Protein AF-A0A7R9IWQ5-F1 (afdb_monomer_lite)

Organism: Timema californicum (NCBI:txid61474)

Sequence (1156 aa):
MHPPAIGVTLNNYETGQSTADRLHMAAASSSLQGQAPVCPGQICLGSVMAIPGRGTSEPRPLEQVLGQARKLLEQYYATLKQGSDSFDDRFKQVELEVSTTGTYILTKSELLFGAKQAWRNSARCIGRIQWNKLHLFDCRHVTTSQEMFDALCTHIQFSTNNGNIRSAITVFPPRTSSHSDFRVWNPQLLSYAGYKNADGSIIGDPINVEITEVCTKLGWQGEGTQWDILPLILSSATEGPKYYELPTELVLQVHLTHPSYDWFEKLGIRWYGLPAVSGMLFDCGGVEFPAAPFNGWYMSTEIGCRDLCDPQRYNMLETVAVGMGMDTSTSVNLWKDKALVEVNIAVIHSFQKQGVTVVDHHTASSNFMKHMENEQRLRGGCPADWVWIVPPMSGSITPVFHQEMAMYHLKPSFDYQESAWKTHPWKEHVQSGKVSVKCKKFHFKQIARAVCLTTRFYRAALLRRIKATVLYATETGKSETYAKRLTEIFNHSFNATVYCMDEFDIEQLPHESLLLIVASTSGNGDAPENGEKFSHSLEAMKSNQVVIEASEDKLEEKTRWLISDMEEAVNYRNKAKNEQLNDELVNEETATDDNVSMDKVSNKIHDNESNEVAITDSEVQNSVSGEEASCGADYAGLCSGEDKDSPVPREHDVTTPTDEVSPQKHGNNELKEVVKNSQAAKKNIFSNLPSYIVDSLTDVQEEGETEENKLNGRLFEMGTNEATLLDETMNTTNRISESEDHMVSSILSIISEVKDAGSVKRQMKHINAIKSCIMENVAQMTGKPLQHIRYSVFALGSSVYPNFCAFGHYMDHLLARLGGKRLLKVAEGDEMKGQRRAFRKWVADVFPAACEAFNVEDDSQFIKETFSSKLSMDTVRFVKAKQHQLDHALSKYHHKKVSICQLLRKTNLHSSDTSRSTLLLELDAGQEIQYQPGDHVGVFPCNRKEIVDGVLSRLTIRVDLDVPVQVQVLKANNTSNGVVKTWEPHDTVPSCSLRTLLTWFLDVTTPLAPIQLENLASVATDPEEQRRLLQLATSFPSVRPTASLLVTHLNPLQPRFYSISSSPEVHPGQIHLTVAVVNYKTQGGKGPTHYGVCSNFLQDFPPGQNIHLFVRSAHNFSLPLSRTLPVIMVGPGTGIAPFRGFWQHKMAHAQASGGT

Structure (mmCIF, N/CA/C/O backbone):
data_AF-A0A7R9IWQ5-F1
#
_entry.id   AF-A0A7R9IWQ5-F1
#
loop_
_atom_site.group_PDB
_atom_site.id
_atom_site.type_symbol
_atom_site.label_atom_id
_atom_site.label_alt_id
_atom_site.label_comp_id
_atom_site.label_asym_id
_atom_site.label_entity_id
_atom_site.label_seq_id
_atom_site.pdbx_PDB_ins_code
_atom_site.Cartn_x
_atom_site.Cartn_y
_atom_site.Cartn_z
_atom_site.occupancy
_atom_site.B_iso_or_equiv
_atom_site.auth_seq_id
_atom_site.auth_comp_id
_atom_site.auth_asym_id
_atom_site.auth_atom_id
_atom_site.pdbx_PDB_model_num
ATOM 1 N N . MET A 1 1 ? 45.996 13.639 -14.096 1.00 33.06 1 MET A N 1
ATOM 2 C CA . MET A 1 1 ? 45.260 12.634 -13.296 1.00 33.06 1 MET A CA 1
ATOM 3 C C . MET A 1 1 ? 43.843 13.149 -13.116 1.00 33.06 1 MET A C 1
ATOM 5 O O . MET A 1 1 ? 43.709 14.298 -12.716 1.00 33.06 1 MET A O 1
ATOM 9 N N . HIS A 1 2 ? 42.813 12.362 -13.429 1.00 28.66 2 HIS A N 1
ATOM 10 C CA . HIS A 1 2 ? 41.451 12.691 -12.987 1.00 28.66 2 HIS A CA 1
ATOM 11 C C . HIS A 1 2 ? 41.312 12.359 -11.490 1.00 28.66 2 HIS A C 1
ATOM 13 O O . HIS A 1 2 ? 41.989 11.433 -11.031 1.00 28.66 2 HIS A O 1
ATOM 19 N N . PRO A 1 3 ? 40.473 13.078 -10.722 1.00 34.69 3 PRO A N 1
ATOM 20 C CA . PRO A 1 3 ? 40.158 12.677 -9.355 1.00 34.69 3 PRO A CA 1
ATOM 21 C C . PRO A 1 3 ? 39.480 11.293 -9.359 1.00 34.69 3 PRO A C 1
ATOM 23 O O . PRO A 1 3 ? 38.738 10.985 -10.298 1.00 34.69 3 PRO A O 1
ATOM 26 N N . PRO A 1 4 ? 39.717 10.441 -8.345 1.00 40.00 4 PRO A N 1
ATOM 27 C CA . PRO A 1 4 ? 39.069 9.138 -8.267 1.00 40.00 4 PRO A CA 1
ATOM 28 C C . PRO A 1 4 ? 37.556 9.322 -8.104 1.00 40.00 4 PRO A C 1
ATOM 30 O O . PRO A 1 4 ? 37.101 9.933 -7.139 1.00 40.00 4 PRO A O 1
ATOM 33 N N . ALA A 1 5 ? 36.778 8.796 -9.053 1.00 48.50 5 ALA A N 1
ATOM 34 C CA . ALA A 1 5 ? 35.322 8.883 -9.012 1.00 48.50 5 ALA A CA 1
ATOM 35 C C . ALA A 1 5 ? 34.776 8.182 -7.756 1.00 48.50 5 ALA A C 1
ATOM 37 O O . ALA A 1 5 ? 35.029 6.992 -7.532 1.00 48.50 5 ALA A O 1
ATOM 38 N N . ILE A 1 6 ? 34.043 8.939 -6.940 1.00 65.06 6 ILE A N 1
ATOM 39 C CA . ILE A 1 6 ? 33.472 8.475 -5.675 1.00 65.06 6 ILE A CA 1
ATOM 40 C C . ILE A 1 6 ? 32.297 7.548 -6.003 1.00 65.06 6 ILE A C 1
ATOM 42 O O . ILE A 1 6 ? 31.275 7.994 -6.515 1.00 65.06 6 ILE A O 1
ATOM 46 N N . GLY A 1 7 ? 32.468 6.252 -5.743 1.00 80.00 7 GLY A N 1
ATOM 47 C CA . GLY A 1 7 ? 31.374 5.283 -5.813 1.00 80.00 7 GLY A CA 1
ATOM 48 C C . GLY A 1 7 ? 30.487 5.357 -4.570 1.00 80.00 7 GLY A C 1
ATOM 49 O O . GLY A 1 7 ? 30.948 5.769 -3.505 1.00 80.00 7 GLY A O 1
ATOM 50 N N . VAL A 1 8 ? 29.235 4.922 -4.692 1.00 90.38 8 VAL A N 1
ATOM 51 C CA . VAL A 1 8 ? 28.323 4.777 -3.551 1.00 90.38 8 VAL A CA 1
ATOM 52 C C . VAL A 1 8 ? 28.701 3.507 -2.797 1.00 90.38 8 VAL A C 1
ATOM 54 O O . VAL A 1 8 ? 28.601 2.410 -3.347 1.00 90.38 8 VAL A O 1
ATOM 57 N N . THR A 1 9 ? 29.152 3.641 -1.551 1.00 94.56 9 THR A N 1
ATOM 58 C CA . THR A 1 9 ? 29.416 2.484 -0.686 1.00 94.56 9 THR A CA 1
ATOM 59 C C . THR A 1 9 ? 28.103 1.782 -0.340 1.00 94.56 9 THR A C 1
ATOM 61 O O . THR A 1 9 ? 27.166 2.436 0.107 1.00 94.56 9 THR A O 1
ATOM 64 N N . LEU A 1 10 ? 28.057 0.464 -0.534 1.00 95.69 10 LEU A N 1
ATOM 65 C CA . LEU A 1 10 ? 26.946 -0.418 -0.176 1.00 95.69 10 LEU A CA 1
ATOM 66 C C . LEU A 1 10 ? 27.474 -1.536 0.723 1.00 95.69 10 LEU A C 1
ATOM 68 O O . LEU A 1 10 ? 28.383 -2.277 0.331 1.00 95.69 10 LEU A O 1
ATOM 72 N N . ASN A 1 11 ? 26.909 -1.653 1.917 1.00 96.94 11 ASN A N 1
ATOM 73 C CA . ASN A 1 11 ? 27.328 -2.587 2.951 1.00 96.94 11 ASN A CA 1
ATOM 74 C C . ASN A 1 11 ? 26.441 -3.836 2.988 1.00 96.94 11 ASN A C 1
ATOM 76 O O . ASN A 1 11 ? 25.276 -3.823 2.590 1.00 96.94 11 ASN A O 1
ATOM 80 N N . ASN A 1 12 ? 27.003 -4.922 3.503 1.00 97.31 12 ASN A N 1
ATOM 81 C CA . ASN A 1 12 ? 26.285 -6.125 3.877 1.00 97.31 12 ASN A CA 1
ATOM 82 C C . ASN A 1 12 ? 26.385 -6.303 5.398 1.00 97.31 12 ASN A C 1
ATOM 84 O O . ASN A 1 12 ? 27.470 -6.543 5.926 1.00 97.31 12 ASN A O 1
ATOM 88 N N . TYR A 1 13 ? 25.264 -6.175 6.103 1.00 96.06 13 TYR A N 1
ATOM 89 C CA . TYR A 1 13 ? 25.225 -6.170 7.569 1.00 96.06 13 TYR A CA 1
ATOM 90 C C . TYR A 1 13 ? 25.379 -7.559 8.209 1.00 96.06 13 TYR A C 1
ATOM 92 O O . TYR A 1 13 ? 25.697 -7.643 9.392 1.00 96.06 13 TYR A O 1
ATOM 100 N N . GLU A 1 14 ? 25.209 -8.638 7.440 1.00 93.62 14 GLU A N 1
ATOM 101 C CA . GLU A 1 14 ? 25.418 -10.021 7.894 1.00 93.62 14 GLU A CA 1
ATOM 102 C C . GLU A 1 14 ? 26.902 -10.422 7.829 1.00 93.62 14 GLU A C 1
ATOM 104 O O . GLU A 1 14 ? 27.432 -11.038 8.751 1.00 93.62 14 GLU A O 1
ATOM 109 N N . THR A 1 15 ? 27.596 -10.041 6.752 1.00 93.94 15 THR A N 1
ATOM 110 C CA . THR A 1 15 ? 28.998 -10.427 6.496 1.00 93.94 15 THR A CA 1
ATOM 111 C C . THR A 1 15 ? 30.025 -9.340 6.826 1.00 93.94 15 THR A C 1
ATOM 113 O O . THR A 1 15 ? 31.226 -9.609 6.796 1.00 93.94 15 THR A O 1
ATOM 116 N N . GLY A 1 16 ? 29.583 -8.107 7.092 1.00 92.19 16 GLY A N 1
ATOM 117 C CA . GLY A 1 16 ? 30.450 -6.943 7.307 1.00 92.19 16 GLY A CA 1
ATOM 118 C C . GLY A 1 16 ? 31.187 -6.454 6.051 1.00 92.19 16 GLY A C 1
ATOM 119 O O . GLY A 1 16 ? 32.106 -5.645 6.163 1.00 92.19 16 GLY A O 1
ATOM 120 N N . GLN A 1 17 ? 30.832 -6.947 4.859 1.00 91.56 17 GLN A N 1
ATOM 121 C CA . GLN A 1 17 ? 31.493 -6.565 3.609 1.00 91.56 17 GLN A CA 1
ATOM 122 C C . GLN A 1 17 ? 30.953 -5.237 3.067 1.00 91.56 17 GLN A C 1
ATOM 124 O O . GLN A 1 17 ? 29.744 -5.055 2.944 1.00 91.56 17 GLN A O 1
ATOM 129 N N . SER A 1 18 ? 31.851 -4.340 2.657 1.00 92.31 18 SER A N 1
ATOM 130 C CA . SER A 1 18 ? 31.511 -3.114 1.926 1.00 92.31 18 SER A CA 1
ATOM 131 C C . SER A 1 18 ? 31.945 -3.227 0.466 1.00 92.31 18 SER A C 1
ATOM 133 O O . SER A 1 18 ? 33.087 -3.573 0.161 1.00 92.31 18 SER A O 1
ATOM 135 N N . THR A 1 19 ? 31.047 -2.875 -0.447 1.00 91.88 19 THR A N 1
ATOM 136 C CA . THR A 1 19 ? 31.308 -2.732 -1.887 1.00 91.88 19 THR A CA 1
ATOM 137 C C . THR A 1 19 ? 31.065 -1.283 -2.316 1.00 91.88 19 THR A C 1
ATOM 139 O O . THR A 1 19 ? 30.542 -0.496 -1.534 1.00 91.88 19 THR A O 1
ATOM 142 N N . ALA A 1 20 ? 31.469 -0.892 -3.527 1.00 92.81 20 ALA A N 1
ATOM 143 C CA . ALA A 1 20 ? 31.312 0.484 -4.006 1.00 92.81 20 ALA A CA 1
ATOM 144 C C . ALA A 1 20 ? 30.728 0.504 -5.423 1.00 92.81 20 ALA A C 1
ATOM 146 O O . ALA A 1 20 ? 31.437 0.213 -6.392 1.00 92.81 20 ALA A O 1
ATOM 147 N N . ASP A 1 21 ? 29.447 0.847 -5.547 1.00 93.62 21 ASP A N 1
ATOM 148 C CA . ASP A 1 21 ? 28.777 0.969 -6.839 1.00 93.62 21 ASP A CA 1
ATOM 149 C C . ASP A 1 21 ? 29.294 2.208 -7.585 1.00 93.62 21 ASP A C 1
ATOM 151 O O . ASP A 1 21 ? 29.296 3.330 -7.075 1.00 93.62 21 ASP A O 1
ATOM 155 N N . ARG A 1 22 ? 29.735 1.996 -8.822 1.00 92.31 22 ARG A N 1
ATOM 156 C CA . ARG A 1 22 ? 30.151 3.016 -9.794 1.00 92.31 22 ARG A CA 1
ATOM 157 C C . ARG A 1 22 ? 29.279 3.002 -11.052 1.00 92.31 22 ARG A C 1
ATOM 159 O O . ARG A 1 22 ? 29.366 3.923 -11.861 1.00 92.31 22 ARG A O 1
ATOM 166 N N . LEU A 1 23 ? 28.450 1.975 -11.230 1.00 91.56 23 LEU A N 1
ATOM 167 C CA . LEU A 1 23 ? 27.604 1.785 -12.407 1.00 91.56 23 LEU A CA 1
ATOM 168 C C . LEU A 1 23 ? 26.405 2.748 -12.426 1.00 91.56 23 LEU A C 1
ATOM 170 O O . LEU A 1 23 ? 25.963 3.131 -13.508 1.00 91.56 23 LEU A O 1
ATOM 174 N N . HIS A 1 24 ? 25.937 3.227 -11.268 1.00 87.94 24 HIS A N 1
ATOM 175 C CA . HIS A 1 24 ? 24.911 4.275 -11.180 1.00 87.94 24 HIS A CA 1
ATOM 176 C C . HIS A 1 24 ? 25.276 5.554 -11.967 1.00 87.94 24 HIS A C 1
ATOM 178 O O . HIS A 1 24 ? 24.391 6.245 -12.471 1.00 87.94 24 HIS A O 1
ATOM 184 N N . MET A 1 25 ? 26.568 5.858 -12.161 1.00 84.81 25 MET A N 1
ATOM 185 C CA . MET A 1 25 ? 27.007 6.988 -12.995 1.00 84.81 25 MET A CA 1
ATOM 186 C C . MET A 1 25 ? 26.608 6.824 -14.474 1.00 84.81 25 MET A C 1
ATOM 188 O O . MET A 1 25 ? 26.363 7.818 -15.158 1.00 84.81 25 MET A O 1
ATOM 192 N N . ALA A 1 26 ? 26.476 5.587 -14.966 1.00 78.69 26 ALA A N 1
ATOM 193 C CA . ALA A 1 26 ? 25.963 5.308 -16.309 1.00 78.69 26 ALA A CA 1
ATOM 194 C C . ALA A 1 26 ? 24.449 5.567 -16.428 1.00 78.69 26 ALA A C 1
ATOM 196 O O . ALA A 1 26 ? 23.967 5.874 -17.516 1.00 78.69 26 ALA A O 1
ATOM 197 N N . ALA A 1 27 ? 23.699 5.512 -15.318 1.00 72.44 27 ALA A N 1
ATOM 198 C CA . ALA A 1 27 ? 22.310 5.967 -15.290 1.00 72.44 27 ALA A CA 1
ATOM 199 C C . ALA A 1 27 ? 22.243 7.499 -15.427 1.00 72.44 27 ALA A C 1
ATOM 201 O O . ALA A 1 27 ? 21.514 8.006 -16.280 1.00 72.44 27 ALA A O 1
ATOM 202 N N . ALA A 1 28 ? 23.071 8.232 -14.673 1.00 56.28 28 ALA A N 1
ATOM 203 C CA . ALA A 1 28 ? 23.128 9.699 -14.701 1.00 56.28 28 ALA A CA 1
ATOM 204 C C . ALA A 1 28 ? 23.586 10.289 -16.054 1.00 56.28 28 ALA A C 1
ATOM 206 O O . ALA A 1 28 ? 23.192 11.397 -16.409 1.00 56.28 28 ALA A O 1
ATOM 207 N N . SER A 1 29 ? 24.372 9.550 -16.847 1.00 48.91 29 SER A N 1
ATOM 208 C CA . SER A 1 29 ? 24.706 9.921 -18.235 1.00 48.91 29 SER A CA 1
ATOM 209 C C . SER A 1 29 ? 23.717 9.377 -19.281 1.00 48.91 29 SER A C 1
ATOM 211 O O . SER A 1 29 ? 23.850 9.664 -20.475 1.00 48.91 29 SER A O 1
ATOM 213 N N . SER A 1 30 ? 22.713 8.593 -18.866 1.00 48.00 30 SER A N 1
ATOM 214 C CA . SER A 1 30 ? 21.616 8.119 -19.725 1.00 48.00 30 SER A CA 1
ATOM 215 C C . SER A 1 30 ? 20.377 9.018 -19.684 1.00 48.00 30 SER A C 1
ATOM 217 O O . SER A 1 30 ? 19.625 9.034 -20.656 1.00 48.00 30 SER A O 1
ATOM 219 N N . SER A 1 31 ? 20.204 9.823 -18.627 1.00 46.31 31 SER A N 1
ATOM 220 C CA . SER A 1 31 ? 19.137 10.824 -18.482 1.00 46.31 31 SER A CA 1
ATOM 221 C C . SER A 1 31 ? 19.357 12.059 -19.371 1.00 46.31 31 SER A C 1
ATOM 223 O O . SER A 1 31 ? 19.523 13.182 -18.893 1.00 46.31 31 SER A O 1
ATOM 225 N N . LEU A 1 32 ? 19.346 11.848 -20.689 1.00 37.28 32 LEU A N 1
ATOM 226 C CA . LEU A 1 32 ? 19.194 12.907 -21.685 1.00 37.28 32 LEU A CA 1
ATOM 227 C C . LEU A 1 32 ? 17.775 13.485 -21.586 1.00 37.28 32 LEU A C 1
ATOM 229 O O . LEU A 1 32 ? 16.822 12.845 -22.017 1.00 37.28 32 LEU A O 1
ATOM 233 N N . GLN A 1 33 ? 17.684 14.687 -21.008 1.00 35.22 33 GLN A N 1
ATOM 234 C CA . GLN A 1 33 ? 16.538 15.608 -21.010 1.00 35.22 33 GLN A CA 1
ATOM 235 C C . GLN A 1 33 ? 15.155 14.998 -20.675 1.00 35.22 33 GLN A C 1
ATOM 237 O O . GLN A 1 33 ? 14.448 14.487 -21.537 1.00 35.22 33 GLN A O 1
ATOM 242 N N . GLY A 1 34 ? 14.708 15.170 -19.424 1.00 36.75 34 GLY A N 1
ATOM 243 C CA . GLY A 1 34 ? 13.272 15.185 -19.085 1.00 36.75 34 GLY A CA 1
ATOM 244 C C . GLY A 1 34 ? 12.828 14.258 -17.952 1.00 36.75 34 GLY A C 1
ATOM 245 O O . GLY A 1 34 ? 11.971 14.648 -17.164 1.00 36.75 34 GLY A O 1
ATOM 246 N N . GLN A 1 35 ? 13.416 13.067 -17.809 1.00 43.22 35 GLN A N 1
ATOM 247 C CA . GLN A 1 35 ? 13.058 12.157 -16.710 1.00 43.22 35 GLN A CA 1
ATOM 248 C C . GLN A 1 35 ? 13.877 12.462 -15.449 1.00 43.22 35 GLN A C 1
ATOM 250 O O . GLN A 1 35 ? 15.075 12.189 -15.384 1.00 43.22 35 GLN A O 1
ATOM 255 N N . ALA A 1 36 ? 13.209 13.031 -14.443 1.00 42.91 36 ALA A N 1
ATOM 256 C CA . ALA A 1 36 ? 13.758 13.223 -13.104 1.00 42.91 36 ALA A CA 1
ATOM 257 C C . ALA A 1 36 ? 14.048 11.871 -12.410 1.00 42.91 36 ALA A C 1
ATOM 259 O O . ALA A 1 36 ? 13.402 10.867 -12.729 1.00 42.91 36 ALA A O 1
ATOM 260 N N . PRO A 1 37 ? 14.981 11.817 -11.437 1.00 55.44 37 PRO A N 1
ATOM 261 C CA . PRO A 1 37 ? 15.120 10.648 -10.573 1.00 55.44 37 PRO A CA 1
ATOM 262 C C . PRO A 1 37 ? 13.804 10.368 -9.835 1.00 55.44 37 PRO A C 1
ATOM 264 O O . PRO A 1 37 ? 13.115 11.292 -9.408 1.00 55.44 37 PRO A O 1
ATOM 267 N N . VAL A 1 38 ? 13.481 9.081 -9.662 1.00 62.00 38 VAL A N 1
ATOM 268 C CA . VAL A 1 38 ? 12.219 8.607 -9.052 1.00 62.00 38 VAL A CA 1
ATOM 269 C C . VAL A 1 38 ? 11.997 9.211 -7.660 1.00 62.00 38 VAL A C 1
ATOM 271 O O . VAL A 1 38 ? 10.870 9.517 -7.285 1.00 62.00 38 VAL A O 1
ATOM 274 N N . CYS A 1 39 ? 13.080 9.431 -6.917 1.00 73.38 39 CYS A N 1
ATOM 275 C CA . CYS A 1 39 ? 13.086 10.127 -5.638 1.00 73.38 39 CYS A CA 1
ATOM 276 C C . CYS A 1 39 ? 13.585 11.572 -5.843 1.00 73.38 39 CYS A C 1
ATOM 278 O O . CYS A 1 39 ? 14.769 11.746 -6.156 1.00 73.38 39 CYS A O 1
ATOM 280 N N . PRO A 1 40 ? 12.759 12.620 -5.657 1.00 74.06 40 PRO A N 1
ATOM 281 C CA . PRO A 1 40 ? 13.274 13.982 -5.534 1.00 74.06 40 PRO A CA 1
ATOM 282 C C . PRO A 1 40 ? 14.104 14.107 -4.245 1.00 74.06 40 PRO A C 1
ATOM 284 O O . PRO A 1 40 ? 13.860 13.394 -3.275 1.00 74.06 40 PRO A O 1
ATOM 287 N N . GLY A 1 41 ? 15.049 15.052 -4.185 1.00 73.19 41 GLY A N 1
ATOM 288 C CA . GLY A 1 41 ? 16.053 15.167 -3.105 1.00 73.19 41 GLY A CA 1
ATOM 289 C C . GLY A 1 41 ? 15.550 15.446 -1.673 1.00 73.19 41 GLY A C 1
ATOM 290 O O . GLY A 1 41 ? 16.351 15.798 -0.813 1.00 73.19 41 GLY A O 1
ATOM 291 N N . GLN A 1 42 ? 14.246 15.325 -1.413 1.00 84.31 42 GLN A N 1
ATOM 292 C CA . GLN A 1 42 ? 13.609 15.428 -0.094 1.00 84.31 42 GLN A CA 1
ATOM 293 C C . GLN A 1 42 ? 12.642 14.264 0.216 1.00 84.31 42 GLN A C 1
ATOM 295 O O . GLN A 1 42 ? 12.121 14.210 1.328 1.00 84.31 42 GLN A O 1
ATOM 300 N N . ILE A 1 43 ? 12.355 13.361 -0.736 1.00 84.50 43 ILE A N 1
ATOM 301 C CA . ILE A 1 43 ? 11.341 12.299 -0.592 1.00 84.50 43 ILE A CA 1
ATOM 302 C C . ILE A 1 43 ? 11.822 11.021 -1.290 1.00 84.50 43 ILE A C 1
ATOM 304 O O . ILE A 1 43 ? 12.127 11.039 -2.481 1.00 84.50 43 ILE A O 1
ATOM 308 N N . CYS A 1 44 ? 11.829 9.892 -0.579 1.00 86.12 44 CYS A N 1
ATOM 309 C CA . CYS A 1 44 ? 12.018 8.582 -1.200 1.00 86.12 44 CYS A CA 1
ATOM 310 C C . CYS A 1 44 ? 10.672 8.034 -1.697 1.00 86.12 44 CYS A C 1
ATOM 312 O O . CYS A 1 44 ? 9.748 7.877 -0.904 1.00 86.12 44 CYS A O 1
ATOM 314 N N . LEU A 1 45 ? 10.573 7.713 -2.991 1.00 85.94 45 LEU A N 1
ATOM 315 C CA . LEU A 1 45 ? 9.405 7.063 -3.607 1.00 85.94 45 LEU A CA 1
ATOM 316 C C . LEU A 1 45 ? 9.670 5.587 -3.973 1.00 85.94 45 LEU A C 1
ATOM 318 O O . LEU A 1 45 ? 8.930 5.001 -4.758 1.00 85.94 45 LEU A O 1
ATOM 322 N N . GLY A 1 46 ? 10.711 4.964 -3.406 1.00 84.88 46 GLY A N 1
ATOM 323 C CA . GLY A 1 46 ? 11.111 3.584 -3.728 1.00 84.88 46 GLY A CA 1
ATOM 324 C C . GLY A 1 46 ? 10.052 2.512 -3.426 1.00 84.88 46 GLY A C 1
ATOM 325 O O . GLY A 1 46 ? 10.031 1.474 -4.075 1.00 84.88 46 GLY A O 1
ATOM 326 N N . SER A 1 47 ? 9.124 2.773 -2.501 1.00 88.25 47 SER A N 1
ATOM 327 C CA . SER A 1 47 ? 7.997 1.881 -2.186 1.00 88.25 47 SER A CA 1
ATOM 328 C C . SER A 1 47 ? 6.829 1.956 -3.184 1.00 88.25 47 SER A C 1
ATOM 330 O O . SER A 1 47 ? 5.865 1.201 -3.058 1.00 88.25 47 SER A O 1
ATOM 332 N N . VAL A 1 48 ? 6.875 2.849 -4.180 1.00 86.38 48 VAL A N 1
ATOM 333 C CA . VAL A 1 48 ? 5.790 3.013 -5.158 1.00 86.38 48 VAL A CA 1
ATOM 334 C C . VAL A 1 48 ? 5.846 1.897 -6.212 1.00 86.38 48 VAL A C 1
ATOM 336 O O . VAL A 1 48 ? 6.816 1.755 -6.963 1.00 86.38 48 VAL A O 1
ATOM 339 N N . MET A 1 49 ? 4.776 1.097 -6.300 1.00 79.25 49 MET A N 1
ATOM 340 C CA . MET A 1 49 ? 4.722 -0.041 -7.229 1.00 79.25 49 MET A CA 1
ATOM 341 C C . MET A 1 49 ? 4.750 0.387 -8.702 1.00 79.25 49 MET A C 1
ATOM 343 O O . MET A 1 49 ? 5.529 -0.171 -9.470 1.00 79.25 49 MET A O 1
ATOM 347 N N . ALA A 1 50 ? 3.955 1.383 -9.099 1.00 63.47 50 ALA A N 1
ATOM 348 C CA . ALA A 1 50 ? 3.910 1.892 -10.470 1.00 63.47 50 ALA A CA 1
ATOM 349 C C . ALA A 1 50 ? 4.388 3.349 -10.513 1.00 63.47 50 ALA A C 1
ATOM 351 O O . ALA A 1 50 ? 3.756 4.225 -9.928 1.00 63.47 50 ALA A O 1
ATOM 352 N N . ILE A 1 51 ? 5.501 3.606 -11.205 1.00 52.38 51 ILE A N 1
ATOM 353 C CA . ILE A 1 51 ? 6.037 4.958 -11.417 1.00 52.38 51 ILE A CA 1
ATOM 354 C C . ILE A 1 51 ? 5.271 5.583 -12.598 1.00 52.38 51 ILE A C 1
ATOM 356 O O . ILE A 1 51 ? 5.397 5.066 -13.712 1.00 52.38 51 ILE A O 1
ATOM 360 N N . PRO A 1 52 ? 4.484 6.661 -12.408 1.00 43.53 52 PRO A N 1
ATOM 361 C CA . PRO A 1 52 ? 3.725 7.268 -13.500 1.00 43.53 52 PRO A CA 1
ATOM 362 C C . PRO A 1 52 ? 4.637 7.895 -14.565 1.00 43.53 52 PRO A C 1
ATOM 364 O O . PRO A 1 52 ? 5.725 8.379 -14.255 1.00 43.53 52 PRO A O 1
ATOM 367 N N . GLY A 1 53 ? 4.169 7.952 -15.816 1.00 47.31 53 GLY A N 1
ATOM 368 C CA . GLY A 1 53 ? 4.818 8.739 -16.874 1.00 47.31 53 GLY A CA 1
ATOM 369 C C . GLY A 1 53 ? 5.953 8.053 -17.647 1.00 47.31 53 GLY A C 1
ATOM 370 O O . GLY A 1 53 ? 6.747 8.747 -18.282 1.00 47.31 53 GLY A O 1
ATOM 371 N N . ARG A 1 54 ? 6.041 6.715 -17.644 1.00 51.47 54 ARG A N 1
ATOM 372 C CA . ARG A 1 54 ? 6.811 5.969 -18.660 1.00 51.47 54 ARG A CA 1
ATOM 373 C C . ARG A 1 54 ? 5.875 5.374 -19.709 1.00 51.47 54 ARG A C 1
ATOM 375 O O . ARG A 1 54 ? 4.827 4.844 -19.360 1.00 51.47 54 ARG A O 1
ATOM 382 N N . GLY A 1 55 ? 6.276 5.474 -20.977 1.00 50.22 55 GLY A N 1
ATOM 383 C CA . GLY A 1 55 ? 5.468 5.063 -22.125 1.00 50.22 55 GLY A CA 1
ATOM 384 C C . GLY A 1 55 ? 4.526 6.162 -22.622 1.00 50.22 55 GLY A C 1
ATOM 385 O O . GLY A 1 55 ? 3.315 6.060 -22.465 1.00 50.22 55 GLY A O 1
ATOM 386 N N . THR A 1 56 ? 5.072 7.194 -23.272 1.00 53.06 56 THR A N 1
ATOM 387 C CA . THR A 1 56 ? 4.286 8.006 -24.216 1.00 53.06 56 THR A CA 1
ATOM 388 C C . THR A 1 56 ? 3.843 7.136 -25.397 1.00 53.06 56 THR A C 1
ATOM 390 O O . THR A 1 56 ? 4.493 6.142 -25.721 1.00 53.06 56 THR A O 1
ATOM 393 N N . SER A 1 57 ? 2.745 7.499 -26.061 1.00 59.28 57 SER A N 1
ATOM 394 C CA . SER A 1 57 ? 2.304 6.890 -27.330 1.00 59.28 57 SER A CA 1
ATOM 395 C C . SER A 1 57 ? 2.889 7.585 -28.572 1.00 59.28 57 SER A C 1
ATOM 397 O O . SER A 1 57 ? 2.612 7.180 -29.701 1.00 59.28 57 SER A O 1
ATOM 399 N N . GLU A 1 58 ? 3.692 8.630 -28.363 1.00 67.12 58 GLU A N 1
ATOM 400 C CA . GLU A 1 58 ? 4.360 9.421 -29.399 1.00 67.12 58 GLU A CA 1
ATOM 401 C C . GLU A 1 58 ? 5.764 8.863 -29.717 1.00 67.12 58 GLU A C 1
ATOM 403 O O . GLU A 1 58 ? 6.474 8.462 -28.787 1.00 67.12 58 GLU A O 1
ATOM 408 N N . PRO A 1 59 ? 6.196 8.850 -30.996 1.00 68.56 59 PRO A N 1
ATOM 409 C CA . PRO A 1 59 ? 7.554 8.463 -31.384 1.00 68.56 59 PRO A CA 1
ATOM 410 C C . PRO A 1 59 ? 8.643 9.357 -30.775 1.00 68.56 59 PRO A C 1
ATOM 412 O O . PRO A 1 59 ? 8.454 10.556 -30.568 1.00 68.56 59 PRO A O 1
ATOM 415 N N . ARG A 1 60 ? 9.823 8.777 -30.529 1.00 83.19 60 ARG A N 1
ATOM 416 C CA . ARG A 1 60 ? 10.966 9.482 -29.928 1.00 83.19 60 ARG A CA 1
ATOM 417 C C . ARG A 1 60 ? 11.640 10.449 -30.917 1.00 83.19 60 ARG A C 1
ATOM 419 O O . ARG A 1 60 ? 11.751 10.119 -32.097 1.00 83.19 60 ARG A O 1
ATOM 426 N N . PRO A 1 61 ? 12.179 11.597 -30.458 1.00 86.06 61 PRO A N 1
ATOM 427 C CA . PRO A 1 61 ? 13.000 12.474 -31.295 1.00 86.06 61 PRO A CA 1
ATOM 428 C C . PRO A 1 61 ? 14.245 11.761 -31.842 1.00 86.06 61 PRO A C 1
ATOM 430 O O . PRO A 1 61 ? 14.910 11.024 -31.110 1.00 86.06 61 PRO A O 1
ATOM 433 N N . LEU A 1 62 ? 14.613 12.035 -33.100 1.00 86.69 62 LEU A N 1
ATOM 434 C CA . LEU A 1 62 ? 15.716 11.358 -33.804 1.00 86.69 62 LEU A CA 1
ATOM 435 C C . LEU A 1 62 ? 17.055 11.436 -33.045 1.00 86.69 62 LEU A C 1
ATOM 437 O O . LEU A 1 62 ? 17.784 10.449 -32.985 1.00 86.69 62 LEU A O 1
ATOM 441 N N . GLU A 1 63 ? 17.360 12.572 -32.410 1.00 86.75 63 GLU A N 1
ATOM 442 C CA . GLU A 1 63 ? 18.561 12.745 -31.574 1.00 86.75 63 GLU A CA 1
ATOM 443 C C . GLU A 1 63 ? 18.591 11.756 -30.393 1.00 86.75 63 GLU A C 1
ATOM 445 O O . GLU A 1 63 ? 19.632 11.174 -30.083 1.00 86.75 63 GLU A O 1
ATOM 450 N N . GLN A 1 64 ? 17.438 11.504 -29.765 1.00 86.25 64 GLN A N 1
ATOM 451 C CA . GLN A 1 64 ? 17.318 10.555 -28.660 1.00 86.25 64 GLN A CA 1
ATOM 452 C C . GLN A 1 64 ? 17.448 9.104 -29.150 1.00 86.25 64 GLN A C 1
ATOM 454 O O . GLN A 1 64 ? 18.060 8.287 -28.457 1.00 86.25 64 GLN A O 1
ATOM 459 N N . VAL A 1 65 ? 16.926 8.789 -30.342 1.00 89.62 65 VAL A N 1
ATOM 460 C CA . VAL A 1 65 ? 17.108 7.477 -30.988 1.00 89.62 65 VAL A CA 1
ATOM 461 C C . VAL A 1 65 ? 18.592 7.243 -31.284 1.00 89.62 65 VAL A C 1
ATOM 463 O O . VAL A 1 65 ? 19.157 6.273 -30.788 1.00 89.62 65 VAL A O 1
ATOM 466 N N . LEU A 1 66 ? 19.263 8.167 -31.983 1.00 91.56 66 LEU A N 1
ATOM 467 C CA . LEU A 1 66 ? 20.697 8.076 -32.299 1.00 91.56 66 LEU A CA 1
ATOM 468 C C . LEU A 1 66 ? 21.574 7.984 -31.041 1.00 91.56 66 LEU A C 1
ATOM 470 O O . LEU A 1 66 ? 22.474 7.144 -30.967 1.00 91.56 66 LEU A O 1
ATOM 474 N N . GLY A 1 67 ? 21.293 8.806 -30.027 1.00 90.69 67 GLY A N 1
ATOM 475 C CA . GLY A 1 67 ? 22.034 8.824 -28.766 1.00 90.69 67 GLY A CA 1
ATOM 476 C C . GLY A 1 67 ? 21.903 7.535 -27.944 1.00 90.69 67 GLY A C 1
ATOM 477 O O . GLY A 1 67 ? 22.830 7.185 -27.208 1.00 90.69 67 GLY A O 1
ATOM 478 N N . GLN A 1 68 ? 20.790 6.804 -28.071 1.00 91.00 68 GLN A N 1
ATOM 479 C CA . GLN A 1 68 ? 20.630 5.478 -27.467 1.00 91.00 68 GLN A CA 1
ATOM 480 C C . GLN A 1 68 ? 21.193 4.356 -28.350 1.00 91.00 68 GLN A C 1
ATOM 482 O O . GLN A 1 68 ? 21.828 3.440 -27.821 1.00 91.00 68 GLN A O 1
ATOM 487 N N . ALA A 1 69 ? 21.023 4.441 -29.672 1.00 93.94 69 ALA A N 1
ATOM 488 C CA . ALA A 1 69 ? 21.541 3.471 -30.632 1.00 93.94 69 ALA A CA 1
ATOM 489 C C . ALA A 1 69 ? 23.068 3.377 -30.550 1.00 93.94 69 ALA A C 1
ATOM 491 O O . ALA A 1 69 ? 23.621 2.283 -30.430 1.00 93.94 69 ALA A O 1
ATOM 492 N N . ARG A 1 70 ? 23.741 4.537 -30.492 1.00 93.44 70 ARG A N 1
ATOM 493 C CA . ARG A 1 70 ? 25.187 4.658 -30.265 1.00 93.44 70 ARG A CA 1
ATOM 494 C C . ARG A 1 70 ? 25.619 3.880 -29.022 1.00 93.44 70 ARG A C 1
ATOM 496 O O . ARG A 1 70 ? 26.431 2.967 -29.127 1.00 93.44 70 ARG A O 1
ATOM 503 N N . LYS A 1 71 ? 25.005 4.166 -27.868 1.00 91.75 71 LYS A N 1
ATOM 504 C CA . LYS A 1 71 ? 25.333 3.529 -26.578 1.00 91.75 71 LYS A CA 1
ATOM 505 C C . LYS A 1 71 ? 25.073 2.018 -26.562 1.00 91.75 71 LYS A C 1
ATOM 507 O O . LYS A 1 71 ? 25.782 1.294 -25.864 1.00 91.75 71 LYS A O 1
ATOM 512 N N . LEU A 1 72 ? 24.070 1.530 -27.298 1.00 94.12 72 LEU A N 1
ATOM 513 C CA . LEU A 1 72 ? 23.820 0.093 -27.447 1.00 94.12 72 LEU A CA 1
ATOM 514 C C . LEU A 1 72 ? 24.900 -0.577 -28.306 1.00 94.12 72 LEU A C 1
ATOM 516 O O . LEU A 1 72 ? 25.412 -1.629 -27.926 1.00 94.12 72 LEU A O 1
ATOM 520 N N . LEU A 1 73 ? 25.253 0.027 -29.442 1.00 93.75 73 LEU A N 1
ATOM 521 C CA . LEU A 1 73 ? 26.247 -0.516 -30.367 1.00 93.75 73 LEU A CA 1
ATOM 522 C C . LEU A 1 73 ? 27.662 -0.468 -29.767 1.00 93.75 73 LEU A C 1
ATOM 524 O O . LEU A 1 73 ? 28.381 -1.460 -29.857 1.00 93.75 73 LEU A O 1
ATOM 528 N N . GLU A 1 74 ? 28.022 0.605 -29.057 1.00 91.94 74 GLU A N 1
ATOM 529 C CA . GLU A 1 74 ? 29.264 0.704 -28.273 1.00 91.94 74 GLU A CA 1
ATOM 530 C C . GLU A 1 74 ? 29.365 -0.441 -27.245 1.00 91.94 74 GLU A C 1
ATOM 532 O O . GLU A 1 74 ? 30.383 -1.132 -27.181 1.00 91.94 74 GLU A O 1
ATOM 537 N N . GLN A 1 75 ? 28.289 -0.718 -26.492 1.00 90.44 75 GLN A N 1
ATOM 538 C CA . GLN A 1 75 ? 28.235 -1.865 -25.574 1.00 90.44 75 GLN A CA 1
ATOM 539 C C . GLN A 1 75 ? 28.335 -3.216 -26.299 1.00 90.44 75 GLN A C 1
ATOM 541 O O . GLN A 1 75 ? 29.001 -4.124 -25.803 1.00 90.44 75 GLN A O 1
ATOM 546 N N . TYR A 1 76 ? 27.669 -3.368 -27.445 1.00 93.69 76 TYR A N 1
ATOM 547 C CA . TYR A 1 76 ? 27.624 -4.620 -28.199 1.00 93.69 76 TYR A CA 1
ATOM 548 C C . TYR A 1 76 ? 28.995 -4.979 -28.787 1.00 93.69 76 TYR A C 1
ATOM 550 O O . TYR A 1 76 ? 29.544 -6.035 -28.457 1.00 93.69 76 TYR A O 1
ATOM 558 N N . TYR A 1 77 ? 29.600 -4.086 -29.577 1.00 91.69 77 TYR A N 1
ATOM 559 C CA . TYR A 1 77 ? 30.897 -4.332 -30.215 1.00 91.69 77 TYR A CA 1
ATOM 560 C C . TYR A 1 77 ? 32.037 -4.491 -29.197 1.00 91.69 77 TYR A C 1
ATOM 562 O O . TYR A 1 77 ? 32.918 -5.332 -29.400 1.00 91.69 77 TYR A O 1
ATOM 570 N N . ALA A 1 78 ? 31.968 -3.814 -28.042 1.00 88.38 78 ALA A N 1
ATOM 571 C CA . ALA A 1 78 ? 32.899 -4.038 -26.934 1.00 88.38 78 ALA A CA 1
ATOM 572 C C . ALA A 1 78 ? 32.895 -5.493 -26.413 1.00 88.38 78 ALA A C 1
ATOM 574 O O . ALA A 1 78 ? 33.930 -5.979 -25.954 1.00 88.38 78 ALA A O 1
ATOM 575 N N . THR A 1 79 ? 31.777 -6.229 -26.518 1.00 86.69 79 THR A N 1
ATOM 576 C CA . THR A 1 79 ? 31.746 -7.664 -26.163 1.00 86.69 79 THR A CA 1
ATOM 577 C C . THR A 1 79 ? 32.329 -8.580 -27.239 1.00 86.69 79 THR A C 1
ATOM 579 O O . THR A 1 79 ? 32.844 -9.648 -26.905 1.00 86.69 79 THR A O 1
ATOM 582 N N . LEU A 1 80 ? 32.303 -8.164 -28.511 1.00 84.56 80 LEU A N 1
ATOM 583 C CA . LEU A 1 80 ? 32.811 -8.949 -29.642 1.00 84.56 80 LEU A CA 1
ATOM 584 C C . LEU A 1 80 ? 34.343 -8.919 -29.772 1.00 84.56 80 LEU A C 1
ATOM 586 O O . LEU A 1 80 ? 34.903 -9.762 -30.470 1.00 84.56 80 LEU A O 1
ATOM 590 N N . LYS A 1 81 ? 35.021 -7.963 -29.117 1.00 71.44 81 LYS A N 1
ATOM 591 C CA . LYS A 1 81 ? 36.472 -7.699 -29.251 1.00 71.44 81 LYS A CA 1
ATOM 592 C C . LYS A 1 81 ? 36.922 -7.411 -30.696 1.00 71.44 81 LYS A C 1
ATOM 594 O O . LYS A 1 81 ? 38.069 -7.674 -31.052 1.00 71.44 81 LYS A O 1
ATOM 599 N N . GLN A 1 82 ? 36.018 -6.888 -31.522 1.00 64.19 82 GLN A N 1
ATOM 600 C CA . GLN A 1 82 ? 36.319 -6.416 -32.875 1.00 64.19 82 GLN A CA 1
ATOM 601 C C . GLN A 1 82 ? 36.876 -4.980 -32.837 1.00 64.19 82 GLN A C 1
ATOM 603 O O . GLN A 1 82 ? 36.801 -4.307 -31.809 1.00 64.19 82 GLN A O 1
ATOM 608 N N . GLY A 1 83 ? 37.477 -4.533 -33.943 1.00 61.31 83 GLY A N 1
ATOM 609 C CA . GLY A 1 83 ? 38.034 -3.182 -34.066 1.00 61.31 83 GLY A CA 1
ATOM 610 C C . GLY A 1 83 ? 36.965 -2.085 -34.156 1.00 61.31 83 GLY A C 1
ATOM 611 O O . GLY A 1 83 ? 35.797 -2.368 -34.426 1.00 61.31 83 GLY A O 1
ATOM 612 N N . SER A 1 84 ? 37.397 -0.833 -33.973 1.00 68.75 84 SER A N 1
ATOM 613 C CA . SER A 1 84 ? 36.592 0.394 -34.128 1.00 68.75 84 SER A CA 1
ATOM 614 C C . SER A 1 84 ? 35.769 0.408 -35.412 1.00 68.75 84 SER A C 1
ATOM 616 O O . SER A 1 84 ? 34.578 0.702 -35.402 1.00 68.75 84 SER A O 1
ATOM 618 N N . ASP A 1 85 ? 36.404 0.011 -36.505 1.00 72.38 85 ASP A N 1
ATOM 619 C CA . ASP A 1 85 ? 35.947 0.254 -37.867 1.00 72.38 85 ASP A CA 1
ATOM 620 C C . ASP A 1 85 ? 34.609 -0.462 -38.144 1.00 72.38 85 ASP A C 1
ATOM 622 O O . ASP A 1 85 ? 33.722 0.075 -38.804 1.00 72.38 85 ASP A O 1
ATOM 626 N N . SER A 1 86 ? 34.414 -1.645 -37.542 1.00 83.44 86 SER A N 1
ATOM 627 C CA . SER A 1 86 ? 33.163 -2.417 -37.624 1.00 83.44 86 SER A CA 1
ATOM 628 C C . SER A 1 86 ? 32.005 -1.799 -36.832 1.00 83.44 86 SER A C 1
ATOM 630 O O . SER A 1 86 ? 30.848 -2.007 -37.194 1.00 83.44 86 SER A O 1
ATOM 632 N N . PHE A 1 87 ? 32.300 -1.044 -35.769 1.00 90.19 87 PHE A N 1
ATOM 633 C CA . PHE A 1 87 ? 31.308 -0.225 -35.073 1.00 90.19 87 PHE A CA 1
ATOM 634 C C . PHE A 1 87 ? 30.994 1.035 -35.888 1.00 90.19 87 PHE A C 1
ATOM 636 O O . PHE A 1 87 ? 29.820 1.326 -36.104 1.00 90.19 87 PHE A O 1
ATOM 643 N N . ASP A 1 88 ? 32.013 1.747 -36.379 1.00 90.06 88 ASP A N 1
ATOM 644 C CA . ASP A 1 88 ? 31.827 3.011 -37.098 1.00 90.06 88 ASP A CA 1
ATOM 645 C C . ASP A 1 88 ? 31.020 2.823 -38.392 1.00 90.06 88 ASP A C 1
ATOM 647 O O . ASP A 1 88 ? 30.145 3.633 -38.689 1.00 90.06 88 ASP A O 1
ATOM 651 N N . ASP A 1 89 ? 31.249 1.747 -39.149 1.00 91.50 89 ASP A N 1
ATOM 652 C CA . ASP A 1 89 ? 30.475 1.461 -40.365 1.00 91.50 89 ASP A CA 1
ATOM 653 C C . ASP A 1 89 ? 29.021 1.058 -40.066 1.00 91.50 89 ASP A C 1
ATOM 655 O O . ASP A 1 89 ? 28.099 1.542 -40.732 1.00 91.50 89 ASP A O 1
ATOM 659 N N . ARG A 1 90 ? 28.776 0.256 -39.017 1.00 94.06 90 ARG A N 1
ATOM 660 C CA . ARG A 1 90 ? 27.406 -0.051 -38.563 1.00 94.06 90 ARG A CA 1
ATOM 661 C C . ARG A 1 90 ? 26.707 1.194 -38.011 1.00 94.06 90 ARG A C 1
ATOM 663 O O . ARG A 1 90 ? 25.503 1.342 -38.210 1.00 94.06 90 ARG A O 1
ATOM 670 N N . PHE A 1 91 ? 27.432 2.103 -37.359 1.00 94.44 91 PHE A N 1
ATOM 671 C CA . PHE A 1 91 ? 26.852 3.340 -36.843 1.00 94.44 91 PHE A CA 1
ATOM 672 C C . PHE A 1 91 ? 26.475 4.315 -37.966 1.00 94.44 91 PHE A C 1
ATOM 674 O O . PHE A 1 91 ? 25.351 4.805 -37.959 1.00 94.44 91 PHE A O 1
ATOM 681 N N . LYS A 1 92 ? 27.324 4.496 -38.991 1.00 94.38 92 LYS A N 1
ATOM 682 C CA . LYS A 1 92 ? 26.987 5.280 -40.202 1.00 94.38 92 LYS A CA 1
ATOM 683 C C . LYS A 1 92 ? 25.728 4.754 -40.901 1.00 94.38 92 LYS A C 1
ATOM 685 O O . LYS A 1 92 ? 24.904 5.540 -41.363 1.00 94.38 92 LYS A O 1
ATOM 690 N N . GLN A 1 93 ? 25.555 3.428 -40.966 1.00 94.94 93 GLN A N 1
ATOM 691 C CA . GLN A 1 93 ? 24.327 2.820 -41.492 1.00 94.94 93 GLN A CA 1
ATOM 692 C C . GLN A 1 93 ? 23.102 3.227 -40.656 1.00 94.94 93 GLN A C 1
ATOM 694 O O . GLN A 1 93 ? 22.082 3.614 -41.218 1.00 94.94 93 GLN A O 1
ATOM 699 N N . VAL A 1 94 ? 23.203 3.182 -39.325 1.00 95.25 94 VAL A N 1
ATOM 700 C CA . VAL A 1 94 ? 22.113 3.585 -38.422 1.00 95.25 94 VAL A CA 1
ATOM 701 C C . VAL A 1 94 ? 21.831 5.091 -38.491 1.00 95.25 94 VAL A C 1
ATOM 703 O O . VAL A 1 94 ? 20.668 5.483 -38.480 1.00 95.25 94 VAL A O 1
ATOM 706 N N . GLU A 1 95 ? 22.847 5.943 -38.649 1.00 95.19 95 GLU A N 1
ATOM 707 C CA . GLU A 1 95 ? 22.659 7.378 -38.913 1.00 95.19 95 GLU A CA 1
ATOM 708 C C . GLU A 1 95 ? 21.871 7.620 -40.211 1.00 95.19 95 GLU A C 1
ATOM 710 O O . GLU A 1 95 ? 20.976 8.470 -40.241 1.00 95.19 95 GLU A O 1
ATOM 715 N N . LEU A 1 96 ? 22.131 6.834 -41.262 1.00 94.62 96 LEU A N 1
ATOM 716 C CA . LEU A 1 96 ? 21.382 6.892 -42.519 1.00 94.62 96 LEU A CA 1
ATOM 717 C C . LEU A 1 96 ? 19.948 6.342 -42.384 1.00 94.62 96 LEU A C 1
ATOM 719 O O . LEU A 1 96 ? 19.015 6.955 -42.901 1.00 94.62 96 LEU A O 1
ATOM 723 N N . GLU A 1 97 ? 19.739 5.233 -41.669 1.00 93.88 97 GLU A N 1
ATOM 724 C CA . GLU A 1 97 ? 18.399 4.672 -41.415 1.00 93.88 97 GLU A CA 1
ATOM 725 C C . GLU A 1 97 ? 17.521 5.641 -40.600 1.00 93.88 97 GLU A C 1
ATOM 727 O O . GLU A 1 97 ? 16.396 5.942 -41.012 1.00 93.88 97 GLU A O 1
ATOM 732 N N . VAL A 1 98 ? 18.039 6.212 -39.503 1.00 92.19 98 VAL A N 1
ATOM 733 C CA . VAL A 1 98 ? 17.268 7.138 -38.649 1.00 92.19 98 VAL A CA 1
ATOM 734 C C . VAL A 1 98 ? 17.004 8.467 -39.354 1.00 92.19 98 VAL A C 1
ATOM 736 O O . VAL A 1 98 ? 15.900 8.997 -39.245 1.00 92.19 98 VAL A O 1
ATOM 739 N N . SER A 1 99 ? 17.963 9.005 -40.114 1.00 90.38 99 SER A N 1
ATOM 740 C CA . SER A 1 99 ? 17.751 10.260 -40.856 1.00 90.38 99 SER A CA 1
ATOM 741 C C . SER A 1 99 ? 16.788 10.127 -42.044 1.00 90.38 99 SER A C 1
ATOM 743 O O . SER A 1 99 ? 16.196 11.128 -42.445 1.00 90.38 99 SER A O 1
ATOM 745 N N . THR A 1 100 ? 16.585 8.918 -42.584 1.00 89.50 100 THR A N 1
ATOM 746 C CA . THR A 1 100 ? 15.649 8.668 -43.699 1.00 89.50 100 THR A CA 1
ATOM 747 C C . THR A 1 100 ? 14.281 8.136 -43.266 1.00 89.50 100 THR A C 1
ATOM 749 O O . THR A 1 100 ? 13.295 8.412 -43.946 1.00 89.50 100 THR A O 1
ATOM 752 N N . THR A 1 101 ? 14.190 7.404 -42.148 1.00 85.75 101 THR A N 1
ATOM 753 C CA . THR A 1 101 ? 12.943 6.741 -41.703 1.00 85.75 101 THR A CA 1
ATOM 754 C C . THR A 1 101 ? 12.454 7.156 -40.311 1.00 85.75 101 THR A C 1
ATOM 756 O O . THR A 1 101 ? 11.352 6.785 -39.915 1.00 85.75 101 THR A O 1
ATOM 759 N N . GLY A 1 102 ? 13.258 7.903 -39.548 1.00 86.00 102 GLY A N 1
ATOM 760 C CA . GLY A 1 102 ? 12.999 8.242 -38.144 1.00 86.00 102 GLY A CA 1
ATOM 761 C C . GLY A 1 102 ? 13.372 7.144 -37.136 1.00 86.00 102 GLY A C 1
ATOM 762 O O . GLY A 1 102 ? 13.351 7.396 -35.934 1.00 86.00 102 GLY A O 1
ATOM 763 N N . THR A 1 103 ? 13.739 5.942 -37.593 1.00 90.25 103 THR A N 1
ATOM 764 C CA . THR A 1 103 ? 14.109 4.789 -36.751 1.00 90.25 103 THR A CA 1
ATOM 765 C C . THR A 1 103 ? 15.169 3.918 -37.446 1.00 90.25 103 THR A C 1
ATOM 767 O O . THR A 1 103 ? 15.703 4.307 -38.479 1.00 90.25 103 THR A O 1
ATOM 770 N N . TYR A 1 104 ? 15.532 2.763 -36.887 1.00 94.25 104 TYR A N 1
ATOM 771 C CA . TYR A 1 104 ? 16.479 1.828 -37.510 1.00 94.25 104 TYR A CA 1
ATOM 772 C C . TYR A 1 104 ? 16.164 0.372 -37.157 1.00 94.25 104 TYR A C 1
ATOM 774 O O . TYR A 1 104 ? 15.446 0.086 -36.194 1.00 94.25 104 TYR A O 1
ATOM 782 N N . ILE A 1 105 ? 16.717 -0.569 -37.925 1.00 94.12 105 ILE A N 1
ATOM 783 C CA . ILE A 1 105 ? 16.480 -2.001 -37.725 1.00 94.12 105 ILE A CA 1
ATOM 784 C C . ILE A 1 105 ? 17.674 -2.643 -37.010 1.00 94.12 105 ILE A C 1
ATOM 786 O O . ILE A 1 105 ? 18.767 -2.789 -37.561 1.00 94.12 105 ILE A O 1
ATOM 790 N N . LEU A 1 106 ? 17.442 -3.096 -35.773 1.00 96.19 106 LEU A N 1
ATOM 791 C CA . LEU A 1 106 ? 18.379 -3.931 -35.012 1.00 96.19 106 LEU A CA 1
ATOM 792 C C . LEU A 1 106 ? 18.651 -5.262 -35.735 1.00 96.19 106 LEU A C 1
ATOM 794 O O . LEU A 1 106 ? 17.715 -5.946 -36.167 1.00 96.19 106 LEU A O 1
ATOM 798 N N . THR A 1 107 ? 19.909 -5.697 -35.801 1.00 96.19 107 THR A N 1
ATOM 799 C CA . THR A 1 107 ? 20.228 -7.070 -36.235 1.00 96.19 107 THR A CA 1
ATOM 800 C C . THR A 1 107 ? 19.737 -8.090 -35.199 1.00 96.19 107 THR A C 1
ATOM 802 O O . THR A 1 107 ? 19.553 -7.770 -34.025 1.00 96.19 107 THR A O 1
ATOM 805 N N . LYS A 1 108 ? 19.530 -9.355 -35.596 1.00 96.25 108 LYS A N 1
ATOM 806 C CA . LYS A 1 108 ? 19.063 -10.407 -34.665 1.00 96.25 108 LYS A CA 1
ATOM 807 C C . LYS A 1 108 ? 20.022 -10.623 -33.480 1.00 96.25 108 LYS A C 1
ATOM 809 O O . LYS A 1 108 ? 19.583 -10.962 -32.382 1.00 96.25 108 LYS A O 1
ATOM 814 N N . SER A 1 109 ? 21.321 -10.399 -33.680 1.00 95.69 109 SER A N 1
ATOM 815 C CA . SER A 1 109 ? 22.341 -10.467 -32.629 1.00 95.69 109 SER A CA 1
ATOM 816 C C . SER A 1 109 ? 22.352 -9.234 -31.719 1.00 95.69 109 SER A C 1
ATOM 818 O O . SER A 1 109 ? 22.443 -9.401 -30.504 1.00 95.69 109 SER A O 1
ATOM 820 N N . GLU A 1 110 ? 22.175 -8.024 -32.267 1.00 96.56 110 GLU A N 1
ATOM 821 C CA . GLU A 1 110 ? 21.954 -6.802 -31.472 1.00 96.56 110 GLU A CA 1
ATOM 822 C C . GLU A 1 110 ? 20.691 -6.931 -30.602 1.00 96.56 110 GLU A C 1
ATOM 824 O O . GLU A 1 110 ? 20.721 -6.603 -29.417 1.00 96.56 110 GLU A O 1
ATOM 829 N N . LEU A 1 111 ? 19.602 -7.479 -31.155 1.00 97.75 111 LEU A N 1
ATOM 830 C CA . LEU A 1 111 ? 18.336 -7.679 -30.446 1.00 97.75 111 LEU A CA 1
ATOM 831 C C . LEU A 1 111 ? 18.457 -8.706 -29.307 1.00 97.75 111 LEU A C 1
ATOM 833 O O . LEU A 1 111 ? 17.998 -8.447 -28.194 1.00 97.75 111 LEU A O 1
ATOM 837 N N . LEU A 1 112 ? 19.119 -9.845 -29.548 1.00 97.69 112 LEU A N 1
ATOM 838 C CA . LEU A 1 112 ? 19.382 -10.857 -28.515 1.00 97.69 112 LEU A CA 1
ATOM 839 C C . LEU A 1 112 ? 20.283 -10.313 -27.398 1.00 97.69 112 LEU A C 1
ATOM 841 O O . LEU A 1 112 ? 20.033 -10.575 -26.220 1.00 97.69 112 LEU A O 1
ATOM 845 N N . PHE A 1 113 ? 21.321 -9.551 -27.753 1.00 97.19 113 PHE A N 1
ATOM 846 C CA . PHE A 1 113 ? 22.165 -8.856 -26.783 1.00 97.19 113 PHE A CA 1
ATOM 847 C C . PHE A 1 113 ? 21.342 -7.859 -25.957 1.00 97.19 113 PHE A C 1
ATOM 849 O O . PHE A 1 113 ? 21.412 -7.865 -24.727 1.00 97.19 113 PHE A O 1
ATOM 856 N N . GLY A 1 114 ? 20.504 -7.066 -26.624 1.00 97.31 114 GLY A N 1
ATOM 857 C CA . GLY A 1 114 ? 19.630 -6.084 -26.002 1.00 97.31 114 GLY A CA 1
ATOM 858 C C . GLY A 1 114 ? 18.639 -6.683 -25.005 1.00 97.31 114 GLY A C 1
ATOM 859 O O . GLY A 1 114 ? 18.543 -6.192 -23.883 1.00 97.31 114 GLY A O 1
ATOM 860 N N . ALA A 1 115 ? 17.959 -7.774 -25.367 1.00 97.94 115 ALA A N 1
ATOM 861 C CA . ALA A 1 115 ? 17.003 -8.455 -24.491 1.00 97.94 115 ALA A CA 1
ATOM 862 C C . ALA A 1 115 ? 17.682 -9.064 -23.250 1.00 97.94 115 ALA A C 1
ATOM 864 O O . ALA A 1 115 ? 17.210 -8.894 -22.123 1.00 97.94 115 ALA A O 1
ATOM 865 N N . LYS A 1 116 ? 18.851 -9.698 -23.430 1.00 97.94 116 LYS A N 1
ATOM 866 C CA . LYS A 1 116 ? 19.679 -10.195 -22.317 1.00 97.94 116 LYS A CA 1
ATOM 867 C C . LYS A 1 116 ? 20.122 -9.068 -21.382 1.00 97.94 116 LYS A C 1
ATOM 869 O O . LYS A 1 116 ? 20.052 -9.219 -20.163 1.00 97.94 116 LYS A O 1
ATOM 874 N N . GLN A 1 117 ? 20.551 -7.932 -21.933 1.00 96.69 117 GLN A N 1
ATOM 875 C CA . GLN A 1 117 ? 20.960 -6.766 -21.147 1.00 96.69 117 GLN A CA 1
ATOM 876 C C . GLN A 1 117 ? 19.764 -6.101 -20.440 1.00 96.69 117 GLN A C 1
ATOM 878 O O . GLN A 1 117 ? 19.912 -5.703 -19.288 1.00 96.69 117 GLN A O 1
ATOM 883 N N . ALA A 1 118 ? 18.571 -6.058 -21.045 1.00 96.94 118 ALA A N 1
ATOM 884 C CA . ALA A 1 118 ? 17.347 -5.586 -20.387 1.00 96.94 118 ALA A CA 1
ATOM 885 C C . ALA A 1 118 ? 16.982 -6.437 -19.159 1.00 96.94 118 ALA A C 1
ATOM 887 O O . ALA A 1 118 ? 16.743 -5.888 -18.080 1.00 96.94 118 ALA A O 1
ATOM 888 N N . TRP A 1 119 ? 17.041 -7.770 -19.269 1.00 98.12 119 TRP A N 1
ATOM 889 C CA . TRP A 1 119 ? 16.850 -8.664 -18.120 1.00 98.12 119 TRP A CA 1
ATOM 890 C C . TRP A 1 119 ? 17.928 -8.433 -17.047 1.00 98.12 119 TRP A C 1
ATOM 892 O O . TRP A 1 119 ? 17.613 -8.219 -15.877 1.00 98.12 119 TRP A O 1
ATOM 902 N N . ARG A 1 120 ? 19.203 -8.351 -17.446 1.00 97.56 120 ARG A N 1
ATOM 903 C CA . ARG A 1 120 ? 20.340 -8.038 -16.559 1.00 97.56 120 ARG A CA 1
ATOM 904 C C . ARG A 1 120 ? 20.218 -6.669 -15.858 1.00 97.56 120 ARG A C 1
ATOM 906 O O . ARG A 1 120 ? 20.738 -6.481 -14.758 1.00 97.56 120 ARG A O 1
ATOM 913 N N . ASN A 1 121 ? 19.513 -5.715 -16.463 1.00 95.88 121 ASN A N 1
ATOM 914 C CA . ASN A 1 121 ? 19.242 -4.379 -15.920 1.00 95.88 121 ASN A CA 1
ATOM 915 C C . ASN A 1 121 ? 17.945 -4.294 -15.091 1.00 95.88 121 ASN A C 1
ATOM 917 O O . ASN A 1 121 ? 17.696 -3.266 -14.462 1.00 95.88 121 ASN A O 1
ATOM 921 N N . SER A 1 122 ? 17.119 -5.345 -15.065 1.00 95.31 122 SER A N 1
ATOM 922 C CA . SER A 1 122 ? 15.794 -5.328 -14.432 1.00 95.31 122 SER A CA 1
ATOM 923 C C . SER A 1 122 ? 15.888 -5.367 -12.903 1.00 95.31 122 SER A C 1
ATOM 925 O O . SER A 1 122 ? 15.926 -6.438 -12.300 1.00 95.31 122 SER A O 1
ATOM 927 N N . ALA A 1 123 ? 15.913 -4.189 -12.270 1.00 94.31 123 ALA A N 1
ATOM 928 C CA . ALA A 1 123 ? 16.194 -4.004 -10.840 1.00 94.31 123 ALA A CA 1
ATOM 929 C C . ALA A 1 123 ? 15.313 -4.826 -9.873 1.00 94.31 123 ALA A C 1
ATOM 931 O O . ALA A 1 123 ? 15.764 -5.147 -8.776 1.00 94.31 123 ALA A O 1
ATOM 932 N N . ARG A 1 124 ? 14.092 -5.190 -10.288 1.00 95.75 124 ARG A N 1
ATOM 933 C CA . ARG A 1 124 ? 13.102 -5.953 -9.504 1.00 95.75 124 ARG A CA 1
ATOM 934 C C . ARG A 1 124 ? 13.178 -7.476 -9.682 1.00 95.75 124 ARG A C 1
ATOM 936 O O . ARG A 1 124 ? 12.384 -8.195 -9.094 1.00 95.75 124 ARG A O 1
ATOM 943 N N . CYS A 1 125 ? 14.093 -7.988 -10.509 1.00 97.69 125 CYS A N 1
ATOM 944 C CA . CYS A 1 125 ? 14.181 -9.419 -10.803 1.00 97.69 125 CYS A CA 1
ATOM 945 C C . CYS A 1 125 ? 15.249 -10.119 -9.941 1.00 97.69 125 CYS A C 1
ATOM 947 O O . CYS A 1 125 ? 16.447 -9.837 -10.065 1.00 97.69 125 CYS A O 1
ATOM 949 N N . ILE A 1 126 ? 14.818 -11.078 -9.114 1.00 98.25 126 ILE A N 1
ATOM 950 C CA . ILE A 1 126 ? 15.701 -11.926 -8.294 1.00 98.25 126 ILE A CA 1
ATOM 951 C C . ILE A 1 126 ? 16.399 -13.029 -9.121 1.00 98.25 126 ILE A C 1
ATOM 953 O O . ILE A 1 126 ? 17.560 -13.356 -8.890 1.00 98.25 126 ILE A O 1
ATOM 957 N N . GLY A 1 127 ? 15.754 -13.540 -10.178 1.00 96.75 127 GLY A N 1
ATOM 958 C CA . GLY A 1 127 ? 16.273 -14.626 -11.030 1.00 96.75 127 GLY A CA 1
ATOM 959 C C . GLY A 1 127 ? 17.456 -14.269 -11.949 1.00 96.75 127 GLY A C 1
ATOM 960 O O . GLY A 1 127 ? 17.883 -15.098 -12.757 1.00 96.75 127 GLY A O 1
ATOM 961 N N . ARG A 1 128 ? 18.010 -13.050 -11.858 1.00 97.69 128 ARG A N 1
ATOM 962 C CA . ARG A 1 128 ? 18.978 -12.497 -12.827 1.00 97.69 128 ARG A CA 1
ATOM 963 C C . ARG A 1 128 ? 20.302 -13.250 -12.960 1.00 97.69 128 ARG A C 1
ATOM 965 O O . ARG A 1 128 ? 21.006 -13.012 -13.936 1.00 97.69 128 ARG A O 1
ATOM 972 N N . ILE A 1 129 ? 20.642 -14.208 -12.091 1.00 97.06 129 ILE A N 1
ATOM 973 C CA . ILE A 1 129 ? 21.820 -15.072 -12.312 1.00 97.06 129 ILE A CA 1
ATOM 974 C C . ILE A 1 129 ? 21.767 -15.807 -13.669 1.00 97.06 129 ILE A C 1
ATOM 976 O O . ILE A 1 129 ? 22.809 -16.083 -14.262 1.00 97.06 129 ILE A O 1
ATOM 980 N N . GLN A 1 130 ? 20.566 -16.061 -14.203 1.00 95.25 130 GLN A N 1
ATOM 981 C CA . GLN A 1 130 ? 20.364 -16.736 -15.487 1.00 95.25 130 GLN A CA 1
ATOM 982 C C . GLN A 1 130 ? 20.364 -15.791 -16.706 1.00 95.25 130 GLN A C 1
ATOM 984 O O . GLN A 1 130 ? 20.147 -16.275 -17.812 1.00 95.25 130 GLN A O 1
ATOM 989 N N . TRP A 1 131 ? 20.643 -14.483 -16.559 1.00 96.56 131 TRP A N 1
ATOM 990 C CA . TRP A 1 131 ? 20.413 -13.451 -17.597 1.00 96.56 131 TRP A CA 1
ATOM 991 C C . TRP A 1 131 ? 20.971 -13.759 -19.003 1.00 96.56 131 TRP A C 1
ATOM 993 O O . TRP A 1 131 ? 20.433 -13.301 -20.009 1.00 96.56 131 TRP A O 1
ATOM 1003 N N . ASN A 1 132 ? 22.053 -14.539 -19.095 1.00 94.56 132 ASN A N 1
ATOM 1004 C CA . ASN A 1 132 ? 22.680 -14.917 -20.365 1.00 94.56 132 ASN A CA 1
ATOM 1005 C C . ASN A 1 132 ? 22.040 -16.164 -21.030 1.00 94.56 132 ASN A C 1
ATOM 1007 O O . ASN A 1 132 ? 22.344 -16.472 -22.183 1.00 94.56 132 ASN A O 1
ATOM 1011 N N . LYS A 1 133 ? 21.140 -16.883 -20.349 1.00 95.50 133 LYS A N 1
ATOM 1012 C CA . LYS A 1 133 ? 20.408 -18.060 -20.854 1.00 95.50 133 LYS A CA 1
ATOM 1013 C C . LYS A 1 133 ? 18.978 -17.693 -21.275 1.00 95.50 133 LYS A C 1
ATOM 1015 O O . LYS A 1 133 ? 18.009 -18.231 -20.754 1.00 95.50 133 LYS A O 1
ATOM 1020 N N . LEU A 1 134 ? 18.863 -16.765 -22.221 1.00 97.75 134 LEU A N 1
ATOM 1021 C CA . LEU A 1 134 ? 17.590 -16.331 -22.800 1.00 97.75 134 LEU A CA 1
ATOM 1022 C C . LEU A 1 134 ? 17.503 -16.775 -24.267 1.00 97.75 134 LEU A C 1
ATOM 1024 O O . LEU A 1 134 ? 18.421 -16.489 -25.042 1.00 97.75 134 LEU A O 1
ATOM 1028 N N . HIS A 1 135 ? 16.421 -17.462 -24.641 1.00 98.19 135 HIS A N 1
ATOM 1029 C CA . HIS A 1 135 ? 16.075 -17.744 -26.040 1.00 98.19 135 HIS A CA 1
ATOM 1030 C C . HIS A 1 135 ? 15.301 -16.566 -26.657 1.00 98.19 135 HIS A C 1
ATOM 1032 O O . HIS A 1 135 ? 14.534 -15.917 -25.954 1.00 98.19 135 HIS A O 1
ATOM 1038 N N . LEU A 1 136 ? 15.476 -16.292 -27.956 1.00 98.25 136 LEU A N 1
ATOM 1039 C CA . LEU A 1 136 ? 14.789 -15.203 -28.667 1.00 98.25 136 LEU A CA 1
ATOM 1040 C C . LEU A 1 136 ? 14.018 -15.734 -29.879 1.00 98.25 136 LEU A C 1
ATOM 1042 O O . LEU A 1 136 ? 14.626 -16.153 -30.870 1.00 98.25 136 LEU A O 1
ATOM 1046 N N . PHE A 1 137 ? 12.696 -15.593 -29.831 1.00 98.44 137 PHE A N 1
ATOM 1047 C CA . PHE A 1 137 ? 11.832 -15.640 -31.005 1.00 98.44 137 PHE A CA 1
ATOM 1048 C C . PHE A 1 137 ? 11.763 -14.236 -31.625 1.00 98.44 137 PHE A C 1
ATOM 1050 O O . PHE A 1 137 ? 11.243 -13.292 -31.028 1.00 98.44 137 PHE A O 1
ATOM 1057 N N . ASP A 1 138 ? 12.352 -14.088 -32.814 1.00 97.94 138 ASP A N 1
ATOM 1058 C CA . ASP A 1 138 ? 12.390 -12.826 -33.562 1.00 97.94 138 ASP A CA 1
ATOM 1059 C C . ASP A 1 138 ? 11.168 -12.743 -34.490 1.00 97.94 138 ASP A C 1
ATOM 1061 O O . ASP A 1 138 ? 11.208 -13.178 -35.643 1.00 97.94 138 ASP A O 1
ATOM 1065 N N . CYS A 1 139 ? 10.068 -12.221 -33.950 1.00 97.44 139 CYS A N 1
ATOM 1066 C CA . CYS A 1 139 ? 8.754 -12.134 -34.587 1.00 97.44 139 CYS A CA 1
ATOM 1067 C C . CYS A 1 139 ? 8.455 -10.724 -35.126 1.00 97.44 139 CYS A C 1
ATOM 1069 O O . CYS A 1 139 ? 7.304 -10.375 -35.362 1.00 97.44 139 CYS A O 1
ATOM 1071 N N . ARG A 1 140 ? 9.485 -9.908 -35.391 1.00 95.81 140 ARG A N 1
ATOM 1072 C CA . ARG A 1 140 ? 9.345 -8.548 -35.958 1.00 95.81 140 ARG A CA 1
ATOM 1073 C C . ARG A 1 140 ? 8.831 -8.503 -37.405 1.00 95.81 140 ARG A C 1
ATOM 1075 O O . ARG A 1 140 ? 8.656 -7.420 -37.951 1.00 95.81 140 ARG A O 1
ATOM 1082 N N . HIS A 1 141 ? 8.623 -9.665 -38.017 1.00 94.31 141 HIS A N 1
ATOM 1083 C CA . HIS A 1 141 ? 8.037 -9.851 -39.345 1.00 94.31 141 HIS A CA 1
ATOM 1084 C C . HIS A 1 141 ? 6.528 -10.165 -39.303 1.00 94.31 141 HIS A C 1
ATOM 1086 O O . HIS A 1 141 ? 5.900 -10.220 -40.354 1.00 94.31 141 HIS A O 1
ATOM 1092 N N . VAL A 1 142 ? 5.960 -10.397 -38.113 1.00 94.12 142 VAL A N 1
ATOM 1093 C CA . VAL A 1 142 ? 4.532 -10.686 -37.899 1.00 94.12 142 VAL A CA 1
ATOM 1094 C C . VAL A 1 142 ? 3.677 -9.469 -38.253 1.00 94.12 142 VAL A C 1
ATOM 1096 O O . VAL A 1 142 ? 4.045 -8.341 -37.931 1.00 94.12 142 VAL A O 1
ATOM 1099 N N . THR A 1 143 ? 2.524 -9.688 -38.888 1.00 91.31 143 THR A N 1
ATOM 1100 C CA . THR A 1 143 ? 1.636 -8.615 -39.373 1.00 91.31 143 THR A CA 1
ATOM 1101 C C . THR A 1 143 ? 0.229 -8.668 -38.772 1.00 91.31 143 THR A C 1
ATOM 1103 O O . THR A 1 143 ? -0.403 -7.627 -38.576 1.00 91.31 143 THR A O 1
ATOM 1106 N N . THR A 1 144 ? -0.250 -9.863 -38.427 1.00 93.12 144 THR A N 1
ATOM 1107 C CA . THR A 1 144 ? -1.608 -10.129 -37.934 1.00 93.12 144 THR A CA 1
ATOM 1108 C C . THR A 1 144 ? -1.627 -10.588 -36.477 1.00 93.12 144 THR A C 1
ATOM 1110 O O . THR A 1 144 ? -0.648 -11.101 -35.936 1.00 93.12 144 THR A O 1
ATOM 1113 N N . SER A 1 145 ? -2.788 -10.445 -35.844 1.00 94.44 145 SER A N 1
ATOM 1114 C CA . SER A 1 145 ? -3.067 -10.966 -34.499 1.00 94.44 145 SER A CA 1
ATOM 1115 C C . SER A 1 145 ? -3.087 -12.505 -34.429 1.00 94.44 145 SER A C 1
ATOM 1117 O O . SER A 1 145 ? -2.761 -13.060 -33.382 1.00 94.44 145 SER A O 1
ATOM 1119 N N . GLN A 1 146 ? -3.358 -13.202 -35.543 1.00 95.44 146 GLN A N 1
ATOM 1120 C CA . GLN A 1 146 ? -3.239 -14.666 -35.636 1.00 95.44 146 GLN A CA 1
ATOM 1121 C C . GLN A 1 146 ? -1.772 -15.110 -35.591 1.00 95.44 146 GLN A C 1
ATOM 1123 O O . GLN A 1 146 ? -1.399 -15.929 -34.762 1.00 95.44 146 GLN A O 1
ATOM 1128 N N . GLU A 1 147 ? -0.914 -14.508 -36.418 1.00 96.25 147 GLU A N 1
ATOM 1129 C CA . GLU A 1 147 ? 0.527 -14.792 -36.416 1.00 96.25 147 GLU A CA 1
ATOM 1130 C C . GLU A 1 147 ? 1.176 -14.476 -35.050 1.00 96.25 147 GLU A C 1
ATOM 1132 O O . GLU A 1 147 ? 2.129 -15.144 -34.643 1.00 96.25 147 GLU A O 1
ATOM 1137 N N . MET A 1 148 ? 0.648 -13.491 -34.304 1.00 97.50 148 MET A N 1
ATOM 1138 C CA . MET A 1 148 ? 1.028 -13.279 -32.901 1.00 97.50 148 MET A CA 1
ATOM 1139 C C . MET A 1 148 ? 0.644 -14.471 -32.019 1.00 97.50 148 MET A C 1
ATOM 1141 O O . MET A 1 148 ? 1.471 -14.930 -31.234 1.00 97.50 148 MET A O 1
ATOM 1145 N N . PHE A 1 149 ? -0.588 -14.970 -32.130 1.00 98.19 149 PHE A N 1
ATOM 1146 C CA . PHE A 1 149 ? -1.071 -16.108 -31.350 1.00 98.19 149 PHE A CA 1
ATOM 1147 C C . PHE A 1 149 ? -0.263 -17.384 -31.624 1.00 98.19 149 PHE A C 1
ATOM 1149 O O . PHE A 1 149 ? 0.180 -18.040 -30.681 1.00 98.19 149 PHE A O 1
ATOM 1156 N N . ASP A 1 150 ? 0.016 -17.689 -32.891 1.00 97.62 150 ASP A N 1
ATOM 1157 C CA . ASP A 1 150 ? 0.781 -18.875 -33.299 1.00 97.62 150 ASP A CA 1
ATOM 1158 C C . ASP A 1 150 ? 2.224 -18.825 -32.747 1.00 97.62 150 ASP A C 1
ATOM 1160 O O . ASP A 1 150 ? 2.764 -19.814 -32.229 1.00 97.62 150 ASP A O 1
ATOM 1164 N N . ALA A 1 151 ? 2.841 -17.636 -32.767 1.00 98.19 151 ALA A N 1
ATOM 1165 C CA . ALA A 1 151 ? 4.147 -17.384 -32.160 1.00 98.19 151 ALA A CA 1
ATOM 1166 C C . ALA A 1 151 ? 4.132 -17.487 -30.620 1.00 98.19 151 ALA A C 1
ATOM 1168 O O . ALA A 1 151 ? 5.139 -17.877 -30.021 1.00 98.19 151 ALA A O 1
ATOM 1169 N N . LEU A 1 152 ? 3.010 -17.173 -29.965 1.00 98.50 152 LEU A N 1
ATOM 1170 C CA . LEU A 1 152 ? 2.847 -17.307 -28.512 1.00 98.50 152 LEU A CA 1
ATOM 1171 C C . LEU A 1 152 ? 2.555 -18.745 -28.084 1.00 98.50 152 LEU A C 1
ATOM 1173 O O . LEU A 1 152 ? 3.119 -19.192 -27.090 1.00 98.50 152 LEU A O 1
ATOM 1177 N N . CYS A 1 153 ? 1.796 -19.508 -28.869 1.00 98.25 153 CYS A N 1
ATOM 1178 C CA . CYS A 1 153 ? 1.669 -20.954 -28.687 1.00 98.25 153 CYS A CA 1
ATOM 1179 C C . CYS A 1 153 ? 3.040 -21.639 -28.804 1.00 98.25 153 CYS A C 1
ATOM 1181 O O . CYS A 1 153 ? 3.416 -22.434 -27.943 1.00 98.25 153 CYS A O 1
ATOM 1183 N N . THR A 1 154 ? 3.839 -21.247 -29.804 1.00 98.12 154 THR A N 1
ATOM 1184 C CA . THR A 1 154 ? 5.228 -21.713 -29.975 1.00 98.12 154 THR A CA 1
ATOM 1185 C C . THR A 1 154 ? 6.113 -21.339 -28.776 1.00 98.12 154 THR A C 1
ATOM 1187 O O . THR A 1 154 ? 6.883 -22.173 -28.295 1.00 98.12 154 THR A O 1
ATOM 1190 N N . HIS A 1 155 ? 5.983 -20.114 -28.249 1.00 98.56 155 HIS A N 1
ATOM 1191 C CA . HIS A 1 155 ? 6.683 -19.679 -27.035 1.00 98.56 155 HIS A CA 1
ATOM 1192 C C . HIS A 1 155 ? 6.290 -20.535 -25.826 1.00 98.56 155 HIS A C 1
ATOM 1194 O O . HIS A 1 155 ? 7.170 -21.064 -25.155 1.00 98.56 155 HIS A O 1
ATOM 1200 N N . ILE A 1 156 ? 4.992 -20.703 -25.553 1.00 98.38 156 ILE A N 1
ATOM 1201 C CA . ILE A 1 156 ? 4.497 -21.476 -24.405 1.00 98.38 156 ILE A CA 1
ATOM 1202 C C . ILE A 1 156 ? 4.964 -22.933 -24.513 1.00 98.38 156 ILE A C 1
ATOM 1204 O O . ILE A 1 156 ? 5.532 -23.455 -23.558 1.00 98.38 156 ILE A O 1
ATOM 1208 N N . GLN A 1 157 ? 4.839 -23.570 -25.681 1.00 98.19 157 GLN A N 1
ATOM 1209 C CA . GLN A 1 157 ? 5.318 -24.938 -25.897 1.00 98.19 157 GLN A CA 1
ATOM 1210 C C . GLN A 1 157 ? 6.834 -25.064 -25.651 1.00 98.19 157 GLN A C 1
ATOM 1212 O O . GLN A 1 157 ? 7.289 -25.973 -24.948 1.00 98.19 157 GLN A O 1
ATOM 1217 N N . PHE A 1 158 ? 7.630 -24.133 -26.190 1.00 98.44 158 PHE A N 1
ATOM 1218 C CA . PHE A 1 158 ? 9.076 -24.118 -25.980 1.00 98.44 158 PHE A CA 1
ATOM 1219 C C . PHE A 1 158 ? 9.445 -23.881 -24.514 1.00 98.44 158 PHE A C 1
ATOM 1221 O O . PHE A 1 158 ? 10.344 -24.550 -24.005 1.00 98.44 158 PHE A O 1
ATOM 1228 N N . SER A 1 159 ? 8.797 -22.939 -23.841 1.00 98.31 159 SER A N 1
ATOM 1229 C CA . SER A 1 159 ? 9.169 -22.538 -22.488 1.00 98.31 159 SER A CA 1
ATOM 1230 C C . SER A 1 159 ? 8.663 -23.513 -21.428 1.00 98.31 159 SER A C 1
ATOM 1232 O O . SER A 1 159 ? 9.390 -23.765 -20.473 1.00 98.31 159 SER A O 1
ATOM 1234 N N . THR A 1 160 ? 7.493 -24.131 -21.623 1.00 97.81 160 THR A N 1
ATOM 1235 C CA . THR A 1 160 ? 6.931 -25.162 -20.733 1.00 97.81 160 THR A CA 1
ATOM 1236 C C . THR A 1 160 ? 7.755 -26.451 -20.745 1.00 97.81 160 THR A C 1
ATOM 1238 O O . THR A 1 160 ? 8.031 -26.992 -19.677 1.00 97.81 160 THR A O 1
ATOM 1241 N N . ASN A 1 161 ? 8.177 -26.945 -21.921 1.00 97.31 161 ASN A N 1
ATOM 1242 C CA . ASN A 1 161 ? 9.170 -28.029 -22.063 1.00 97.31 161 ASN A CA 1
ATOM 1243 C C . ASN A 1 161 ? 8.956 -29.234 -21.109 1.00 97.31 161 ASN A C 1
ATOM 1245 O O . ASN A 1 161 ? 9.889 -29.694 -20.446 1.00 97.31 161 ASN A O 1
ATOM 1249 N N . ASN A 1 162 ? 7.710 -29.707 -20.998 1.00 93.75 162 ASN A N 1
ATOM 1250 C CA . ASN A 1 162 ? 7.279 -30.797 -20.110 1.00 93.75 162 ASN A CA 1
ATOM 1251 C C . ASN A 1 162 ? 7.693 -30.617 -18.627 1.00 93.75 162 ASN A C 1
ATOM 1253 O O . ASN A 1 162 ? 8.045 -31.585 -17.961 1.00 93.75 162 ASN A O 1
ATOM 1257 N N . GLY A 1 163 ? 7.685 -29.378 -18.120 1.00 94.00 163 GLY A N 1
ATOM 1258 C CA . GLY A 1 163 ? 8.019 -29.023 -16.733 1.00 94.00 163 GLY A CA 1
ATOM 1259 C C . GLY A 1 163 ? 9.459 -28.539 -16.523 1.00 94.00 163 GLY A C 1
ATOM 1260 O O . GLY A 1 163 ? 9.739 -27.829 -15.554 1.00 94.00 163 GLY A O 1
ATOM 1261 N N . ASN A 1 164 ? 10.375 -28.829 -17.449 1.00 97.12 164 ASN A N 1
ATOM 1262 C CA . ASN A 1 164 ? 11.765 -28.364 -17.407 1.00 97.12 164 ASN A CA 1
ATOM 1263 C C . ASN A 1 164 ? 11.873 -26.947 -18.007 1.00 97.12 164 ASN A C 1
ATOM 1265 O O . ASN A 1 164 ? 12.328 -26.777 -19.142 1.00 97.12 164 ASN A O 1
ATOM 1269 N N . ILE A 1 165 ? 11.370 -25.952 -17.268 1.00 98.06 165 ILE A N 1
ATOM 1270 C CA . ILE A 1 165 ? 11.046 -24.611 -17.772 1.00 98.06 165 ILE A CA 1
ATOM 1271 C C . ILE A 1 165 ? 12.274 -23.896 -18.360 1.00 98.06 165 ILE A C 1
ATOM 1273 O O . ILE A 1 165 ? 13.326 -23.785 -17.727 1.00 98.06 165 ILE A O 1
ATOM 1277 N N . ARG A 1 166 ? 12.128 -23.351 -19.573 1.00 97.94 166 ARG A N 1
ATOM 1278 C CA . ARG A 1 166 ? 13.179 -22.617 -20.302 1.00 97.94 166 ARG A CA 1
ATOM 1279 C C . ARG A 1 166 ? 12.821 -21.140 -20.427 1.00 97.94 166 ARG A C 1
ATOM 1281 O O . ARG A 1 166 ? 11.711 -20.829 -20.832 1.00 97.94 166 ARG A O 1
ATOM 1288 N N . SER A 1 167 ? 13.759 -20.233 -20.148 1.00 98.31 167 SER A N 1
ATOM 1289 C CA . SER A 1 167 ? 13.559 -18.789 -20.352 1.00 98.31 167 SER A CA 1
ATOM 1290 C C . SER A 1 167 ? 13.643 -18.389 -21.826 1.00 98.31 167 SER A C 1
ATOM 1292 O O . SER A 1 167 ? 14.687 -18.548 -22.471 1.00 98.31 167 SER A O 1
ATOM 1294 N N . ALA A 1 168 ? 12.569 -17.796 -22.339 1.00 98.62 168 ALA A N 1
ATOM 1295 C CA . ALA A 1 168 ? 12.482 -17.215 -23.670 1.00 98.62 168 ALA A CA 1
ATOM 1296 C C . ALA A 1 168 ? 11.900 -15.793 -23.641 1.00 98.62 168 ALA A C 1
ATOM 1298 O O . ALA A 1 168 ? 11.303 -15.355 -22.658 1.00 98.62 168 ALA A O 1
ATOM 1299 N N . ILE A 1 169 ? 12.070 -15.083 -24.755 1.00 98.62 169 ILE A N 1
ATOM 1300 C CA . ILE A 1 169 ? 11.360 -13.854 -25.108 1.00 98.62 169 ILE A CA 1
ATOM 1301 C C . ILE A 1 169 ? 10.886 -13.951 -26.562 1.00 98.62 169 ILE A C 1
ATOM 1303 O O . ILE A 1 169 ? 11.631 -14.412 -27.430 1.00 98.62 169 ILE A O 1
ATOM 1307 N N . THR A 1 170 ? 9.665 -13.497 -26.833 1.00 98.75 170 THR A N 1
ATOM 1308 C CA . THR A 1 170 ? 9.164 -13.254 -28.192 1.00 98.75 170 THR A CA 1
ATOM 1309 C C . THR A 1 170 ? 9.083 -11.755 -28.417 1.00 98.75 170 THR A C 1
ATOM 1311 O O . THR A 1 170 ? 8.446 -11.062 -27.633 1.00 98.75 170 THR A O 1
ATOM 1314 N N . VAL A 1 171 ? 9.725 -11.243 -29.468 1.00 98.44 171 VAL A N 1
ATOM 1315 C CA . VAL A 1 171 ? 9.716 -9.809 -29.801 1.00 98.44 171 VAL A CA 1
ATOM 1316 C C . VAL A 1 171 ? 8.938 -9.590 -31.095 1.00 98.44 171 VAL A C 1
ATOM 1318 O O . VAL A 1 171 ? 9.363 -10.048 -32.156 1.00 98.44 171 VAL A O 1
ATOM 1321 N N . PHE A 1 172 ? 7.804 -8.898 -30.997 1.00 97.31 172 PHE A N 1
ATOM 1322 C CA . PHE A 1 172 ? 6.951 -8.499 -32.125 1.00 97.31 172 PHE A CA 1
ATOM 1323 C C . PHE A 1 172 ? 7.448 -7.191 -32.777 1.00 97.31 172 PHE A C 1
ATOM 1325 O O . PHE A 1 172 ? 8.480 -6.669 -32.345 1.00 97.31 172 PHE A O 1
ATOM 1332 N N . PRO A 1 173 ? 6.809 -6.662 -33.843 1.00 94.88 173 PRO A N 1
ATOM 1333 C CA . PRO A 1 173 ? 7.277 -5.443 -34.500 1.00 94.88 173 PRO A CA 1
ATOM 1334 C C . PRO A 1 173 ? 7.411 -4.241 -33.545 1.00 94.88 173 PRO A C 1
ATOM 1336 O O . PRO A 1 173 ? 6.648 -4.123 -32.581 1.00 94.88 173 PRO A O 1
ATOM 1339 N N . PRO A 1 174 ? 8.377 -3.338 -33.799 1.00 92.12 174 PRO A N 1
ATOM 1340 C CA . PRO A 1 174 ? 8.544 -2.129 -33.006 1.00 92.12 174 PRO A CA 1
ATOM 1341 C C . PRO A 1 174 ? 7.412 -1.124 -33.252 1.00 92.12 174 PRO A C 1
ATOM 1343 O O . PRO A 1 174 ? 6.742 -1.145 -34.286 1.00 92.12 174 PRO A O 1
ATOM 1346 N N . ARG A 1 175 ? 7.258 -0.182 -32.320 1.00 87.38 175 ARG A N 1
ATOM 1347 C CA . ARG A 1 175 ? 6.422 1.009 -32.500 1.00 87.38 175 ARG A CA 1
ATOM 1348 C C . ARG A 1 175 ? 6.951 1.864 -33.656 1.00 87.38 175 ARG A C 1
ATOM 1350 O O . ARG A 1 175 ? 8.156 2.075 -33.779 1.00 87.38 175 ARG A O 1
ATOM 1357 N N . THR A 1 176 ? 6.037 2.393 -34.469 1.00 78.06 176 THR A N 1
ATOM 1358 C CA . THR A 1 176 ? 6.351 3.251 -35.626 1.00 78.06 176 THR A CA 1
ATOM 1359 C C . THR A 1 176 ? 5.695 4.627 -35.510 1.00 78.06 176 THR A C 1
ATOM 1361 O O . THR A 1 176 ? 6.386 5.638 -35.434 1.00 78.06 176 THR A O 1
ATOM 1364 N N . SER A 1 177 ? 4.363 4.675 -35.447 1.00 66.88 177 SER A N 1
ATOM 1365 C CA . SER A 1 177 ? 3.572 5.901 -35.296 1.00 66.88 177 SER A CA 1
ATOM 1366 C C . SER A 1 177 ? 2.306 5.644 -34.473 1.00 66.88 177 SER A C 1
ATOM 1368 O O . SER A 1 177 ? 1.872 4.499 -34.313 1.00 66.88 177 SER A O 1
ATOM 1370 N N . SER A 1 178 ? 1.742 6.707 -33.896 1.00 59.31 178 SER A N 1
ATOM 1371 C CA . SER A 1 178 ? 0.635 6.612 -32.943 1.00 59.31 178 SER A CA 1
ATOM 1372 C C . SER A 1 178 ? -0.595 5.897 -33.524 1.00 59.31 178 SER A C 1
ATOM 1374 O O . SER A 1 178 ? -0.882 5.963 -34.717 1.00 59.31 178 SER A O 1
ATOM 1376 N N . HIS A 1 179 ? -1.340 5.223 -32.640 1.00 56.84 179 HIS A N 1
ATOM 1377 C CA . HIS A 1 179 ? -2.547 4.426 -32.926 1.00 56.84 179 HIS A CA 1
ATOM 1378 C C . HIS A 1 179 ? -2.344 3.039 -33.577 1.00 56.84 179 HIS A C 1
ATOM 1380 O O . HIS A 1 179 ? -3.343 2.403 -33.903 1.00 56.84 179 HIS A O 1
ATOM 1386 N N . SER A 1 180 ? -1.108 2.533 -33.716 1.00 67.00 180 SER A N 1
ATOM 1387 C CA . SER A 1 180 ? -0.825 1.248 -34.397 1.00 67.00 180 SER A CA 1
ATOM 1388 C C . SER A 1 180 ? 0.179 0.317 -33.673 1.00 67.00 180 SER A C 1
ATOM 1390 O O . SER A 1 180 ? 0.990 -0.361 -34.301 1.00 67.00 180 SER A O 1
ATOM 1392 N N . ASP A 1 181 ? 0.130 0.254 -32.337 1.00 87.25 181 ASP A N 1
ATOM 1393 C CA . ASP A 1 181 ? 0.979 -0.659 -31.549 1.00 87.25 181 ASP A CA 1
ATOM 1394 C C . ASP A 1 181 ? 0.533 -2.132 -31.652 1.00 87.25 181 ASP A C 1
ATOM 1396 O O . ASP A 1 181 ? -0.626 -2.462 -31.393 1.00 87.25 181 ASP A O 1
ATOM 1400 N N . PHE A 1 182 ? 1.490 -3.043 -31.861 1.00 92.19 182 PHE A N 1
ATOM 1401 C CA . PHE A 1 182 ? 1.315 -4.459 -31.519 1.00 92.19 182 PHE A CA 1
ATOM 1402 C C . PHE A 1 182 ? 1.262 -4.609 -29.992 1.00 92.19 182 PHE A C 1
ATOM 1404 O O . PHE A 1 182 ? 2.192 -4.190 -29.301 1.00 92.19 182 PHE A O 1
ATOM 1411 N N . ARG A 1 183 ? 0.194 -5.205 -29.448 1.00 92.88 183 ARG A N 1
ATOM 1412 C CA . ARG A 1 183 ? -0.004 -5.385 -27.996 1.00 92.88 183 ARG A CA 1
ATOM 1413 C C . ARG A 1 183 ? -0.539 -6.780 -27.679 1.00 92.88 183 ARG A C 1
ATOM 1415 O O . ARG A 1 183 ? -1.550 -7.201 -28.237 1.00 92.88 183 ARG A O 1
ATOM 1422 N N . VAL A 1 184 ? 0.084 -7.440 -26.703 1.00 96.25 184 VAL A N 1
ATOM 1423 C CA . VAL A 1 184 ? -0.609 -8.426 -25.860 1.00 96.25 184 VAL A CA 1
ATOM 1424 C C . VAL A 1 184 ? -1.283 -7.630 -24.747 1.00 96.25 184 VAL A C 1
ATOM 1426 O O . VAL A 1 184 ? -0.630 -6.806 -24.106 1.00 96.25 184 VAL A O 1
ATOM 1429 N N . TRP A 1 185 ? -2.588 -7.803 -24.554 1.00 95.50 185 TRP A N 1
ATOM 1430 C CA . TRP A 1 185 ? -3.329 -7.036 -23.548 1.00 95.50 185 TRP A CA 1
ATOM 1431 C C . TRP A 1 185 ? -3.198 -7.677 -22.162 1.00 95.50 185 TRP A C 1
ATOM 1433 O O . TRP A 1 185 ? -3.109 -6.962 -21.165 1.00 95.50 185 TRP A O 1
ATOM 1443 N N . ASN A 1 186 ? -3.138 -9.009 -22.098 1.00 96.38 186 ASN A N 1
ATOM 1444 C CA . ASN A 1 186 ? -2.975 -9.768 -20.862 1.00 96.38 186 ASN A CA 1
ATOM 1445 C C . ASN A 1 186 ? -1.681 -9.358 -20.122 1.00 96.38 186 ASN A C 1
ATOM 1447 O O . ASN A 1 186 ? -0.627 -9.249 -20.762 1.00 96.38 186 ASN A O 1
ATOM 1451 N N . PRO A 1 187 ? -1.703 -9.175 -18.785 1.00 93.88 187 PRO A N 1
ATOM 1452 C CA . PRO A 1 187 ? -0.490 -8.913 -18.002 1.00 93.88 187 PRO A CA 1
ATOM 1453 C C . PRO A 1 187 ? 0.526 -10.063 -18.061 1.00 93.88 187 PRO A C 1
ATOM 1455 O O . PRO A 1 187 ? 1.735 -9.816 -18.094 1.00 93.88 187 PRO A O 1
ATOM 1458 N N . GLN A 1 188 ? 0.024 -11.300 -18.116 1.00 96.75 188 GLN A N 1
ATOM 1459 C CA . GLN A 1 188 ? 0.770 -12.547 -18.290 1.00 96.75 188 GLN A CA 1
ATOM 1460 C C . GLN A 1 188 ? 0.130 -13.392 -19.406 1.00 96.75 188 GLN A C 1
ATOM 1462 O O . GLN A 1 188 ? -1.071 -13.268 -19.643 1.00 96.75 188 GLN A O 1
ATOM 1467 N N . LEU A 1 189 ? 0.893 -14.275 -20.063 1.00 97.75 189 LEU A N 1
ATOM 1468 C CA . LEU A 1 189 ? 0.349 -15.172 -21.098 1.00 97.75 189 LEU A CA 1
ATOM 1469 C C . LEU A 1 189 ? -0.582 -16.250 -20.528 1.00 97.75 189 LEU A C 1
ATOM 1471 O O . LEU A 1 189 ? -1.477 -16.709 -21.227 1.00 97.75 189 LEU A O 1
ATOM 1475 N N . LEU A 1 190 ? -0.366 -16.649 -19.273 1.00 97.62 190 LEU A N 1
ATOM 1476 C CA . LEU A 1 190 ? -1.234 -17.549 -18.519 1.00 97.62 190 LEU A CA 1
ATOM 1477 C C . LEU A 1 190 ? -1.751 -16.794 -17.294 1.00 97.62 190 LEU A C 1
ATOM 1479 O O . LEU A 1 190 ? -0.990 -16.105 -16.617 1.00 97.62 190 LEU A O 1
ATOM 1483 N N . SER A 1 191 ? -3.052 -16.873 -17.036 1.00 96.94 191 SER A N 1
ATOM 1484 C CA . SER A 1 191 ? -3.729 -16.282 -15.876 1.00 96.94 191 SER A CA 1
ATOM 1485 C C . SER A 1 191 ? -5.123 -16.885 -15.755 1.00 96.94 191 SER A C 1
ATOM 1487 O O . SER A 1 191 ? -5.742 -17.195 -16.774 1.00 96.94 191 SER A O 1
ATOM 1489 N N . TYR A 1 192 ? -5.622 -17.026 -14.528 1.00 98.31 192 TYR A N 1
ATOM 1490 C CA . TYR A 1 192 ? -6.993 -17.474 -14.292 1.00 98.31 192 TYR A CA 1
ATOM 1491 C C . TYR A 1 192 ? -7.988 -16.311 -14.359 1.00 98.31 192 TYR A C 1
ATOM 1493 O O . TYR A 1 192 ? -7.658 -15.181 -13.992 1.00 98.31 192 TYR A O 1
ATOM 1501 N N . ALA A 1 193 ? -9.200 -16.590 -14.832 1.00 98.00 193 ALA A N 1
ATOM 1502 C CA . ALA A 1 193 ? -10.302 -15.638 -14.881 1.00 98.00 193 ALA A CA 1
ATOM 1503 C C . ALA A 1 193 ? -10.795 -15.254 -13.476 1.00 98.00 193 ALA A C 1
ATOM 1505 O O . ALA A 1 193 ? -10.576 -15.980 -12.508 1.00 98.00 193 ALA A O 1
ATOM 1506 N N . GLY A 1 194 ? -11.475 -14.112 -13.377 1.00 97.81 194 GLY A N 1
ATOM 1507 C CA . GLY A 1 194 ? -12.140 -13.638 -12.165 1.00 97.81 194 GLY A CA 1
ATOM 1508 C C . GLY A 1 194 ? -13.567 -13.205 -12.479 1.00 97.81 194 GLY A C 1
ATOM 1509 O O . GLY A 1 194 ? -13.777 -12.205 -13.165 1.00 97.81 194 GLY A O 1
ATOM 1510 N N . TYR A 1 195 ? -14.553 -13.938 -11.973 1.00 96.88 195 TYR A N 1
ATOM 1511 C CA . TYR A 1 195 ? -15.973 -13.684 -12.204 1.00 96.88 195 TYR A CA 1
ATOM 1512 C C . TYR A 1 195 ? -16.599 -13.045 -10.971 1.00 96.88 195 TYR A C 1
ATOM 1514 O O . TYR A 1 195 ? -16.542 -13.617 -9.885 1.00 96.88 195 TYR A O 1
ATOM 1522 N N . LYS A 1 196 ? -17.216 -11.871 -11.130 1.00 94.75 196 LYS A N 1
ATOM 1523 C CA . LYS A 1 196 ? -17.947 -11.202 -10.050 1.00 94.75 196 LYS A CA 1
ATOM 1524 C C . LYS A 1 196 ? -19.432 -11.563 -10.104 1.00 94.75 196 LYS A C 1
ATOM 1526 O O . LYS A 1 196 ? -20.104 -11.278 -11.093 1.00 94.75 196 LYS A O 1
ATOM 1531 N N . ASN A 1 197 ? -19.934 -12.139 -9.020 1.00 91.31 197 ASN A N 1
ATOM 1532 C CA . ASN A 1 197 ? -21.327 -12.538 -8.860 1.00 91.31 197 ASN A CA 1
ATOM 1533 C C . ASN A 1 197 ? -22.229 -11.355 -8.463 1.00 91.31 197 ASN A C 1
ATOM 1535 O O . ASN A 1 197 ? -21.768 -10.294 -8.033 1.00 91.31 197 ASN A O 1
ATOM 1539 N N . ALA A 1 198 ? -23.546 -11.550 -8.591 1.00 88.62 198 ALA A N 1
ATOM 1540 C CA . ALA A 1 198 ? -24.556 -10.533 -8.282 1.00 88.62 198 ALA A CA 1
ATOM 1541 C C . ALA A 1 198 ? -24.663 -10.191 -6.781 1.00 88.62 198 ALA A C 1
ATOM 1543 O O . ALA A 1 198 ? -25.080 -9.088 -6.441 1.00 88.62 198 ALA A O 1
ATOM 1544 N N . ASP A 1 199 ? -24.252 -11.108 -5.902 1.00 89.25 199 ASP A N 1
ATOM 1545 C CA . ASP A 1 199 ? -24.130 -10.918 -4.447 1.00 89.25 199 ASP A CA 1
ATOM 1546 C C . ASP A 1 199 ? -22.827 -10.196 -4.036 1.00 89.25 199 ASP A C 1
ATOM 1548 O O . ASP A 1 199 ? -22.605 -9.920 -2.861 1.00 89.25 199 ASP A O 1
ATOM 1552 N N . GLY A 1 200 ? -21.953 -9.880 -4.999 1.00 88.62 200 GLY A N 1
ATOM 1553 C CA . GLY A 1 200 ? -20.651 -9.261 -4.763 1.00 88.62 200 GLY A CA 1
ATOM 1554 C C . GLY A 1 200 ? -19.506 -10.243 -4.491 1.00 88.62 200 GLY A C 1
ATOM 1555 O O . GLY A 1 200 ? -18.358 -9.796 -4.465 1.00 88.62 200 GLY A O 1
ATOM 1556 N N . SER A 1 201 ? -19.778 -11.546 -4.355 1.00 91.69 201 SER A N 1
ATOM 1557 C CA . SER A 1 201 ? -18.741 -12.581 -4.259 1.00 91.69 201 SER A CA 1
ATOM 1558 C C . SER A 1 201 ? -17.956 -12.723 -5.573 1.00 91.69 201 SER A C 1
ATOM 1560 O O . SER A 1 201 ? -18.375 -12.237 -6.629 1.00 91.69 201 SER A O 1
ATOM 1562 N N . ILE A 1 202 ? -16.781 -13.357 -5.514 1.00 95.88 202 ILE A N 1
ATOM 1563 C CA . ILE A 1 202 ? -15.903 -13.555 -6.675 1.00 95.88 202 ILE A CA 1
ATOM 1564 C C . ILE A 1 202 ? -15.503 -15.030 -6.776 1.00 95.88 202 ILE A C 1
ATOM 1566 O O . ILE A 1 202 ? -15.122 -15.643 -5.781 1.00 95.88 202 ILE A O 1
ATOM 1570 N N . ILE A 1 203 ? -15.570 -15.580 -7.989 1.00 96.00 203 ILE A N 1
ATOM 1571 C CA . ILE A 1 203 ? -15.078 -16.916 -8.343 1.00 96.00 203 ILE A CA 1
ATOM 1572 C C . ILE A 1 203 ? -13.824 -16.757 -9.210 1.00 96.00 203 ILE A C 1
ATOM 1574 O O . ILE A 1 203 ? -13.808 -15.942 -10.131 1.00 96.00 203 ILE A O 1
ATOM 1578 N N . GLY A 1 204 ? -12.783 -17.543 -8.934 1.00 96.81 204 GLY A N 1
ATOM 1579 C CA . GLY A 1 204 ? -11.493 -17.432 -9.622 1.00 96.81 204 GLY A CA 1
ATOM 1580 C C . GLY A 1 204 ? -10.591 -16.383 -8.980 1.00 96.81 204 GLY A C 1
ATOM 1581 O O . GLY A 1 204 ? -10.578 -16.262 -7.758 1.00 96.81 204 GLY A O 1
ATOM 1582 N N . ASP A 1 205 ? -9.827 -15.649 -9.788 1.00 97.62 205 ASP A N 1
ATOM 1583 C CA . ASP A 1 205 ? -8.809 -14.702 -9.327 1.00 97.62 205 ASP A CA 1
ATOM 1584 C C . ASP A 1 205 ? -9.325 -13.243 -9.316 1.00 97.62 205 ASP A C 1
ATOM 1586 O O . ASP A 1 205 ? -9.482 -12.637 -10.385 1.00 97.62 205 ASP A O 1
ATOM 1590 N N . PRO A 1 206 ? -9.542 -12.618 -8.137 1.00 97.31 206 PRO A N 1
ATOM 1591 C CA . PRO A 1 206 ? -10.059 -11.252 -8.039 1.00 97.31 206 PRO A CA 1
ATOM 1592 C C . PRO A 1 206 ? -9.231 -10.178 -8.752 1.00 97.31 206 PRO A C 1
ATOM 1594 O O . PRO A 1 206 ? -9.796 -9.160 -9.155 1.00 97.31 206 PRO A O 1
ATOM 1597 N N . ILE A 1 207 ? -7.920 -10.375 -8.960 1.00 95.69 207 ILE A N 1
ATOM 1598 C CA . ILE A 1 207 ? -7.095 -9.375 -9.664 1.00 95.69 207 ILE A CA 1
ATOM 1599 C C . ILE A 1 207 ? -7.441 -9.279 -11.156 1.00 95.69 207 ILE A C 1
ATOM 1601 O O . ILE A 1 207 ? -7.211 -8.245 -11.783 1.00 95.69 207 ILE A O 1
ATOM 1605 N N . ASN A 1 208 ? -8.022 -10.341 -11.721 1.00 97.06 208 ASN A N 1
ATOM 1606 C CA . ASN A 1 208 ? -8.281 -10.467 -13.150 1.00 97.06 208 ASN A CA 1
ATOM 1607 C C . ASN A 1 208 ? -9.727 -10.133 -13.546 1.00 97.06 208 ASN A C 1
ATOM 1609 O O . ASN A 1 208 ? -10.057 -10.236 -14.727 1.00 97.06 208 ASN A O 1
ATOM 1613 N N . VAL A 1 209 ? -10.582 -9.677 -12.622 1.00 96.44 209 VAL A N 1
ATOM 1614 C CA . VAL A 1 209 ? -11.978 -9.300 -12.929 1.00 96.44 209 VAL A CA 1
ATOM 1615 C C . VAL A 1 209 ? -12.049 -8.245 -14.043 1.00 96.44 209 VAL A C 1
ATOM 1617 O O . VAL A 1 209 ? -12.810 -8.413 -14.993 1.00 96.44 209 VAL A O 1
ATOM 1620 N N . GLU A 1 210 ? -11.194 -7.211 -14.004 1.00 94.88 210 GLU A N 1
ATOM 1621 C CA . GLU A 1 210 ? -11.195 -6.141 -15.019 1.00 94.88 210 GLU A CA 1
ATOM 1622 C C . GLU A 1 210 ? -10.926 -6.679 -16.439 1.00 94.88 210 GLU A C 1
ATOM 1624 O O . GLU A 1 210 ? -11.607 -6.286 -17.385 1.00 94.88 210 GLU A O 1
ATOM 1629 N N . ILE A 1 211 ? -9.970 -7.603 -16.605 1.00 95.38 211 ILE A N 1
ATOM 1630 C CA . ILE A 1 211 ? -9.663 -8.199 -17.916 1.00 95.38 211 ILE A CA 1
ATOM 1631 C C . ILE A 1 211 ? -10.644 -9.317 -18.297 1.00 95.38 211 ILE A C 1
ATOM 1633 O O . ILE A 1 211 ? -10.945 -9.477 -19.479 1.00 95.38 211 ILE A O 1
ATOM 1637 N N . THR A 1 212 ? -11.206 -10.034 -17.322 1.00 96.88 212 THR A N 1
ATOM 1638 C CA . THR A 1 212 ? -12.253 -11.044 -17.551 1.00 96.88 212 THR A CA 1
ATOM 1639 C C . THR A 1 212 ? -13.491 -10.383 -18.154 1.00 96.88 212 THR A C 1
ATOM 1641 O O . THR A 1 212 ? -13.975 -10.829 -19.191 1.00 96.88 212 THR A O 1
ATOM 1644 N N . GLU A 1 213 ? -13.919 -9.234 -17.616 1.00 94.00 213 GLU A N 1
ATOM 1645 C CA . GLU A 1 213 ? -14.974 -8.418 -18.226 1.00 94.00 213 GLU A CA 1
ATOM 1646 C C . GLU A 1 213 ? -14.652 -7.991 -19.669 1.00 94.00 213 GLU A C 1
ATOM 1648 O O . GLU A 1 213 ? -15.560 -7.918 -20.497 1.00 94.00 213 GLU A O 1
ATOM 1653 N N . VAL A 1 214 ? -13.390 -7.678 -19.992 1.00 94.06 214 VAL A N 1
ATOM 1654 C CA . VAL A 1 214 ? -12.985 -7.329 -21.368 1.00 94.06 214 VAL A CA 1
ATOM 1655 C C . VAL A 1 214 ? -13.061 -8.552 -22.285 1.00 94.06 214 VAL A C 1
ATOM 1657 O O . VAL A 1 214 ? -13.562 -8.420 -23.398 1.00 94.06 214 VAL A O 1
ATOM 1660 N N . CYS A 1 215 ? -12.661 -9.741 -21.821 1.00 95.56 215 CYS A N 1
ATOM 1661 C CA . CYS A 1 215 ? -12.851 -10.994 -22.563 1.00 95.56 215 CYS A CA 1
ATOM 1662 C C . CYS A 1 215 ? -14.342 -11.220 -22.868 1.00 95.56 215 CYS A C 1
ATOM 1664 O O . CYS A 1 215 ? -14.710 -11.417 -24.026 1.00 95.56 215 CYS A O 1
ATOM 1666 N N . THR A 1 216 ? -15.213 -11.085 -21.862 1.00 93.50 216 THR A N 1
ATOM 1667 C CA . THR A 1 216 ? -16.669 -11.231 -22.026 1.00 93.50 216 THR A CA 1
ATOM 1668 C C . THR A 1 216 ? -17.262 -10.197 -22.986 1.00 93.50 216 THR A C 1
ATOM 1670 O O . THR A 1 216 ? -18.088 -10.538 -23.830 1.00 93.50 216 THR A O 1
ATOM 1673 N N . LYS A 1 217 ? -16.803 -8.938 -22.937 1.00 92.31 217 LYS A N 1
ATOM 1674 C CA . LYS A 1 217 ? -17.221 -7.872 -23.871 1.00 92.31 217 LYS A CA 1
ATOM 1675 C C . LYS A 1 217 ? -16.730 -8.099 -25.309 1.00 92.31 217 LYS A C 1
ATOM 1677 O O . LYS A 1 217 ? -17.350 -7.585 -26.236 1.00 92.31 217 LYS A O 1
ATOM 1682 N N . LEU A 1 218 ? -15.660 -8.874 -25.504 1.00 92.81 218 LEU A N 1
ATOM 1683 C CA . LEU A 1 218 ? -15.181 -9.328 -26.818 1.00 92.81 218 LEU A CA 1
ATOM 1684 C C . LEU A 1 218 ? -15.880 -10.612 -27.313 1.00 92.81 218 LEU A C 1
ATOM 1686 O O . LEU A 1 218 ? -15.619 -11.034 -28.437 1.00 92.81 218 LEU A O 1
ATOM 1690 N N . GLY A 1 219 ? -16.777 -11.207 -26.518 1.00 94.44 219 GLY A N 1
ATOM 1691 C CA . GLY A 1 219 ? -17.575 -12.380 -26.889 1.00 94.44 219 GLY A CA 1
ATOM 1692 C C . GLY A 1 219 ? -17.079 -13.722 -26.342 1.00 94.44 219 GLY A C 1
ATOM 1693 O O . GLY A 1 219 ? -17.710 -14.737 -26.621 1.00 94.44 219 GLY A O 1
ATOM 1694 N N . TRP A 1 220 ? -16.004 -13.745 -25.548 1.00 96.75 220 TRP A N 1
ATOM 1695 C CA . TRP A 1 220 ? -15.565 -14.960 -24.857 1.00 96.75 220 TRP A CA 1
ATOM 1696 C C . TRP A 1 220 ? -16.518 -15.332 -23.712 1.00 96.75 220 TRP A C 1
ATOM 1698 O O . TRP A 1 220 ? -17.003 -14.459 -22.988 1.00 96.75 220 TRP A O 1
ATOM 1708 N N . GLN A 1 221 ? -16.745 -16.628 -23.506 1.00 92.75 221 GLN A N 1
ATOM 1709 C CA . GLN A 1 221 ? -17.484 -17.159 -22.362 1.00 92.75 221 GLN A CA 1
ATOM 1710 C C . GLN A 1 221 ? -16.680 -18.314 -21.764 1.00 92.75 221 GLN A C 1
ATOM 1712 O O . GLN A 1 221 ? -16.439 -19.307 -22.441 1.00 92.75 221 GLN A O 1
ATOM 1717 N N . GLY A 1 222 ? -16.238 -18.157 -20.516 1.00 91.12 222 GLY A N 1
ATOM 1718 C CA . GLY A 1 222 ? -15.628 -19.238 -19.746 1.00 91.12 222 GLY A CA 1
ATOM 1719 C C . GLY A 1 222 ? -16.666 -20.037 -18.955 1.00 91.12 222 GLY A C 1
ATOM 1720 O O . GLY A 1 222 ? -17.803 -19.600 -18.779 1.00 91.12 222 GLY A O 1
ATOM 1721 N N . GLU A 1 223 ? -16.246 -21.197 -18.453 1.00 93.06 223 GLU A N 1
ATOM 1722 C CA . GLU A 1 223 ? -17.086 -22.173 -17.739 1.00 93.06 223 GLU A CA 1
ATOM 1723 C C . GLU A 1 223 ? -17.598 -21.678 -16.368 1.00 93.06 223 GLU A C 1
ATOM 1725 O O . GLU A 1 223 ? -18.511 -22.266 -15.789 1.00 93.06 223 GLU A O 1
ATOM 1730 N N . GLY A 1 224 ? -17.017 -20.604 -15.825 1.00 93.50 224 GLY A N 1
ATOM 1731 C CA . GLY A 1 224 ? -17.378 -20.030 -14.529 1.00 93.50 224 GLY A CA 1
ATOM 1732 C C . GLY A 1 224 ? -16.678 -20.691 -13.337 1.00 93.50 224 GLY A C 1
ATOM 1733 O O . GLY A 1 224 ? -17.179 -20.598 -12.217 1.00 93.50 224 GLY A O 1
ATOM 1734 N N . THR A 1 225 ? -15.546 -21.380 -13.540 1.00 95.00 225 THR A N 1
ATOM 1735 C CA . THR A 1 225 ? -14.833 -22.092 -12.461 1.00 95.00 225 THR A CA 1
ATOM 1736 C C . THR A 1 225 ? -13.707 -21.265 -11.833 1.00 95.00 225 THR A C 1
ATOM 1738 O O . THR A 1 225 ? -13.258 -20.255 -12.371 1.00 95.00 225 THR A O 1
ATOM 1741 N N . GLN A 1 226 ? -13.190 -21.722 -10.686 1.00 94.88 226 GLN A N 1
ATOM 1742 C CA . GLN A 1 226 ? -12.060 -21.086 -9.989 1.00 94.88 226 GLN A CA 1
ATOM 1743 C C . GLN A 1 226 ? -10.733 -21.072 -10.777 1.00 94.88 226 GLN A C 1
ATOM 1745 O O . GLN A 1 226 ? -9.784 -20.407 -10.355 1.00 94.88 226 GLN A O 1
ATOM 1750 N N . TRP A 1 227 ? -10.640 -21.828 -11.874 1.00 95.94 227 TRP A N 1
ATOM 1751 C CA . TRP A 1 227 ? -9.380 -22.139 -12.556 1.00 95.94 227 TRP A CA 1
ATOM 1752 C C . TRP A 1 227 ? -9.493 -22.051 -14.087 1.00 95.94 227 TRP A C 1
ATOM 1754 O O . TRP A 1 227 ? -8.749 -22.723 -14.804 1.00 95.94 227 TRP A O 1
ATOM 1764 N N . ASP A 1 228 ? -10.438 -21.262 -14.597 1.00 96.56 228 ASP A N 1
ATOM 1765 C CA . ASP A 1 228 ? -10.594 -21.049 -16.038 1.00 96.56 228 ASP A CA 1
ATOM 1766 C C . ASP A 1 228 ? -9.424 -20.218 -16.567 1.00 96.56 228 ASP A C 1
ATOM 1768 O O . ASP A 1 228 ? -9.135 -19.144 -16.041 1.00 96.56 228 ASP A O 1
ATOM 1772 N N . ILE A 1 229 ? -8.744 -20.697 -17.605 1.00 97.06 229 ILE A N 1
ATOM 1773 C CA . ILE A 1 229 ? -7.623 -19.980 -18.223 1.00 97.06 229 ILE A CA 1
ATOM 1774 C C . ILE A 1 229 ? -8.171 -18.883 -19.137 1.00 97.06 229 ILE A C 1
ATOM 1776 O O . ILE A 1 229 ? -8.979 -19.154 -20.024 1.00 97.06 229 ILE A O 1
ATOM 1780 N N . LEU A 1 230 ? -7.709 -17.647 -18.940 1.00 97.50 230 LEU A N 1
ATOM 1781 C CA . LEU A 1 230 ? -8.088 -16.523 -19.794 1.00 97.50 230 LEU A CA 1
ATOM 1782 C C . LEU A 1 230 ? -7.538 -16.686 -21.222 1.00 97.50 230 LEU A C 1
ATOM 1784 O O . LEU A 1 230 ? -6.378 -17.077 -21.388 1.00 97.50 230 LEU A O 1
ATOM 1788 N N . PRO A 1 231 ? -8.311 -16.312 -22.258 1.00 97.75 231 PRO A N 1
ATOM 1789 C CA . PRO A 1 231 ? -7.811 -16.249 -23.623 1.00 97.75 231 PRO A CA 1
ATOM 1790 C C . PRO A 1 231 ? -6.789 -15.113 -23.773 1.00 97.75 231 PRO A C 1
ATOM 1792 O O . PRO A 1 231 ? -6.823 -14.106 -23.060 1.00 97.75 231 PRO A O 1
ATOM 1795 N N . LEU A 1 232 ? -5.896 -15.236 -24.753 1.00 97.88 232 LEU A N 1
ATOM 1796 C CA . LEU A 1 232 ? -4.989 -14.160 -25.140 1.00 97.88 232 LEU A CA 1
ATOM 1797 C C . LEU A 1 232 ? -5.753 -13.100 -25.939 1.00 97.88 232 LEU A C 1
ATOM 1799 O O . LEU A 1 232 ? -6.194 -13.365 -27.055 1.00 97.88 232 LEU A O 1
ATOM 1803 N N . ILE A 1 233 ? -5.874 -11.886 -25.401 1.00 97.25 233 ILE A N 1
ATOM 1804 C CA . ILE A 1 233 ? -6.348 -10.724 -26.155 1.00 97.25 233 ILE A CA 1
ATOM 1805 C C . ILE A 1 233 ? -5.148 -10.072 -26.852 1.00 97.25 233 ILE A C 1
ATOM 1807 O O . ILE A 1 233 ? -4.217 -9.578 -26.205 1.00 97.25 233 ILE A O 1
ATOM 1811 N N . LEU A 1 234 ? -5.187 -10.060 -28.184 1.00 96.12 234 LEU A N 1
ATOM 1812 C CA . LEU A 1 234 ? -4.113 -9.592 -29.059 1.00 96.12 234 LEU A CA 1
ATOM 1813 C C . LEU A 1 234 ? -4.636 -8.513 -30.015 1.00 96.12 234 LEU A C 1
ATOM 1815 O O . LEU A 1 234 ? -5.734 -8.637 -30.558 1.00 96.12 234 LEU A O 1
ATOM 1819 N N . SER A 1 235 ? -3.836 -7.473 -30.259 1.00 92.50 235 SER A N 1
ATOM 1820 C CA . SER A 1 235 ? -4.087 -6.468 -31.302 1.00 92.50 235 SER A CA 1
ATOM 1821 C C . SER A 1 235 ? -2.809 -6.169 -32.086 1.00 92.50 235 SER A C 1
ATOM 1823 O O . SER A 1 235 ? -1.734 -6.057 -31.489 1.00 92.50 235 SER A O 1
ATOM 1825 N N . SER A 1 236 ? -2.928 -6.009 -33.405 1.00 88.69 236 SER A N 1
ATOM 1826 C CA . SER A 1 236 ? -1.818 -5.641 -34.296 1.00 88.69 236 SER A CA 1
ATOM 1827 C C . SER A 1 236 ? -1.877 -4.156 -34.677 1.00 88.69 236 SER A C 1
ATOM 1829 O O . SER A 1 236 ? -2.783 -3.430 -34.272 1.00 88.69 236 SER A O 1
ATOM 1831 N N . ALA A 1 237 ? -0.942 -3.703 -35.516 1.00 76.75 237 ALA A N 1
ATOM 1832 C CA . ALA A 1 237 ? -0.971 -2.357 -36.093 1.00 76.75 237 ALA A CA 1
ATOM 1833 C C . ALA A 1 237 ? -2.235 -2.041 -36.924 1.00 76.75 237 ALA A C 1
ATOM 1835 O O . ALA A 1 237 ? -2.582 -0.872 -37.092 1.00 76.75 237 ALA A O 1
ATOM 1836 N N . THR A 1 238 ? -2.910 -3.059 -37.467 1.00 76.44 238 THR A N 1
ATOM 1837 C CA . THR A 1 238 ? -4.063 -2.915 -38.377 1.00 76.44 238 THR A CA 1
ATOM 1838 C C . THR A 1 238 ? -5.360 -3.494 -37.810 1.00 76.44 238 THR A C 1
ATOM 1840 O O . THR A 1 238 ? -6.451 -3.077 -38.210 1.00 76.44 238 THR A O 1
ATOM 1843 N N . GLU A 1 239 ? -5.263 -4.430 -36.866 1.00 84.50 239 GLU A N 1
ATOM 1844 C CA . GLU A 1 239 ? -6.391 -5.162 -36.297 1.00 84.50 239 GLU A CA 1
ATOM 1845 C C . GLU A 1 239 ? -6.696 -4.707 -34.865 1.00 84.50 239 GLU A C 1
ATOM 1847 O O . GLU A 1 239 ? -5.802 -4.579 -34.029 1.00 84.50 239 GLU A O 1
ATOM 1852 N N . GLY A 1 240 ? -7.984 -4.500 -34.568 1.00 85.62 240 GLY A N 1
ATOM 1853 C CA . GLY A 1 240 ? -8.446 -4.287 -33.194 1.00 85.62 240 GLY A CA 1
ATOM 1854 C C . GLY A 1 240 ? -8.257 -5.534 -32.315 1.00 85.62 240 GLY A C 1
ATOM 1855 O O . GLY A 1 240 ? -7.876 -6.587 -32.830 1.00 85.62 240 GLY A O 1
ATOM 1856 N N . PRO A 1 241 ? -8.534 -5.436 -31.002 1.00 92.50 241 PRO A N 1
ATOM 1857 C CA . PRO A 1 241 ? -8.445 -6.573 -30.094 1.00 92.50 241 PRO A CA 1
ATOM 1858 C C . PRO A 1 241 ? -9.307 -7.745 -30.569 1.00 92.50 241 PRO A C 1
ATOM 1860 O O . PRO A 1 241 ? -10.505 -7.592 -30.812 1.00 92.50 241 PRO A O 1
ATOM 1863 N N . LYS A 1 242 ? -8.695 -8.924 -30.633 1.00 94.56 242 LYS A N 1
ATOM 1864 C CA . LYS A 1 242 ? -9.373 -10.220 -30.734 1.00 94.56 242 LYS A CA 1
ATOM 1865 C C . LYS A 1 242 ? -8.915 -11.094 -29.577 1.00 94.56 242 LYS A C 1
ATOM 1867 O O . LYS A 1 242 ? -7.760 -10.987 -29.164 1.00 94.56 242 LYS A O 1
ATOM 1872 N N . TYR A 1 243 ? -9.797 -11.950 -29.074 1.00 96.12 243 TYR A N 1
ATOM 1873 C CA . TYR A 1 243 ? -9.419 -12.988 -28.121 1.00 96.12 243 TYR A CA 1
ATOM 1874 C C . TYR A 1 243 ? -9.059 -14.283 -28.861 1.00 96.12 243 TYR A C 1
ATOM 1876 O O . TYR A 1 243 ? -9.610 -14.571 -29.924 1.00 96.12 243 TYR A O 1
ATOM 1884 N N . TYR A 1 244 ? -8.140 -15.050 -28.283 1.00 97.12 244 TYR A N 1
ATOM 1885 C CA . TYR A 1 244 ? -7.698 -16.347 -28.777 1.00 97.12 244 TYR A CA 1
ATOM 1886 C C . TYR A 1 244 ? -7.575 -17.327 -27.610 1.00 97.12 244 TYR A C 1
ATOM 1888 O O . TYR A 1 244 ? -6.818 -17.088 -26.667 1.00 97.12 244 TYR A O 1
ATOM 1896 N N . GLU A 1 245 ? -8.326 -18.422 -27.652 1.00 95.56 245 GLU A N 1
ATOM 1897 C CA . GLU A 1 245 ? -8.292 -19.458 -26.615 1.00 95.56 245 GLU A CA 1
ATOM 1898 C C . GLU A 1 245 ? -7.029 -20.313 -26.744 1.00 95.56 245 GLU A C 1
ATOM 1900 O O . GLU A 1 245 ? -6.664 -20.742 -27.837 1.00 95.56 245 GLU A O 1
ATOM 1905 N N . LEU A 1 246 ? -6.342 -20.549 -25.625 1.00 94.94 246 LEU A N 1
ATOM 1906 C CA . LEU A 1 246 ? -5.117 -21.346 -25.606 1.00 94.94 246 LEU A CA 1
ATOM 1907 C C . LEU A 1 246 ? -5.439 -22.850 -25.678 1.00 94.94 246 LEU A C 1
ATOM 1909 O O . LEU A 1 246 ? -6.258 -23.316 -24.883 1.00 94.94 246 LEU A O 1
ATOM 1913 N N . PRO A 1 247 ? -4.765 -23.632 -26.548 1.00 95.00 247 PRO A N 1
ATOM 1914 C CA . PRO A 1 247 ? -4.912 -25.084 -26.572 1.00 95.00 247 PRO A CA 1
ATOM 1915 C C . PRO A 1 247 ? -4.534 -25.681 -25.212 1.00 95.00 247 PRO A C 1
ATOM 1917 O O . PRO A 1 247 ? -3.477 -25.363 -24.652 1.00 95.00 247 PRO A O 1
ATOM 1920 N N . THR A 1 248 ? -5.408 -26.522 -24.660 1.00 91.50 248 THR A N 1
ATOM 1921 C CA . THR A 1 248 ? -5.303 -27.007 -23.273 1.00 91.50 248 THR A CA 1
ATOM 1922 C C . THR A 1 248 ? -4.022 -27.807 -23.031 1.00 91.50 248 THR A C 1
ATOM 1924 O O . THR A 1 248 ? -3.435 -27.727 -21.955 1.00 91.50 248 THR A O 1
ATOM 1927 N N . GLU A 1 249 ? -3.523 -28.492 -24.059 1.00 93.38 249 GLU A N 1
ATOM 1928 C CA . GLU A 1 249 ? -2.275 -29.252 -24.072 1.00 93.38 249 GLU A CA 1
ATOM 1929 C C . GLU A 1 249 ? -1.004 -28.394 -23.926 1.00 93.38 249 GLU A C 1
ATOM 1931 O O . GLU A 1 249 ? 0.056 -28.923 -23.587 1.00 93.38 249 GLU A O 1
ATOM 1936 N N . LEU A 1 250 ? -1.086 -27.076 -24.150 1.00 94.38 250 LEU A N 1
ATOM 1937 C CA . LEU A 1 250 ? 0.022 -26.144 -23.908 1.00 94.38 250 LEU A CA 1
ATOM 1938 C C . LEU A 1 250 ? 0.047 -25.621 -22.464 1.00 94.38 250 LEU A C 1
ATOM 1940 O O . LEU A 1 250 ? 1.087 -25.143 -21.997 1.00 94.38 250 LEU A O 1
ATOM 1944 N N . VAL A 1 251 ? -1.075 -25.717 -21.742 1.00 96.00 251 VAL A N 1
ATOM 1945 C CA . VAL A 1 251 ? -1.244 -25.147 -20.401 1.00 96.00 251 VAL A CA 1
ATOM 1946 C C . VAL A 1 251 ? -0.968 -26.197 -19.325 1.00 96.00 251 VAL A C 1
ATOM 1948 O O . VAL A 1 251 ? -1.872 -26.769 -18.717 1.00 96.00 251 VAL A O 1
ATOM 1951 N N . LEU A 1 252 ? 0.317 -26.428 -19.054 1.00 97.31 252 LEU A N 1
ATOM 1952 C CA . LEU A 1 252 ? 0.758 -27.274 -17.945 1.00 97.31 252 LEU A CA 1
ATOM 1953 C C . LEU A 1 252 ? 0.281 -26.701 -16.599 1.00 97.31 252 LEU A C 1
ATOM 1955 O O . LEU A 1 252 ? 0.730 -25.629 -16.190 1.00 97.31 252 LEU A O 1
ATOM 1959 N N . GLN A 1 253 ? -0.588 -27.434 -15.901 1.00 96.75 253 GLN A N 1
ATOM 1960 C CA . GLN A 1 253 ? -1.081 -27.102 -14.561 1.00 96.75 253 GLN A CA 1
ATOM 1961 C C . GLN A 1 253 ? -0.561 -28.101 -13.522 1.00 96.75 253 GLN A C 1
ATOM 1963 O O . GLN A 1 253 ? -0.626 -29.314 -13.716 1.00 96.75 253 GLN A O 1
ATOM 1968 N N . VAL A 1 254 ? -0.074 -27.572 -12.404 1.00 98.06 254 VAL A N 1
ATOM 1969 C CA . VAL A 1 254 ? 0.409 -28.309 -11.237 1.00 98.06 254 VAL A CA 1
ATOM 1970 C C . VAL A 1 254 ? -0.710 -28.374 -10.209 1.00 98.06 254 VAL A C 1
ATOM 1972 O O . VAL A 1 254 ? -1.121 -27.342 -9.678 1.00 98.06 254 VAL A O 1
ATOM 1975 N N . HIS A 1 255 ? -1.194 -29.576 -9.906 1.00 98.00 255 HIS A N 1
ATOM 1976 C CA . HIS A 1 255 ? -2.179 -29.783 -8.841 1.00 98.00 255 HIS A CA 1
ATOM 1977 C C . HIS A 1 255 ? -1.455 -29.808 -7.490 1.00 98.00 255 HIS A C 1
ATOM 1979 O O . HIS A 1 255 ? -0.416 -30.466 -7.365 1.00 98.00 255 HIS A O 1
ATOM 1985 N N . LEU A 1 256 ? -1.949 -29.062 -6.497 1.00 98.31 256 LEU A N 1
ATOM 1986 C CA . LEU A 1 256 ? -1.251 -28.887 -5.226 1.00 98.31 256 LEU A CA 1
ATOM 1987 C C . LEU A 1 256 ? -1.662 -29.937 -4.185 1.00 98.31 256 LEU A C 1
ATOM 1989 O O . LEU A 1 256 ? -2.833 -30.137 -3.881 1.00 98.31 256 LEU A O 1
ATOM 1993 N N . THR A 1 257 ? -0.652 -30.577 -3.602 1.00 98.31 257 THR A N 1
ATOM 1994 C CA . THR A 1 257 ? -0.744 -31.614 -2.569 1.00 98.31 257 THR A CA 1
ATOM 1995 C C . THR A 1 257 ? 0.297 -31.321 -1.487 1.00 98.31 257 THR A C 1
ATOM 1997 O O . THR A 1 257 ? 1.411 -30.895 -1.800 1.00 98.31 257 THR A O 1
ATOM 2000 N N . HIS A 1 258 ? -0.023 -31.544 -0.213 1.00 98.56 258 HIS A N 1
ATOM 2001 C CA . HIS A 1 258 ? 0.918 -31.316 0.889 1.00 98.56 258 HIS A CA 1
ATOM 2002 C C . HIS A 1 258 ? 1.587 -32.637 1.312 1.00 98.56 258 HIS A C 1
ATOM 2004 O O . HIS A 1 258 ? 0.882 -33.641 1.388 1.00 98.56 258 HIS A O 1
ATOM 2010 N N . PRO A 1 259 ? 2.900 -32.683 1.621 1.00 97.75 259 PRO A N 1
ATOM 2011 C CA . PRO A 1 259 ? 3.574 -33.928 2.009 1.00 97.75 259 PRO A CA 1
ATOM 2012 C C . PRO A 1 259 ? 3.113 -34.492 3.365 1.00 97.75 259 PRO A C 1
ATOM 2014 O O . PRO A 1 259 ? 3.354 -35.665 3.637 1.00 97.75 259 PRO A O 1
ATOM 2017 N N . SER A 1 260 ? 2.459 -33.674 4.200 1.00 97.44 260 SER A N 1
ATOM 2018 C CA . SER A 1 260 ? 2.022 -34.044 5.560 1.00 97.44 260 SER A CA 1
ATOM 2019 C C . SER A 1 260 ? 0.509 -33.926 5.795 1.00 97.44 260 SER A C 1
ATOM 2021 O O . SER A 1 260 ? 0.050 -34.228 6.893 1.00 97.44 260 SER A O 1
ATOM 2023 N N . TYR A 1 261 ? -0.265 -33.428 4.819 1.00 97.19 261 TYR A N 1
ATOM 2024 C CA . TYR A 1 261 ? -1.689 -33.100 4.994 1.00 97.19 261 TYR A CA 1
ATOM 2025 C C . TYR A 1 261 ? -2.538 -33.559 3.796 1.00 97.19 261 TYR A C 1
ATOM 2027 O O . TYR A 1 261 ? -2.793 -32.792 2.868 1.00 97.19 261 TYR A O 1
ATOM 2035 N N . ASP A 1 262 ? -3.046 -34.791 3.855 1.00 96.00 262 ASP A N 1
ATOM 2036 C CA . ASP A 1 262 ? -3.882 -35.414 2.810 1.00 96.00 262 ASP A CA 1
ATOM 2037 C C . ASP A 1 262 ? -5.175 -34.633 2.496 1.00 96.00 262 ASP A C 1
ATOM 2039 O O . ASP A 1 262 ? -5.777 -34.784 1.432 1.00 96.00 262 ASP A O 1
ATOM 2043 N N . TRP A 1 263 ? -5.644 -33.791 3.423 1.00 97.19 263 TRP A N 1
ATOM 2044 C CA . TRP A 1 263 ? -6.802 -32.924 3.194 1.00 97.19 263 TRP A CA 1
ATOM 2045 C C . TRP A 1 263 ? -6.500 -31.755 2.247 1.00 97.19 263 TRP A C 1
ATOM 2047 O O . TRP A 1 263 ? -7.434 -31.222 1.656 1.00 97.19 263 TRP A O 1
ATOM 2057 N N . PHE A 1 264 ? -5.231 -31.377 2.054 1.00 97.75 264 PHE A N 1
ATOM 2058 C CA . PHE A 1 264 ? -4.853 -30.243 1.205 1.00 97.75 264 PHE A CA 1
ATOM 2059 C C . PHE A 1 264 ? -5.191 -30.498 -0.272 1.00 97.75 264 PHE A C 1
ATOM 2061 O O . PHE A 1 264 ? -5.681 -29.609 -0.959 1.00 97.75 264 PHE A O 1
ATOM 2068 N N . GLU A 1 265 ? -5.019 -31.738 -0.744 1.00 96.38 265 GLU A N 1
ATOM 2069 C CA . GLU A 1 265 ? -5.396 -32.158 -2.104 1.00 96.38 265 GLU A CA 1
ATOM 2070 C C . GLU A 1 265 ? -6.911 -32.015 -2.353 1.00 96.38 265 GLU A C 1
ATOM 2072 O O . GLU A 1 265 ? -7.343 -31.682 -3.457 1.00 96.38 265 GLU A O 1
ATOM 2077 N N . LYS A 1 266 ? -7.730 -32.152 -1.300 1.00 96.31 266 LYS A N 1
ATOM 2078 C CA . LYS A 1 266 ? -9.195 -31.994 -1.363 1.00 96.31 266 LYS A CA 1
ATOM 2079 C C . LYS A 1 266 ? -9.644 -30.540 -1.545 1.00 96.31 266 LYS A C 1
ATOM 2081 O O . LYS A 1 266 ? -10.814 -30.320 -1.840 1.00 96.31 266 LYS A O 1
ATOM 2086 N N . LEU A 1 267 ? -8.742 -29.564 -1.403 1.00 95.81 267 LEU A N 1
ATOM 2087 C CA . LEU A 1 267 ? -9.013 -28.165 -1.751 1.00 95.81 267 LEU A CA 1
ATOM 2088 C C . LEU A 1 267 ? -9.018 -27.926 -3.273 1.00 95.81 267 LEU A C 1
ATOM 2090 O O . LEU A 1 267 ? -9.421 -26.853 -3.709 1.00 95.81 267 LEU A O 1
ATOM 2094 N N . GLY A 1 268 ? -8.553 -28.885 -4.087 1.00 96.44 268 GLY A N 1
ATOM 2095 C CA . GLY A 1 268 ? -8.587 -28.790 -5.553 1.00 96.44 268 GLY A CA 1
ATOM 2096 C C . GLY A 1 268 ? -7.710 -27.683 -6.153 1.00 96.44 268 GLY A C 1
ATOM 2097 O O . GLY A 1 268 ? -7.903 -27.313 -7.311 1.00 96.44 268 GLY A O 1
ATOM 2098 N N . ILE A 1 269 ? -6.762 -27.139 -5.379 1.00 97.62 269 ILE A N 1
ATOM 2099 C CA . ILE A 1 269 ? -5.907 -26.021 -5.795 1.00 97.62 269 ILE A CA 1
ATOM 2100 C C . ILE A 1 269 ? -4.978 -26.468 -6.927 1.00 97.62 269 ILE A C 1
ATOM 2102 O O . ILE A 1 269 ? -4.296 -27.489 -6.817 1.00 97.62 269 ILE A O 1
ATOM 2106 N N . ARG A 1 270 ? -4.898 -25.673 -7.996 1.00 96.25 270 ARG A N 1
ATOM 2107 C CA . ARG A 1 270 ? -3.999 -25.921 -9.130 1.00 96.25 270 ARG A CA 1
ATOM 2108 C C . ARG A 1 270 ? -3.417 -24.626 -9.679 1.00 96.25 270 ARG A C 1
ATOM 2110 O O . ARG A 1 270 ? -4.122 -23.628 -9.785 1.00 96.25 270 ARG A O 1
ATOM 2117 N N . TRP A 1 271 ? -2.142 -24.628 -10.059 1.00 98.31 271 TRP A N 1
ATOM 2118 C CA . TRP A 1 271 ? -1.471 -23.443 -10.606 1.00 98.31 271 TRP A CA 1
ATOM 2119 C C . TRP A 1 271 ? -0.742 -23.741 -11.915 1.00 98.31 271 TRP A C 1
ATOM 2121 O O . TRP A 1 271 ? -0.187 -24.825 -12.081 1.00 98.31 271 TRP A O 1
ATOM 2131 N N . TYR A 1 272 ? -0.726 -22.797 -12.854 1.00 97.62 272 TYR A N 1
ATOM 2132 C CA . TYR A 1 272 ? -0.018 -22.969 -14.124 1.00 97.62 272 TYR A CA 1
ATOM 2133 C C . TYR A 1 272 ? 1.507 -22.954 -13.917 1.00 97.62 272 TYR A C 1
ATOM 2135 O O . TYR A 1 272 ? 2.036 -22.199 -13.108 1.00 97.62 272 TYR A O 1
ATOM 2143 N N . GLY A 1 273 ? 2.237 -23.807 -14.638 1.00 96.88 273 GLY A N 1
ATOM 2144 C CA . GLY A 1 273 ? 3.671 -24.030 -14.412 1.00 96.88 273 GLY A CA 1
ATOM 2145 C C . GLY A 1 273 ? 4.612 -22.963 -14.990 1.00 96.88 273 GLY A C 1
ATOM 2146 O O . GLY A 1 273 ? 5.809 -23.003 -14.711 1.00 96.88 273 GLY A O 1
ATOM 2147 N N . LEU A 1 274 ? 4.103 -22.032 -15.807 1.00 98.00 274 LEU A N 1
ATOM 2148 C CA . LEU A 1 274 ? 4.904 -21.100 -16.608 1.00 98.00 274 LEU A CA 1
ATOM 2149 C C . LEU A 1 274 ? 4.569 -19.621 -16.297 1.00 98.00 274 LEU A C 1
ATOM 2151 O O . LEU A 1 274 ? 3.565 -19.117 -16.804 1.00 98.00 274 LEU A O 1
ATOM 2155 N N . PRO A 1 275 ? 5.421 -18.890 -15.551 1.00 97.88 275 PRO A N 1
ATOM 2156 C CA . PRO A 1 275 ? 5.284 -17.448 -15.365 1.00 97.88 275 PRO A CA 1
ATOM 2157 C C . PRO A 1 275 ? 5.861 -16.701 -16.574 1.00 97.88 275 PRO A C 1
ATOM 2159 O O . PRO A 1 275 ? 7.080 -16.540 -16.713 1.00 97.88 275 PRO A O 1
ATOM 2162 N N . ALA A 1 276 ? 4.976 -16.248 -17.461 1.00 97.56 276 ALA A N 1
ATOM 2163 C CA . ALA A 1 276 ? 5.319 -15.505 -18.671 1.00 97.56 276 ALA A CA 1
ATOM 2164 C C . ALA A 1 276 ? 4.672 -14.113 -18.651 1.00 97.56 276 ALA A C 1
ATOM 2166 O O . ALA A 1 276 ? 3.468 -13.983 -18.855 1.00 97.56 276 ALA A O 1
ATOM 2167 N N . VAL A 1 277 ? 5.472 -13.072 -18.414 1.00 97.56 277 VAL A N 1
ATOM 2168 C CA . VAL A 1 277 ? 5.034 -11.669 -18.376 1.00 97.56 277 VAL A CA 1
ATOM 2169 C C . VAL A 1 277 ? 4.864 -11.150 -19.801 1.00 97.56 277 VAL A C 1
ATOM 2171 O O . VAL A 1 277 ? 5.772 -11.267 -20.621 1.00 97.56 277 VAL A O 1
ATOM 2174 N N . SER A 1 278 ? 3.719 -10.531 -20.089 1.00 96.88 278 SER A N 1
ATOM 2175 C CA . SER A 1 278 ? 3.370 -10.024 -21.424 1.00 96.88 278 SER A CA 1
ATOM 2176 C C . SER A 1 278 ? 2.966 -8.553 -21.469 1.00 96.88 278 SER A C 1
ATOM 2178 O O . SER A 1 278 ? 3.043 -7.940 -22.531 1.00 96.88 278 SER A O 1
ATOM 2180 N N . GLY A 1 279 ? 2.607 -7.953 -20.331 1.00 90.94 279 GLY A N 1
ATOM 2181 C CA . GLY A 1 279 ? 2.154 -6.560 -20.270 1.00 90.94 279 GLY A CA 1
ATOM 2182 C C . GLY A 1 279 ? 3.242 -5.482 -20.416 1.00 90.94 279 GLY A C 1
ATOM 2183 O O . GLY A 1 279 ? 2.899 -4.303 -20.459 1.00 90.94 279 GLY A O 1
ATOM 2184 N N . MET A 1 280 ? 4.535 -5.827 -20.479 1.00 92.81 280 MET A N 1
ATOM 2185 C CA . MET A 1 280 ? 5.648 -4.857 -20.441 1.00 92.81 280 MET A CA 1
ATOM 2186 C C . MET A 1 280 ? 6.135 -4.386 -21.822 1.00 92.81 280 MET A C 1
ATOM 2188 O O . MET A 1 280 ? 6.081 -5.118 -22.807 1.00 92.81 280 MET A O 1
ATOM 2192 N N . LEU A 1 281 ? 6.668 -3.162 -21.854 1.00 92.50 281 LEU A N 1
ATOM 2193 C CA . LEU A 1 281 ? 7.373 -2.552 -22.982 1.00 92.50 281 LEU A CA 1
ATOM 2194 C C . LEU A 1 281 ? 8.857 -2.949 -22.938 1.00 92.50 281 LEU A C 1
ATOM 2196 O O . LEU A 1 281 ? 9.500 -2.788 -21.901 1.00 92.50 281 LEU A O 1
ATOM 2200 N N . PHE A 1 282 ? 9.429 -3.405 -24.053 1.00 95.75 282 PHE A N 1
ATOM 2201 C CA . PHE A 1 282 ? 10.879 -3.605 -24.191 1.00 95.75 282 PHE A CA 1
ATOM 2202 C C . PHE A 1 282 ? 11.508 -2.422 -24.938 1.00 95.75 282 PHE A C 1
ATOM 2204 O O . PHE A 1 282 ? 11.080 -2.071 -26.035 1.00 95.75 282 PHE A O 1
ATOM 2211 N N . ASP A 1 283 ? 12.521 -1.798 -24.336 1.00 92.88 283 ASP A N 1
ATOM 2212 C CA . ASP A 1 283 ? 13.232 -0.635 -24.875 1.00 92.88 283 ASP A CA 1
ATOM 2213 C C . ASP A 1 283 ? 14.692 -0.995 -25.158 1.00 92.88 283 ASP A C 1
ATOM 2215 O O . ASP A 1 283 ? 15.451 -1.346 -24.245 1.00 92.88 283 ASP A O 1
ATOM 2219 N N . CYS A 1 284 ? 15.085 -0.913 -26.429 1.00 94.81 284 CYS A N 1
ATOM 2220 C CA . CYS A 1 284 ? 16.383 -1.354 -26.913 1.00 94.81 284 CYS A CA 1
ATOM 2221 C C . CYS A 1 284 ? 17.004 -0.331 -27.873 1.00 94.81 284 CYS A C 1
ATOM 2223 O O . CYS A 1 284 ? 16.600 -0.216 -29.028 1.00 94.81 284 CYS A O 1
ATOM 2225 N N . GLY A 1 285 ? 18.018 0.405 -27.404 1.00 91.44 285 GLY A N 1
ATOM 2226 C CA . GLY A 1 285 ? 18.820 1.289 -28.260 1.00 91.44 285 GLY A CA 1
ATOM 2227 C C . GLY A 1 285 ? 18.039 2.445 -28.887 1.00 91.44 285 GLY A C 1
ATOM 2228 O O . GLY A 1 285 ? 18.414 2.922 -29.947 1.00 91.44 285 GLY A O 1
ATOM 2229 N N . GLY A 1 286 ? 16.953 2.896 -28.256 1.00 88.75 286 GLY A N 1
ATOM 2230 C CA . GLY A 1 286 ? 16.065 3.911 -28.822 1.00 88.75 286 GLY A CA 1
ATOM 2231 C C . GLY A 1 286 ? 14.817 3.334 -29.491 1.00 88.75 286 GLY A C 1
ATOM 2232 O O . GLY A 1 286 ? 13.851 4.075 -29.644 1.00 88.75 286 GLY A O 1
ATOM 2233 N N . VAL A 1 287 ? 14.797 2.037 -29.818 1.00 92.31 287 VAL A N 1
ATOM 2234 C CA . VAL A 1 287 ? 13.649 1.345 -30.425 1.00 92.31 287 VAL A CA 1
ATOM 2235 C C . VAL A 1 287 ? 12.739 0.755 -29.342 1.00 92.31 287 VAL A C 1
ATOM 2237 O O . VAL A 1 287 ? 13.203 0.081 -28.420 1.00 92.31 287 VAL A O 1
ATOM 2240 N N . GLU A 1 288 ? 11.434 0.995 -29.469 1.00 91.50 288 GLU A N 1
ATOM 2241 C CA . GLU A 1 288 ? 10.393 0.534 -28.544 1.00 91.50 288 GLU A CA 1
ATOM 2242 C C . GLU A 1 288 ? 9.621 -0.665 -29.111 1.00 91.50 288 GLU A C 1
ATOM 2244 O O . GLU A 1 288 ? 9.164 -0.626 -30.252 1.00 91.50 288 GLU A O 1
ATOM 2249 N N . PHE A 1 289 ? 9.421 -1.705 -28.298 1.00 94.06 289 PHE A N 1
ATOM 2250 C CA . PHE A 1 289 ? 8.695 -2.933 -28.638 1.00 94.06 289 PHE A CA 1
ATOM 2251 C C . PHE A 1 289 ? 7.526 -3.150 -27.648 1.00 94.06 289 PHE A C 1
ATOM 2253 O O . PHE A 1 289 ? 7.738 -3.729 -26.577 1.00 94.06 289 PHE A O 1
ATOM 2260 N N . PRO A 1 290 ? 6.299 -2.670 -27.954 1.00 92.69 290 PRO A N 1
ATOM 2261 C CA . PRO A 1 290 ? 5.157 -2.681 -27.020 1.00 92.69 290 PRO A CA 1
ATOM 2262 C C . PRO A 1 290 ? 4.541 -4.063 -26.741 1.00 92.69 290 PRO A C 1
ATOM 2264 O O . PRO A 1 290 ? 3.758 -4.210 -25.800 1.00 92.69 290 PRO A O 1
ATOM 2267 N N . ALA A 1 291 ? 4.914 -5.078 -27.525 1.00 95.75 291 ALA A N 1
ATOM 2268 C CA . ALA A 1 291 ? 4.658 -6.487 -27.250 1.00 95.75 291 ALA A CA 1
ATOM 2269 C C . ALA A 1 291 ? 5.982 -7.265 -27.307 1.00 95.75 291 ALA A C 1
ATOM 2271 O O . ALA A 1 291 ? 6.499 -7.574 -28.383 1.00 95.75 291 ALA A O 1
ATOM 2272 N N . ALA A 1 292 ? 6.530 -7.581 -26.134 1.00 97.50 292 ALA A N 1
ATOM 2273 C CA . ALA A 1 292 ? 7.769 -8.344 -26.002 1.00 97.50 292 ALA A CA 1
ATOM 2274 C C . ALA A 1 292 ? 7.703 -9.400 -24.872 1.00 97.50 292 ALA A C 1
ATOM 2276 O O . ALA A 1 292 ? 8.520 -9.348 -23.951 1.00 97.50 292 ALA A O 1
ATOM 2277 N N . PRO A 1 293 ? 6.710 -10.315 -24.874 1.00 98.19 293 PRO A N 1
ATOM 2278 C CA . PRO A 1 293 ? 6.487 -11.252 -23.774 1.00 98.19 293 PRO A CA 1
ATOM 2279 C C . PRO A 1 293 ? 7.673 -12.184 -23.506 1.00 98.19 293 PRO A C 1
ATOM 2281 O O . PRO A 1 293 ? 8.258 -12.751 -24.433 1.00 98.19 293 PRO A O 1
ATOM 2284 N N . PHE A 1 294 ? 7.996 -12.367 -22.226 1.00 98.38 294 PHE A N 1
ATOM 2285 C CA . PHE A 1 294 ? 9.134 -13.153 -21.745 1.00 98.38 294 PHE A CA 1
ATOM 2286 C C . PHE A 1 294 ? 8.782 -13.986 -20.511 1.00 98.38 294 PHE A C 1
ATOM 2288 O O . PHE A 1 294 ? 7.911 -13.610 -19.728 1.00 98.38 294 PHE A O 1
ATOM 2295 N N . ASN A 1 295 ? 9.494 -15.094 -20.295 1.00 98.62 295 ASN A N 1
ATOM 2296 C CA . ASN A 1 295 ? 9.242 -15.986 -19.163 1.00 98.62 295 ASN A CA 1
ATOM 2297 C C . ASN A 1 295 ? 10.488 -16.312 -18.324 1.00 98.62 295 ASN A C 1
ATOM 2299 O O . ASN A 1 295 ? 11.621 -16.397 -18.810 1.00 98.62 295 ASN A O 1
ATOM 2303 N N . GLY A 1 296 ? 10.230 -16.575 -17.045 1.00 96.50 296 GLY A N 1
ATOM 2304 C CA . GLY A 1 296 ? 11.148 -17.253 -16.135 1.00 96.50 296 GLY A CA 1
ATOM 2305 C C . GLY A 1 296 ? 10.615 -18.634 -15.759 1.00 96.50 296 GLY A C 1
ATOM 2306 O O . GLY A 1 296 ? 9.857 -19.248 -16.510 1.00 96.50 296 GLY A O 1
ATOM 2307 N N . TRP A 1 297 ? 10.981 -19.075 -14.561 1.00 97.62 297 TRP A N 1
ATOM 2308 C CA . TRP A 1 297 ? 10.282 -20.094 -13.779 1.00 97.62 297 TRP A CA 1
ATOM 2309 C C . TRP A 1 297 ? 9.962 -19.506 -12.402 1.00 97.62 297 TRP A C 1
ATOM 2311 O O . TRP A 1 297 ? 10.588 -18.523 -11.999 1.00 97.62 297 TRP A O 1
ATOM 2321 N N . TYR A 1 298 ? 9.006 -20.097 -11.689 1.00 98.44 298 TYR A N 1
ATOM 2322 C CA . TYR A 1 298 ? 8.500 -19.536 -10.437 1.00 98.44 298 TYR A CA 1
ATOM 2323 C C . TYR A 1 298 ? 9.512 -19.607 -9.287 1.00 98.44 298 TYR A C 1
ATOM 2325 O O . TYR A 1 298 ? 10.183 -20.625 -9.086 1.00 98.44 298 TYR A O 1
ATOM 2333 N N . MET A 1 299 ? 9.544 -18.552 -8.474 1.00 98.31 299 MET A N 1
ATOM 2334 C CA . MET A 1 299 ? 9.902 -18.633 -7.063 1.00 98.31 299 MET A CA 1
ATOM 2335 C C . MET A 1 299 ? 8.653 -19.029 -6.260 1.00 98.31 299 MET A C 1
ATOM 2337 O O . MET A 1 299 ? 7.578 -18.468 -6.464 1.00 98.31 299 MET A O 1
ATOM 2341 N N . SER A 1 300 ? 8.771 -19.981 -5.331 1.00 97.56 300 SER A N 1
ATOM 2342 C CA . SER A 1 300 ? 7.615 -20.586 -4.641 1.00 97.56 300 SER A CA 1
ATOM 2343 C C . SER A 1 300 ? 6.688 -19.581 -3.955 1.00 97.56 300 SER A C 1
ATOM 2345 O O . SER A 1 300 ? 5.480 -19.795 -3.913 1.00 97.56 300 SER A O 1
ATOM 2347 N N . THR A 1 301 ? 7.247 -18.482 -3.446 1.00 98.38 301 THR A N 1
ATOM 2348 C CA . THR A 1 301 ? 6.536 -17.438 -2.698 1.00 98.38 301 THR A CA 1
ATOM 2349 C C . THR A 1 301 ? 5.703 -16.507 -3.574 1.00 98.38 301 THR A C 1
ATOM 2351 O O . THR A 1 301 ? 4.835 -15.816 -3.045 1.00 98.38 301 THR A O 1
ATOM 2354 N N . GLU A 1 302 ? 5.896 -16.508 -4.896 1.00 98.50 302 GLU A N 1
ATOM 2355 C CA . GLU A 1 302 ? 4.961 -15.866 -5.828 1.00 98.50 302 GLU A CA 1
ATOM 2356 C C . GLU A 1 302 ? 3.597 -16.560 -5.710 1.00 98.50 302 GLU A C 1
ATOM 2358 O O . GLU A 1 302 ? 2.630 -15.944 -5.269 1.00 98.50 302 GLU A O 1
ATOM 2363 N N . ILE A 1 303 ? 3.563 -17.880 -5.919 1.00 98.56 303 ILE A N 1
ATOM 2364 C CA . ILE A 1 303 ? 2.339 -18.678 -5.791 1.00 98.56 303 ILE A CA 1
ATOM 2365 C C . ILE A 1 303 ? 1.889 -18.748 -4.325 1.00 98.56 303 ILE A C 1
ATOM 2367 O O . ILE A 1 303 ? 0.768 -18.381 -3.979 1.00 98.56 303 ILE A O 1
ATOM 2371 N N . GLY A 1 304 ? 2.777 -19.211 -3.443 1.00 97.75 304 GLY A N 1
ATOM 2372 C CA . GLY A 1 304 ? 2.436 -19.573 -2.071 1.00 97.75 304 GLY A CA 1
ATOM 2373 C C . GLY A 1 304 ? 2.070 -18.385 -1.185 1.00 97.75 304 GLY A C 1
ATOM 2374 O O . GLY A 1 304 ? 1.162 -18.502 -0.365 1.00 97.75 304 GLY A O 1
ATOM 2375 N N . CYS A 1 305 ? 2.725 -17.231 -1.359 1.00 98.00 305 CYS A N 1
ATOM 2376 C CA . CYS A 1 305 ? 2.391 -16.025 -0.599 1.00 98.00 305 CYS A CA 1
ATOM 2377 C C . CYS A 1 305 ? 1.453 -15.090 -1.361 1.00 98.00 305 CYS A C 1
ATOM 2379 O O . CYS A 1 305 ? 0.518 -14.579 -0.755 1.00 98.00 305 CYS A O 1
ATOM 2381 N N . ARG A 1 306 ? 1.700 -14.823 -2.651 1.00 97.81 306 ARG A N 1
ATOM 2382 C CA . ARG A 1 306 ? 1.016 -13.728 -3.361 1.00 97.81 306 ARG A CA 1
ATOM 2383 C C . ARG A 1 306 ? -0.208 -14.182 -4.138 1.00 97.81 306 ARG A C 1
ATOM 2385 O O . ARG A 1 306 ? -1.208 -13.481 -4.108 1.00 97.81 306 ARG A O 1
ATOM 2392 N N . ASP A 1 307 ? -0.164 -15.320 -4.821 1.00 97.94 307 ASP A N 1
ATOM 2393 C CA . ASP A 1 307 ? -1.331 -15.818 -5.557 1.00 97.94 307 ASP A CA 1
ATOM 2394 C C . ASP A 1 307 ? -2.360 -16.461 -4.617 1.00 97.94 307 ASP A C 1
ATOM 2396 O O . ASP A 1 307 ? -3.547 -16.140 -4.679 1.00 97.94 307 ASP A O 1
ATOM 2400 N N . LEU A 1 308 ? -1.907 -17.312 -3.692 1.00 98.25 308 LEU A N 1
ATOM 2401 C CA . LEU A 1 308 ? -2.794 -18.054 -2.795 1.00 98.25 308 LEU A CA 1
ATOM 2402 C C . LEU A 1 308 ? -3.169 -17.305 -1.509 1.00 98.25 308 LEU A C 1
ATOM 2404 O O . LEU A 1 308 ? -4.271 -17.518 -1.012 1.00 98.25 308 LEU A O 1
ATOM 2408 N N . CYS A 1 309 ? -2.295 -16.453 -0.957 1.00 98.12 309 CYS A N 1
ATOM 2409 C CA . CYS A 1 309 ? -2.453 -15.929 0.411 1.00 98.12 309 CYS A CA 1
ATOM 2410 C C . CYS A 1 309 ? -2.675 -14.407 0.538 1.00 98.12 309 CYS A C 1
ATOM 2412 O O . CYS A 1 309 ? -3.006 -13.953 1.635 1.00 98.12 309 CYS A O 1
ATOM 2414 N N . ASP A 1 310 ? -2.555 -13.616 -0.534 1.00 97.62 310 ASP A N 1
ATOM 2415 C CA . ASP A 1 310 ? -2.964 -12.204 -0.508 1.00 97.62 310 ASP A CA 1
ATOM 2416 C C . ASP A 1 310 ? -4.504 -12.095 -0.356 1.00 97.62 310 ASP A C 1
ATOM 2418 O O . ASP A 1 310 ? -5.233 -12.789 -1.075 1.00 97.62 310 ASP A O 1
ATOM 2422 N N . PRO A 1 311 ? -5.036 -11.195 0.500 1.00 95.56 311 PRO A N 1
ATOM 2423 C CA . PRO A 1 311 ? -6.483 -11.039 0.689 1.00 95.56 311 PRO A CA 1
ATOM 2424 C C . PRO A 1 311 ? -7.254 -10.600 -0.561 1.00 95.56 311 PRO A C 1
ATOM 2426 O O . PRO A 1 311 ? -8.426 -10.926 -0.701 1.00 95.56 311 PRO A O 1
ATOM 2429 N N . GLN A 1 312 ? -6.605 -9.876 -1.478 1.00 94.50 312 GLN A N 1
ATOM 2430 C CA . GLN A 1 312 ? -7.170 -9.459 -2.768 1.00 94.50 312 GLN A CA 1
ATOM 2431 C C . GLN A 1 312 ? -6.895 -10.461 -3.910 1.00 94.50 312 GLN A C 1
ATOM 2433 O O . GLN A 1 312 ? -6.924 -10.090 -5.083 1.00 94.50 312 GLN A O 1
ATOM 2438 N N . ARG A 1 313 ? -6.569 -11.711 -3.560 1.00 97.56 313 ARG A N 1
ATOM 2439 C CA . ARG A 1 313 ? -6.340 -12.859 -4.455 1.00 97.56 313 ARG A CA 1
ATOM 2440 C C . ARG A 1 313 ? -7.164 -14.049 -3.936 1.00 97.56 313 ARG A C 1
ATOM 2442 O O . ARG A 1 313 ? -8.291 -13.837 -3.504 1.00 97.56 313 ARG A O 1
ATOM 2449 N N . TYR A 1 314 ? -6.642 -15.278 -3.940 1.00 97.25 314 TYR A N 1
ATOM 2450 C CA . TYR A 1 314 ? -7.399 -16.454 -3.478 1.00 97.25 314 TYR A CA 1
ATOM 2451 C C . TYR A 1 314 ? -7.585 -16.536 -1.941 1.00 97.25 314 TYR A C 1
ATOM 2453 O O . TYR A 1 314 ? -8.391 -17.339 -1.481 1.00 97.25 314 TYR A O 1
ATOM 2461 N N . ASN A 1 315 ? -6.890 -15.709 -1.140 1.00 97.44 315 ASN A N 1
ATOM 2462 C CA . ASN A 1 315 ? -7.103 -15.529 0.312 1.00 97.44 315 ASN A CA 1
ATOM 2463 C C . ASN A 1 315 ? -7.157 -16.831 1.166 1.00 97.44 315 ASN A C 1
ATOM 2465 O O . ASN A 1 315 ? -7.873 -16.923 2.163 1.00 97.44 315 ASN A O 1
ATOM 2469 N N . MET A 1 316 ? -6.376 -17.854 0.811 1.00 96.81 316 MET A N 1
ATOM 2470 C CA . MET A 1 316 ? -6.491 -19.218 1.357 1.00 96.81 316 MET A CA 1
ATOM 2471 C C . MET A 1 316 ? -5.961 -19.412 2.791 1.00 96.81 316 MET A C 1
ATOM 2473 O O . MET A 1 316 ? -6.075 -20.515 3.330 1.00 96.81 316 MET A O 1
ATOM 2477 N N . LEU A 1 317 ? -5.389 -18.382 3.431 1.00 96.94 317 LEU A N 1
ATOM 2478 C CA . LEU A 1 317 ? -4.745 -18.503 4.752 1.00 96.94 317 LEU A CA 1
ATOM 2479 C C . LEU A 1 317 ? -5.675 -19.065 5.832 1.00 96.94 317 LEU A C 1
ATOM 2481 O O . LEU A 1 317 ? -5.256 -19.916 6.612 1.00 96.94 317 LEU A O 1
ATOM 2485 N N . GLU A 1 318 ? -6.918 -18.584 5.897 1.00 97.19 318 GLU A N 1
ATOM 2486 C CA . GLU A 1 318 ? -7.891 -19.023 6.907 1.00 97.19 318 GLU A CA 1
ATOM 2487 C C . GLU A 1 318 ? -8.352 -20.460 6.640 1.00 97.19 318 GLU A C 1
ATOM 2489 O O . GLU A 1 318 ? -8.299 -21.296 7.539 1.00 97.19 318 GLU A O 1
ATOM 2494 N N . THR A 1 319 ? -8.673 -20.787 5.385 1.00 97.38 319 THR A N 1
ATOM 2495 C CA . THR A 1 319 ? -9.028 -22.145 4.941 1.00 97.38 319 THR A CA 1
ATOM 2496 C C . THR A 1 319 ? -7.954 -23.172 5.314 1.00 97.38 319 THR A C 1
ATOM 2498 O O . THR A 1 319 ? -8.268 -24.251 5.819 1.00 97.38 319 THR A O 1
ATOM 2501 N N . VAL A 1 320 ? -6.677 -22.835 5.109 1.00 97.75 320 VAL A N 1
ATOM 2502 C CA . VAL A 1 320 ? -5.545 -23.710 5.450 1.00 97.75 320 VAL A CA 1
ATOM 2503 C C . VAL A 1 320 ? -5.344 -23.798 6.964 1.00 97.75 320 VAL A C 1
ATOM 2505 O O . VAL A 1 320 ? -5.164 -24.898 7.478 1.00 97.75 320 VAL A O 1
ATOM 2508 N N . ALA A 1 321 ? -5.433 -22.686 7.700 1.00 97.44 321 ALA A N 1
ATOM 2509 C CA . ALA A 1 321 ? -5.308 -22.693 9.159 1.00 97.44 321 ALA A CA 1
ATOM 2510 C C . ALA A 1 321 ? -6.411 -23.521 9.845 1.00 97.44 321 ALA A C 1
ATOM 2512 O O . ALA A 1 321 ? -6.121 -24.290 10.763 1.00 97.44 321 ALA A O 1
ATOM 2513 N N . VAL A 1 322 ? -7.653 -23.437 9.358 1.00 97.19 322 VAL A N 1
ATOM 2514 C CA . VAL A 1 322 ? -8.772 -24.276 9.819 1.00 97.19 322 VAL A CA 1
ATOM 2515 C C . VAL A 1 322 ? -8.528 -25.750 9.477 1.00 97.19 322 VAL A C 1
ATOM 2517 O O . VAL A 1 322 ? -8.718 -26.607 10.337 1.00 97.19 322 VAL A O 1
ATOM 2520 N N . GLY A 1 323 ? -8.020 -26.063 8.277 1.00 96.19 323 GLY A N 1
ATOM 2521 C CA . GLY A 1 323 ? -7.607 -27.427 7.909 1.00 96.19 323 GLY A CA 1
ATOM 2522 C C . GLY A 1 323 ? -6.480 -27.993 8.788 1.00 96.19 323 GLY A C 1
ATOM 2523 O O . GLY A 1 323 ? -6.463 -29.185 9.093 1.00 96.19 323 GLY A O 1
ATOM 2524 N N . MET A 1 324 ? -5.577 -27.133 9.271 1.00 97.12 324 MET A N 1
ATOM 2525 C CA . MET A 1 324 ? -4.540 -27.466 10.258 1.00 97.12 324 MET A CA 1
ATOM 2526 C C . MET A 1 324 ? -5.069 -27.583 11.703 1.00 97.12 324 MET A C 1
ATOM 2528 O O . MET A 1 324 ? -4.291 -27.890 12.606 1.00 97.12 324 MET A O 1
ATOM 2532 N N . GLY A 1 325 ? -6.359 -27.328 11.952 1.00 95.88 325 GLY A N 1
ATOM 2533 C CA . GLY A 1 325 ? -6.954 -27.343 13.292 1.00 95.88 325 GLY A CA 1
ATOM 2534 C C . GLY A 1 325 ? -6.534 -26.164 14.178 1.00 95.88 325 GLY A C 1
ATOM 2535 O O . GLY A 1 325 ? -6.501 -26.298 15.402 1.00 95.88 325 GLY A O 1
ATOM 2536 N N . MET A 1 326 ? -6.169 -25.024 13.585 1.00 95.50 326 MET A N 1
ATOM 2537 C CA . MET A 1 326 ? -5.760 -23.826 14.320 1.00 95.50 326 MET A CA 1
ATOM 2538 C C . MET A 1 326 ? -6.940 -22.914 14.676 1.00 95.50 326 MET A C 1
ATOM 2540 O O . MET A 1 326 ? -7.851 -22.703 13.883 1.00 95.50 326 MET A O 1
ATOM 2544 N N . ASP A 1 327 ? -6.865 -22.297 15.855 1.00 92.69 327 ASP A N 1
ATOM 2545 C CA . ASP A 1 327 ? -7.743 -21.196 16.261 1.00 92.69 327 ASP A CA 1
ATOM 2546 C C . ASP A 1 327 ? -7.412 -19.924 15.459 1.00 92.69 327 ASP A C 1
ATOM 2548 O O . ASP A 1 327 ? -6.353 -19.321 15.656 1.00 92.69 327 ASP A O 1
ATOM 2552 N N . THR A 1 328 ? -8.306 -19.501 14.562 1.00 95.56 328 THR A N 1
ATOM 2553 C CA . THR A 1 328 ? -8.111 -18.286 13.754 1.00 95.56 328 THR A CA 1
ATOM 2554 C C . THR A 1 328 ? -8.555 -16.997 14.459 1.00 95.56 328 THR A C 1
ATOM 2556 O O . THR A 1 328 ? -8.214 -15.898 14.010 1.00 95.56 328 THR A O 1
ATOM 2559 N N . SER A 1 329 ? -9.236 -17.089 15.610 1.00 90.38 329 SER A N 1
ATOM 2560 C CA . SER A 1 329 ? -9.835 -15.935 16.303 1.00 90.38 329 SER A CA 1
ATOM 2561 C C . SER A 1 329 ? -8.812 -14.968 16.914 1.00 90.38 329 SER A C 1
ATOM 2563 O O . SER A 1 329 ? -9.108 -13.786 17.110 1.00 90.38 329 SER A O 1
ATOM 2565 N N . THR A 1 330 ? -7.592 -15.442 17.193 1.00 88.38 330 THR A N 1
ATOM 2566 C CA . THR A 1 330 ? -6.519 -14.665 17.825 1.00 88.38 330 THR A CA 1
ATOM 2567 C C . THR A 1 330 ? -5.234 -14.687 17.004 1.00 88.38 330 THR A C 1
ATOM 2569 O O . THR A 1 330 ? -4.716 -15.740 16.651 1.00 88.38 330 THR A O 1
ATOM 2572 N N . SER A 1 331 ? -4.648 -13.516 16.742 1.00 91.12 331 SER A N 1
ATOM 2573 C CA . SER A 1 331 ? -3.351 -13.416 16.057 1.00 91.12 331 SER A CA 1
ATOM 2574 C C . SER A 1 331 ? -2.158 -13.831 16.929 1.00 91.12 331 SER A C 1
ATOM 2576 O O . SER A 1 331 ? -1.058 -14.016 16.414 1.00 91.12 331 SER A O 1
ATOM 2578 N N . VAL A 1 332 ? -2.350 -14.002 18.243 1.00 94.56 332 VAL A N 1
ATOM 2579 C CA . VAL A 1 332 ? -1.265 -14.258 19.214 1.00 94.56 332 VAL A CA 1
ATOM 2580 C C . VAL A 1 332 ? -0.609 -15.634 19.022 1.00 94.56 332 VAL A C 1
ATOM 2582 O O . VAL A 1 332 ? 0.550 -15.820 19.384 1.00 94.56 332 VAL A O 1
ATOM 2585 N N . ASN A 1 333 ? -1.314 -16.601 18.427 1.00 92.88 333 ASN A N 1
ATOM 2586 C CA . ASN A 1 333 ? -0.811 -17.962 18.193 1.00 92.88 333 ASN A CA 1
ATOM 2587 C C . ASN A 1 333 ? -0.017 -18.132 16.871 1.00 92.88 333 ASN A C 1
ATOM 2589 O O . ASN A 1 333 ? 0.459 -19.242 16.584 1.00 92.88 333 ASN A O 1
ATOM 2593 N N . LEU A 1 334 ? 0.113 -17.045 16.093 1.00 96.19 334 LEU A N 1
ATOM 2594 C CA . LEU A 1 334 ? 0.774 -16.964 14.785 1.00 96.19 334 LEU A CA 1
ATOM 2595 C C . LEU A 1 334 ? 0.218 -17.955 13.740 1.00 96.19 334 LEU A C 1
ATOM 2597 O O . LEU A 1 334 ? 0.971 -18.584 12.995 1.00 96.19 334 LEU A O 1
ATOM 2601 N N . TRP A 1 335 ? -1.111 -18.132 13.689 1.00 97.25 335 TRP A N 1
ATOM 2602 C CA . TRP A 1 335 ? -1.755 -19.034 12.723 1.00 97.25 335 TRP A CA 1
ATOM 2603 C C . TRP A 1 335 ? -1.495 -18.654 11.264 1.00 97.25 335 TRP A C 1
ATOM 2605 O O . TRP A 1 335 ? -1.276 -19.541 10.440 1.00 97.25 335 TRP A O 1
ATOM 2615 N N . LYS A 1 336 ? -1.458 -17.352 10.944 1.00 97.81 336 LYS A N 1
ATOM 2616 C CA . LYS A 1 336 ? -1.180 -16.867 9.582 1.00 97.81 336 LYS A CA 1
ATOM 2617 C C . LYS A 1 336 ? 0.223 -17.249 9.132 1.00 97.81 336 LYS A C 1
ATOM 2619 O O . LYS A 1 336 ? 0.385 -17.771 8.037 1.00 97.81 336 LYS A O 1
ATOM 2624 N N . ASP A 1 337 ? 1.214 -17.042 9.992 1.00 98.12 337 ASP A N 1
ATOM 2625 C CA . ASP A 1 337 ? 2.618 -17.349 9.731 1.00 98.12 337 ASP A CA 1
ATOM 2626 C C . ASP A 1 337 ? 2.830 -18.850 9.483 1.00 98.12 337 ASP A C 1
ATOM 2628 O O . ASP A 1 337 ? 3.537 -19.228 8.551 1.00 98.12 337 ASP A O 1
ATOM 2632 N N . LYS A 1 338 ? 2.170 -19.713 10.271 1.00 97.56 338 LYS A N 1
ATOM 2633 C CA . LYS A 1 338 ? 2.234 -21.173 10.092 1.00 97.56 338 LYS A CA 1
ATOM 2634 C C . LYS A 1 338 ? 1.530 -21.622 8.813 1.00 97.56 338 LYS A C 1
ATOM 2636 O O . LYS A 1 338 ? 2.146 -22.312 8.010 1.00 97.56 338 LYS A O 1
ATOM 2641 N N . ALA A 1 339 ? 0.294 -21.181 8.572 1.00 98.06 339 ALA A N 1
ATOM 2642 C CA . ALA A 1 339 ? -0.431 -21.516 7.345 1.00 98.06 339 ALA A CA 1
ATOM 2643 C C . ALA A 1 339 ? 0.331 -21.064 6.083 1.00 98.06 339 ALA A C 1
ATOM 2645 O O . ALA A 1 339 ? 0.430 -21.820 5.120 1.00 98.06 339 ALA A O 1
ATOM 2646 N N . LEU A 1 340 ? 0.946 -19.876 6.108 1.00 98.25 340 LEU A N 1
ATOM 2647 C CA . LEU A 1 340 ? 1.771 -19.352 5.013 1.00 98.25 340 LEU A CA 1
ATOM 2648 C C . LEU A 1 340 ? 3.002 -20.231 4.717 1.00 98.25 340 LEU A C 1
ATOM 2650 O O . LEU A 1 340 ? 3.377 -20.391 3.552 1.00 98.25 340 LEU A O 1
ATOM 2654 N N . VAL A 1 341 ? 3.620 -20.815 5.751 1.00 98.50 341 VAL A N 1
ATOM 2655 C CA . VAL A 1 341 ? 4.723 -21.780 5.608 1.00 98.50 341 VAL A CA 1
ATOM 2656 C C . VAL A 1 341 ? 4.231 -23.076 4.963 1.00 98.50 341 VAL A C 1
ATOM 2658 O O . VAL A 1 341 ? 4.786 -23.476 3.941 1.00 98.50 341 VAL A O 1
ATOM 2661 N N . GLU A 1 342 ? 3.163 -23.691 5.477 1.00 98.31 342 GLU A N 1
ATOM 2662 C CA . GLU A 1 342 ? 2.648 -24.963 4.940 1.00 98.31 342 GLU A CA 1
ATOM 2663 C C . GLU A 1 342 ? 2.117 -24.819 3.495 1.00 98.31 342 GLU A C 1
ATOM 2665 O O . GLU A 1 342 ? 2.331 -25.703 2.666 1.00 98.31 342 GLU A O 1
ATOM 2670 N N . VAL A 1 343 ? 1.524 -23.673 3.120 1.00 98.44 343 VAL A N 1
ATOM 2671 C CA . VAL A 1 343 ? 1.167 -23.382 1.712 1.00 98.44 343 VAL A CA 1
ATOM 2672 C C . VAL A 1 343 ? 2.407 -23.337 0.813 1.00 98.44 343 VAL A C 1
ATOM 2674 O O . VAL A 1 343 ? 2.390 -23.881 -0.293 1.00 98.44 343 VAL A O 1
ATOM 2677 N N . ASN A 1 344 ? 3.509 -22.735 1.268 1.00 98.44 344 ASN A N 1
ATOM 2678 C CA . ASN A 1 344 ? 4.753 -22.715 0.493 1.00 98.44 344 ASN A CA 1
ATOM 2679 C C . ASN A 1 344 ? 5.394 -24.107 0.390 1.00 98.44 344 ASN A C 1
ATOM 2681 O O . ASN A 1 344 ? 5.903 -24.462 -0.675 1.00 98.44 344 ASN A O 1
ATOM 2685 N N . ILE A 1 345 ? 5.308 -24.923 1.446 1.00 98.62 345 ILE A N 1
ATOM 2686 C CA . ILE A 1 345 ? 5.714 -26.334 1.412 1.00 98.62 345 ILE A CA 1
ATOM 2687 C C . ILE A 1 345 ? 4.860 -27.104 0.391 1.00 98.62 345 ILE A C 1
ATOM 2689 O O . ILE A 1 345 ? 5.426 -27.828 -0.430 1.00 98.62 345 ILE A O 1
ATOM 2693 N N . ALA A 1 346 ? 3.536 -26.896 0.359 1.00 98.56 346 ALA A N 1
ATOM 2694 C CA . ALA A 1 346 ? 2.642 -27.504 -0.633 1.00 98.56 346 ALA A CA 1
ATOM 2695 C C . ALA A 1 346 ? 3.055 -27.154 -2.071 1.00 98.56 346 ALA A C 1
ATOM 2697 O O . ALA A 1 346 ? 3.161 -28.051 -2.910 1.00 98.56 346 ALA A O 1
ATOM 2698 N N . VAL A 1 347 ? 3.330 -25.875 -2.357 1.00 98.62 347 VAL A N 1
ATOM 2699 C CA . VAL A 1 347 ? 3.782 -25.411 -3.682 1.00 98.62 347 VAL A CA 1
ATOM 2700 C C . VAL A 1 347 ? 5.090 -26.096 -4.086 1.00 98.62 347 VAL A C 1
ATOM 2702 O O . VAL A 1 347 ? 5.140 -26.726 -5.144 1.00 98.62 347 VAL A O 1
ATOM 2705 N N . ILE A 1 348 ? 6.130 -26.030 -3.244 1.00 98.50 348 ILE A N 1
ATOM 2706 C CA . ILE A 1 348 ? 7.454 -26.601 -3.550 1.00 98.50 348 ILE A CA 1
ATOM 2707 C C . ILE A 1 348 ? 7.350 -28.114 -3.784 1.00 98.50 348 ILE A C 1
ATOM 2709 O O . ILE A 1 348 ? 7.802 -28.609 -4.819 1.00 98.50 348 ILE A O 1
ATOM 2713 N N . HIS A 1 349 ? 6.707 -28.835 -2.861 1.00 98.44 349 HIS A N 1
ATOM 2714 C CA . HIS A 1 349 ? 6.493 -30.279 -2.955 1.00 98.44 349 HIS A CA 1
ATOM 2715 C C . HIS A 1 349 ? 5.755 -30.665 -4.241 1.00 98.44 349 HIS A C 1
ATOM 2717 O O . HIS A 1 349 ? 6.170 -31.590 -4.935 1.00 98.44 349 HIS A O 1
ATOM 2723 N N . SER A 1 350 ? 4.685 -29.950 -4.592 1.00 98.56 350 SER A N 1
ATOM 2724 C CA . SER A 1 350 ? 3.823 -30.312 -5.723 1.00 98.56 350 SER A CA 1
ATOM 2725 C C . SER A 1 350 ? 4.497 -30.110 -7.070 1.00 98.56 350 SER A C 1
ATOM 2727 O O . SER A 1 350 ? 4.397 -30.987 -7.930 1.00 98.56 350 SER A O 1
ATOM 2729 N N . PHE A 1 351 ? 5.212 -28.994 -7.237 1.00 98.50 351 PHE A N 1
ATOM 2730 C CA . PHE A 1 351 ? 6.010 -28.725 -8.432 1.00 98.50 351 PHE A CA 1
ATOM 2731 C C . PHE A 1 351 ? 7.111 -29.783 -8.591 1.00 98.50 351 PHE A C 1
ATOM 2733 O O . PHE A 1 351 ? 7.208 -30.405 -9.647 1.00 98.50 351 PHE A O 1
ATOM 2740 N N . GLN A 1 352 ? 7.862 -30.087 -7.524 1.00 97.62 352 GLN A N 1
ATOM 2741 C CA . GLN A 1 352 ? 8.900 -31.125 -7.545 1.00 97.62 352 GLN A CA 1
ATOM 2742 C C . GLN A 1 352 ? 8.331 -32.525 -7.845 1.00 97.62 352 GLN A C 1
ATOM 2744 O O . GLN A 1 352 ? 8.858 -33.226 -8.707 1.00 97.62 352 GLN A O 1
ATOM 2749 N N . LYS A 1 353 ? 7.216 -32.908 -7.206 1.00 97.75 353 LYS A N 1
ATOM 2750 C CA . LYS A 1 353 ? 6.491 -34.181 -7.411 1.00 97.75 353 LYS A CA 1
ATOM 2751 C C . LYS A 1 353 ? 5.988 -34.360 -8.850 1.00 97.75 353 LYS A C 1
ATOM 2753 O O . LYS A 1 353 ? 5.917 -35.488 -9.327 1.00 97.75 353 LYS A O 1
ATOM 2758 N N . GLN A 1 354 ? 5.667 -33.267 -9.545 1.00 98.12 354 GLN A N 1
ATOM 2759 C CA . GLN A 1 354 ? 5.233 -33.260 -10.951 1.00 98.12 354 GLN A CA 1
ATOM 2760 C C . GLN A 1 354 ? 6.374 -32.954 -11.947 1.00 98.12 354 GLN A C 1
ATOM 2762 O O . GLN A 1 354 ? 6.120 -32.846 -13.143 1.00 98.12 354 GLN A O 1
ATOM 2767 N N . GLY A 1 355 ? 7.630 -32.840 -11.492 1.00 97.12 355 GLY A N 1
ATOM 2768 C CA . GLY A 1 355 ? 8.793 -32.583 -12.358 1.00 97.12 355 GLY A CA 1
ATOM 2769 C C . GLY A 1 355 ? 8.871 -31.158 -12.927 1.00 97.12 355 GLY A C 1
ATOM 2770 O O . GLY A 1 355 ? 9.567 -30.924 -13.914 1.00 97.12 355 GLY A O 1
ATOM 2771 N N . VAL A 1 356 ? 8.156 -30.208 -12.322 1.00 98.44 356 VAL A N 1
ATOM 2772 C CA . VAL A 1 356 ? 8.017 -28.826 -12.795 1.00 98.44 356 VAL A CA 1
ATOM 2773 C C . VAL A 1 356 ? 9.013 -27.921 -12.073 1.00 98.44 356 VAL A C 1
ATOM 2775 O O . VAL A 1 356 ? 9.197 -28.000 -10.859 1.00 98.44 356 VAL A O 1
ATOM 2778 N N . THR A 1 357 ? 9.674 -27.048 -12.828 1.00 98.06 357 THR A N 1
ATOM 2779 C CA . THR A 1 357 ? 10.765 -26.208 -12.319 1.00 98.06 357 THR A CA 1
ATOM 2780 C C . THR A 1 357 ? 10.234 -25.086 -11.427 1.00 98.06 357 THR A C 1
ATOM 2782 O O . THR A 1 357 ? 9.536 -24.188 -11.892 1.00 98.06 357 THR A O 1
ATOM 2785 N N . VAL A 1 358 ? 10.627 -25.116 -10.154 1.00 97.88 358 VAL A N 1
ATOM 2786 C CA . VAL A 1 358 ? 10.397 -24.066 -9.152 1.00 97.88 358 VAL A CA 1
ATOM 2787 C C . VAL A 1 358 ? 11.685 -23.849 -8.353 1.00 97.88 358 VAL A C 1
ATOM 2789 O O . VAL A 1 358 ? 12.507 -24.761 -8.241 1.00 97.88 358 VAL A O 1
ATOM 2792 N N . VAL A 1 359 ? 11.871 -22.660 -7.782 1.00 97.69 359 VAL A N 1
ATOM 2793 C CA . VAL A 1 359 ? 12.949 -22.370 -6.823 1.00 97.69 359 VAL A CA 1
ATOM 2794 C C . VAL A 1 359 ? 12.367 -21.842 -5.509 1.00 97.69 359 VAL A C 1
ATOM 2796 O O . VAL A 1 359 ? 11.401 -21.085 -5.519 1.00 97.69 359 VAL A O 1
ATOM 2799 N N . ASP A 1 360 ? 12.929 -22.232 -4.367 1.00 97.88 360 ASP A N 1
ATOM 2800 C CA . ASP A 1 360 ? 12.554 -21.648 -3.076 1.00 97.88 360 ASP A CA 1
ATOM 2801 C C . ASP A 1 360 ? 13.190 -20.257 -2.883 1.00 97.88 360 ASP A C 1
ATOM 2803 O O . ASP A 1 360 ? 14.169 -19.885 -3.542 1.00 97.88 360 ASP A O 1
ATOM 2807 N N . HIS A 1 361 ? 12.648 -19.469 -1.956 1.00 98.38 361 HIS A N 1
ATOM 2808 C CA . HIS A 1 361 ? 13.077 -18.087 -1.743 1.00 98.38 361 HIS A CA 1
ATOM 2809 C C . HIS A 1 361 ? 14.441 -17.932 -1.054 1.00 98.38 361 HIS A C 1
ATOM 2811 O O . HIS A 1 361 ? 15.080 -16.892 -1.238 1.00 98.38 361 HIS A O 1
ATOM 2817 N N . HIS A 1 362 ? 14.942 -18.938 -0.329 1.00 98.06 362 HIS A N 1
ATOM 2818 C CA . HIS A 1 362 ? 16.298 -18.906 0.230 1.00 98.06 362 HIS A CA 1
ATOM 2819 C C . HIS A 1 362 ? 17.331 -19.163 -0.877 1.00 98.06 362 HIS A C 1
ATOM 2821 O O . HIS A 1 362 ? 18.249 -18.363 -1.057 1.00 98.06 362 HIS A O 1
ATOM 2827 N N . THR A 1 363 ? 17.128 -20.198 -1.699 1.00 98.00 363 THR A N 1
ATOM 2828 C CA . THR A 1 363 ? 17.965 -20.501 -2.870 1.00 98.00 363 THR A CA 1
ATOM 2829 C C . THR A 1 363 ? 17.939 -19.366 -3.893 1.00 98.00 363 THR A C 1
ATOM 2831 O O . THR A 1 363 ? 18.988 -19.005 -4.434 1.00 98.00 363 THR A O 1
ATOM 2834 N N . ALA A 1 364 ? 16.779 -18.753 -4.156 1.00 98.12 364 ALA A N 1
ATOM 2835 C CA . ALA A 1 364 ? 16.680 -17.581 -5.027 1.00 98.12 364 ALA A CA 1
ATOM 2836 C C . ALA A 1 364 ? 17.505 -16.398 -4.485 1.00 98.12 364 ALA A C 1
ATOM 2838 O O . ALA A 1 364 ? 18.303 -15.816 -5.223 1.00 98.12 364 ALA A O 1
ATOM 2839 N N . SER A 1 365 ? 17.396 -16.107 -3.184 1.00 98.19 365 SER A N 1
ATOM 2840 C CA . SER A 1 365 ? 18.162 -15.050 -2.509 1.00 98.19 365 SER A CA 1
ATOM 2841 C C . SER A 1 365 ? 19.674 -15.300 -2.541 1.00 98.19 365 SER A C 1
ATOM 2843 O O . SER A 1 365 ? 20.442 -14.410 -2.904 1.00 98.19 365 SER A O 1
ATOM 2845 N N . SER A 1 366 ? 20.129 -16.518 -2.233 1.00 97.62 366 SER A N 1
ATOM 2846 C CA . SER A 1 366 ? 21.552 -16.885 -2.289 1.00 97.62 366 SER A CA 1
ATOM 2847 C C . SER A 1 366 ? 22.122 -16.787 -3.710 1.00 97.62 366 SER A C 1
ATOM 2849 O O . SER A 1 366 ? 23.231 -16.283 -3.908 1.00 97.62 366 SER A O 1
ATOM 2851 N N . ASN A 1 367 ? 21.351 -17.200 -4.722 1.00 97.88 367 ASN A N 1
ATOM 2852 C CA . ASN A 1 367 ? 21.720 -17.027 -6.128 1.00 97.88 367 ASN A CA 1
ATOM 2853 C C . ASN A 1 367 ? 21.768 -15.547 -6.542 1.00 97.88 367 ASN A C 1
ATOM 2855 O O . ASN A 1 367 ? 22.663 -15.153 -7.293 1.00 97.88 367 ASN A O 1
ATOM 2859 N N . PHE A 1 368 ? 20.853 -14.711 -6.041 1.00 98.50 368 PHE A N 1
ATOM 2860 C CA . PHE A 1 368 ? 20.878 -13.271 -6.292 1.00 98.50 368 PHE A CA 1
ATOM 2861 C C . PHE A 1 368 ? 22.121 -12.606 -5.702 1.00 98.50 368 PHE A C 1
ATOM 2863 O O . PHE A 1 368 ? 22.792 -11.850 -6.403 1.00 98.50 368 PHE A O 1
ATOM 2870 N N . MET A 1 369 ? 22.490 -12.936 -4.461 1.00 98.12 369 MET A N 1
ATOM 2871 C CA . MET A 1 369 ? 23.730 -12.446 -3.851 1.00 98.12 369 MET A CA 1
ATOM 2872 C C . MET A 1 369 ? 24.947 -12.810 -4.708 1.00 98.12 369 MET A C 1
ATOM 2874 O O . MET A 1 369 ? 25.770 -11.947 -5.021 1.00 98.12 369 MET A O 1
ATOM 2878 N N . LYS A 1 370 ? 25.013 -14.054 -5.208 1.00 97.44 370 LYS A N 1
ATOM 2879 C CA . LYS A 1 370 ? 26.116 -14.469 -6.085 1.00 97.44 370 LYS A CA 1
ATOM 2880 C C . LYS A 1 370 ? 26.085 -13.813 -7.464 1.00 97.44 370 LYS A C 1
ATOM 2882 O O . LYS A 1 370 ? 27.140 -13.614 -8.066 1.00 97.44 370 LYS A O 1
ATOM 2887 N N . HIS A 1 371 ? 24.915 -13.433 -7.971 1.00 97.81 371 HIS A N 1
ATOM 2888 C CA . HIS A 1 371 ? 24.804 -12.560 -9.138 1.00 97.81 371 HIS A CA 1
ATOM 2889 C C . HIS A 1 371 ? 25.337 -11.152 -8.827 1.00 97.81 371 HIS A C 1
ATOM 2891 O O . HIS A 1 371 ? 26.177 -10.655 -9.574 1.00 97.81 371 HIS A O 1
ATOM 2897 N N . MET A 1 372 ? 24.941 -10.546 -7.705 1.00 97.06 372 MET A N 1
ATOM 2898 C CA . MET A 1 372 ? 25.343 -9.193 -7.311 1.00 97.06 372 MET A CA 1
ATOM 2899 C C . MET A 1 372 ? 26.864 -9.059 -7.125 1.00 97.06 372 MET A C 1
ATOM 2901 O O . MET A 1 372 ? 27.455 -8.133 -7.681 1.00 97.06 372 MET A O 1
ATOM 2905 N N . GLU A 1 373 ? 27.522 -10.026 -6.472 1.00 95.56 373 GLU A N 1
ATOM 2906 C CA . GLU A 1 373 ? 28.993 -10.116 -6.413 1.00 95.56 373 GLU A CA 1
ATOM 2907 C C . GLU A 1 373 ? 29.642 -10.114 -7.811 1.00 95.56 373 GLU A C 1
ATOM 2909 O O . GLU A 1 373 ? 30.635 -9.425 -8.067 1.00 95.56 373 GLU A O 1
ATOM 2914 N N . ASN A 1 374 ? 29.095 -10.914 -8.733 1.00 96.50 374 ASN A N 1
ATOM 2915 C CA . ASN A 1 374 ? 29.625 -11.041 -10.087 1.00 96.50 374 ASN A CA 1
ATOM 2916 C C . ASN A 1 374 ? 29.449 -9.746 -10.885 1.00 96.50 374 ASN A C 1
ATOM 2918 O O . ASN A 1 374 ? 30.371 -9.340 -11.584 1.00 96.50 374 ASN A O 1
ATOM 2922 N N . GLU A 1 375 ? 28.309 -9.075 -10.759 1.00 96.75 375 GLU A N 1
ATOM 2923 C CA . GLU A 1 375 ? 28.029 -7.808 -11.437 1.00 96.75 375 GLU A CA 1
ATOM 2924 C C . GLU A 1 375 ? 28.892 -6.663 -10.891 1.00 96.75 375 GLU A C 1
ATOM 2926 O O . GLU A 1 375 ? 29.487 -5.914 -11.671 1.00 96.75 375 GLU A O 1
ATOM 2931 N N . GLN A 1 376 ? 29.071 -6.604 -9.568 1.00 93.31 376 GLN A N 1
ATOM 2932 C CA . GLN A 1 376 ? 30.004 -5.692 -8.909 1.00 93.31 376 GLN A CA 1
ATOM 2933 C C . GLN A 1 376 ? 31.444 -5.895 -9.413 1.00 93.31 376 GLN A C 1
ATOM 2935 O O . GLN A 1 376 ? 32.147 -4.923 -9.684 1.00 93.31 376 GLN A O 1
ATOM 2940 N N . ARG A 1 377 ? 31.873 -7.148 -9.611 1.00 94.12 377 ARG A N 1
ATOM 2941 C CA . ARG A 1 377 ? 33.195 -7.489 -10.165 1.00 94.12 377 ARG A CA 1
ATOM 2942 C C . ARG A 1 377 ? 33.334 -7.203 -11.667 1.00 94.12 377 ARG A C 1
ATOM 2944 O O . ARG A 1 377 ? 34.412 -6.813 -12.101 1.00 94.12 377 ARG A O 1
ATOM 2951 N N . LEU A 1 378 ? 32.286 -7.432 -12.462 1.00 92.56 378 LEU A N 1
ATOM 2952 C CA . LEU A 1 378 ? 32.341 -7.373 -13.931 1.00 92.56 378 LEU A CA 1
ATOM 2953 C C . LEU A 1 378 ? 32.049 -5.984 -14.512 1.00 92.56 378 LEU A C 1
ATOM 2955 O O . LEU A 1 378 ? 32.606 -5.643 -15.552 1.00 92.56 378 LEU A O 1
ATOM 2959 N N . ARG A 1 379 ? 31.163 -5.203 -13.882 1.00 92.56 379 ARG A N 1
ATOM 2960 C CA . ARG A 1 379 ? 30.761 -3.863 -14.350 1.00 92.56 379 ARG A CA 1
ATOM 2961 C C . ARG A 1 379 ? 30.676 -2.798 -13.251 1.00 92.56 379 ARG A C 1
ATOM 2963 O O . ARG A 1 379 ? 30.209 -1.695 -13.516 1.00 92.56 379 ARG A O 1
ATOM 2970 N N . GLY A 1 380 ? 31.156 -3.094 -12.042 1.00 92.50 380 GLY A N 1
ATOM 2971 C CA . GLY A 1 380 ? 31.279 -2.106 -10.967 1.00 92.50 380 GLY A CA 1
ATOM 2972 C C . GLY A 1 380 ? 29.959 -1.693 -10.316 1.00 92.50 380 GLY A C 1
ATOM 2973 O O . GLY A 1 380 ? 29.905 -0.608 -9.747 1.00 92.50 380 GLY A O 1
ATOM 2974 N N . GLY A 1 381 ? 28.902 -2.497 -10.427 1.00 94.88 381 GLY A N 1
ATOM 2975 C CA . GLY A 1 381 ? 27.618 -2.226 -9.783 1.00 94.88 381 GLY A CA 1
ATOM 2976 C C . GLY A 1 381 ? 26.509 -3.171 -10.230 1.00 94.88 381 GLY A C 1
ATOM 2977 O O . GLY A 1 381 ? 26.673 -3.933 -11.188 1.00 94.88 381 GLY A O 1
ATOM 2978 N N . CYS A 1 382 ? 25.375 -3.118 -9.535 1.00 96.62 382 CYS A N 1
ATOM 2979 C CA . CYS A 1 382 ? 24.184 -3.902 -9.849 1.00 96.62 382 CYS A CA 1
ATOM 2980 C C . CYS A 1 382 ? 22.917 -3.119 -9.455 1.00 96.62 382 CYS A C 1
ATOM 2982 O O . CYS A 1 382 ? 22.678 -2.953 -8.257 1.00 96.62 382 CYS A O 1
ATOM 2984 N N . PRO A 1 383 ? 22.083 -2.655 -10.411 1.00 94.94 383 PRO A N 1
ATOM 2985 C CA . PRO A 1 383 ? 20.835 -1.976 -10.075 1.00 94.94 383 PRO A CA 1
ATOM 2986 C C . PRO A 1 383 ? 19.889 -2.961 -9.390 1.00 94.94 383 PRO A C 1
ATOM 2988 O O . PRO A 1 383 ? 19.594 -4.019 -9.957 1.00 94.94 383 PRO A O 1
ATOM 2991 N N . ALA A 1 384 ? 19.398 -2.636 -8.197 1.00 96.12 384 ALA A N 1
ATOM 2992 C CA . ALA A 1 384 ? 18.507 -3.510 -7.439 1.00 96.12 384 ALA A CA 1
ATOM 2993 C C . ALA A 1 384 ? 17.485 -2.714 -6.614 1.00 96.12 384 ALA A C 1
ATOM 2995 O O . ALA A 1 384 ? 17.815 -1.701 -6.002 1.00 96.12 384 ALA A O 1
ATOM 2996 N N . ASP A 1 385 ? 16.237 -3.177 -6.629 1.00 95.12 385 ASP A N 1
ATOM 2997 C CA . ASP A 1 385 ? 15.115 -2.619 -5.871 1.00 95.12 385 ASP A CA 1
ATOM 2998 C C . ASP A 1 385 ? 14.838 -3.541 -4.673 1.00 95.12 385 ASP A C 1
ATOM 3000 O O . ASP A 1 385 ? 14.188 -4.577 -4.811 1.00 95.12 385 ASP A O 1
ATOM 3004 N N . TRP A 1 386 ? 15.385 -3.192 -3.503 1.00 97.81 386 TRP A N 1
ATOM 3005 C CA . TRP A 1 386 ? 15.331 -4.016 -2.284 1.00 97.81 386 TRP A CA 1
ATOM 3006 C C . TRP A 1 386 ? 13.898 -4.425 -1.904 1.00 97.81 386 TRP A C 1
ATOM 3008 O O . TRP A 1 386 ? 13.679 -5.554 -1.474 1.00 97.81 386 TRP A O 1
ATOM 3018 N N . VAL A 1 387 ? 12.913 -3.551 -2.157 1.00 96.56 387 VAL A N 1
ATOM 3019 C CA . VAL A 1 387 ? 11.482 -3.777 -1.867 1.00 96.56 387 VAL A CA 1
ATOM 3020 C C . VAL A 1 387 ? 10.902 -4.943 -2.685 1.00 96.56 387 VAL A C 1
ATOM 3022 O O . VAL A 1 387 ? 9.917 -5.547 -2.273 1.00 96.56 387 VAL A O 1
ATOM 3025 N N . TRP A 1 388 ? 11.517 -5.274 -3.825 1.00 96.62 388 TRP A N 1
ATOM 3026 C CA . TRP A 1 388 ? 11.128 -6.385 -4.703 1.00 96.62 388 TRP A CA 1
ATOM 3027 C C . TRP A 1 388 ? 12.083 -7.583 -4.659 1.00 96.62 388 TRP A C 1
ATOM 3029 O O . TRP A 1 388 ? 11.694 -8.682 -5.047 1.00 96.62 388 TRP A O 1
ATOM 3039 N N . ILE A 1 389 ? 13.333 -7.387 -4.229 1.00 98.31 389 ILE A N 1
ATOM 3040 C CA . ILE A 1 389 ? 14.320 -8.470 -4.117 1.00 98.31 389 ILE A CA 1
ATOM 3041 C C . ILE A 1 389 ? 14.169 -9.249 -2.801 1.00 98.31 389 ILE A C 1
ATOM 3043 O O . ILE A 1 389 ? 14.436 -10.449 -2.787 1.00 98.31 389 ILE A O 1
ATOM 3047 N N . VAL A 1 390 ? 13.728 -8.613 -1.710 1.00 98.50 390 VAL A N 1
ATOM 3048 C CA . VAL A 1 390 ? 13.419 -9.322 -0.458 1.00 98.50 390 VAL A CA 1
ATOM 3049 C C . VAL A 1 390 ? 12.117 -10.128 -0.616 1.00 98.50 390 VAL A C 1
ATOM 3051 O O . VAL A 1 390 ? 11.092 -9.547 -0.977 1.00 98.50 390 VAL A O 1
ATOM 3054 N N . PRO A 1 391 ? 12.110 -11.448 -0.335 1.00 98.31 391 PRO A N 1
ATOM 3055 C CA . PRO A 1 391 ? 10.903 -12.267 -0.459 1.00 98.31 391 PRO A CA 1
ATOM 3056 C C . PRO A 1 391 ? 9.763 -11.847 0.494 1.00 98.31 391 PRO A C 1
ATOM 3058 O O . PRO A 1 391 ? 10.025 -11.367 1.599 1.00 98.31 391 PRO A O 1
ATOM 3061 N N . PRO A 1 392 ? 8.486 -12.083 0.122 1.00 97.81 392 PRO A N 1
ATOM 3062 C CA . PRO A 1 392 ? 7.313 -11.632 0.885 1.00 97.81 392 PRO A CA 1
ATOM 3063 C C . PRO A 1 392 ? 7.050 -12.419 2.183 1.00 97.81 392 PRO A C 1
ATOM 3065 O O . PRO A 1 392 ? 6.139 -12.082 2.934 1.00 97.81 392 PRO A O 1
ATOM 3068 N N . MET A 1 393 ? 7.839 -13.457 2.461 1.00 97.56 393 MET A N 1
ATOM 3069 C CA . MET A 1 393 ? 7.917 -14.141 3.753 1.00 97.56 393 MET A CA 1
ATOM 3070 C C . MET A 1 393 ? 9.388 -14.319 4.137 1.00 97.56 393 MET A C 1
ATOM 3072 O O . MET A 1 393 ? 10.265 -14.248 3.278 1.00 97.56 393 MET A O 1
ATOM 3076 N N . SER A 1 394 ? 9.667 -14.597 5.414 1.00 97.62 394 SER A N 1
ATOM 3077 C CA . SER A 1 394 ? 11.013 -14.983 5.879 1.00 97.62 394 SER A CA 1
ATOM 3078 C C . SER A 1 394 ? 12.132 -13.959 5.592 1.00 97.62 394 SER A C 1
ATOM 3080 O O . SER A 1 394 ? 13.303 -14.326 5.618 1.00 97.62 394 SER A O 1
ATOM 3082 N N . GLY A 1 395 ? 11.804 -12.685 5.339 1.00 97.75 395 GLY A N 1
ATOM 3083 C CA . GLY A 1 395 ? 12.736 -11.693 4.782 1.00 97.75 395 GLY A CA 1
ATOM 3084 C C . GLY A 1 395 ? 14.108 -11.642 5.467 1.00 97.75 395 GLY A C 1
ATOM 3085 O O . GLY A 1 395 ? 15.121 -11.894 4.821 1.00 97.75 395 GLY A O 1
ATOM 3086 N N . SER A 1 396 ? 14.159 -11.406 6.781 1.00 97.81 396 SER A N 1
ATOM 3087 C CA . SER A 1 396 ? 15.416 -11.277 7.542 1.00 97.81 396 SER A CA 1
ATOM 3088 C C . SER A 1 396 ? 16.210 -12.577 7.745 1.00 97.81 396 SER A C 1
ATOM 3090 O O . SER A 1 396 ? 17.345 -12.515 8.217 1.00 97.81 396 SER A O 1
ATOM 3092 N N . ILE A 1 397 ? 15.667 -13.736 7.354 1.00 97.25 397 ILE A N 1
ATOM 3093 C CA . ILE A 1 397 ? 16.402 -15.012 7.258 1.00 97.25 397 ILE A CA 1
ATOM 3094 C C . ILE A 1 397 ? 16.763 -15.358 5.799 1.00 97.25 397 ILE A C 1
ATOM 3096 O O . ILE A 1 397 ? 16.985 -16.519 5.445 1.00 97.25 397 ILE A O 1
ATOM 3100 N N . THR A 1 398 ? 16.847 -14.332 4.945 1.00 98.19 398 THR A N 1
ATOM 3101 C CA . THR A 1 398 ? 17.464 -14.387 3.616 1.00 98.19 398 THR A CA 1
ATOM 3102 C C . THR A 1 398 ? 18.599 -13.355 3.518 1.00 98.19 398 THR A C 1
ATOM 3104 O O . THR A 1 398 ? 18.455 -12.240 4.027 1.00 98.19 398 THR A O 1
ATOM 3107 N N . PRO A 1 399 ? 19.723 -13.667 2.845 1.00 97.69 399 PRO A N 1
ATOM 3108 C CA . PRO A 1 399 ? 20.908 -12.798 2.844 1.00 97.69 399 PRO A CA 1
ATOM 3109 C C . PRO A 1 399 ? 20.708 -11.481 2.075 1.00 97.69 399 PRO A C 1
ATOM 3111 O O . PRO A 1 399 ? 21.468 -10.530 2.250 1.00 97.69 399 PRO A O 1
ATOM 3114 N N . VAL A 1 400 ? 19.669 -11.399 1.234 1.00 98.19 400 VAL A N 1
ATOM 3115 C CA . VAL A 1 400 ? 19.314 -10.181 0.488 1.00 98.19 400 VAL A CA 1
ATOM 3116 C C . VAL A 1 400 ? 18.730 -9.084 1.378 1.00 98.19 400 VAL A C 1
ATOM 3118 O O . VAL A 1 400 ? 18.882 -7.910 1.056 1.00 98.19 400 VAL A O 1
ATOM 3121 N N . PHE A 1 401 ? 18.120 -9.430 2.516 1.00 98.56 401 PHE A N 1
ATOM 3122 C CA . PHE A 1 401 ? 17.609 -8.442 3.472 1.00 98.56 401 PHE A CA 1
ATOM 3123 C C . PHE A 1 401 ? 18.745 -7.616 4.088 1.00 98.56 401 PHE A C 1
ATOM 3125 O O . PHE A 1 401 ? 18.625 -6.401 4.222 1.00 98.56 401 PHE A O 1
ATOM 3132 N N . HIS A 1 402 ? 19.875 -8.259 4.395 1.00 98.12 402 HIS A N 1
ATOM 3133 C CA . HIS A 1 402 ? 21.041 -7.631 5.031 1.00 98.12 402 HIS A CA 1
ATOM 3134 C C . HIS A 1 402 ? 21.939 -6.855 4.056 1.00 98.12 402 HIS A C 1
ATOM 3136 O O . HIS A 1 402 ? 22.940 -6.278 4.480 1.00 98.12 402 HIS A O 1
ATOM 3142 N N . GLN A 1 403 ? 21.613 -6.846 2.761 1.00 98.25 403 GLN A N 1
ATOM 3143 C CA . GLN A 1 403 ? 22.388 -6.196 1.706 1.00 98.25 403 GLN A CA 1
ATOM 3144 C C . GLN A 1 403 ? 21.811 -4.818 1.356 1.00 98.25 403 GLN A C 1
ATOM 3146 O O . GLN A 1 403 ? 20.686 -4.720 0.873 1.00 98.25 403 GLN A O 1
ATOM 3151 N N . GLU A 1 404 ? 22.602 -3.751 1.499 1.00 98.00 404 GLU A N 1
ATOM 3152 C CA . GLU A 1 404 ? 22.249 -2.443 0.934 1.00 98.00 404 GLU A CA 1
ATOM 3153 C C . GLU A 1 404 ? 22.255 -2.500 -0.601 1.00 98.00 404 GLU A C 1
ATOM 3155 O O . GLU A 1 404 ? 23.156 -3.077 -1.217 1.00 98.00 404 GLU A O 1
ATOM 3160 N N . MET A 1 405 ? 21.257 -1.885 -1.237 1.00 96.56 405 MET A N 1
ATOM 3161 C CA . MET A 1 405 ? 21.052 -1.949 -2.686 1.00 96.56 405 MET A CA 1
ATOM 3162 C C . MET A 1 405 ? 20.832 -0.558 -3.278 1.00 96.56 405 MET A C 1
ATOM 3164 O O . MET A 1 405 ? 20.019 0.219 -2.782 1.00 96.56 405 MET A O 1
ATOM 3168 N N . ALA A 1 406 ? 21.525 -0.261 -4.377 1.00 92.44 406 ALA A N 1
ATOM 3169 C CA . ALA A 1 406 ? 21.324 0.966 -5.134 1.00 92.44 406 ALA A CA 1
ATOM 3170 C C . ALA A 1 406 ? 20.267 0.757 -6.234 1.00 92.44 406 ALA A C 1
ATOM 3172 O O . ALA A 1 406 ? 20.487 0.033 -7.209 1.00 92.44 406 ALA A O 1
ATOM 3173 N N . MET A 1 407 ? 19.125 1.434 -6.100 1.00 90.19 407 MET A N 1
ATOM 3174 C CA . MET A 1 407 ? 18.085 1.465 -7.128 1.00 90.19 407 MET A CA 1
ATOM 3175 C C . MET A 1 407 ? 18.401 2.550 -8.166 1.00 90.19 407 MET A C 1
ATOM 3177 O O . MET A 1 407 ? 18.356 3.744 -7.876 1.00 90.19 407 MET A O 1
ATOM 3181 N N . TYR A 1 408 ? 18.678 2.139 -9.400 1.00 89.31 408 TYR A N 1
ATOM 3182 C CA . TYR A 1 408 ? 18.791 3.022 -10.563 1.00 89.31 408 TYR A CA 1
ATOM 3183 C C . TYR A 1 408 ? 18.377 2.276 -11.837 1.00 89.31 408 TYR A C 1
ATOM 3185 O O . TYR A 1 408 ? 18.272 1.049 -11.851 1.00 89.31 408 TYR A O 1
ATOM 3193 N N . HIS A 1 409 ? 18.121 3.017 -12.915 1.00 87.00 409 HIS A N 1
ATOM 3194 C CA . HIS A 1 409 ? 17.696 2.454 -14.197 1.00 87.00 409 HIS A CA 1
ATOM 3195 C C . HIS A 1 409 ? 18.810 2.566 -15.238 1.00 87.00 409 HIS A C 1
ATOM 3197 O O . HIS A 1 409 ? 19.502 3.577 -15.311 1.00 87.00 409 HIS A O 1
ATOM 3203 N N . LEU A 1 410 ? 18.952 1.531 -16.060 1.00 89.94 410 LEU A N 1
ATOM 3204 C CA . LEU A 1 410 ? 19.857 1.480 -17.207 1.00 89.94 410 LEU A CA 1
ATOM 3205 C C . LEU A 1 410 ? 19.049 1.117 -18.459 1.00 89.94 410 LEU A C 1
ATOM 3207 O O . LEU A 1 410 ? 17.964 0.548 -18.341 1.00 89.94 410 LEU A O 1
ATOM 3211 N N . LYS A 1 411 ? 19.593 1.403 -19.645 1.00 89.62 411 LYS A N 1
ATOM 3212 C CA . LYS A 1 411 ? 19.066 0.937 -20.938 1.00 89.62 411 LYS A CA 1
ATOM 3213 C C . LYS A 1 411 ? 20.040 -0.074 -21.569 1.00 89.62 411 LYS A C 1
ATOM 3215 O O . LYS A 1 411 ? 21.250 0.102 -21.393 1.00 89.62 411 LYS A O 1
ATOM 3220 N N . PRO A 1 412 ? 19.579 -1.105 -22.308 1.00 94.31 412 PRO A N 1
ATOM 3221 C CA . PRO A 1 412 ? 18.185 -1.535 -22.526 1.00 94.31 412 PRO A CA 1
ATOM 3222 C C . PRO A 1 412 ? 17.422 -1.892 -21.242 1.00 94.31 412 PRO A C 1
ATOM 3224 O O . PRO A 1 412 ? 18.050 -2.169 -20.217 1.00 94.31 412 PRO A O 1
ATOM 3227 N N . SER A 1 413 ? 16.089 -1.891 -21.296 1.00 92.62 413 SER A N 1
ATOM 3228 C CA . SER A 1 413 ? 15.211 -2.185 -20.151 1.00 92.62 413 SER A CA 1
ATOM 3229 C C . SER A 1 413 ? 13.876 -2.806 -20.561 1.00 92.62 413 SER A C 1
ATOM 3231 O O . SER A 1 413 ? 13.435 -2.672 -21.702 1.00 92.62 413 SER A O 1
ATOM 3233 N N . PHE A 1 414 ? 13.214 -3.440 -19.592 1.00 92.81 414 PHE A N 1
ATOM 3234 C CA . PHE A 1 414 ? 11.765 -3.618 -19.614 1.00 92.81 414 PHE A CA 1
ATOM 3235 C C . PHE A 1 414 ? 11.137 -2.527 -18.741 1.00 92.81 414 PHE A C 1
ATOM 3237 O O . PHE A 1 414 ? 11.552 -2.334 -17.597 1.00 92.81 414 PHE A O 1
ATOM 3244 N N . ASP A 1 415 ? 10.159 -1.808 -19.280 1.00 88.50 415 ASP A N 1
ATOM 3245 C CA . ASP A 1 415 ? 9.417 -0.750 -18.596 1.00 88.50 415 ASP A CA 1
ATOM 3246 C C . ASP A 1 415 ? 7.918 -1.093 -18.556 1.00 88.50 415 ASP A C 1
ATOM 3248 O O . ASP A 1 415 ? 7.403 -1.850 -19.383 1.00 88.50 415 ASP A O 1
ATOM 3252 N N . TYR A 1 416 ? 7.201 -0.550 -17.572 1.00 86.69 416 TYR A N 1
ATOM 3253 C CA . TYR A 1 416 ? 5.742 -0.657 -17.529 1.00 86.69 416 TYR A CA 1
ATOM 3254 C C . TYR A 1 416 ? 5.102 0.264 -18.578 1.00 86.69 416 TYR A C 1
ATOM 3256 O O . TYR A 1 416 ? 5.648 1.314 -18.914 1.00 86.69 416 TYR A O 1
ATOM 3264 N N . GLN A 1 417 ? 3.926 -0.133 -19.058 1.00 85.31 417 GLN A N 1
ATOM 3265 C CA . GLN A 1 417 ? 3.077 0.619 -19.982 1.00 85.31 417 GLN A CA 1
ATOM 3266 C C . GLN A 1 417 ? 1.618 0.516 -19.516 1.00 85.31 417 GLN A C 1
ATOM 3268 O O . GLN A 1 417 ? 1.255 -0.428 -18.813 1.00 85.31 417 GLN A O 1
ATOM 3273 N N . GLU A 1 418 ? 0.777 1.477 -19.894 1.00 84.69 418 GLU A N 1
ATOM 3274 C CA . GLU A 1 418 ? -0.636 1.480 -19.504 1.00 84.69 418 GLU A CA 1
ATOM 3275 C C . GLU A 1 418 ? -1.423 0.332 -20.166 1.00 84.69 418 GLU A C 1
ATOM 3277 O O . GLU A 1 418 ? -1.149 -0.059 -21.310 1.00 84.69 418 GLU A O 1
ATOM 3282 N N . SER A 1 419 ? -2.407 -0.217 -19.440 1.00 88.00 419 SER A N 1
ATOM 3283 C CA . SER A 1 419 ? -3.292 -1.289 -19.909 1.00 88.00 419 SER A CA 1
ATOM 3284 C C . SER A 1 419 ? -3.930 -0.921 -21.249 1.00 88.00 419 SER A C 1
ATOM 3286 O O . SER A 1 419 ? -4.542 0.141 -21.384 1.00 88.00 419 SER A O 1
ATOM 3288 N N . ALA A 1 420 ? -3.815 -1.801 -22.245 1.00 87.94 420 ALA A N 1
ATOM 3289 C CA . ALA A 1 420 ? -4.212 -1.480 -23.616 1.00 87.94 420 ALA A CA 1
ATOM 3290 C C . ALA A 1 420 ? -5.693 -1.068 -23.729 1.00 87.94 420 ALA A C 1
ATOM 3292 O O . ALA A 1 420 ? -6.000 -0.084 -24.393 1.00 87.94 420 ALA A O 1
ATOM 3293 N N . TRP A 1 421 ? -6.604 -1.712 -22.992 1.00 87.62 421 TRP A N 1
ATOM 3294 C CA . TRP A 1 421 ? -8.034 -1.367 -22.994 1.00 87.62 421 TRP A CA 1
ATOM 3295 C C . TRP A 1 421 ? -8.364 0.041 -22.461 1.00 87.62 421 TRP A C 1
ATOM 3297 O O . TRP A 1 421 ? -9.430 0.561 -22.787 1.00 87.62 421 TRP A O 1
ATOM 3307 N N . LYS A 1 422 ? -7.464 0.668 -21.684 1.00 84.81 422 LYS A N 1
ATOM 3308 C CA . LYS A 1 422 ? -7.614 2.038 -21.142 1.00 84.81 422 LYS A CA 1
ATOM 3309 C C . LYS A 1 422 ? -7.194 3.116 -22.145 1.00 84.81 422 LYS A C 1
ATOM 3311 O O . LYS A 1 422 ? -7.622 4.259 -22.032 1.00 84.81 422 LYS A O 1
ATOM 3316 N N . THR A 1 423 ? -6.386 2.742 -23.139 1.00 80.12 423 THR A N 1
ATOM 3317 C CA . THR A 1 423 ? -5.809 3.642 -24.154 1.00 80.12 423 THR A CA 1
ATOM 3318 C C . THR A 1 423 ? -6.269 3.334 -25.585 1.00 80.12 423 THR A C 1
ATOM 3320 O O . THR A 1 423 ? -6.071 4.153 -26.483 1.00 80.12 423 THR A O 1
ATOM 3323 N N . HIS A 1 424 ? -6.901 2.181 -25.822 1.00 81.94 424 HIS A N 1
ATOM 3324 C CA . HIS A 1 424 ? -7.376 1.763 -27.139 1.00 81.94 424 HIS A CA 1
ATOM 3325 C C . HIS A 1 424 ? -8.609 2.572 -27.600 1.00 81.94 424 HIS A C 1
ATOM 3327 O O . HIS A 1 424 ? -9.607 2.633 -26.878 1.00 81.94 424 HIS A O 1
ATOM 3333 N N . PRO A 1 425 ? -8.600 3.152 -28.818 1.00 76.88 425 PRO A N 1
ATOM 3334 C CA . PRO A 1 425 ? -9.754 3.849 -29.376 1.00 76.88 425 PRO A CA 1
ATOM 3335 C C . PRO A 1 425 ? -10.794 2.848 -29.908 1.00 76.88 425 PRO A C 1
ATOM 3337 O O . PRO A 1 425 ? -10.782 2.471 -31.082 1.00 76.88 425 PRO A O 1
ATOM 3340 N N . TRP A 1 426 ? -11.708 2.423 -29.033 1.00 77.19 426 TRP A N 1
ATOM 3341 C CA . TRP A 1 426 ? -12.833 1.551 -29.382 1.00 77.19 426 TRP A CA 1
ATOM 3342 C C . TRP A 1 426 ? -13.676 2.141 -30.528 1.00 77.19 426 TRP A C 1
ATOM 3344 O O . TRP A 1 426 ? -14.088 3.302 -30.492 1.00 77.19 426 TRP A O 1
ATOM 3354 N N . LYS A 1 427 ? -13.937 1.333 -31.564 1.00 59.16 427 LYS A N 1
ATOM 3355 C CA . LYS A 1 427 ? -14.656 1.743 -32.784 1.00 59.16 427 LYS A CA 1
ATOM 3356 C C . LYS A 1 427 ? -16.178 1.736 -32.581 1.00 59.16 427 LYS A C 1
ATOM 3358 O O . LYS A 1 427 ? -16.874 0.891 -33.138 1.00 59.16 427 LYS A O 1
ATOM 3363 N N . GLU A 1 428 ? -16.698 2.671 -31.788 1.00 43.62 428 GLU A N 1
ATOM 3364 C CA . GLU A 1 428 ? -18.149 2.864 -31.650 1.00 43.62 428 GLU A CA 1
ATOM 3365 C C . GLU A 1 428 ? -18.815 3.355 -32.956 1.00 43.62 428 GLU A C 1
ATOM 3367 O O . GLU A 1 428 ? -18.175 3.908 -33.853 1.00 43.62 428 GLU A O 1
ATOM 3372 N N . HIS A 1 429 ? -20.127 3.119 -33.068 1.00 36.41 429 HIS A N 1
ATOM 3373 C CA . HIS A 1 429 ? -20.919 3.236 -34.298 1.00 36.41 429 HIS A CA 1
ATOM 3374 C C . HIS A 1 429 ? -20.806 4.593 -35.022 1.00 36.41 429 HIS A C 1
ATOM 3376 O O . HIS A 1 429 ? -21.429 5.586 -34.640 1.00 36.41 429 HIS A O 1
ATOM 3382 N N . VAL A 1 430 ? -20.135 4.606 -36.180 1.00 32.72 430 VAL A N 1
ATOM 3383 C CA . VAL A 1 430 ? -20.084 5.765 -37.092 1.00 32.72 430 VAL A CA 1
ATOM 3384 C C . VAL A 1 430 ? -21.375 5.866 -37.926 1.00 32.72 430 VAL A C 1
ATOM 3386 O O . VAL A 1 430 ? -21.372 5.671 -39.139 1.00 32.72 430 VAL A O 1
ATOM 3389 N N . GLN A 1 431 ? -22.503 6.177 -37.275 1.00 31.95 431 GLN A N 1
ATOM 3390 C CA . GLN A 1 431 ? -23.779 6.521 -37.931 1.00 31.95 431 GLN A CA 1
ATOM 3391 C C . GLN A 1 431 ? -24.507 7.716 -37.282 1.00 31.95 431 GLN A C 1
ATOM 3393 O O . GLN A 1 431 ? -25.693 7.668 -36.971 1.00 31.95 431 GLN A O 1
ATOM 3398 N N . SER A 1 432 ? -23.810 8.839 -37.108 1.00 28.81 432 SER A N 1
ATOM 3399 C CA . SER A 1 432 ? -24.360 10.192 -37.335 1.00 28.81 432 SER A CA 1
ATOM 3400 C C . SER A 1 432 ? -23.257 11.246 -37.181 1.00 28.81 432 SER A C 1
ATOM 3402 O O . SER A 1 432 ? -22.274 11.050 -36.471 1.00 28.81 432 SER A O 1
ATOM 3404 N N . GLY A 1 433 ? -23.358 12.347 -37.931 1.00 32.44 433 GLY A N 1
ATOM 3405 C CA . GLY A 1 433 ? -22.263 13.311 -38.062 1.00 32.44 433 GLY A CA 1
ATOM 3406 C C . GLY A 1 433 ? -22.140 14.317 -36.910 1.00 32.44 433 GLY A C 1
ATOM 3407 O O . GLY A 1 433 ? -23.137 14.730 -36.326 1.00 32.44 433 GLY A O 1
ATOM 3408 N N . LYS A 1 434 ? -20.909 14.818 -36.719 1.00 36.44 434 LYS A N 1
ATOM 3409 C CA . LYS A 1 434 ? -20.493 15.924 -35.825 1.00 36.44 434 LYS A CA 1
ATOM 3410 C C . LYS A 1 434 ? -20.462 15.620 -34.318 1.00 36.44 434 LYS A C 1
ATOM 3412 O O . LYS A 1 434 ? -21.305 16.082 -33.555 1.00 36.44 434 LYS A O 1
ATOM 3417 N N . VAL A 1 435 ? -19.338 15.059 -33.872 1.00 28.94 435 VAL A N 1
ATOM 3418 C CA . VAL A 1 435 ? -18.775 15.358 -32.545 1.00 28.94 435 VAL A CA 1
ATOM 3419 C C . VAL A 1 435 ? -17.409 16.008 -32.748 1.00 28.94 435 VAL A C 1
ATOM 3421 O O . VAL A 1 435 ? -16.497 15.378 -33.271 1.00 28.94 435 VAL A O 1
ATOM 3424 N N . SER A 1 436 ? -17.255 17.272 -32.345 1.00 26.69 436 SER A N 1
ATOM 3425 C CA . SER A 1 436 ? -15.929 17.831 -32.073 1.00 26.69 436 SER A CA 1
ATOM 3426 C C . SER A 1 436 ? -15.611 17.619 -30.597 1.00 26.69 436 SER A C 1
ATOM 3428 O O . SER A 1 436 ? -16.478 17.797 -29.736 1.00 26.69 436 SER A O 1
ATOM 3430 N N . VAL A 1 437 ? -14.376 17.222 -30.287 1.00 34.50 437 VAL A N 1
ATOM 3431 C CA . VAL A 1 437 ? -13.958 16.978 -28.902 1.00 34.50 437 VAL A CA 1
ATOM 3432 C C . VAL A 1 437 ? -13.764 18.318 -28.190 1.00 34.50 437 VAL A C 1
ATOM 3434 O O . VAL A 1 437 ? -12.675 18.883 -28.141 1.00 34.50 437 VAL A O 1
ATOM 3437 N N . LYS A 1 438 ? -14.852 18.836 -27.618 1.00 28.31 438 LYS A N 1
ATOM 3438 C CA . LYS A 1 438 ? -14.811 19.795 -26.513 1.00 28.31 438 LYS A CA 1
ATOM 3439 C C . LYS A 1 438 ? -15.272 19.082 -25.252 1.00 28.31 438 LYS A C 1
ATOM 3441 O O . LYS A 1 438 ? -16.374 18.536 -25.221 1.00 28.31 438 LYS A O 1
ATOM 3446 N N . CYS A 1 439 ? -14.446 19.124 -24.207 1.00 28.73 439 CYS A N 1
ATOM 3447 C CA . CYS A 1 439 ? -14.839 18.670 -22.877 1.00 28.73 439 CYS A CA 1
ATOM 3448 C C . CYS A 1 439 ? -16.138 19.385 -22.465 1.00 28.73 439 CYS A C 1
ATOM 3450 O O . CYS A 1 439 ? -16.207 20.620 -22.470 1.00 28.73 439 CYS A O 1
ATOM 3452 N N . LYS A 1 440 ? -17.194 18.616 -22.172 1.00 29.64 440 LYS A N 1
ATOM 3453 C CA . LYS A 1 440 ? -18.512 19.164 -21.839 1.00 29.64 440 LYS A CA 1
ATOM 3454 C C . LYS A 1 440 ? -18.461 19.798 -20.449 1.00 29.64 440 LYS A C 1
ATOM 3456 O O . LYS A 1 440 ? -18.647 19.112 -19.450 1.00 29.64 440 LYS A O 1
ATOM 3461 N N . LYS A 1 441 ? -18.282 21.123 -20.387 1.00 33.25 441 LYS A N 1
ATOM 3462 C CA . LYS A 1 441 ? -18.627 21.910 -19.193 1.00 33.25 441 LYS A CA 1
ATOM 3463 C C . LYS A 1 441 ? -20.121 21.722 -18.905 1.00 33.25 441 LYS A C 1
ATOM 3465 O O . LYS A 1 441 ? -20.964 22.317 -19.583 1.00 33.25 441 LYS A O 1
ATOM 3470 N N . PHE A 1 442 ? -20.438 20.867 -17.933 1.00 38.00 442 PHE A N 1
ATOM 3471 C CA . PHE A 1 442 ? -21.805 20.639 -17.471 1.00 38.00 442 PHE A CA 1
ATOM 3472 C C . PHE A 1 442 ? -22.447 21.971 -17.083 1.00 38.00 442 PHE A C 1
ATOM 3474 O O . PHE A 1 442 ? -21.869 22.752 -16.330 1.00 38.00 442 PHE A O 1
ATOM 3481 N N . HIS A 1 443 ? -23.640 22.250 -17.604 1.00 46.81 443 HIS A N 1
ATOM 3482 C CA . HIS A 1 443 ? -24.372 23.443 -17.186 1.00 46.81 443 HIS A CA 1
ATOM 3483 C C . HIS A 1 443 ? -24.957 23.238 -15.788 1.00 46.81 443 HIS A C 1
ATOM 3485 O O . HIS A 1 443 ? -25.457 22.157 -15.476 1.00 46.81 443 HIS A O 1
ATOM 3491 N N . PHE A 1 444 ? -24.997 24.302 -14.983 1.00 44.00 444 PHE A N 1
ATOM 3492 C CA . PHE A 1 444 ? -25.592 24.301 -13.640 1.00 44.00 444 PHE A CA 1
ATOM 3493 C C . PHE A 1 444 ? -26.988 23.651 -13.610 1.00 44.00 444 PHE A C 1
ATOM 3495 O O . PHE A 1 444 ? -27.281 22.817 -12.762 1.00 44.00 444 PHE A O 1
ATOM 3502 N N . LYS A 1 445 ? -27.821 23.923 -14.624 1.00 45.31 445 LYS A N 1
ATOM 3503 C CA . LYS A 1 445 ? -29.179 23.364 -14.781 1.00 45.31 445 LYS A CA 1
ATOM 3504 C C . LYS A 1 445 ? -29.223 21.848 -15.062 1.00 45.31 445 LYS A C 1
ATOM 3506 O O . LYS A 1 445 ? -30.271 21.230 -14.887 1.00 45.31 445 LYS A O 1
ATOM 3511 N N . GLN A 1 446 ? -28.114 21.246 -15.498 1.00 42.81 446 GLN A N 1
ATOM 3512 C CA . GLN A 1 446 ? -27.939 19.792 -15.625 1.00 42.81 446 GLN A CA 1
ATOM 3513 C C . GLN A 1 446 ? -27.413 19.188 -14.319 1.00 42.81 446 GLN A C 1
ATOM 3515 O O . GLN A 1 446 ? -27.955 18.181 -13.877 1.00 42.81 446 GLN A O 1
ATOM 3520 N N . ILE A 1 447 ? -26.439 19.838 -13.667 1.00 49.56 447 ILE A N 1
ATOM 3521 C CA . ILE A 1 447 ? -25.923 19.428 -12.349 1.00 49.56 447 ILE A CA 1
ATOM 3522 C C . ILE A 1 447 ? -27.056 19.446 -11.318 1.00 49.56 447 ILE A C 1
ATOM 3524 O O . ILE A 1 447 ? -27.325 18.428 -10.695 1.00 49.56 447 ILE A O 1
ATOM 3528 N N . ALA A 1 448 ? -27.809 20.543 -11.214 1.00 44.84 448 ALA A N 1
ATOM 3529 C CA . ALA A 1 448 ? -28.953 20.667 -10.311 1.00 44.84 448 ALA A CA 1
ATOM 3530 C C . ALA A 1 448 ? -30.055 19.627 -10.588 1.00 44.84 448 ALA A C 1
ATOM 3532 O O . ALA A 1 448 ? -30.706 19.160 -9.657 1.00 44.84 448 ALA A O 1
ATOM 3533 N N . ARG A 1 449 ? -30.251 19.212 -11.850 1.00 43.53 449 ARG A N 1
ATOM 3534 C CA . ARG A 1 449 ? -31.166 18.109 -12.194 1.00 43.53 449 ARG A CA 1
ATOM 3535 C C . ARG A 1 449 ? -30.617 16.751 -11.764 1.00 43.53 449 ARG A C 1
ATOM 3537 O O . ARG A 1 449 ? -31.378 15.971 -11.207 1.00 43.53 449 ARG A O 1
ATOM 3544 N N . ALA A 1 450 ? -29.329 16.485 -11.980 1.00 42.72 450 ALA A N 1
ATOM 3545 C CA . ALA A 1 450 ? -28.678 15.261 -11.522 1.00 42.72 450 ALA A CA 1
ATOM 3546 C C . ALA A 1 450 ? -28.696 15.161 -9.988 1.00 42.72 450 ALA A C 1
ATOM 3548 O O . ALA A 1 450 ? -29.133 14.143 -9.467 1.00 42.72 450 ALA A O 1
ATOM 3549 N N . VAL A 1 451 ? -28.337 16.237 -9.279 1.00 49.91 451 VAL A N 1
ATOM 3550 C CA . VAL A 1 451 ? -28.396 16.334 -7.812 1.00 49.91 451 VAL A CA 1
ATOM 3551 C C . VAL A 1 451 ? -29.829 16.180 -7.307 1.00 49.91 451 VAL A C 1
ATOM 3553 O O . VAL A 1 451 ? -30.071 15.368 -6.431 1.00 49.91 451 VAL A O 1
ATOM 3556 N N . CYS A 1 452 ? -30.822 16.867 -7.880 1.00 44.53 452 CYS A N 1
ATOM 3557 C CA . CYS A 1 452 ? -32.212 16.696 -7.441 1.00 44.53 452 CYS A CA 1
ATOM 3558 C C . CYS A 1 452 ? -32.732 15.263 -7.688 1.00 44.53 452 CYS A C 1
ATOM 3560 O O . CYS A 1 452 ? -33.507 14.736 -6.886 1.00 44.53 452 CYS A O 1
ATOM 3562 N N . LEU A 1 453 ? -32.271 14.597 -8.753 1.00 43.16 453 LEU A N 1
ATOM 3563 C CA . LEU A 1 453 ? -32.586 13.197 -9.033 1.00 43.16 453 LEU A CA 1
ATOM 3564 C C . LEU A 1 453 ? -31.899 12.246 -8.035 1.00 43.16 453 LEU A C 1
ATOM 3566 O O . LEU A 1 453 ? -32.572 11.391 -7.461 1.00 43.16 453 LEU A O 1
ATOM 3570 N N . THR A 1 454 ? -30.598 12.413 -7.769 1.00 41.88 454 THR A N 1
ATOM 3571 C CA . THR A 1 454 ? -29.876 11.589 -6.786 1.00 41.88 454 THR A CA 1
ATOM 3572 C C . THR A 1 454 ? -30.352 11.856 -5.366 1.00 41.88 454 THR A C 1
ATOM 3574 O O . THR A 1 454 ? -30.525 10.899 -4.629 1.00 41.88 454 THR A O 1
ATOM 3577 N N . THR A 1 455 ? -30.687 13.091 -4.982 1.00 48.19 455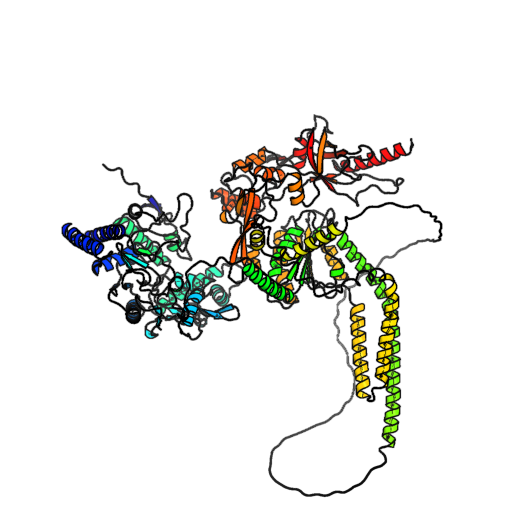 THR A N 1
ATOM 3578 C CA . THR A 1 455 ? -31.330 13.397 -3.694 1.00 48.19 455 THR A CA 1
ATOM 3579 C C . THR A 1 455 ? -32.714 12.752 -3.588 1.00 48.19 455 THR A C 1
ATOM 3581 O O . THR A 1 455 ? -33.051 12.247 -2.520 1.00 48.19 455 THR A O 1
ATOM 3584 N N . ARG A 1 456 ? -33.515 12.683 -4.667 1.00 43.53 456 ARG A N 1
ATOM 3585 C CA . ARG A 1 456 ? -34.784 11.926 -4.650 1.00 43.53 456 ARG A CA 1
ATOM 3586 C C . ARG A 1 456 ? -34.556 10.425 -4.469 1.00 43.53 456 ARG A C 1
ATOM 3588 O O . ARG A 1 456 ? -35.242 9.830 -3.644 1.00 43.53 456 ARG A O 1
ATOM 3595 N N . PHE A 1 457 ? -33.594 9.823 -5.171 1.00 46.12 457 PHE A N 1
ATOM 3596 C CA . PHE A 1 457 ? -33.266 8.402 -4.996 1.00 46.12 457 PHE A CA 1
ATOM 3597 C C . PHE A 1 457 ? -32.644 8.101 -3.625 1.00 46.12 457 PHE A C 1
ATOM 3599 O O . PHE A 1 457 ? -33.044 7.139 -2.981 1.00 46.12 457 PHE A O 1
ATOM 3606 N N . TYR A 1 458 ? -31.738 8.946 -3.134 1.00 44.66 458 TYR A N 1
ATOM 3607 C CA . TYR A 1 458 ? -31.096 8.820 -1.825 1.00 44.66 458 TYR A CA 1
ATOM 3608 C C . TYR A 1 458 ? -32.108 8.980 -0.686 1.00 44.66 458 TYR A C 1
ATOM 3610 O O . TYR A 1 458 ? -32.144 8.156 0.220 1.00 44.66 458 TYR A O 1
ATOM 3618 N N . ARG A 1 459 ? -33.022 9.958 -0.775 1.00 43.19 459 ARG A N 1
ATOM 3619 C CA . ARG A 1 459 ? -34.133 10.105 0.179 1.00 43.19 459 ARG A CA 1
ATOM 3620 C C . ARG A 1 459 ? -35.092 8.912 0.117 1.00 43.19 459 ARG A C 1
ATOM 3622 O O . ARG A 1 459 ? -35.515 8.440 1.163 1.00 43.19 459 ARG A O 1
ATOM 3629 N N . ALA A 1 460 ? -35.392 8.382 -1.071 1.00 46.44 460 ALA A N 1
ATOM 3630 C CA . ALA A 1 460 ? -36.208 7.173 -1.225 1.00 46.44 460 ALA A CA 1
ATOM 3631 C C . ALA A 1 460 ? -35.505 5.887 -0.740 1.00 46.44 460 ALA A C 1
ATOM 3633 O O . ALA A 1 460 ? -36.186 4.942 -0.354 1.00 46.44 460 ALA A O 1
ATOM 3634 N N . ALA A 1 461 ? -34.169 5.840 -0.735 1.00 49.44 461 ALA A N 1
ATOM 3635 C CA . ALA A 1 461 ? -33.391 4.744 -0.161 1.00 49.44 461 ALA A CA 1
ATOM 3636 C C . ALA A 1 461 ? -33.298 4.851 1.372 1.00 49.44 461 ALA A C 1
ATOM 3638 O O . ALA A 1 461 ? -33.555 3.870 2.065 1.00 49.44 461 ALA A O 1
ATOM 3639 N N . LEU A 1 462 ? -33.018 6.044 1.915 1.00 49.44 462 LEU A N 1
ATOM 3640 C CA . LEU A 1 462 ? -32.996 6.295 3.362 1.00 49.44 462 LEU A CA 1
ATOM 3641 C C . LEU A 1 462 ? -34.368 6.071 4.014 1.00 49.44 462 LEU A C 1
ATOM 3643 O O . LEU A 1 462 ? -34.432 5.478 5.082 1.00 49.44 462 LEU A O 1
ATOM 3647 N N . LEU A 1 463 ? -35.468 6.456 3.354 1.00 52.88 463 LEU A N 1
ATOM 3648 C CA . LEU A 1 463 ? -36.836 6.189 3.831 1.00 52.88 463 LEU A CA 1
ATOM 3649 C C . LEU A 1 463 ? -37.234 4.699 3.799 1.00 52.88 463 LEU A C 1
ATOM 3651 O O . LEU A 1 463 ? -38.312 4.354 4.271 1.00 52.88 463 LEU A O 1
ATOM 3655 N N . ARG A 1 464 ? -36.389 3.814 3.251 1.00 58.31 464 ARG A N 1
ATOM 3656 C CA . ARG A 1 464 ? -36.548 2.348 3.321 1.00 58.31 464 ARG A CA 1
ATOM 3657 C C . ARG A 1 464 ? -35.617 1.704 4.356 1.00 58.31 464 ARG A C 1
ATOM 3659 O O . ARG A 1 464 ? -35.680 0.493 4.538 1.00 58.31 464 ARG A O 1
ATOM 3666 N N . ARG A 1 465 ? -34.767 2.491 5.026 1.00 71.50 465 ARG A N 1
ATOM 3667 C CA . ARG A 1 465 ? -33.922 2.056 6.145 1.00 71.50 465 ARG A CA 1
ATOM 3668 C C . ARG A 1 465 ? -34.582 2.389 7.477 1.00 71.50 465 ARG A C 1
ATOM 3670 O O . ARG A 1 465 ? -35.314 3.367 7.603 1.00 71.50 465 ARG A O 1
ATOM 3677 N N . ILE A 1 466 ? -34.283 1.576 8.481 1.00 80.19 466 ILE A N 1
ATOM 3678 C CA . ILE A 1 466 ? -34.853 1.695 9.824 1.00 80.19 466 ILE A CA 1
ATOM 3679 C C . ILE A 1 466 ? -34.230 2.901 10.543 1.00 80.19 466 ILE A C 1
ATOM 3681 O O . ILE A 1 466 ? -33.015 3.115 10.470 1.00 80.19 466 ILE A O 1
ATOM 3685 N N . LYS A 1 467 ? -35.071 3.707 11.206 1.00 83.88 467 LYS A N 1
ATOM 3686 C CA . LYS A 1 467 ? -34.656 4.915 11.932 1.00 83.88 467 LYS A CA 1
ATOM 3687 C C . LYS A 1 467 ? -33.891 4.532 13.201 1.00 83.88 467 LYS A C 1
ATOM 3689 O O . LYS A 1 467 ? -34.345 3.675 13.963 1.00 83.88 467 LYS A O 1
ATOM 3694 N N . ALA A 1 468 ? -32.755 5.187 13.422 1.00 90.25 468 ALA A N 1
ATOM 3695 C CA . ALA A 1 468 ? -31.953 5.069 14.632 1.00 90.25 468 ALA A CA 1
ATOM 3696 C C . ALA A 1 468 ? -31.654 6.464 15.199 1.00 90.25 468 ALA A C 1
ATOM 3698 O O . ALA A 1 468 ? -31.066 7.305 14.522 1.00 90.25 468 ALA A O 1
ATOM 3699 N N . THR A 1 469 ? -32.033 6.706 16.447 1.00 93.56 469 THR A N 1
ATOM 3700 C CA . THR A 1 469 ? -31.908 8.016 17.092 1.00 93.56 469 THR A CA 1
ATOM 3701 C C . THR A 1 469 ? -30.861 7.955 18.196 1.00 93.56 469 THR A C 1
ATOM 3703 O O . THR A 1 469 ? -30.927 7.117 19.096 1.00 93.56 469 THR A O 1
ATOM 3706 N N . VAL A 1 470 ? -29.860 8.830 18.107 1.00 95.06 470 VAL A N 1
ATOM 3707 C CA . VAL A 1 470 ? -28.719 8.896 19.022 1.00 95.06 470 VAL A CA 1
ATOM 3708 C C . VAL A 1 470 ? -28.829 10.152 19.881 1.00 95.06 470 VAL A C 1
ATOM 3710 O O . VAL A 1 470 ? -28.705 11.262 19.368 1.00 95.06 470 VAL A O 1
ATOM 3713 N N . LEU A 1 471 ? -29.031 9.995 21.189 1.00 95.00 471 LEU A N 1
ATOM 3714 C CA . LEU A 1 471 ? -29.128 11.116 22.131 1.00 95.00 471 LEU A CA 1
ATOM 3715 C C . LEU A 1 471 ? -27.856 11.242 22.969 1.00 95.00 471 LEU A C 1
ATOM 3717 O O . LEU A 1 471 ? -27.299 10.235 23.418 1.00 95.00 471 LEU A O 1
ATOM 3721 N N . TYR A 1 472 ? -27.417 12.475 23.236 1.00 95.31 472 TYR A N 1
ATOM 3722 C CA . TYR A 1 472 ? -26.273 12.724 24.114 1.00 95.31 472 TYR A CA 1
ATOM 3723 C C . TYR A 1 472 ? -26.507 13.806 25.169 1.00 95.31 472 TYR A C 1
ATOM 3725 O O . TYR A 1 472 ? -27.153 14.824 24.925 1.00 95.31 472 TYR A O 1
ATOM 3733 N N . ALA A 1 473 ? -25.868 13.603 26.324 1.00 90.81 473 ALA A N 1
ATOM 3734 C CA . ALA A 1 473 ? -25.729 14.590 27.392 1.00 90.81 473 ALA A CA 1
ATOM 3735 C C . ALA A 1 473 ? -24.249 14.720 27.780 1.00 90.81 473 ALA A C 1
ATOM 3737 O O . ALA A 1 473 ? -23.563 13.711 28.000 1.00 90.81 473 ALA A O 1
ATOM 3738 N N . THR A 1 474 ? -23.720 15.947 27.816 1.00 86.00 474 THR A N 1
ATOM 3739 C CA . THR A 1 474 ? -22.302 16.211 28.074 1.00 86.00 474 THR A CA 1
ATOM 3740 C C . THR A 1 474 ? -22.012 17.622 28.584 1.00 86.00 474 THR A C 1
ATOM 3742 O O . THR A 1 474 ? -22.528 18.606 28.073 1.00 86.00 474 THR A O 1
ATOM 3745 N N . GLU A 1 475 ? -21.096 17.719 29.548 1.00 73.44 475 GLU A N 1
ATOM 3746 C CA . GLU A 1 475 ? -20.531 18.995 30.024 1.00 73.44 475 GLU A CA 1
ATOM 3747 C C . GLU A 1 475 ? -19.254 19.411 29.277 1.00 73.44 475 GLU A C 1
ATOM 3749 O O . GLU A 1 475 ? -18.839 20.565 29.328 1.00 73.44 475 GLU A O 1
ATOM 3754 N N . THR A 1 476 ? -18.577 18.450 28.638 1.00 64.69 476 THR A N 1
ATOM 3755 C CA . THR A 1 476 ? -17.181 18.585 28.167 1.00 64.69 476 THR A CA 1
ATOM 3756 C C . THR A 1 476 ? -16.987 18.158 26.708 1.00 64.69 476 THR A C 1
ATOM 3758 O O . THR A 1 476 ? -15.862 17.923 26.273 1.00 64.69 476 THR A O 1
ATOM 3761 N N . GLY A 1 477 ? -18.073 17.985 25.947 1.00 68.44 477 GLY A N 1
ATOM 3762 C CA . GLY A 1 477 ? -18.047 17.532 24.546 1.00 68.44 477 GLY A CA 1
ATOM 3763 C C . GLY A 1 477 ? -17.680 16.052 24.342 1.00 68.44 477 GLY A C 1
ATOM 3764 O O . GLY A 1 477 ? -17.767 15.539 23.225 1.00 68.44 477 GLY A O 1
ATOM 3765 N N . LYS A 1 478 ? -17.288 15.319 25.396 1.00 75.00 478 LYS A N 1
ATOM 3766 C CA . LYS A 1 478 ? -16.866 13.910 25.291 1.00 75.00 478 LYS A CA 1
ATOM 3767 C C . LYS A 1 478 ? -17.989 13.000 24.788 1.00 75.00 478 LYS A C 1
ATOM 3769 O O . LYS A 1 478 ? -17.776 12.241 23.846 1.00 75.00 478 LYS A O 1
ATOM 3774 N N . SER A 1 479 ? -19.171 13.073 25.401 1.00 82.94 479 SER A N 1
ATOM 3775 C CA . SER A 1 479 ? -20.310 12.204 25.055 1.00 82.94 479 SER A CA 1
ATOM 3776 C C . SER A 1 479 ? -20.836 12.515 23.654 1.00 82.94 479 SER A C 1
ATOM 3778 O O . SER A 1 479 ? -21.092 11.602 22.878 1.00 82.94 479 SER A O 1
ATOM 3780 N N . GLU A 1 480 ? -20.886 13.799 23.295 1.00 83.25 480 GLU A N 1
ATOM 3781 C CA . GLU A 1 480 ? -21.201 14.285 21.947 1.00 83.25 480 GLU A CA 1
ATOM 3782 C C . GLU A 1 480 ? -20.240 13.725 20.889 1.00 83.25 480 GLU A C 1
ATOM 3784 O O . GLU A 1 480 ? -20.676 13.232 19.851 1.00 83.25 480 GLU A O 1
ATOM 3789 N N . THR A 1 481 ? -18.931 13.749 21.159 1.00 74.94 481 THR A N 1
ATOM 3790 C CA . THR A 1 481 ? -17.909 13.214 20.241 1.00 74.94 481 THR A CA 1
ATOM 3791 C C . THR A 1 481 ? -18.127 11.719 19.985 1.00 74.94 481 THR A C 1
ATOM 3793 O O . THR A 1 481 ? -18.055 11.257 18.844 1.00 74.94 481 THR A O 1
ATOM 3796 N N . TYR A 1 482 ? -18.444 10.956 21.036 1.00 84.75 482 TYR A N 1
ATOM 3797 C CA . TYR A 1 482 ? -18.788 9.539 20.918 1.00 84.75 482 TYR A CA 1
ATOM 3798 C C . TYR A 1 482 ? -20.129 9.316 20.193 1.00 84.75 482 TYR A C 1
ATOM 3800 O O . TYR A 1 482 ? -20.205 8.430 19.347 1.00 84.75 482 TYR A O 1
ATOM 3808 N N . ALA A 1 483 ? -21.154 10.138 20.442 1.00 87.81 483 ALA A N 1
ATOM 3809 C CA . ALA A 1 483 ? -22.453 10.072 19.765 1.00 87.81 483 ALA A CA 1
ATOM 3810 C C . ALA A 1 483 ? -22.359 10.378 18.260 1.00 87.81 483 ALA A C 1
ATOM 3812 O O . ALA A 1 483 ? -22.917 9.647 17.440 1.00 87.81 483 ALA A O 1
ATOM 3813 N N . LYS A 1 484 ? -21.586 11.399 17.873 1.00 82.81 484 LYS A N 1
ATOM 3814 C CA . LYS A 1 484 ? -21.298 11.713 16.466 1.00 82.81 484 LYS A CA 1
ATOM 3815 C C . LYS A 1 484 ? -20.580 10.544 15.781 1.00 82.81 484 LYS A C 1
ATOM 3817 O O . LYS A 1 484 ? -21.045 10.083 14.742 1.00 82.81 484 LYS A O 1
ATOM 3822 N N . ARG A 1 485 ? -19.545 9.962 16.408 1.00 80.00 485 ARG A N 1
ATOM 3823 C CA . ARG A 1 485 ? -18.839 8.784 15.857 1.00 80.00 485 ARG A CA 1
ATOM 3824 C C . ARG A 1 485 ? -19.705 7.519 15.799 1.00 80.00 485 ARG A C 1
ATOM 3826 O O . ARG A 1 485 ? -19.539 6.716 14.886 1.00 80.00 485 ARG A O 1
ATOM 3833 N N . LEU A 1 486 ? -20.632 7.338 16.742 1.00 87.38 486 LEU A N 1
ATOM 3834 C CA . LEU A 1 486 ? -21.633 6.265 16.704 1.00 87.38 486 LEU A CA 1
ATOM 3835 C C . LEU A 1 486 ? -22.580 6.438 15.508 1.00 87.38 486 LEU A C 1
ATOM 3837 O O . LEU A 1 486 ? -22.888 5.472 14.820 1.00 87.38 486 LEU A O 1
ATOM 3841 N N . THR A 1 487 ? -22.988 7.676 15.233 1.00 85.88 487 THR A N 1
ATOM 3842 C CA . THR A 1 487 ? -23.920 8.032 14.152 1.00 85.88 487 THR A CA 1
ATOM 3843 C C . THR A 1 487 ? -23.292 7.874 12.767 1.00 85.88 487 THR A C 1
ATOM 3845 O O . THR A 1 487 ? -23.954 7.390 11.851 1.00 85.88 487 THR A O 1
ATOM 3848 N N . GLU A 1 488 ? -22.004 8.200 12.611 1.00 79.44 488 GLU A N 1
ATOM 3849 C CA . GLU A 1 488 ? -21.232 7.871 11.400 1.00 79.44 488 GLU A CA 1
ATOM 3850 C C . GLU A 1 488 ? -21.240 6.356 11.127 1.00 79.44 488 GLU A C 1
ATOM 3852 O O . GLU A 1 488 ? -21.492 5.936 10.002 1.00 79.44 488 GLU A O 1
ATOM 3857 N N . ILE A 1 489 ? -21.027 5.534 12.162 1.00 83.19 489 ILE A N 1
ATOM 3858 C CA . ILE A 1 489 ? -20.993 4.066 12.055 1.00 83.19 489 ILE A CA 1
ATOM 3859 C C . ILE A 1 489 ? -22.385 3.490 11.756 1.00 83.19 489 ILE A C 1
ATOM 3861 O O . ILE A 1 489 ? -22.534 2.676 10.848 1.00 83.19 489 ILE A O 1
ATOM 3865 N N . PHE A 1 490 ? -23.425 3.929 12.469 1.00 85.31 490 PHE A N 1
ATOM 3866 C CA . PHE A 1 490 ? -24.781 3.402 12.286 1.00 85.31 490 PHE A CA 1
ATOM 3867 C C . PHE A 1 490 ? -25.407 3.779 10.934 1.00 85.31 490 PHE A C 1
ATOM 3869 O O . PHE A 1 490 ? -26.194 2.994 10.408 1.00 85.31 490 PHE A O 1
ATOM 3876 N N . ASN A 1 491 ? -25.019 4.901 10.314 1.00 82.31 491 ASN A N 1
ATOM 3877 C CA . ASN A 1 491 ? -25.503 5.290 8.979 1.00 82.31 491 ASN A CA 1
ATOM 3878 C C . ASN A 1 491 ? -25.075 4.346 7.835 1.00 82.31 491 ASN A C 1
ATOM 3880 O O . ASN A 1 491 ? -25.607 4.453 6.727 1.00 82.31 491 ASN A O 1
ATOM 3884 N N . HIS A 1 492 ? -24.166 3.392 8.071 1.00 76.25 492 HIS A N 1
ATOM 3885 C CA . HIS A 1 492 ? -23.865 2.349 7.087 1.00 76.25 492 HIS A CA 1
ATOM 3886 C C . HIS A 1 492 ? -25.082 1.457 6.799 1.00 76.25 492 HIS A C 1
ATOM 3888 O O . HIS A 1 492 ? -25.401 1.264 5.625 1.00 76.25 492 HIS A O 1
ATOM 3894 N N . SER A 1 493 ? -25.810 1.018 7.834 1.00 77.25 493 SER A N 1
ATOM 3895 C CA . SER A 1 493 ? -26.958 0.095 7.711 1.00 77.25 493 SER A CA 1
ATOM 3896 C C . SER A 1 493 ? -28.310 0.731 8.073 1.00 77.25 493 SER A C 1
ATOM 3898 O O . SER A 1 493 ? -29.334 0.396 7.478 1.00 77.25 493 SER A O 1
ATOM 3900 N N . PHE A 1 494 ? -28.326 1.697 8.994 1.00 83.56 494 PHE A N 1
ATOM 3901 C CA . PHE A 1 494 ? -29.528 2.390 9.474 1.00 83.56 494 PHE A CA 1
ATOM 3902 C C . PHE A 1 494 ? -29.668 3.787 8.845 1.00 83.56 494 PHE A C 1
ATOM 3904 O O . PHE A 1 494 ? -28.795 4.252 8.111 1.00 83.56 494 PHE A O 1
ATOM 3911 N N . ASN A 1 495 ? -30.785 4.460 9.122 1.00 83.88 495 ASN A N 1
ATOM 3912 C CA . ASN A 1 495 ? -30.952 5.899 8.915 1.00 83.88 495 ASN A CA 1
ATOM 3913 C C . ASN A 1 495 ? -30.749 6.584 10.276 1.00 83.88 495 ASN A C 1
ATOM 3915 O O . ASN A 1 495 ? -31.679 6.613 11.086 1.00 83.88 495 ASN A O 1
ATOM 3919 N N . ALA A 1 496 ? -29.519 7.027 10.565 1.00 87.44 496 ALA A N 1
ATOM 3920 C CA . ALA A 1 496 ? -29.101 7.397 11.917 1.00 87.44 496 ALA A CA 1
ATOM 3921 C C . ALA A 1 496 ? -28.964 8.917 12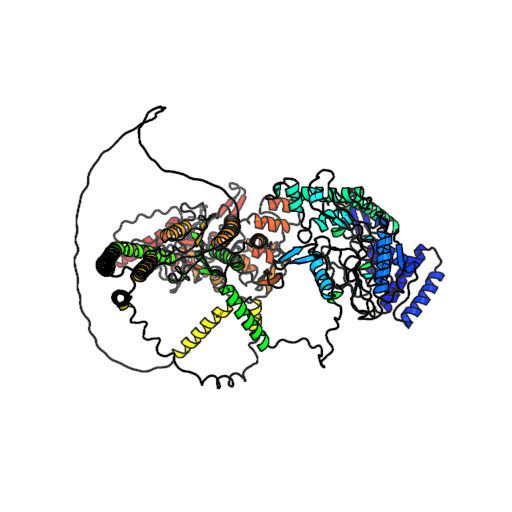.116 1.00 87.44 496 ALA A C 1
ATOM 3923 O O . ALA A 1 496 ? -28.204 9.588 11.414 1.00 87.44 496 ALA A O 1
ATOM 3924 N N . THR A 1 497 ? -29.667 9.450 13.117 1.00 89.06 497 THR A N 1
ATOM 3925 C CA . THR A 1 497 ? -29.740 10.883 13.450 1.00 89.06 497 THR A CA 1
ATOM 3926 C C . THR A 1 497 ? -29.293 11.148 14.885 1.00 89.06 497 THR A C 1
ATOM 3928 O O . THR A 1 497 ? -29.687 10.415 15.788 1.00 89.06 497 THR A O 1
ATOM 3931 N N . VAL A 1 498 ? -28.498 12.202 15.106 1.00 91.31 498 VAL A N 1
ATOM 3932 C CA . VAL A 1 498 ? -27.967 12.582 16.428 1.00 91.31 498 VAL A CA 1
ATOM 3933 C C . VAL A 1 498 ? -28.578 13.884 16.936 1.00 91.31 498 VAL A C 1
ATOM 3935 O O . VAL A 1 498 ? -28.670 14.847 16.178 1.00 91.31 498 VAL A O 1
ATOM 3938 N N . TYR A 1 499 ? -28.934 13.919 18.220 1.00 90.06 499 TYR A N 1
ATOM 3939 C CA . TYR A 1 499 ? -29.502 15.089 18.893 1.00 90.06 499 TYR A CA 1
ATOM 3940 C C . TYR A 1 499 ? -28.867 15.310 20.270 1.00 90.06 499 TYR A C 1
ATOM 3942 O O . TYR A 1 499 ? -28.560 14.362 21.002 1.00 90.06 499 TYR A O 1
ATOM 3950 N N . CYS A 1 500 ? -28.707 16.579 20.641 1.00 87.75 500 CYS A N 1
ATOM 3951 C CA . CYS A 1 500 ? -28.527 16.981 22.031 1.00 87.75 500 CYS A CA 1
ATOM 3952 C C . CYS A 1 500 ? -29.815 16.654 22.808 1.00 87.75 500 CYS A C 1
ATOM 3954 O O . CYS A 1 500 ? -30.904 16.903 22.295 1.00 87.75 500 CYS A O 1
ATOM 3956 N N . MET A 1 501 ? -29.726 16.125 24.034 1.00 89.19 501 MET A N 1
ATOM 3957 C CA . MET A 1 501 ? -30.930 15.822 24.830 1.00 89.19 501 MET A CA 1
ATOM 3958 C C . MET A 1 501 ? -31.805 17.059 25.100 1.00 89.19 501 MET A C 1
ATOM 3960 O O . MET A 1 501 ? -33.021 16.930 25.148 1.00 89.19 501 MET A O 1
ATOM 3964 N N . ASP A 1 502 ? -31.211 18.250 25.203 1.00 84.00 502 ASP A N 1
ATOM 3965 C CA . ASP A 1 502 ? -31.934 19.520 25.385 1.00 84.00 502 ASP A CA 1
ATOM 3966 C C . ASP A 1 502 ? -32.586 20.074 24.100 1.00 84.00 502 ASP A C 1
ATOM 3968 O O . ASP A 1 502 ? -33.403 20.988 24.162 1.00 84.00 502 ASP A O 1
ATOM 3972 N N . GLU A 1 503 ? -32.219 19.530 22.934 1.00 85.44 503 GLU A N 1
ATOM 3973 C CA . GLU A 1 503 ? -32.775 19.882 21.616 1.00 85.44 503 GLU A CA 1
ATOM 3974 C C . GLU A 1 503 ? -33.747 18.810 21.088 1.00 85.44 503 GLU A C 1
ATOM 3976 O O . GLU A 1 503 ? -34.346 18.991 20.026 1.00 85.44 503 GLU A O 1
ATOM 3981 N N . PHE A 1 504 ? -33.878 17.676 21.787 1.00 87.00 504 PHE A N 1
ATOM 3982 C CA . PHE A 1 504 ? -34.723 16.566 21.364 1.00 87.00 504 PHE A CA 1
ATOM 3983 C C . PHE A 1 504 ? -36.153 16.720 21.891 1.00 87.00 504 PHE A C 1
ATOM 3985 O O . PHE A 1 504 ? -36.395 16.799 23.094 1.00 87.00 504 PHE A O 1
ATOM 3992 N N . ASP A 1 505 ? -37.101 16.706 20.962 1.00 83.12 505 ASP A N 1
ATOM 3993 C CA . ASP A 1 505 ? -38.531 16.761 21.233 1.00 83.12 505 ASP A CA 1
ATOM 3994 C C . ASP A 1 505 ? -39.034 15.438 21.836 1.00 83.12 505 ASP A C 1
ATOM 3996 O O . ASP A 1 505 ? -39.054 14.393 21.180 1.00 83.12 505 ASP A O 1
ATOM 4000 N N . ILE A 1 506 ? -39.452 15.488 23.103 1.00 81.81 506 ILE A N 1
ATOM 4001 C CA . ILE A 1 506 ? -39.897 14.313 23.857 1.00 81.81 506 ILE A CA 1
ATOM 4002 C C . ILE A 1 506 ? -41.189 13.695 23.292 1.00 81.81 506 ILE A C 1
ATOM 4004 O O . ILE A 1 506 ? -41.407 12.497 23.475 1.00 81.81 506 ILE A O 1
ATOM 4008 N N . GLU A 1 507 ? -42.016 14.458 22.567 1.00 78.62 507 GLU A N 1
ATOM 4009 C CA . GLU A 1 507 ? -43.249 13.949 21.946 1.00 78.62 507 GLU A CA 1
ATOM 4010 C C . GLU A 1 507 ? -42.952 12.973 20.797 1.00 78.62 507 GLU A C 1
ATOM 4012 O O . GLU A 1 507 ? -43.759 12.095 20.501 1.00 78.62 507 GLU A O 1
ATOM 4017 N N . GLN A 1 508 ? -41.756 13.044 20.201 1.00 80.94 508 GLN A N 1
ATOM 4018 C CA . GLN A 1 508 ? -41.312 12.115 19.156 1.00 80.94 508 GLN A CA 1
ATOM 4019 C C . GLN A 1 508 ? -40.785 10.786 19.719 1.00 80.94 508 GLN A C 1
ATOM 4021 O O . GLN A 1 508 ? -40.646 9.818 18.968 1.00 80.94 508 GLN A O 1
ATOM 4026 N N . LEU A 1 509 ? -40.508 10.700 21.029 1.00 82.56 509 LEU A N 1
ATOM 4027 C CA . LEU A 1 509 ? -39.910 9.509 21.638 1.00 82.56 509 LEU A CA 1
ATOM 4028 C C . LEU A 1 509 ? -40.759 8.231 21.450 1.00 82.56 509 LEU A C 1
ATOM 4030 O O . LEU A 1 509 ? -40.175 7.224 21.048 1.00 82.56 509 LEU A O 1
ATOM 4034 N N . PRO A 1 510 ? -42.102 8.232 21.628 1.00 79.38 510 PRO A N 1
ATOM 4035 C CA . PRO A 1 510 ? -42.965 7.065 21.385 1.00 79.38 510 PRO A CA 1
ATOM 4036 C C . PRO A 1 510 ? -43.155 6.704 19.896 1.00 79.38 510 PRO A C 1
ATOM 4038 O O . PRO A 1 510 ? -44.078 5.965 19.544 1.00 79.38 510 PRO A O 1
ATOM 4041 N N . HIS A 1 511 ? -42.324 7.253 19.007 1.00 77.44 511 HIS A N 1
ATOM 4042 C CA . HIS A 1 511 ? -42.267 6.932 17.580 1.00 77.44 511 HIS A CA 1
ATOM 4043 C C . HIS A 1 511 ? -40.860 6.470 17.135 1.00 77.44 511 HIS A C 1
ATOM 4045 O O . HIS A 1 511 ? -40.625 6.247 15.945 1.00 77.44 511 HIS A O 1
ATOM 4051 N N . GLU A 1 512 ? -39.913 6.299 18.068 1.00 83.56 512 GLU A N 1
ATOM 4052 C CA . GLU A 1 512 ? -38.555 5.820 17.784 1.00 83.56 512 GLU A CA 1
ATOM 4053 C C . GLU A 1 512 ? -38.452 4.288 17.813 1.00 83.56 512 GLU A C 1
ATOM 4055 O O . GLU A 1 512 ? -38.715 3.643 18.823 1.00 83.56 512 GLU A O 1
ATOM 4060 N N . SER A 1 513 ? -37.967 3.671 16.732 1.00 84.88 513 SER A N 1
ATOM 4061 C CA . SER A 1 513 ? -37.699 2.224 16.712 1.00 84.88 513 SER A CA 1
ATOM 4062 C C . SER A 1 513 ? -36.446 1.831 17.506 1.00 84.88 513 SER A C 1
ATOM 4064 O O . SER A 1 513 ? -36.456 0.844 18.246 1.00 84.88 513 SER A O 1
ATOM 4066 N N . LEU A 1 514 ? -35.357 2.588 17.340 1.00 91.44 514 LEU A N 1
ATOM 4067 C CA . LEU A 1 514 ? -34.033 2.285 17.886 1.00 91.44 514 LEU A CA 1
ATOM 4068 C C . LEU A 1 514 ? -33.428 3.534 18.533 1.00 91.44 514 LEU A C 1
ATOM 4070 O O . LEU A 1 514 ? -33.193 4.527 17.848 1.00 91.44 514 LEU A O 1
ATOM 4074 N N . LEU A 1 515 ? -33.141 3.459 19.833 1.00 93.38 515 LEU A N 1
ATOM 4075 C CA . LEU A 1 515 ? -32.632 4.566 20.644 1.00 93.38 515 LEU A CA 1
ATOM 4076 C C . LEU A 1 515 ? -31.249 4.243 21.236 1.00 93.38 515 LEU A C 1
ATOM 4078 O O . LEU A 1 515 ? -31.076 3.261 21.955 1.00 93.38 515 LEU A O 1
ATOM 4082 N N . LEU A 1 516 ? -30.248 5.080 20.977 1.00 96.12 516 LEU A N 1
ATOM 4083 C CA . LEU A 1 516 ? -28.887 4.903 21.491 1.00 96.12 516 LEU A CA 1
ATOM 4084 C C . LEU A 1 516 ? -28.496 6.117 22.336 1.00 96.12 516 LEU A C 1
ATOM 4086 O O . LEU A 1 516 ? -28.435 7.233 21.829 1.00 96.12 516 LEU A O 1
ATOM 4090 N N . ILE A 1 517 ? -28.222 5.914 23.624 1.00 95.62 517 ILE A N 1
ATOM 4091 C CA . ILE A 1 517 ? -27.867 7.005 24.543 1.00 95.62 517 ILE A CA 1
ATOM 4092 C C . ILE A 1 517 ? -26.370 6.998 24.835 1.00 95.62 517 ILE A C 1
ATOM 4094 O O . ILE A 1 517 ? -25.803 5.971 25.205 1.00 95.62 517 ILE A O 1
ATOM 4098 N N . VAL A 1 518 ? -25.741 8.169 24.733 1.00 95.50 518 VAL A N 1
ATOM 4099 C CA . VAL A 1 518 ? -24.334 8.396 25.086 1.00 95.50 518 VAL A CA 1
ATOM 4100 C C . VAL A 1 518 ? -24.257 9.555 26.082 1.00 95.50 518 VAL A C 1
ATOM 4102 O O . VAL A 1 518 ? -24.225 10.727 25.704 1.00 95.50 518 VAL A O 1
ATOM 4105 N N . ALA A 1 519 ? -24.259 9.241 27.377 1.00 93.94 519 ALA A N 1
ATOM 4106 C CA . ALA A 1 519 ? -24.460 10.222 28.445 1.00 93.94 519 ALA A CA 1
ATOM 4107 C C . ALA A 1 519 ? -23.305 10.219 29.454 1.00 93.94 519 ALA A C 1
ATOM 4109 O O . ALA A 1 519 ? -22.890 9.161 29.927 1.00 93.94 519 ALA A O 1
ATOM 4110 N N . SER A 1 520 ? -22.793 11.399 29.816 1.00 89.69 520 SER A N 1
ATOM 4111 C CA . SER A 1 520 ? -21.833 11.544 30.920 1.00 89.69 520 SER A CA 1
ATOM 4112 C C . SER A 1 520 ? -22.522 11.867 32.236 1.00 89.69 520 SER A C 1
ATOM 4114 O O . SER A 1 520 ? -23.566 12.503 32.245 1.00 89.69 520 SER A O 1
ATOM 4116 N N . THR A 1 521 ? -21.893 11.488 33.342 1.00 86.00 521 THR A N 1
ATOM 4117 C CA . THR A 1 521 ? -22.273 11.928 34.692 1.00 86.00 521 THR A CA 1
ATOM 4118 C C . THR A 1 521 ? -21.520 13.206 35.069 1.00 86.00 521 THR A C 1
ATOM 4120 O O . THR A 1 521 ? -20.334 13.335 34.756 1.00 86.00 521 THR A O 1
ATOM 4123 N N . SER A 1 522 ? -22.199 14.129 35.745 1.00 74.62 522 SER A N 1
ATOM 4124 C CA . SER A 1 522 ? -21.654 15.386 36.269 1.00 74.62 522 SER A CA 1
ATOM 4125 C C . SER A 1 522 ? -21.396 15.305 37.775 1.00 74.62 522 SER A C 1
ATOM 4127 O O . SER A 1 522 ? -21.918 14.427 38.461 1.00 74.62 522 SER A O 1
ATOM 4129 N N . GLY A 1 523 ? -20.607 16.251 38.298 1.00 71.94 523 GLY A N 1
ATOM 4130 C CA . GLY A 1 523 ? -20.528 16.537 39.736 1.00 71.94 523 GLY A CA 1
ATOM 4131 C C . GLY A 1 523 ? -20.300 15.305 40.617 1.00 71.94 523 GLY A C 1
ATOM 4132 O O . GLY A 1 523 ? -19.264 14.647 40.525 1.00 71.94 523 GLY A O 1
ATOM 4133 N N . ASN A 1 524 ? -21.279 15.017 41.476 1.00 69.00 524 ASN A N 1
ATOM 4134 C CA . ASN A 1 524 ? -21.306 13.879 42.393 1.00 69.00 524 ASN A CA 1
ATOM 4135 C C . ASN A 1 524 ? -22.374 12.842 41.991 1.00 69.00 524 ASN A C 1
ATOM 4137 O O . ASN A 1 524 ? -22.935 12.175 42.858 1.00 69.00 524 ASN A O 1
ATOM 4141 N N . GLY A 1 525 ? -22.660 12.675 40.698 1.00 71.00 525 GLY A N 1
ATOM 4142 C CA . GLY A 1 525 ? -23.695 11.758 40.195 1.00 71.00 525 GLY A CA 1
ATOM 4143 C C . GLY A 1 525 ? -24.785 12.440 39.365 1.00 71.00 525 GLY A C 1
ATOM 4144 O O . GLY A 1 525 ? -25.639 11.757 38.805 1.00 71.00 525 GLY A O 1
ATOM 4145 N N . ASP A 1 526 ? -24.743 13.768 39.298 1.00 77.94 526 ASP A N 1
ATOM 4146 C CA . ASP A 1 526 ? -25.744 14.641 38.697 1.00 77.94 526 ASP A CA 1
ATOM 4147 C C . ASP A 1 526 ? -25.832 14.485 37.164 1.00 77.94 526 ASP A C 1
ATOM 4149 O O . ASP A 1 526 ? -24.931 13.951 36.503 1.00 77.94 526 ASP A O 1
ATOM 4153 N N . ALA A 1 527 ? -26.914 14.999 36.581 1.00 81.56 527 ALA A N 1
ATOM 4154 C CA . ALA A 1 527 ? -27.054 15.126 35.135 1.00 81.56 527 ALA A CA 1
ATOM 4155 C C . ALA A 1 527 ? -26.109 16.208 34.560 1.00 81.56 527 ALA A C 1
ATOM 4157 O O . ALA A 1 527 ? -25.673 17.120 35.267 1.00 81.56 527 ALA A O 1
ATOM 4158 N N . PRO A 1 528 ? -25.755 16.146 33.268 1.00 84.75 528 PRO A N 1
ATOM 4159 C CA . PRO A 1 528 ? -25.280 17.308 32.522 1.00 84.75 528 PRO A CA 1
ATOM 4160 C C . PRO A 1 528 ? -26.401 18.331 32.339 1.00 84.75 528 PRO A C 1
ATOM 4162 O O . PRO A 1 528 ? -27.537 17.941 32.080 1.00 84.75 528 PRO A O 1
ATOM 4165 N N . GLU A 1 529 ? -26.051 19.619 32.349 1.00 77.12 529 GLU A N 1
ATOM 4166 C CA . GLU A 1 529 ? -26.955 20.753 32.071 1.00 77.12 529 GLU A CA 1
ATOM 4167 C C . GLU A 1 529 ? -27.862 20.503 30.843 1.00 77.12 529 GLU A C 1
ATOM 4169 O O . GLU A 1 529 ? -29.067 20.735 30.883 1.00 77.12 529 GLU A O 1
ATOM 4174 N N . ASN A 1 530 ? -27.308 19.927 29.767 1.00 83.44 530 ASN A N 1
ATOM 4175 C CA . ASN A 1 530 ? -28.034 19.622 28.529 1.00 83.44 530 ASN A CA 1
ATOM 4176 C C . ASN A 1 530 ? -28.797 18.274 28.525 1.00 83.44 530 ASN A C 1
ATOM 4178 O O . ASN A 1 530 ? -29.208 17.814 27.462 1.00 83.44 530 ASN A O 1
ATOM 4182 N N . GLY A 1 531 ? -28.932 17.611 29.676 1.00 83.62 531 GLY A N 1
ATOM 4183 C CA . GLY A 1 531 ? -29.708 16.380 29.875 1.00 83.62 531 GLY A CA 1
ATOM 4184 C C . GLY A 1 531 ? -30.770 16.482 30.978 1.00 83.62 531 GLY A C 1
ATOM 4185 O O . GLY A 1 531 ? -31.640 15.614 31.058 1.00 83.62 531 GLY A O 1
ATOM 4186 N N . GLU A 1 532 ? -30.736 17.537 31.802 1.00 82.50 532 GLU A N 1
ATOM 4187 C CA . GLU A 1 532 ? -31.667 17.752 32.919 1.00 82.50 532 GLU A CA 1
ATOM 4188 C C . GLU A 1 532 ? -33.130 17.802 32.450 1.00 82.50 532 GLU A C 1
ATOM 4190 O O . GLU A 1 532 ? -33.937 16.989 32.912 1.00 82.50 532 GLU A O 1
ATOM 4195 N N . LYS A 1 533 ? -33.465 18.668 31.477 1.00 82.81 533 LYS A N 1
ATOM 4196 C CA . LYS A 1 533 ? -34.848 18.827 30.981 1.00 82.81 533 LYS A CA 1
ATOM 4197 C C . LYS A 1 533 ? -35.434 17.505 30.475 1.00 82.81 533 LYS A C 1
ATOM 4199 O O . LYS A 1 533 ? -36.480 17.078 30.954 1.00 82.81 533 LYS A O 1
ATOM 4204 N N . PHE A 1 534 ? -34.712 16.826 29.581 1.00 86.88 534 PHE A N 1
ATOM 4205 C CA . PHE A 1 534 ? -35.087 15.521 29.025 1.00 86.88 534 PHE A CA 1
ATOM 4206 C C . PHE A 1 534 ? -35.343 14.473 30.120 1.00 86.88 534 PHE A C 1
ATOM 4208 O O . PHE A 1 534 ? -36.317 13.720 30.056 1.00 86.88 534 PHE A O 1
ATOM 4215 N N . SER A 1 535 ? -34.507 14.454 31.165 1.00 84.25 535 SER A N 1
ATOM 4216 C CA . SER A 1 535 ? -34.669 13.518 32.278 1.00 84.25 535 SER A CA 1
ATOM 4217 C C . SER A 1 535 ? -35.933 13.778 33.107 1.00 84.25 535 SER A C 1
ATOM 4219 O O . SER A 1 535 ? -36.642 12.828 33.438 1.00 84.25 535 SER A O 1
ATOM 4221 N N . HIS A 1 536 ? -36.281 15.044 33.364 1.00 83.44 536 HIS A N 1
ATOM 4222 C CA . HIS A 1 536 ? -37.528 15.400 34.044 1.00 83.44 536 HIS A CA 1
ATOM 4223 C C . HIS A 1 536 ? -38.769 15.147 33.174 1.00 83.44 536 HIS A C 1
ATOM 4225 O O . HIS A 1 536 ? -39.791 14.703 33.696 1.00 83.44 536 HIS A O 1
ATOM 4231 N N . SER A 1 537 ? -38.692 15.339 31.853 1.00 82.62 537 SER A N 1
ATOM 4232 C CA . SER A 1 537 ? -39.787 14.989 30.934 1.00 82.62 537 SER A CA 1
ATOM 4233 C C . SER A 1 537 ? -40.087 13.482 30.935 1.00 82.62 537 SER A C 1
ATOM 4235 O O . SER A 1 537 ? -41.253 13.085 30.979 1.00 82.62 537 SER A O 1
ATOM 4237 N N . LEU A 1 538 ? -39.056 12.629 30.982 1.00 83.75 538 LEU A N 1
ATOM 4238 C CA . LEU A 1 538 ? -39.222 11.179 31.157 1.00 83.75 538 LEU A CA 1
ATOM 4239 C C . LEU A 1 538 ? -39.828 10.804 32.525 1.00 83.75 538 LEU A C 1
ATOM 4241 O O . LEU A 1 538 ? -40.619 9.862 32.619 1.00 83.75 538 LEU A O 1
ATOM 4245 N N . GLU A 1 539 ? -39.506 11.535 33.597 1.00 80.19 539 GLU A N 1
ATOM 4246 C CA . GLU A 1 539 ? -40.162 11.339 34.897 1.00 80.19 539 GLU A CA 1
ATOM 4247 C C . GLU A 1 539 ? -41.629 11.790 34.917 1.00 80.19 539 GLU A C 1
ATOM 4249 O O . GLU A 1 539 ? -42.452 11.164 35.594 1.00 80.19 539 GLU A O 1
ATOM 4254 N N . ALA A 1 540 ? -41.981 12.832 34.158 1.00 76.56 540 ALA A N 1
ATOM 4255 C CA . ALA A 1 540 ? -43.363 13.277 34.000 1.00 76.56 540 ALA A CA 1
ATOM 4256 C C . ALA A 1 540 ? -44.215 12.222 33.269 1.00 76.56 540 ALA A C 1
ATOM 4258 O O . ALA A 1 540 ? -45.298 11.881 33.747 1.00 76.56 540 ALA A O 1
ATOM 4259 N N . MET A 1 541 ? -43.693 11.610 32.194 1.00 73.62 541 MET A N 1
ATOM 4260 C CA . MET A 1 541 ? -44.355 10.489 31.500 1.00 73.62 541 MET A CA 1
ATOM 4261 C C . MET A 1 541 ? -44.686 9.327 32.453 1.00 73.62 541 MET A C 1
ATOM 4263 O O . MET A 1 541 ? -45.802 8.809 32.445 1.00 73.62 541 MET A O 1
ATOM 4267 N N . LYS A 1 542 ? -43.740 8.964 33.330 1.00 65.94 542 LYS A N 1
ATOM 4268 C CA . LYS A 1 542 ? -43.922 7.941 34.376 1.00 65.94 542 LYS A CA 1
ATOM 4269 C C . LYS A 1 542 ? -45.051 8.292 35.356 1.00 65.94 542 LYS A C 1
ATOM 4271 O O . LYS A 1 542 ? -45.749 7.390 35.807 1.00 65.94 542 LYS A O 1
ATOM 4276 N N . SER A 1 543 ? -45.219 9.568 35.704 1.00 55.53 543 SER A N 1
ATOM 4277 C CA . SER A 1 543 ? -46.268 10.008 36.637 1.00 55.53 543 SER A CA 1
ATOM 4278 C C . SER A 1 543 ? -47.667 9.924 36.019 1.00 55.53 543 SER A C 1
ATOM 4280 O O . SER A 1 543 ? -48.601 9.511 36.700 1.00 55.53 543 SER A O 1
ATOM 4282 N N . ASN A 1 544 ? -47.805 10.231 34.724 1.00 54.16 544 ASN A N 1
ATOM 4283 C CA . ASN A 1 544 ? -49.087 10.129 34.019 1.00 54.16 544 ASN A CA 1
ATOM 4284 C C . ASN A 1 544 ? -49.561 8.674 33.859 1.00 54.16 544 ASN A C 1
ATOM 4286 O O . ASN A 1 544 ? -50.757 8.418 33.966 1.00 54.16 544 ASN A O 1
ATOM 4290 N N . GLN A 1 545 ? -48.648 7.711 33.668 1.00 53.44 545 GLN A N 1
ATOM 4291 C CA . GLN A 1 545 ? -49.014 6.293 33.519 1.00 53.44 545 GLN A CA 1
ATOM 4292 C C . GLN A 1 545 ? -49.791 5.753 34.740 1.00 53.44 545 GLN A C 1
ATOM 4294 O O . GLN A 1 545 ? -50.795 5.067 34.576 1.00 53.44 545 GLN A O 1
ATOM 4299 N N . VAL A 1 546 ? -49.391 6.135 35.959 1.00 51.00 546 VAL A N 1
ATOM 4300 C CA . VAL A 1 546 ? -50.035 5.693 37.217 1.00 51.00 546 VAL A CA 1
ATOM 4301 C C . VAL A 1 546 ? -51.483 6.205 37.352 1.00 51.00 546 VAL A C 1
ATOM 4303 O O . VAL A 1 546 ? -52.287 5.612 38.066 1.00 51.00 546 VAL A O 1
ATOM 4306 N N . VAL A 1 547 ? -51.843 7.287 36.652 1.00 46.69 547 VAL A N 1
ATOM 4307 C CA . VAL A 1 547 ? -53.215 7.833 36.625 1.00 46.69 547 VAL A CA 1
ATOM 4308 C C . VAL A 1 547 ? -54.118 7.058 35.652 1.00 46.69 547 VAL A C 1
ATOM 4310 O O . VAL A 1 547 ? -55.328 6.972 35.864 1.00 46.69 547 VAL A O 1
ATOM 4313 N N . ILE A 1 548 ? -53.535 6.467 34.603 1.00 47.56 548 ILE A N 1
ATOM 4314 C CA . ILE A 1 548 ? -54.255 5.665 33.605 1.00 47.56 548 ILE A CA 1
ATOM 4315 C C . ILE A 1 548 ? -54.573 4.281 34.183 1.00 47.56 548 ILE A C 1
ATOM 4317 O O . ILE A 1 548 ? -55.739 3.894 34.199 1.00 47.56 548 ILE A O 1
ATOM 4321 N N . GLU A 1 549 ? -53.579 3.610 34.777 1.00 45.22 549 GLU A N 1
ATOM 4322 C CA . GLU A 1 549 ? -53.725 2.287 35.419 1.00 45.22 549 GLU A CA 1
ATOM 4323 C C . GLU A 1 549 ? -54.849 2.275 36.489 1.00 45.22 549 GLU A C 1
ATOM 4325 O O . GLU A 1 549 ? -55.566 1.291 36.643 1.00 45.22 549 GLU A O 1
ATOM 4330 N N . ALA A 1 550 ? -55.090 3.398 37.181 1.00 44.34 550 ALA A N 1
ATOM 4331 C CA . ALA A 1 550 ? -56.165 3.544 38.176 1.00 44.34 550 ALA A CA 1
ATOM 4332 C C . ALA A 1 550 ? -57.583 3.760 37.586 1.00 44.34 550 ALA A C 1
ATOM 4334 O O . ALA A 1 550 ? -58.572 3.772 38.327 1.00 44.34 550 ALA A O 1
ATOM 4335 N N . SER A 1 551 ? -57.688 3.968 36.271 1.00 43.56 551 SER A N 1
ATOM 4336 C CA . SER A 1 551 ? -58.941 4.186 35.532 1.00 43.56 551 SER A CA 1
ATOM 4337 C C . SER A 1 551 ? -59.391 2.937 34.751 1.00 43.56 551 SER A C 1
ATOM 4339 O O . SER A 1 551 ? -60.589 2.764 34.515 1.00 43.56 551 SER A O 1
ATOM 4341 N N . GLU A 1 552 ? -58.453 2.055 34.386 1.00 46.62 552 GLU A N 1
ATOM 4342 C CA . GLU A 1 552 ? -58.664 0.870 33.534 1.00 46.62 552 GLU A CA 1
ATOM 4343 C C . GLU A 1 552 ? -59.622 -0.172 34.139 1.00 46.62 552 GLU A C 1
ATOM 4345 O O . GLU A 1 552 ? -60.528 -0.632 33.438 1.00 46.62 552 GLU A O 1
ATOM 4350 N N . ASP A 1 553 ? -59.507 -0.478 35.440 1.00 47.34 553 ASP A N 1
ATOM 4351 C CA . ASP A 1 553 ? -60.343 -1.474 36.145 1.00 47.34 553 ASP A CA 1
ATOM 4352 C C . ASP A 1 553 ? -61.854 -1.273 35.899 1.00 47.34 553 ASP A C 1
ATOM 4354 O O . ASP A 1 553 ? -62.602 -2.226 35.663 1.00 47.34 553 ASP A O 1
ATOM 4358 N N . LYS A 1 554 ? -62.314 -0.014 35.896 1.00 48.00 554 LYS A N 1
ATOM 4359 C CA . LYS A 1 554 ? -63.732 0.345 35.703 1.00 48.00 554 LYS A CA 1
ATOM 4360 C C . LYS A 1 554 ? -64.200 0.225 34.253 1.00 48.00 554 LYS A C 1
ATOM 4362 O O . LYS A 1 554 ? -65.401 0.071 34.011 1.00 48.00 554 LYS A O 1
ATOM 4367 N N . LEU A 1 555 ? -63.285 0.341 33.291 1.00 45.25 555 LEU A N 1
ATOM 4368 C CA . LEU A 1 555 ? -63.597 0.245 31.867 1.00 45.25 555 LEU A CA 1
ATOM 4369 C C . LEU A 1 555 ? -63.586 -1.217 31.403 1.00 45.25 555 LEU A C 1
ATOM 4371 O O . LEU A 1 555 ? -64.487 -1.626 30.667 1.00 45.25 555 LEU A O 1
ATOM 4375 N N . GLU A 1 556 ? -62.647 -2.027 31.901 1.00 48.59 556 GLU A N 1
ATOM 4376 C CA . GLU A 1 556 ? -62.663 -3.480 31.710 1.00 48.59 556 GLU A CA 1
ATOM 4377 C C . GLU A 1 556 ? -63.942 -4.114 32.273 1.00 48.59 556 GLU A C 1
ATOM 4379 O O . GLU A 1 556 ? -64.598 -4.882 31.569 1.00 48.59 556 GLU A O 1
ATOM 4384 N N . GLU A 1 557 ? -64.340 -3.775 33.505 1.00 53.47 557 GLU A N 1
ATOM 4385 C CA . GLU A 1 557 ? -65.527 -4.356 34.147 1.00 53.47 557 GLU A CA 1
ATOM 4386 C C . GLU A 1 557 ? -66.813 -4.076 33.343 1.00 53.47 557 GLU A C 1
ATOM 4388 O O . GLU A 1 557 ? -67.553 -5.009 33.010 1.00 53.47 557 GLU A O 1
ATOM 4393 N N . LYS A 1 558 ? -67.027 -2.820 32.916 1.00 49.56 558 LYS A N 1
ATOM 4394 C CA . LYS A 1 558 ? -68.127 -2.447 32.003 1.00 49.56 558 LYS A CA 1
ATOM 4395 C C . LYS A 1 558 ? -68.078 -3.204 30.673 1.00 49.56 558 LYS A C 1
ATOM 4397 O O . LYS A 1 558 ? -69.117 -3.646 30.179 1.00 49.56 558 LYS A O 1
ATOM 4402 N N . THR A 1 559 ? -66.892 -3.344 30.082 1.00 48.44 559 THR A N 1
ATOM 4403 C CA . THR A 1 559 ? -66.726 -3.965 28.758 1.00 48.44 559 THR A CA 1
ATOM 4404 C C . THR A 1 559 ? -66.988 -5.471 28.814 1.00 48.44 559 THR A C 1
ATOM 4406 O O . THR A 1 559 ? -67.676 -6.006 27.943 1.00 48.44 559 THR A O 1
ATOM 4409 N N . ARG A 1 560 ? -66.532 -6.162 29.870 1.00 53.03 560 ARG A N 1
ATOM 4410 C CA . ARG A 1 560 ? -66.860 -7.579 30.106 1.00 53.03 560 ARG A CA 1
ATOM 4411 C C . ARG A 1 560 ? -68.367 -7.787 30.297 1.00 53.03 560 ARG A C 1
ATOM 4413 O O . ARG A 1 560 ? -68.911 -8.740 29.743 1.00 53.03 560 ARG A O 1
ATOM 4420 N N . TRP A 1 561 ? -69.042 -6.889 31.021 1.00 53.88 561 TRP A N 1
ATOM 4421 C CA . TRP A 1 561 ? -70.491 -6.964 31.248 1.00 53.88 561 TRP A CA 1
ATOM 4422 C C . TRP A 1 561 ? -71.292 -6.850 29.938 1.00 53.88 561 TRP A C 1
ATOM 4424 O O . TRP A 1 561 ? -72.113 -7.716 29.643 1.00 53.88 561 TRP A O 1
ATOM 4434 N N . LEU A 1 562 ? -70.978 -5.855 29.097 1.00 50.97 562 LEU A N 1
ATOM 4435 C CA . LEU A 1 562 ? -71.611 -5.666 27.782 1.00 50.97 562 LEU A CA 1
ATOM 4436 C C . LEU A 1 562 ? -71.408 -6.858 26.831 1.00 50.97 562 LEU A C 1
ATOM 4438 O O . LEU A 1 562 ? -72.328 -7.233 26.106 1.00 50.97 562 LEU A O 1
ATOM 4442 N N . ILE A 1 563 ? -70.223 -7.478 26.837 1.00 54.09 563 ILE A N 1
ATOM 4443 C CA . ILE A 1 563 ? -69.946 -8.667 26.014 1.00 54.09 563 ILE A CA 1
ATOM 4444 C C . ILE A 1 563 ? -70.791 -9.867 26.474 1.00 54.09 563 ILE A C 1
ATOM 4446 O O . ILE A 1 563 ? -71.317 -10.592 25.630 1.00 54.09 563 ILE A O 1
ATOM 4450 N N . SER A 1 564 ? -70.968 -10.053 27.787 1.00 56.91 564 SER A N 1
ATOM 4451 C CA . SER A 1 564 ? -71.805 -11.129 28.341 1.00 56.91 564 SER A CA 1
ATOM 4452 C C . SER A 1 564 ? -73.273 -10.995 27.917 1.00 56.91 564 SER A C 1
ATOM 4454 O O . SER A 1 564 ? -73.868 -11.964 27.446 1.00 56.91 564 SER A O 1
ATOM 4456 N N . ASP A 1 565 ? -73.835 -9.787 28.024 1.00 57.59 565 ASP A N 1
ATOM 4457 C CA . ASP A 1 565 ? -75.231 -9.481 27.672 1.00 57.59 565 ASP A CA 1
ATOM 4458 C C . ASP A 1 565 ? -75.507 -9.731 26.169 1.00 57.59 565 ASP A C 1
ATOM 4460 O O . ASP A 1 565 ? -76.529 -10.304 25.777 1.00 57.59 565 ASP A O 1
ATOM 4464 N N . MET A 1 566 ? -74.533 -9.409 25.304 1.00 55.97 566 MET A N 1
ATOM 4465 C CA . MET A 1 566 ? -74.596 -9.709 23.868 1.00 55.97 566 MET A CA 1
ATOM 4466 C C . MET A 1 566 ? -74.507 -11.212 23.547 1.00 55.97 566 MET A C 1
ATOM 4468 O O . MET A 1 566 ? -75.213 -11.684 22.651 1.00 55.97 566 MET A O 1
ATOM 4472 N N . GLU A 1 567 ? -73.658 -11.973 24.243 1.00 56.19 567 GLU A N 1
ATOM 4473 C CA . GLU A 1 567 ? -73.517 -13.423 24.032 1.00 56.19 567 GLU A CA 1
ATOM 4474 C C . GLU A 1 567 ? -74.773 -14.192 24.494 1.00 56.19 567 GLU A C 1
ATOM 4476 O O . GLU A 1 567 ? -75.230 -15.112 23.803 1.00 56.19 567 GLU A O 1
ATOM 4481 N N . GLU A 1 568 ? -75.406 -13.767 25.591 1.00 62.81 568 GLU A N 1
ATOM 4482 C CA . GLU A 1 568 ? -76.659 -14.349 26.087 1.00 62.81 568 GLU A CA 1
ATOM 4483 C C . GLU A 1 568 ? -77.846 -14.065 25.142 1.00 62.81 568 GLU A C 1
ATOM 4485 O O . GLU A 1 568 ? -78.586 -14.984 24.768 1.00 62.81 568 GLU A O 1
ATOM 4490 N N . ALA A 1 569 ? -77.967 -12.831 24.635 1.00 57.09 569 ALA A N 1
ATOM 4491 C CA . ALA A 1 569 ? -78.997 -12.451 23.663 1.00 57.09 569 ALA A CA 1
ATOM 4492 C C . ALA A 1 569 ? -78.909 -13.226 22.328 1.00 57.09 569 ALA A C 1
ATOM 4494 O O . ALA A 1 569 ? -79.935 -13.492 21.688 1.00 57.09 569 ALA A O 1
ATOM 4495 N N . VAL A 1 570 ? -77.703 -13.617 21.896 1.00 57.66 570 VAL A N 1
ATOM 4496 C CA . VAL A 1 570 ? -77.501 -14.470 20.709 1.00 57.66 570 VAL A CA 1
ATOM 4497 C C . VAL A 1 570 ? -77.918 -15.915 20.989 1.00 57.66 570 VAL A C 1
ATOM 4499 O O . VAL A 1 570 ? -78.634 -16.509 20.177 1.00 57.66 570 VAL A O 1
ATOM 4502 N N . ASN A 1 571 ? -77.553 -16.473 22.147 1.00 56.22 571 ASN A N 1
ATOM 4503 C CA . ASN A 1 571 ? -77.958 -17.829 22.531 1.00 56.22 571 ASN A CA 1
ATOM 4504 C C . ASN A 1 571 ? -79.484 -17.980 22.643 1.00 56.22 571 ASN A C 1
ATOM 4506 O O . ASN A 1 571 ? -80.030 -18.982 22.172 1.00 56.22 571 ASN A O 1
ATOM 4510 N N . TYR A 1 572 ? -80.188 -16.968 23.161 1.00 59.38 572 TYR A N 1
ATOM 4511 C CA . TYR A 1 572 ? -81.653 -16.978 23.236 1.00 59.38 572 TYR A CA 1
ATOM 4512 C C . TYR A 1 572 ? -82.314 -17.091 21.846 1.00 59.38 572 TYR A C 1
ATOM 4514 O O . TYR A 1 572 ? -83.225 -17.898 21.647 1.00 59.38 572 TYR A O 1
ATOM 4522 N N . ARG A 1 573 ? -81.814 -16.351 20.842 1.00 57.06 573 ARG A N 1
ATOM 4523 C CA . ARG A 1 573 ? -82.302 -16.448 19.449 1.00 57.06 573 ARG A CA 1
ATOM 4524 C C . ARG A 1 573 ? -81.997 -17.800 18.808 1.00 57.06 573 ARG A C 1
ATOM 4526 O O . ARG A 1 573 ? -82.825 -18.316 18.061 1.00 57.06 573 ARG A O 1
ATOM 4533 N N . ASN A 1 574 ? -80.824 -18.369 19.087 1.00 55.31 574 ASN A N 1
ATOM 4534 C CA . ASN A 1 574 ? -80.422 -19.665 18.538 1.00 55.31 574 ASN A CA 1
ATOM 4535 C C . ASN A 1 574 ? -81.336 -20.796 19.027 1.00 55.31 574 ASN A C 1
ATOM 4537 O O . ASN A 1 574 ? -81.685 -21.677 18.242 1.00 55.31 574 ASN A O 1
ATOM 4541 N N . LYS A 1 575 ? -81.778 -20.736 20.290 1.00 56.94 575 LYS A N 1
ATOM 4542 C CA . LYS A 1 575 ? -82.751 -21.683 20.842 1.00 56.94 575 LYS A CA 1
ATOM 4543 C C . LYS A 1 575 ? -84.096 -21.600 20.111 1.00 56.94 575 LYS A C 1
ATOM 4545 O O . LYS A 1 575 ? -84.517 -22.591 19.520 1.00 56.94 575 LYS A O 1
ATOM 4550 N N . ALA A 1 576 ? -84.691 -20.407 20.043 1.00 55.66 576 ALA A N 1
ATOM 4551 C CA . ALA A 1 576 ? -85.978 -20.194 19.374 1.00 55.66 576 ALA A CA 1
ATOM 4552 C C . ALA A 1 576 ? -85.967 -20.609 17.887 1.00 55.66 576 ALA A C 1
ATOM 4554 O O . ALA A 1 576 ? -86.956 -21.129 17.376 1.00 55.66 576 ALA A O 1
ATOM 4555 N N . LYS A 1 577 ? -84.840 -20.419 17.183 1.00 53.28 577 LYS A N 1
ATOM 4556 C CA . LYS A 1 577 ? -84.731 -20.769 15.758 1.00 53.28 577 LYS A CA 1
ATOM 4557 C C . LYS A 1 577 ? -84.543 -22.270 15.501 1.00 53.28 577 LYS A C 1
ATOM 4559 O O . LYS A 1 577 ? -84.985 -22.752 14.462 1.00 53.28 577 LYS A O 1
ATOM 4564 N N . ASN A 1 578 ? -83.937 -23.008 16.433 1.00 51.22 578 ASN A N 1
ATOM 4565 C CA . ASN A 1 578 ? -83.897 -24.474 16.373 1.00 51.22 578 ASN A CA 1
ATOM 4566 C C . ASN A 1 578 ? -85.249 -25.099 16.747 1.00 51.22 578 ASN A C 1
ATOM 4568 O O . ASN A 1 578 ? -85.613 -26.125 16.185 1.00 51.22 578 ASN A O 1
ATOM 4572 N N . GLU A 1 579 ? -86.005 -24.473 17.654 1.00 53.62 579 GLU A N 1
ATOM 4573 C CA . GLU A 1 579 ? -87.357 -24.920 18.010 1.00 53.62 579 GLU A CA 1
ATOM 4574 C C . GLU A 1 579 ? -88.313 -24.812 16.802 1.00 53.62 579 GLU A C 1
ATOM 4576 O O . GLU A 1 579 ? -89.028 -25.768 16.526 1.00 53.62 579 GLU A O 1
ATOM 4581 N N . GLN A 1 580 ? -88.230 -23.747 15.988 1.00 50.00 580 GLN A N 1
ATOM 4582 C CA . GLN A 1 580 ? -88.993 -23.654 14.726 1.00 50.00 580 GLN A CA 1
ATOM 4583 C C . GLN A 1 580 ? -88.577 -24.683 13.654 1.00 50.00 580 GLN A C 1
ATOM 4585 O O . GLN A 1 580 ? -89.423 -25.153 12.901 1.00 50.00 580 GLN A O 1
ATOM 4590 N N . LEU A 1 581 ? -87.290 -25.039 13.567 1.00 47.94 581 LEU A N 1
ATOM 4591 C CA . LEU A 1 581 ? -86.775 -25.954 12.534 1.00 47.94 581 LEU A CA 1
ATOM 4592 C C . LEU A 1 581 ? -87.142 -27.430 12.766 1.00 47.94 581 LEU A C 1
ATOM 4594 O O . LEU A 1 581 ? -87.083 -28.220 11.827 1.00 47.94 581 LEU A O 1
ATOM 4598 N N . ASN A 1 582 ? -87.537 -27.804 13.987 1.00 46.59 582 ASN A N 1
ATOM 4599 C CA . ASN A 1 582 ? -88.028 -29.153 14.278 1.00 46.59 582 ASN A CA 1
ATOM 4600 C C . ASN A 1 582 ? -89.493 -29.364 13.852 1.00 46.59 582 ASN A C 1
ATOM 4602 O O . ASN A 1 582 ? -89.849 -30.489 13.512 1.00 46.59 582 ASN A O 1
ATOM 4606 N N . ASP A 1 583 ? -90.323 -28.314 13.828 1.00 46.44 583 ASP A N 1
ATOM 4607 C CA . ASP A 1 583 ? -91.734 -28.421 13.419 1.00 46.44 583 ASP A CA 1
ATOM 4608 C C . ASP A 1 583 ? -91.898 -28.606 11.893 1.00 46.44 583 ASP A C 1
ATOM 4610 O O . ASP A 1 583 ? -92.875 -29.205 11.441 1.00 46.44 583 ASP A O 1
ATOM 4614 N N . GLU A 1 584 ? -90.933 -28.149 11.083 1.00 47.56 584 GLU A N 1
ATOM 4615 C CA . GLU A 1 584 ? -90.964 -28.304 9.616 1.00 47.56 584 GLU A CA 1
ATOM 4616 C C . GLU A 1 584 ? -90.470 -29.684 9.128 1.00 47.56 584 GLU A C 1
ATOM 4618 O O . GLU A 1 584 ? -90.809 -30.098 8.023 1.00 47.56 584 GLU A O 1
ATOM 4623 N N . LEU A 1 585 ? -89.729 -30.445 9.946 1.00 43.12 585 LEU A N 1
ATOM 4624 C CA . LEU A 1 585 ? -89.119 -31.733 9.558 1.00 43.12 585 LEU A CA 1
ATOM 4625 C C . LEU A 1 585 ? -90.010 -32.975 9.784 1.00 43.12 585 LEU A C 1
ATOM 4627 O O . LEU A 1 585 ? -89.530 -34.104 9.711 1.00 43.12 585 LEU A O 1
ATOM 4631 N N . VAL A 1 586 ? -91.309 -32.783 10.038 1.00 45.06 586 VAL A N 1
ATOM 4632 C CA . VAL A 1 586 ? -92.284 -33.872 10.273 1.00 45.06 586 VAL A CA 1
ATOM 4633 C C . VAL A 1 586 ? -93.155 -34.172 9.036 1.00 45.06 586 VAL A C 1
ATOM 4635 O O . VAL A 1 586 ? -93.865 -35.174 9.016 1.00 45.06 586 VAL A O 1
ATOM 4638 N N . ASN A 1 587 ? -93.084 -33.356 7.974 1.00 40.94 587 ASN A N 1
ATOM 4639 C CA . ASN A 1 587 ? -93.874 -33.531 6.747 1.00 40.94 587 ASN A CA 1
ATOM 4640 C C . ASN A 1 587 ? -93.003 -33.523 5.475 1.00 40.94 587 ASN A C 1
ATOM 4642 O O . ASN A 1 587 ? -92.875 -32.476 4.855 1.00 40.94 587 ASN A O 1
ATOM 4646 N N . GLU A 1 588 ? -92.452 -34.681 5.086 1.00 35.38 588 GLU A N 1
ATOM 4647 C CA . GLU A 1 588 ? -92.375 -35.186 3.691 1.00 35.38 588 GLU A CA 1
ATOM 4648 C C . GLU A 1 588 ? -91.550 -36.493 3.629 1.00 35.38 588 GLU A C 1
ATOM 4650 O O . GLU A 1 588 ? -90.331 -36.490 3.467 1.00 35.38 588 GLU A O 1
ATOM 4655 N N . GLU A 1 589 ? -92.231 -37.640 3.738 1.00 37.81 589 GLU A N 1
ATOM 4656 C CA . GLU A 1 589 ? -91.701 -38.942 3.302 1.00 37.81 589 GLU A CA 1
ATOM 4657 C C . GLU A 1 589 ? -92.265 -39.332 1.919 1.00 37.81 589 GLU A C 1
ATOM 4659 O O . GLU A 1 589 ? -93.310 -38.843 1.492 1.00 37.81 589 GLU A O 1
ATOM 4664 N N . THR A 1 590 ? -91.627 -40.333 1.298 1.00 31.53 590 THR A N 1
ATOM 4665 C CA . THR A 1 590 ? -92.053 -41.121 0.117 1.00 31.53 590 THR A CA 1
ATOM 4666 C C . THR A 1 590 ? -91.830 -40.531 -1.289 1.00 31.53 590 THR A C 1
ATOM 4668 O O . THR A 1 590 ? -92.539 -39.629 -1.719 1.00 31.53 590 THR A O 1
ATOM 4671 N N . ALA A 1 591 ? -90.921 -41.163 -2.060 1.00 30.84 591 ALA A N 1
ATOM 4672 C CA . ALA A 1 591 ? -91.189 -41.661 -3.427 1.00 30.84 591 ALA A CA 1
ATOM 4673 C C . ALA A 1 591 ? -90.032 -42.515 -4.030 1.00 30.84 591 ALA A C 1
ATOM 4675 O O . ALA A 1 591 ? -89.058 -41.970 -4.537 1.00 30.84 591 ALA A O 1
ATOM 4676 N N . THR A 1 592 ? -90.238 -43.842 -4.075 1.00 30.86 592 THR A N 1
ATOM 4677 C CA . THR A 1 592 ? -89.824 -44.819 -5.129 1.00 30.86 592 THR A CA 1
ATOM 4678 C C . THR A 1 592 ? -88.348 -45.111 -5.502 1.00 30.86 592 THR A C 1
ATOM 4680 O O . THR A 1 592 ? -87.563 -44.220 -5.807 1.00 30.86 592 THR A O 1
ATOM 4683 N N . ASP A 1 593 ? -88.058 -46.417 -5.617 1.00 29.56 593 ASP A N 1
ATOM 4684 C CA . ASP A 1 593 ? -86.883 -47.102 -6.211 1.00 29.56 593 ASP A CA 1
ATOM 4685 C C . ASP A 1 593 ? -86.811 -46.952 -7.774 1.00 29.56 593 ASP A C 1
ATOM 4687 O O . ASP A 1 593 ? -87.708 -46.352 -8.362 1.00 29.56 593 ASP A O 1
ATOM 4691 N N . ASP A 1 594 ? -85.823 -47.423 -8.573 1.00 31.55 594 ASP A N 1
ATOM 4692 C CA . ASP A 1 594 ? -85.363 -48.827 -8.691 1.00 31.55 594 ASP A CA 1
ATOM 4693 C C . ASP A 1 594 ? -84.148 -49.068 -9.666 1.00 31.55 594 ASP A C 1
ATOM 4695 O O . ASP A 1 594 ? -84.192 -48.683 -10.832 1.00 31.55 594 ASP A O 1
ATOM 4699 N N . ASN A 1 595 ? -83.107 -49.771 -9.174 1.00 31.83 595 ASN A N 1
ATOM 4700 C CA . ASN A 1 595 ? -82.202 -50.800 -9.781 1.00 31.83 595 ASN A CA 1
ATOM 4701 C C . ASN A 1 595 ? -81.348 -50.714 -11.103 1.00 31.83 595 ASN A C 1
ATOM 4703 O O . ASN A 1 595 ? -81.599 -49.953 -12.027 1.00 31.83 595 ASN A O 1
ATOM 4707 N N . VAL A 1 596 ? -80.376 -51.670 -11.183 1.00 30.28 596 VAL A N 1
ATOM 4708 C CA . VAL A 1 596 ? -79.494 -52.133 -12.319 1.00 30.28 596 VAL A CA 1
ATOM 4709 C C . VAL A 1 596 ? -78.315 -51.188 -12.704 1.00 30.28 596 VAL A C 1
ATOM 4711 O O . VAL A 1 596 ? -78.562 -50.101 -13.205 1.00 30.28 596 VAL A O 1
ATOM 4714 N N . SER A 1 597 ? -77.003 -51.407 -12.440 1.00 30.44 597 SER A N 1
ATOM 4715 C CA . SER A 1 597 ? -76.019 -52.530 -12.621 1.00 30.44 597 SER A CA 1
ATOM 4716 C C . SER A 1 597 ? -75.538 -52.743 -14.088 1.00 30.44 597 SER A C 1
ATOM 4718 O O . SER A 1 597 ? -76.257 -52.368 -15.004 1.00 30.44 597 SER A O 1
ATOM 4720 N N . MET A 1 598 ? -74.343 -53.247 -14.473 1.00 31.12 598 MET A N 1
ATOM 4721 C CA . MET A 1 598 ? -73.118 -53.859 -13.868 1.00 31.12 598 MET A CA 1
ATOM 4722 C C . MET A 1 598 ? -71.928 -53.638 -14.893 1.00 31.12 598 MET A C 1
ATOM 4724 O O . MET A 1 598 ? -72.172 -52.941 -15.874 1.00 31.12 598 MET A O 1
ATOM 4728 N N . ASP A 1 599 ? -70.652 -54.098 -14.897 1.00 34.88 599 ASP A N 1
ATOM 4729 C CA . ASP A 1 599 ? -69.746 -55.033 -14.170 1.00 34.88 599 ASP A CA 1
ATOM 4730 C C . ASP A 1 599 ? -68.240 -54.744 -14.563 1.00 34.88 599 ASP A C 1
ATOM 4732 O O . ASP A 1 599 ? -68.005 -54.092 -15.578 1.00 34.88 599 ASP A O 1
ATOM 4736 N N . LYS A 1 600 ? -67.242 -55.335 -13.859 1.00 32.12 600 LYS A N 1
ATOM 4737 C CA . LYS A 1 600 ? -65.778 -55.518 -14.184 1.00 32.12 600 LYS A CA 1
ATOM 4738 C C . LYS A 1 600 ? -64.799 -54.310 -14.094 1.00 32.12 600 LYS A C 1
ATOM 4740 O O . LYS A 1 600 ? -65.091 -53.242 -14.606 1.00 32.12 600 LYS A O 1
ATOM 4745 N N . VAL A 1 601 ? -63.561 -54.424 -13.551 1.00 29.25 601 VAL A N 1
ATOM 4746 C CA . VAL A 1 601 ? -62.851 -55.557 -12.886 1.00 29.25 601 VAL A CA 1
ATOM 4747 C C . VAL A 1 601 ? -61.731 -55.103 -11.895 1.00 29.25 601 VAL A C 1
ATOM 4749 O O . VAL A 1 601 ? -60.937 -54.236 -12.233 1.00 29.25 601 VAL A O 1
ATOM 4752 N N . SER A 1 602 ? -61.697 -55.732 -10.702 1.00 35.03 602 SER A N 1
ATOM 4753 C CA . SER A 1 602 ? -60.591 -56.205 -9.800 1.00 35.03 602 SER A CA 1
ATOM 4754 C C . SER A 1 602 ? -59.158 -55.584 -9.763 1.00 35.03 602 SER A C 1
ATOM 4756 O O . SER A 1 602 ? -58.641 -55.185 -10.796 1.00 35.03 602 SER A O 1
ATOM 4758 N N . ASN A 1 603 ? -58.341 -55.640 -8.677 1.00 39.22 603 ASN A N 1
ATOM 4759 C CA . ASN A 1 603 ? -58.484 -56.051 -7.245 1.00 39.22 603 ASN A CA 1
ATOM 4760 C C . ASN A 1 603 ? -57.217 -55.725 -6.386 1.00 39.22 603 ASN A C 1
ATOM 4762 O O . ASN A 1 603 ? -56.121 -55.778 -6.943 1.00 39.22 603 ASN A O 1
ATOM 4766 N N . LYS A 1 604 ? -57.382 -55.603 -5.040 1.00 32.19 604 LYS A N 1
ATOM 4767 C CA . LYS A 1 604 ? -56.517 -56.017 -3.870 1.00 32.19 604 LYS A CA 1
ATOM 4768 C C . LYS A 1 604 ? -56.462 -54.955 -2.723 1.00 32.19 604 LYS A C 1
ATOM 4770 O O . LYS A 1 604 ? -56.164 -53.812 -3.027 1.00 32.19 604 LYS A O 1
ATOM 4775 N N . ILE A 1 605 ? -56.913 -55.221 -1.470 1.00 33.84 605 ILE A N 1
ATOM 4776 C CA . ILE A 1 605 ? -56.327 -56.026 -0.335 1.00 33.84 605 ILE A CA 1
ATOM 4777 C C . ILE A 1 605 ? -55.262 -55.224 0.469 1.00 33.84 605 ILE A C 1
ATOM 4779 O O . ILE A 1 605 ? -54.419 -54.634 -0.198 1.00 33.84 605 ILE A O 1
ATOM 4783 N N . HIS A 1 606 ? -55.146 -55.139 1.818 1.00 33.88 606 HIS A N 1
ATOM 4784 C CA . HIS A 1 606 ? -55.772 -55.637 3.099 1.00 33.88 606 HIS A CA 1
ATOM 4785 C C . HIS A 1 606 ? -55.269 -54.666 4.252 1.00 33.88 606 HIS A C 1
ATOM 4787 O O . HIS A 1 606 ? -54.324 -53.932 3.961 1.00 33.88 606 HIS A O 1
ATOM 4793 N N . ASP A 1 607 ? -55.667 -54.561 5.547 1.00 32.62 607 ASP A N 1
ATOM 4794 C CA . ASP A 1 607 ? -56.774 -55.028 6.439 1.00 32.62 607 ASP A CA 1
ATOM 4795 C C . ASP A 1 607 ? -56.723 -54.330 7.852 1.00 32.62 607 ASP A C 1
ATOM 4797 O O . ASP A 1 607 ? -55.678 -53.791 8.207 1.00 32.62 607 ASP A O 1
ATOM 4801 N N . ASN A 1 608 ? -57.803 -54.457 8.662 1.00 29.11 608 ASN A N 1
ATOM 4802 C CA . ASN A 1 608 ? -57.953 -54.359 10.156 1.00 29.11 608 ASN A CA 1
ATOM 4803 C C . ASN A 1 608 ? -57.724 -53.002 10.903 1.00 29.11 608 ASN A C 1
ATOM 4805 O O . ASN A 1 608 ? -56.845 -52.236 10.529 1.00 29.11 608 ASN A O 1
ATOM 4809 N N . GLU A 1 609 ? -58.509 -52.534 11.907 1.00 32.00 609 GLU A N 1
ATOM 4810 C CA . GLU A 1 609 ? -59.176 -53.090 13.140 1.00 32.00 609 GLU A CA 1
ATOM 4811 C C . GLU A 1 609 ? -58.263 -53.138 14.408 1.00 32.00 609 GLU A C 1
ATOM 4813 O O . GLU A 1 609 ? -57.078 -53.417 14.263 1.00 32.00 609 GLU A O 1
ATOM 4818 N N . SER A 1 610 ? -58.676 -52.874 15.676 1.00 29.69 610 SER A N 1
ATOM 4819 C CA . SER A 1 610 ? -59.990 -52.555 16.323 1.00 29.69 610 SER A CA 1
ATOM 4820 C C . SER A 1 610 ? -59.870 -52.027 17.797 1.00 29.69 610 SER A C 1
ATOM 4822 O O . SER A 1 610 ? -58.848 -52.256 18.430 1.00 29.69 610 SER A O 1
ATOM 4824 N N . ASN A 1 611 ? -60.967 -51.464 18.349 1.00 28.70 611 ASN A N 1
ATOM 4825 C CA . ASN A 1 611 ? -61.470 -51.434 19.761 1.00 28.70 611 ASN A CA 1
ATOM 4826 C C . ASN A 1 611 ? -60.684 -50.865 20.986 1.00 28.70 611 ASN A C 1
ATOM 4828 O O . ASN A 1 611 ? -59.718 -51.449 21.458 1.00 28.70 611 ASN A O 1
ATOM 4832 N N . GLU A 1 612 ? -61.234 -49.778 21.564 1.00 27.12 612 GLU A N 1
ATOM 4833 C CA . GLU A 1 612 ? -61.993 -49.657 22.851 1.00 27.12 612 GLU A CA 1
ATOM 4834 C C . GLU A 1 612 ? -61.558 -50.334 24.195 1.00 27.12 612 GLU A C 1
ATOM 4836 O O . GLU A 1 612 ? -61.013 -51.431 24.222 1.00 27.12 612 GLU A O 1
ATOM 4841 N N . VAL A 1 613 ? -61.995 -49.696 25.311 1.00 27.23 613 VAL A N 1
ATOM 4842 C CA . VAL A 1 613 ? -62.185 -50.148 26.729 1.00 27.23 613 VAL A CA 1
ATOM 4843 C C . VAL A 1 613 ? -61.272 -49.470 27.786 1.00 27.23 613 VAL A C 1
ATOM 4845 O O . VAL A 1 613 ? -60.140 -49.085 27.516 1.00 27.23 613 VAL A O 1
ATOM 4848 N N . ALA A 1 614 ? -61.815 -49.254 28.997 1.00 26.62 614 ALA A N 1
ATOM 4849 C CA . ALA A 1 614 ? -61.216 -48.562 30.157 1.00 26.62 614 ALA A CA 1
ATOM 4850 C C . ALA A 1 614 ? -61.055 -49.504 31.382 1.00 26.62 614 ALA A C 1
ATOM 4852 O O . ALA A 1 614 ? -61.461 -50.655 31.260 1.00 26.62 614 ALA A O 1
ATOM 4853 N N . ILE A 1 615 ? -60.542 -49.002 32.536 1.00 28.02 615 ILE A N 1
ATOM 4854 C CA . ILE A 1 615 ? -60.824 -49.387 33.965 1.00 28.02 615 ILE A CA 1
ATOM 4855 C C . ILE A 1 615 ? -59.601 -49.231 34.932 1.00 28.02 615 ILE A C 1
ATOM 4857 O O . ILE A 1 615 ? -58.618 -49.952 34.831 1.00 28.02 615 ILE A O 1
ATOM 4861 N N . THR A 1 616 ? -59.729 -48.263 35.861 1.00 27.06 616 THR A N 1
ATOM 4862 C CA . THR A 1 616 ? -59.334 -48.176 37.306 1.00 27.06 616 THR A CA 1
ATOM 4863 C C . THR A 1 616 ? -57.938 -48.508 37.913 1.00 27.06 616 THR A C 1
ATOM 4865 O O . THR A 1 616 ? -57.388 -49.583 37.717 1.00 27.06 616 THR A O 1
ATOM 4868 N N . ASP A 1 617 ? -57.570 -47.641 38.880 1.00 26.84 617 ASP A N 1
ATOM 4869 C CA . ASP A 1 617 ? -57.143 -47.906 40.286 1.00 26.84 617 ASP A CA 1
ATOM 4870 C C . ASP A 1 617 ? -55.678 -48.028 40.805 1.00 26.84 617 ASP A C 1
ATOM 4872 O O . ASP A 1 617 ? -54.836 -48.781 40.329 1.00 26.84 617 ASP A O 1
ATOM 4876 N N . SER A 1 618 ? -55.497 -47.306 41.931 1.00 25.98 618 SER A N 1
ATOM 4877 C CA . SER A 1 618 ? -54.701 -47.540 43.163 1.00 25.98 618 SER A CA 1
ATOM 4878 C C . SER A 1 618 ? -53.160 -47.682 43.177 1.00 25.98 618 SER A C 1
ATOM 4880 O O . SER A 1 618 ? -52.598 -48.664 42.714 1.00 25.98 618 SER A O 1
ATOM 4882 N N . GLU A 1 619 ? -52.534 -46.720 43.877 1.00 27.39 619 GLU A N 1
ATOM 4883 C CA . GLU A 1 619 ? -51.528 -46.821 44.970 1.00 27.39 619 GLU A CA 1
ATOM 4884 C C . GLU A 1 619 ? -50.475 -47.962 45.036 1.00 27.39 619 GLU A C 1
ATOM 4886 O O . GLU A 1 619 ? -50.817 -49.137 44.996 1.00 27.39 619 GLU A O 1
ATOM 4891 N N . VAL A 1 620 ? -49.210 -47.614 45.375 1.00 26.78 620 VAL A N 1
ATOM 4892 C CA . VAL A 1 620 ? -48.538 -47.971 46.667 1.00 26.78 620 VAL A CA 1
ATOM 4893 C C . VAL A 1 620 ? -47.076 -47.438 46.781 1.00 26.78 620 VAL A C 1
ATOM 4895 O O . VAL A 1 620 ? -46.186 -47.821 46.035 1.00 26.78 620 VAL A O 1
ATOM 4898 N N . GLN A 1 621 ? -46.874 -46.543 47.760 1.00 26.27 621 GLN A N 1
ATOM 4899 C CA . GLN A 1 621 ? -45.748 -46.312 48.710 1.00 26.27 621 GLN A CA 1
ATOM 4900 C C . GLN A 1 621 ? -44.214 -46.462 48.415 1.00 26.27 621 GLN A C 1
ATOM 4902 O O . GLN A 1 621 ? -43.723 -47.497 47.988 1.00 26.27 621 GLN A O 1
ATOM 4907 N N . ASN A 1 622 ? -43.473 -45.483 48.987 1.00 27.16 622 ASN A N 1
ATOM 4908 C CA . ASN A 1 622 ? -42.222 -45.554 49.803 1.00 27.16 622 ASN A CA 1
ATOM 4909 C C . ASN A 1 622 ? -40.819 -45.912 49.237 1.00 27.16 622 ASN A C 1
ATOM 4911 O O . ASN A 1 622 ? -40.508 -47.081 49.047 1.00 27.16 622 ASN A O 1
ATOM 4915 N N . SER A 1 623 ? -39.893 -44.928 49.272 1.00 26.36 623 SER A N 1
ATOM 4916 C CA . SER A 1 623 ? -38.705 -44.852 50.187 1.00 26.36 623 SER A CA 1
ATOM 4917 C C . SER A 1 623 ? -37.829 -43.620 49.827 1.00 26.36 623 SER A C 1
ATOM 4919 O O . SER A 1 623 ? -37.386 -43.532 48.689 1.00 26.36 623 SER A O 1
ATOM 4921 N N . VAL A 1 624 ? -37.688 -42.547 50.624 1.00 28.03 624 VAL A N 1
ATOM 4922 C CA . VAL A 1 624 ? -36.948 -42.352 51.906 1.00 28.03 624 VAL A CA 1
ATOM 4923 C C . VAL A 1 624 ? -35.410 -42.247 51.775 1.00 28.03 624 VAL A C 1
ATOM 4925 O O . VAL A 1 624 ? -34.712 -43.247 51.884 1.00 28.03 624 VAL A O 1
ATOM 4928 N N . SER A 1 625 ? -34.908 -41.005 51.640 1.00 28.55 625 SER A N 1
ATOM 4929 C CA . SER A 1 625 ? -33.653 -40.456 52.222 1.00 28.55 625 SER A CA 1
ATOM 4930 C C . SER A 1 625 ? -33.470 -38.985 51.773 1.00 28.55 625 SER A C 1
ATOM 4932 O O . SER A 1 625 ? -33.631 -38.722 50.586 1.00 28.55 625 SER A O 1
ATOM 4934 N N . GLY A 1 626 ? -33.118 -37.983 52.588 1.00 25.97 626 GLY A N 1
ATOM 4935 C CA . GLY A 1 626 ? -32.975 -37.942 54.048 1.00 25.97 626 GLY A CA 1
ATOM 4936 C C . GLY A 1 626 ? -31.650 -37.330 54.521 1.00 25.97 626 GLY A C 1
ATOM 4937 O O . GLY A 1 626 ? -30.730 -38.087 54.797 1.00 25.97 626 GLY A O 1
ATOM 4938 N N . GLU A 1 627 ? -31.574 -36.000 54.663 1.00 26.70 627 GLU A N 1
ATOM 4939 C CA . GLU A 1 627 ? -30.589 -35.317 55.527 1.00 26.70 627 GLU A CA 1
ATOM 4940 C C . GLU A 1 627 ? -31.068 -33.889 55.885 1.00 26.70 627 GLU A C 1
ATOM 4942 O O . GLU A 1 627 ? -31.823 -33.279 55.125 1.00 26.70 627 GLU A O 1
ATOM 4947 N N . GLU A 1 628 ? -30.678 -33.378 57.058 1.00 26.97 628 GLU A N 1
ATOM 4948 C CA . GLU A 1 628 ? -31.207 -32.146 57.678 1.00 26.97 628 GLU A CA 1
ATOM 4949 C C . GLU A 1 628 ? -30.109 -31.100 57.945 1.00 26.97 628 GLU A C 1
ATOM 4951 O O . GLU A 1 628 ? -28.970 -31.457 58.241 1.00 26.97 628 GLU A O 1
ATOM 4956 N N . ALA A 1 629 ? -30.476 -29.811 57.982 1.00 26.45 629 ALA A N 1
ATOM 4957 C CA . ALA A 1 629 ? -29.779 -28.794 58.785 1.00 26.45 629 ALA A CA 1
ATOM 4958 C C . ALA A 1 629 ? -30.681 -27.567 59.039 1.00 26.45 629 ALA A C 1
ATOM 4960 O O . ALA A 1 629 ? -31.112 -26.910 58.092 1.00 26.45 629 ALA A O 1
ATOM 4961 N N . SER A 1 630 ? -30.942 -27.218 60.306 1.00 25.92 630 SER A N 1
ATOM 4962 C CA . SER A 1 630 ? -31.805 -26.081 60.684 1.00 25.92 630 SER A CA 1
ATOM 4963 C C . SER A 1 630 ? -31.326 -25.330 61.933 1.00 25.92 630 SER A C 1
ATOM 4965 O O . SER A 1 630 ? -31.024 -25.965 62.940 1.00 25.92 630 SER A O 1
ATOM 4967 N N . CYS A 1 631 ? -31.329 -23.993 61.878 1.00 25.83 631 CYS A N 1
ATOM 4968 C CA . CYS A 1 631 ? -31.281 -23.013 62.987 1.00 25.83 631 CYS A CA 1
ATOM 4969 C C . CYS A 1 631 ? -31.369 -21.605 62.354 1.00 25.83 631 CYS A C 1
ATOM 4971 O O . CYS A 1 631 ? -30.831 -21.428 61.265 1.00 25.83 631 CYS A O 1
ATOM 4973 N N . GLY A 1 632 ? -31.956 -20.541 62.913 1.00 26.11 632 GLY A N 1
ATOM 4974 C CA . GLY A 1 632 ? -32.759 -20.264 64.123 1.00 26.11 632 GLY A CA 1
ATOM 4975 C C . GLY A 1 632 ? -33.011 -18.731 64.124 1.00 26.11 632 GLY A C 1
ATOM 4976 O O . GLY A 1 632 ? -32.138 -17.994 63.674 1.00 26.11 632 GLY A O 1
ATOM 4977 N N . ALA A 1 633 ? -34.216 -18.195 64.361 1.00 27.73 633 ALA A N 1
ATOM 4978 C CA . ALA A 1 633 ? -34.784 -17.875 65.685 1.00 27.73 633 ALA A CA 1
ATOM 4979 C C . ALA A 1 633 ? -33.762 -17.220 66.652 1.00 27.73 633 ALA A C 1
ATOM 4981 O O . ALA A 1 633 ? -32.729 -17.824 66.925 1.00 27.73 633 ALA A O 1
ATOM 4982 N N . ASP A 1 634 ? -33.950 -16.026 67.232 1.00 27.62 634 ASP A N 1
ATOM 4983 C CA . ASP A 1 634 ? -35.030 -15.014 67.188 1.00 27.62 634 ASP A CA 1
ATOM 4984 C C . ASP A 1 634 ? -34.461 -13.635 67.608 1.00 27.62 634 ASP A C 1
ATOM 4986 O O . ASP A 1 634 ? -33.377 -13.589 68.186 1.00 27.62 634 ASP A O 1
ATOM 4990 N N . TYR A 1 635 ? -35.199 -12.529 67.400 1.00 27.05 635 TYR A N 1
ATOM 4991 C CA . TYR A 1 635 ? -35.524 -11.552 68.470 1.00 27.05 635 TYR A CA 1
ATOM 4992 C C . TYR A 1 635 ? -36.505 -10.458 67.998 1.00 27.05 635 TYR A C 1
ATOM 4994 O O . TYR A 1 635 ? -36.415 -9.970 66.874 1.00 27.05 635 TYR A O 1
ATOM 5002 N N . ALA A 1 636 ? -37.413 -10.031 68.885 1.00 27.02 636 ALA A N 1
ATOM 5003 C CA . ALA A 1 636 ? -38.389 -8.961 68.645 1.00 27.02 636 ALA A CA 1
ATOM 5004 C C . ALA A 1 636 ? -38.521 -8.005 69.854 1.00 27.02 636 ALA A C 1
ATOM 5006 O O . ALA A 1 636 ? -38.200 -8.376 70.983 1.00 27.02 636 ALA A O 1
ATOM 5007 N N . GLY A 1 637 ? -39.017 -6.786 69.609 1.00 25.75 637 GLY A N 1
ATOM 5008 C CA . GLY A 1 637 ? -39.243 -5.717 70.600 1.00 25.75 637 GLY A CA 1
ATOM 5009 C C . GLY A 1 637 ? -39.142 -4.337 69.925 1.00 25.75 637 GLY A C 1
ATOM 5010 O O . GLY A 1 637 ? -38.063 -3.987 69.467 1.00 25.75 637 GLY A O 1
ATOM 5011 N N . LEU A 1 638 ? -40.236 -3.626 69.610 1.00 26.75 638 LEU A N 1
ATOM 5012 C CA . LEU A 1 638 ? -41.128 -2.844 70.500 1.00 26.75 638 LEU A CA 1
ATOM 5013 C C . LEU A 1 638 ? -40.435 -1.572 71.060 1.00 26.75 638 LEU A C 1
ATOM 5015 O O . LEU A 1 638 ? -39.300 -1.655 71.508 1.00 26.75 638 LEU A O 1
ATOM 5019 N N . CYS A 1 639 ? -41.051 -0.378 71.090 1.00 24.05 639 CYS A N 1
ATOM 5020 C CA . CYS A 1 639 ? -42.459 -0.020 70.837 1.00 24.05 639 CYS A CA 1
ATOM 5021 C C . CYS A 1 639 ? -42.649 1.461 70.403 1.00 24.05 639 CYS A C 1
ATOM 5023 O O . CYS A 1 639 ? -41.726 2.248 70.567 1.00 24.05 639 CYS A O 1
ATOM 5025 N N . SER A 1 640 ? -43.861 1.790 69.912 1.00 24.67 640 SER A N 1
ATOM 5026 C CA . SER A 1 640 ? -44.631 3.069 69.986 1.00 24.67 640 SER A CA 1
ATOM 5027 C C . SER A 1 640 ? -43.928 4.451 69.998 1.00 24.67 640 SER A C 1
ATOM 5029 O O . SER A 1 640 ? -43.022 4.677 70.789 1.00 24.67 640 SER A O 1
ATOM 5031 N N . GLY A 1 641 ? -44.421 5.490 69.306 1.00 24.89 641 GLY A N 1
ATOM 5032 C CA . GLY A 1 641 ? -45.638 5.627 68.480 1.00 24.89 641 GLY A CA 1
ATOM 5033 C C . GLY A 1 641 ? -46.237 7.050 68.559 1.00 24.89 641 GLY A C 1
ATOM 5034 O O . GLY A 1 641 ? -45.801 7.816 69.410 1.00 24.89 641 GLY A O 1
ATOM 5035 N N . GLU A 1 642 ? -47.253 7.334 67.724 1.00 27.28 642 GLU A N 1
ATOM 5036 C CA . GLU A 1 642 ? -48.230 8.455 67.844 1.00 27.28 642 GLU A CA 1
ATOM 5037 C C . GLU A 1 642 ? -47.659 9.908 67.692 1.00 27.28 642 GLU A C 1
ATOM 5039 O O . GLU A 1 642 ? -46.499 10.169 67.984 1.00 27.28 642 GLU A O 1
ATOM 5044 N N . ASP A 1 643 ? -48.369 10.927 67.178 1.00 26.50 643 ASP A N 1
ATOM 5045 C CA . ASP A 1 643 ? -49.715 10.984 66.580 1.00 26.50 643 ASP A CA 1
ATOM 5046 C C . ASP A 1 643 ? -49.899 12.179 65.596 1.00 26.50 643 ASP A C 1
ATOM 5048 O O . ASP A 1 643 ? -49.030 13.041 65.509 1.00 26.50 643 ASP A O 1
ATOM 5052 N N . LYS A 1 644 ? -51.042 12.180 64.879 1.00 25.80 644 LYS A N 1
ATOM 5053 C CA . LYS A 1 644 ? -51.978 13.281 64.475 1.00 25.80 644 LYS A CA 1
ATOM 5054 C C . LYS A 1 644 ? -51.549 14.783 64.587 1.00 25.80 644 LYS A C 1
ATOM 5056 O O . LYS A 1 644 ? -50.792 15.165 65.464 1.00 25.80 644 LYS A O 1
ATOM 5061 N N . ASP A 1 645 ? -52.078 15.748 63.812 1.00 25.06 645 ASP A N 1
ATOM 5062 C CA . ASP A 1 645 ? -53.286 15.761 62.959 1.00 25.06 645 ASP A CA 1
ATOM 5063 C C . ASP A 1 645 ? -53.292 16.846 61.839 1.00 25.06 645 ASP A C 1
ATOM 5065 O O . ASP A 1 645 ? -52.375 17.655 61.703 1.00 25.06 645 ASP A O 1
ATOM 5069 N N . SER A 1 646 ? -54.386 16.843 61.066 1.00 22.56 646 SER A N 1
ATOM 5070 C CA . SER A 1 646 ? -54.854 17.782 60.014 1.00 22.56 646 SER A CA 1
ATOM 5071 C C . SER A 1 646 ? -55.341 19.154 60.601 1.00 22.56 646 SER A C 1
ATOM 5073 O O . SER A 1 646 ? -55.232 19.306 61.819 1.00 22.56 646 SER A O 1
ATOM 5075 N N . PRO A 1 647 ? -55.937 20.151 59.866 1.00 34.16 647 PRO A N 1
ATOM 5076 C CA . PRO A 1 647 ? -56.413 20.156 58.468 1.00 34.16 647 PRO A CA 1
ATOM 5077 C C . PRO A 1 647 ? -56.280 21.465 57.619 1.00 34.16 647 PRO A C 1
ATOM 5079 O O . PRO A 1 647 ? -55.884 22.537 58.066 1.00 34.16 647 PRO A O 1
ATOM 5082 N N . VAL A 1 648 ? -56.722 21.324 56.362 1.00 25.23 648 VAL A N 1
ATOM 5083 C CA . VAL A 1 648 ? -57.224 22.306 55.357 1.00 25.23 648 VAL A CA 1
ATOM 5084 C C . VAL A 1 648 ? -58.277 23.259 55.996 1.00 25.23 648 VAL A C 1
ATOM 5086 O O . VAL A 1 648 ? -59.051 22.735 56.805 1.00 25.23 648 VAL A O 1
ATOM 5089 N N . PRO A 1 649 ? -58.397 24.592 55.683 1.00 34.97 649 PRO A N 1
ATOM 5090 C CA . PRO A 1 649 ? -59.054 25.015 54.419 1.00 34.97 649 PRO A CA 1
ATOM 5091 C C . PRO A 1 649 ? -58.886 26.455 53.828 1.00 34.97 649 PRO A C 1
ATOM 5093 O O . PRO A 1 649 ? -58.616 27.410 54.547 1.00 34.97 649 PRO A O 1
ATOM 5096 N N . ARG A 1 650 ? -59.299 26.585 52.542 1.00 23.45 650 ARG A N 1
ATOM 5097 C CA . ARG A 1 650 ? -59.996 27.742 51.892 1.00 23.45 650 ARG A CA 1
ATOM 5098 C C . ARG A 1 650 ? -59.252 29.088 51.675 1.00 23.45 650 ARG A C 1
ATOM 5100 O O . ARG A 1 650 ? -58.285 29.364 52.366 1.00 23.45 650 ARG A O 1
ATOM 5107 N N . GLU A 1 651 ? -59.694 30.034 50.822 1.00 23.64 651 GLU A N 1
ATOM 5108 C CA . GLU A 1 651 ? -60.449 30.093 49.526 1.00 23.64 651 GLU A CA 1
ATOM 5109 C C . GLU A 1 651 ? -60.635 31.589 49.153 1.00 23.64 651 GLU A C 1
ATOM 5111 O O . GLU A 1 651 ? -60.614 32.403 50.073 1.00 23.64 651 GLU A O 1
ATOM 5116 N N . HIS A 1 652 ? -60.944 31.925 47.885 1.00 26.27 652 HIS A N 1
ATOM 5117 C CA . HIS A 1 652 ? -61.539 33.218 47.444 1.00 26.27 652 HIS A CA 1
ATOM 5118 C C . HIS A 1 652 ? -60.722 34.531 47.673 1.00 26.27 652 HIS A C 1
ATOM 5120 O O . HIS A 1 652 ? -59.903 34.626 48.578 1.00 26.27 652 HIS A O 1
ATOM 5126 N N . ASP A 1 653 ? -60.901 35.641 46.938 1.00 22.80 653 ASP A N 1
ATOM 5127 C CA . ASP A 1 653 ? -61.345 35.923 45.548 1.00 22.80 653 ASP A CA 1
ATOM 5128 C C . ASP A 1 653 ? -61.061 37.427 45.236 1.00 22.80 653 ASP A C 1
ATOM 5130 O O . ASP A 1 653 ? -60.651 38.139 46.150 1.00 22.80 653 ASP A O 1
ATOM 5134 N N . VAL A 1 654 ? -61.414 37.930 44.033 1.00 23.88 654 VAL A N 1
ATOM 5135 C CA . VAL A 1 654 ? -61.846 39.339 43.767 1.00 23.88 654 VAL A CA 1
ATOM 5136 C C . VAL A 1 654 ? -60.751 40.448 43.910 1.00 23.88 654 VAL A C 1
ATOM 5138 O O . VAL A 1 654 ? -59.995 40.493 44.868 1.00 23.88 654 VAL A O 1
ATOM 5141 N N . THR A 1 655 ? -60.544 41.431 43.011 1.00 24.36 655 THR A N 1
ATOM 5142 C CA . THR A 1 655 ? -61.386 42.072 41.965 1.00 24.36 655 THR A CA 1
ATOM 5143 C C . THR A 1 655 ? -60.539 42.667 40.816 1.00 24.36 655 THR A C 1
ATOM 5145 O O . THR A 1 655 ? -59.378 43.012 41.025 1.00 24.36 655 THR A O 1
ATOM 5148 N N . THR A 1 656 ? -61.153 42.922 39.652 1.00 23.75 656 THR A N 1
ATOM 5149 C CA . THR A 1 656 ? -60.743 43.957 38.666 1.00 23.75 656 THR A CA 1
ATOM 5150 C C . THR A 1 656 ? -61.469 45.295 38.941 1.00 23.75 656 THR A C 1
ATOM 5152 O O . THR A 1 656 ? -62.443 45.297 39.696 1.00 23.75 656 THR A O 1
ATOM 5155 N N . PRO A 1 657 ? -60.977 46.456 38.455 1.00 28.81 657 PRO A N 1
ATOM 5156 C CA . PRO A 1 657 ? -61.343 47.001 37.124 1.00 28.81 657 PRO A CA 1
ATOM 5157 C C . PRO A 1 657 ? -60.085 47.438 36.314 1.00 28.81 657 PRO A C 1
ATOM 5159 O O . PRO A 1 657 ? -58.989 47.422 36.867 1.00 28.81 657 PRO A O 1
ATOM 5162 N N . THR A 1 658 ? -60.049 47.660 34.988 1.00 22.80 658 THR A N 1
ATOM 5163 C CA . THR A 1 658 ? -60.820 48.550 34.070 1.00 22.80 658 THR A CA 1
ATOM 5164 C C . THR A 1 658 ? -60.666 50.061 34.404 1.00 22.80 658 THR A C 1
ATOM 5166 O O . THR A 1 658 ? -60.541 50.414 35.572 1.00 22.80 658 THR A O 1
ATOM 5169 N N . ASP A 1 659 ? -60.522 51.023 33.475 1.00 23.39 659 ASP A N 1
ATOM 5170 C CA . ASP A 1 659 ? -60.794 51.068 32.023 1.00 23.39 659 ASP A CA 1
ATOM 5171 C C . ASP A 1 659 ? -59.781 51.902 31.185 1.00 23.39 659 ASP A C 1
ATOM 5173 O O . ASP A 1 659 ? -59.011 52.701 31.710 1.00 23.39 659 ASP A O 1
ATOM 5177 N N . GLU A 1 660 ? -59.839 51.670 29.866 1.00 22.09 660 GLU A N 1
ATOM 5178 C CA . GLU A 1 660 ? -59.535 52.510 28.679 1.00 22.09 660 GLU A CA 1
ATOM 5179 C C . GLU A 1 660 ? -58.600 53.753 28.715 1.00 22.09 660 GLU A C 1
ATOM 5181 O O . GLU A 1 660 ? -58.767 54.685 29.495 1.00 22.09 660 GLU A O 1
ATOM 5186 N N . VAL A 1 661 ? -57.746 53.877 27.677 1.00 24.08 661 VAL A N 1
ATOM 5187 C CA . VAL A 1 661 ? -57.916 54.844 26.550 1.00 24.08 661 VAL A CA 1
ATOM 5188 C C . VAL A 1 661 ? -56.835 54.620 25.464 1.00 24.08 661 VAL A C 1
ATOM 5190 O O . VAL A 1 661 ? -55.673 54.355 25.759 1.00 24.08 661 VAL A O 1
ATOM 5193 N N . SER A 1 662 ? -57.209 54.722 24.181 1.00 20.61 662 SER A N 1
ATOM 5194 C CA . SER A 1 662 ? -56.326 54.595 22.990 1.00 20.61 662 SER A CA 1
ATOM 5195 C C . SER A 1 662 ? -56.210 55.944 22.234 1.00 20.61 662 SER A C 1
ATOM 5197 O O . SER A 1 662 ? -56.770 56.928 22.715 1.00 20.61 662 SER A O 1
ATOM 5199 N N . PRO A 1 663 ? -55.639 56.060 21.005 1.00 32.50 663 PRO A N 1
ATOM 5200 C CA . PRO A 1 663 ? -54.655 55.237 20.266 1.00 32.50 663 PRO A CA 1
ATOM 5201 C C . PRO A 1 663 ? -53.474 56.077 19.680 1.00 32.50 663 PRO A C 1
ATOM 5203 O O . PRO A 1 663 ? -53.515 57.302 19.732 1.00 32.50 663 PRO A O 1
ATOM 5206 N N . GLN A 1 664 ? -52.496 55.458 18.981 1.00 22.38 664 GLN A N 1
ATOM 5207 C CA . GLN A 1 664 ? -52.150 55.812 17.572 1.00 22.38 664 GLN A CA 1
ATOM 5208 C C . GLN A 1 664 ? -50.964 55.035 16.936 1.00 22.38 664 GLN A C 1
ATOM 5210 O O . GLN A 1 664 ? -49.841 55.080 17.414 1.00 22.38 664 GLN A O 1
ATOM 5215 N N . LYS A 1 665 ? -51.241 54.469 15.747 1.00 23.97 665 LYS A N 1
ATOM 5216 C CA . LYS A 1 665 ? -50.398 54.338 14.529 1.00 23.97 665 LYS A CA 1
ATOM 5217 C C . LYS A 1 665 ? -48.908 53.933 14.620 1.00 23.97 665 LYS A C 1
ATOM 5219 O O . LYS A 1 665 ? -48.059 54.747 14.970 1.00 23.97 665 LYS A O 1
ATOM 5224 N N . HIS A 1 666 ? -48.629 52.773 14.011 1.00 25.16 666 HIS A N 1
ATOM 5225 C CA . HIS A 1 666 ? -47.641 52.439 12.950 1.00 25.16 666 HIS A CA 1
ATOM 5226 C C . HIS A 1 666 ? -47.061 51.037 13.244 1.00 25.16 666 HIS A C 1
ATOM 5228 O O . HIS A 1 666 ? -46.682 50.766 14.372 1.00 25.16 666 HIS A O 1
ATOM 5234 N N . GLY A 1 667 ? -46.953 50.088 12.312 1.00 24.98 667 GLY A N 1
ATOM 5235 C CA . GLY A 1 667 ? -47.209 50.129 10.869 1.00 24.98 667 GLY A CA 1
ATOM 5236 C C . GLY A 1 667 ? -46.034 49.511 10.103 1.00 24.98 667 GLY A C 1
ATOM 5237 O O . GLY A 1 667 ? -45.004 50.161 9.971 1.00 24.98 667 GLY A O 1
ATOM 5238 N N . ASN A 1 668 ? -46.216 48.294 9.575 1.00 29.41 668 ASN A N 1
ATOM 5239 C CA . ASN A 1 668 ? -45.244 47.492 8.809 1.00 29.41 668 ASN A CA 1
ATOM 5240 C C . ASN A 1 668 ? -43.950 47.073 9.544 1.00 29.41 668 ASN A C 1
ATOM 5242 O O . ASN A 1 668 ? -42.945 47.779 9.494 1.00 29.41 668 ASN A O 1
ATOM 5246 N N . ASN A 1 669 ? -43.912 45.837 10.065 1.00 28.39 669 ASN A N 1
ATOM 5247 C CA . ASN A 1 669 ? -42.636 45.111 10.229 1.00 28.39 669 ASN A CA 1
ATOM 5248 C C . ASN A 1 669 ? -42.736 43.572 10.121 1.00 28.39 669 ASN A C 1
ATOM 5250 O O . ASN A 1 669 ? -41.799 42.949 9.627 1.00 28.39 669 ASN A O 1
ATOM 5254 N N . GLU A 1 670 ? -43.862 42.952 10.487 1.00 28.09 670 GLU A N 1
ATOM 5255 C CA . GLU A 1 670 ? -43.999 41.481 10.598 1.00 28.09 670 GLU A CA 1
ATOM 5256 C C . GLU A 1 670 ? -43.778 40.715 9.276 1.00 28.09 670 GLU A C 1
ATOM 5258 O O . GLU A 1 670 ? -43.208 39.622 9.266 1.00 28.09 670 GLU A O 1
ATOM 5263 N N . LEU A 1 671 ? -44.085 41.332 8.126 1.00 28.31 671 LEU A N 1
ATOM 5264 C CA . LEU A 1 671 ? -43.799 40.770 6.795 1.00 28.31 671 LEU A CA 1
ATOM 5265 C C . LEU A 1 671 ? -42.297 40.560 6.496 1.00 28.31 671 LEU A C 1
ATOM 5267 O O . LEU A 1 671 ? -41.964 39.935 5.490 1.00 28.31 671 LEU A O 1
ATOM 5271 N N . LYS A 1 672 ? -41.375 41.038 7.346 1.00 29.03 672 LYS A N 1
ATOM 5272 C CA . LYS A 1 672 ? -39.928 40.775 7.221 1.00 29.03 672 LYS A CA 1
ATOM 5273 C C . LYS A 1 672 ? -39.434 39.560 8.013 1.00 29.03 672 LYS A C 1
ATOM 5275 O O . LYS A 1 672 ? -38.338 39.079 7.724 1.00 29.03 672 LYS A O 1
ATOM 5280 N N . GLU A 1 673 ? -40.208 39.030 8.961 1.00 29.66 673 GLU A N 1
ATOM 5281 C CA . GLU A 1 673 ? -39.805 37.843 9.735 1.00 29.66 673 GLU A CA 1
ATOM 5282 C C . GLU A 1 673 ? -40.266 36.536 9.084 1.00 29.66 673 GLU A C 1
ATOM 5284 O O . GLU A 1 673 ? -39.489 35.585 8.996 1.00 29.66 673 GLU A O 1
ATOM 5289 N N . VAL A 1 674 ? -41.464 36.516 8.490 1.00 29.58 674 VAL A N 1
ATOM 5290 C CA . VAL A 1 674 ? -41.975 35.350 7.739 1.00 29.58 674 VAL A CA 1
ATOM 5291 C C . VAL A 1 674 ? -41.015 34.946 6.604 1.00 29.58 674 VAL A C 1
ATOM 5293 O O . VAL A 1 674 ? -40.741 33.762 6.392 1.00 29.58 674 VAL A O 1
ATOM 5296 N N . VAL A 1 675 ? -40.405 35.927 5.926 1.00 29.22 675 VAL A N 1
ATOM 5297 C CA . VAL A 1 675 ? -39.401 35.691 4.870 1.00 29.22 675 VAL A CA 1
ATOM 5298 C C . VAL A 1 675 ? -38.085 35.127 5.432 1.00 29.22 675 VAL A C 1
ATOM 5300 O O . VAL A 1 675 ? -37.486 34.252 4.803 1.00 29.22 675 VAL A O 1
ATOM 5303 N N . LYS A 1 676 ? -37.649 35.548 6.631 1.00 30.53 676 LYS A N 1
ATOM 5304 C CA . LYS A 1 676 ? -36.479 34.962 7.317 1.00 30.53 676 LYS A CA 1
ATOM 5305 C C . LYS A 1 676 ? -36.723 33.505 7.708 1.00 30.53 676 LYS A C 1
ATOM 5307 O O . LYS A 1 676 ? -35.864 32.659 7.463 1.00 30.53 676 LYS A O 1
ATOM 5312 N N . ASN A 1 677 ? -37.894 33.186 8.254 1.00 29.28 677 ASN A N 1
ATOM 5313 C CA . ASN A 1 677 ? -38.193 31.826 8.712 1.00 29.28 677 ASN A CA 1
ATOM 5314 C C . ASN A 1 677 ? -38.328 30.841 7.531 1.00 29.28 677 ASN A C 1
ATOM 5316 O O . ASN A 1 677 ? -37.870 29.701 7.620 1.00 29.28 677 ASN A O 1
ATOM 5320 N N . SER A 1 678 ? -38.793 31.306 6.363 1.00 26.55 678 SER A N 1
ATOM 5321 C CA . SER A 1 678 ? -38.721 30.537 5.108 1.00 26.55 678 SER A CA 1
ATOM 5322 C C . SER A 1 678 ? -37.275 30.234 4.660 1.00 26.55 678 SER A C 1
ATOM 5324 O O . SER A 1 678 ? -36.999 29.162 4.112 1.00 26.55 678 SER A O 1
ATOM 5326 N N . GLN A 1 679 ? -36.315 31.133 4.921 1.00 28.28 679 GLN A N 1
ATOM 5327 C CA . GLN A 1 679 ? -34.891 30.875 4.660 1.00 28.28 679 GLN A CA 1
ATOM 5328 C C . GLN A 1 679 ? -34.265 29.906 5.677 1.00 28.28 679 GLN A C 1
ATOM 5330 O O . GLN A 1 679 ? -33.413 29.103 5.292 1.00 28.28 679 GLN A O 1
ATOM 5335 N N . ALA A 1 680 ? -34.708 29.918 6.939 1.00 28.94 680 ALA A N 1
ATOM 5336 C CA . ALA A 1 680 ? -34.283 28.940 7.944 1.00 28.94 680 ALA A CA 1
ATOM 5337 C C . ALA A 1 680 ? -34.704 27.510 7.553 1.00 28.94 680 ALA A C 1
ATOM 5339 O O . ALA A 1 680 ? -33.859 26.616 7.492 1.00 28.94 680 ALA A O 1
ATOM 5340 N N . ALA A 1 681 ? -35.969 27.314 7.162 1.00 27.05 681 ALA A N 1
ATOM 5341 C CA . ALA A 1 681 ? -36.477 26.020 6.695 1.00 27.05 681 ALA A CA 1
ATOM 5342 C C . ALA A 1 681 ? -35.710 25.477 5.470 1.00 27.05 681 ALA A C 1
ATOM 5344 O O . ALA A 1 681 ? -35.457 24.276 5.369 1.00 27.05 681 ALA A O 1
ATOM 5345 N N . LYS A 1 682 ? -35.266 26.357 4.559 1.00 25.75 682 LYS A N 1
ATOM 5346 C CA . LYS A 1 682 ? -34.442 25.964 3.403 1.00 25.75 682 LYS A CA 1
ATOM 5347 C C . LYS A 1 682 ? -33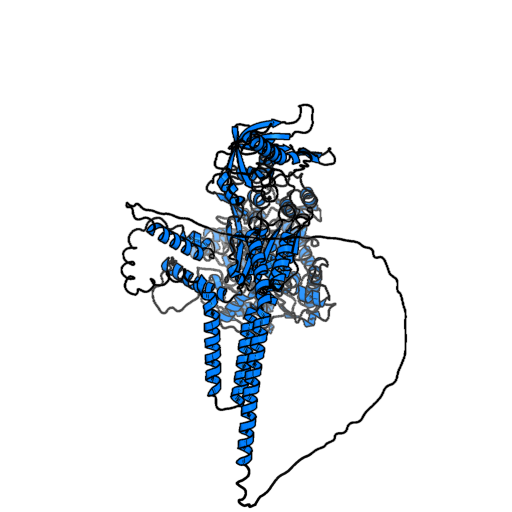.037 25.483 3.783 1.00 25.75 682 LYS A C 1
ATOM 5349 O O . LYS A 1 682 ? -32.475 24.694 3.030 1.00 25.75 682 LYS A O 1
ATOM 5354 N N . LYS A 1 683 ? -32.468 25.894 4.925 1.00 30.11 683 LYS A N 1
ATOM 5355 C CA . LYS A 1 683 ? -31.112 25.482 5.345 1.00 30.11 683 LYS A CA 1
ATOM 5356 C C . LYS A 1 683 ? -31.031 24.006 5.755 1.00 30.11 683 LYS A C 1
ATOM 5358 O O . LYS A 1 683 ? -30.099 23.321 5.337 1.00 30.11 683 LYS A O 1
ATOM 5363 N N . ASN A 1 684 ? -32.034 23.490 6.469 1.00 29.86 684 ASN A N 1
ATOM 5364 C CA . ASN A 1 684 ? -32.060 22.098 6.954 1.00 29.86 684 ASN A CA 1
ATOM 5365 C C . ASN A 1 684 ? -32.257 21.036 5.851 1.00 29.86 684 ASN A C 1
ATOM 5367 O O . ASN A 1 684 ? -32.211 19.843 6.130 1.00 29.86 684 ASN A O 1
ATOM 5371 N N . ILE A 1 685 ? -32.452 21.438 4.590 1.00 29.69 685 ILE A N 1
ATOM 5372 C CA . ILE A 1 685 ? -32.520 20.510 3.447 1.00 29.69 685 ILE A CA 1
ATOM 5373 C C . ILE A 1 685 ? -31.116 20.215 2.876 1.00 29.69 685 ILE A C 1
ATOM 5375 O O . ILE A 1 685 ? -30.923 19.189 2.225 1.00 29.69 685 ILE A O 1
ATOM 5379 N N . PHE A 1 686 ? -30.118 21.069 3.148 1.00 30.69 686 PHE A N 1
ATOM 5380 C CA . PHE A 1 686 ? -28.751 20.938 2.618 1.00 30.69 686 PHE A CA 1
ATOM 5381 C C . PHE A 1 686 ? -27.722 20.433 3.643 1.00 30.69 686 PHE A C 1
ATOM 5383 O O . PHE A 1 686 ? -26.609 20.095 3.254 1.00 30.69 686 PHE A O 1
ATOM 5390 N N . SER A 1 687 ? -28.078 20.325 4.928 1.00 32.72 687 SER A N 1
ATOM 5391 C CA . SER A 1 687 ? -27.179 19.851 5.998 1.00 32.72 687 SER A CA 1
ATOM 5392 C C . SER A 1 687 ? -26.705 18.402 5.831 1.00 32.72 687 SER A C 1
ATOM 5394 O O . SER A 1 687 ? -25.664 18.042 6.370 1.00 32.72 687 SER A O 1
ATOM 5396 N N . ASN A 1 688 ? -27.437 17.587 5.063 1.00 31.09 688 ASN A N 1
ATOM 5397 C CA . ASN A 1 688 ? -27.137 16.169 4.828 1.00 31.09 688 ASN A CA 1
ATOM 5398 C C . ASN A 1 688 ? -26.475 15.915 3.454 1.00 31.09 688 ASN A C 1
ATOM 5400 O O . ASN A 1 688 ? -26.548 14.806 2.926 1.00 31.09 688 ASN A O 1
ATOM 5404 N N . LEU A 1 689 ? -25.863 16.937 2.842 1.00 29.81 689 LEU A N 1
ATOM 5405 C CA . LEU A 1 689 ? -25.068 16.803 1.616 1.00 29.81 689 LEU A CA 1
ATOM 5406 C C . LEU A 1 689 ? -23.561 16.857 1.930 1.00 29.81 689 LEU A C 1
ATOM 5408 O O . LEU A 1 689 ? -23.146 17.677 2.748 1.00 29.81 689 LEU A O 1
ATOM 5412 N N . PRO A 1 690 ? -22.720 16.044 1.257 1.00 31.78 690 PRO A N 1
ATOM 5413 C CA . PRO A 1 690 ? -21.265 16.136 1.370 1.00 31.78 690 PRO A CA 1
ATOM 5414 C C . PRO A 1 690 ? -20.731 17.551 1.108 1.00 31.78 690 PRO A C 1
ATOM 5416 O O . PRO A 1 690 ? -21.144 18.211 0.153 1.00 31.78 690 PRO A O 1
ATOM 5419 N N . SER A 1 691 ? -19.762 17.985 1.919 1.00 33.31 691 SER A N 1
ATOM 5420 C CA . SER A 1 691 ? -19.202 19.349 1.935 1.00 33.31 691 SER A CA 1
ATOM 5421 C C . SER A 1 691 ? -18.783 19.878 0.560 1.00 33.31 691 SER A C 1
ATOM 5423 O O . SER A 1 691 ? -19.111 21.011 0.218 1.00 33.31 691 SER A O 1
ATOM 5425 N N . TYR A 1 692 ? -18.169 19.041 -0.282 1.00 36.44 692 TYR A N 1
ATOM 5426 C CA . TYR A 1 692 ? -17.734 19.430 -1.631 1.00 36.44 692 TYR A CA 1
ATOM 5427 C C . TYR A 1 692 ? -18.882 19.886 -2.557 1.00 36.44 692 TYR A C 1
ATOM 5429 O O . TYR A 1 692 ? -18.641 20.610 -3.523 1.00 36.44 692 TYR A O 1
ATOM 5437 N N . ILE A 1 693 ? -20.131 19.488 -2.279 1.00 32.19 693 ILE A N 1
ATOM 5438 C CA . ILE A 1 693 ? -21.326 19.951 -3.006 1.00 32.19 693 ILE A CA 1
ATOM 5439 C C . ILE A 1 693 ? -21.745 21.350 -2.524 1.00 32.19 693 ILE A C 1
ATOM 5441 O O . ILE A 1 693 ? -22.242 22.142 -3.322 1.00 32.19 693 ILE A O 1
ATOM 5445 N N . VAL A 1 694 ? -21.514 21.666 -1.247 1.00 35.00 694 VAL A N 1
ATOM 5446 C CA . VAL A 1 694 ? -21.823 22.970 -0.638 1.00 35.00 694 VAL A CA 1
ATOM 5447 C C . VAL A 1 694 ? -20.810 24.029 -1.075 1.00 35.00 694 VAL A C 1
ATOM 5449 O O . VAL A 1 694 ? -21.219 25.091 -1.534 1.00 35.00 694 VAL A O 1
ATOM 5452 N N . ASP A 1 695 ? -19.510 23.720 -1.038 1.00 31.61 695 ASP A N 1
ATOM 5453 C CA . ASP A 1 695 ? -18.455 24.643 -1.492 1.00 31.61 695 ASP A CA 1
ATOM 5454 C C . ASP A 1 695 ? -18.609 24.981 -2.993 1.00 31.61 695 ASP A C 1
ATOM 5456 O O . ASP A 1 695 ? -18.446 26.125 -3.416 1.00 31.61 695 ASP A O 1
ATOM 5460 N N . SER A 1 696 ? -19.048 24.003 -3.799 1.00 31.86 696 SER A N 1
ATOM 5461 C CA . SER A 1 696 ? -19.370 24.187 -5.227 1.00 31.86 696 SER A CA 1
ATOM 5462 C C . SER A 1 696 ? -20.587 25.093 -5.496 1.00 31.86 696 SER A C 1
ATOM 5464 O O . SER A 1 696 ? -20.874 25.395 -6.656 1.00 31.86 696 SER A O 1
ATOM 5466 N N . LEU A 1 697 ? -21.331 25.497 -4.458 1.00 29.86 697 LEU A N 1
ATOM 5467 C CA . LEU A 1 697 ? -22.487 26.397 -4.541 1.00 29.86 697 LEU A CA 1
ATOM 5468 C C . LEU A 1 697 ? -22.198 27.808 -4.002 1.00 29.86 697 LEU A C 1
ATOM 5470 O O . LEU A 1 697 ? -23.005 28.704 -4.241 1.00 29.86 697 LEU A O 1
ATOM 5474 N N . THR A 1 698 ? -21.077 28.029 -3.306 1.00 30.62 698 THR A N 1
ATOM 5475 C CA . THR A 1 698 ? -20.722 29.346 -2.742 1.00 30.62 698 THR A CA 1
ATOM 5476 C C . THR A 1 698 ? -19.870 30.223 -3.661 1.00 30.62 698 THR A C 1
ATOM 5478 O O . THR A 1 698 ? -19.958 31.443 -3.563 1.00 30.62 698 THR A O 1
ATOM 5481 N N . ASP A 1 699 ? -19.116 29.644 -4.600 1.00 27.25 699 ASP A N 1
ATOM 5482 C CA . ASP A 1 699 ? -18.205 30.378 -5.505 1.00 27.25 699 ASP A CA 1
ATOM 5483 C C . ASP A 1 699 ? -18.902 31.037 -6.725 1.00 27.25 699 ASP A C 1
ATOM 5485 O O . ASP A 1 699 ? -18.266 31.332 -7.737 1.00 27.25 699 ASP A O 1
ATOM 5489 N N . VAL A 1 700 ? -20.217 31.292 -6.652 1.00 27.53 700 VAL A N 1
ATOM 5490 C CA . VAL A 1 700 ? -20.979 32.049 -7.671 1.00 27.53 700 VAL A CA 1
ATOM 5491 C C . VAL A 1 700 ? -21.929 33.054 -7.000 1.00 27.53 700 VAL A C 1
ATOM 5493 O O . VAL A 1 700 ? -23.152 32.936 -7.073 1.00 27.53 700 VAL A O 1
ATOM 5496 N N . GLN A 1 701 ? -21.354 34.052 -6.320 1.00 27.39 701 GLN A N 1
ATOM 5497 C CA . GLN A 1 701 ? -22.067 35.239 -5.816 1.00 27.39 701 GLN A CA 1
ATOM 5498 C C . GLN A 1 701 ? -21.394 36.562 -6.231 1.00 27.39 701 GLN A C 1
ATOM 5500 O O . GLN A 1 701 ? -21.305 37.495 -5.442 1.00 27.39 701 GLN A O 1
ATOM 5505 N N . GLU A 1 702 ? -20.970 36.662 -7.490 1.00 30.28 702 GLU A N 1
ATOM 5506 C CA . GLU A 1 702 ? -20.718 37.933 -8.184 1.00 30.28 702 GLU A CA 1
ATOM 5507 C C . GLU A 1 702 ? -21.064 37.749 -9.679 1.00 30.28 702 GLU A C 1
ATOM 5509 O O . GLU A 1 702 ? -20.986 36.633 -10.187 1.00 30.28 702 GLU A O 1
ATOM 5514 N N . GLU A 1 703 ? -21.498 38.829 -10.347 1.00 25.36 703 GLU A N 1
ATOM 5515 C CA . GLU A 1 703 ? -22.112 38.870 -11.699 1.00 25.36 703 GLU A CA 1
ATOM 5516 C C . GLU A 1 703 ? -23.453 38.099 -11.861 1.00 25.36 703 GLU A C 1
ATOM 5518 O O . GLU A 1 703 ? -23.481 36.871 -11.911 1.00 25.36 703 GLU A O 1
ATOM 5523 N N . GLY A 1 704 ? -24.597 38.797 -12.035 1.00 25.25 704 GLY A N 1
ATOM 5524 C CA . GLY A 1 704 ? -25.848 38.090 -12.391 1.00 25.25 704 GLY A CA 1
ATOM 5525 C C . GLY A 1 704 ? -27.215 38.800 -12.366 1.00 25.25 704 GLY A C 1
ATOM 5526 O O . GLY A 1 704 ? -28.195 38.183 -12.791 1.00 25.25 704 GLY A O 1
ATOM 5527 N N . GLU A 1 705 ? -27.354 40.050 -11.910 1.00 29.52 705 GLU A N 1
ATOM 5528 C CA . GLU A 1 705 ? -28.662 40.739 -11.913 1.00 29.52 705 GLU A CA 1
ATOM 5529 C C . GLU A 1 705 ? -29.173 41.018 -13.346 1.00 29.52 705 GLU A C 1
ATOM 5531 O O . GLU A 1 705 ? -28.764 42.009 -13.947 1.00 29.52 705 GLU A O 1
ATOM 5536 N N . THR A 1 706 ? -30.074 40.189 -13.914 1.00 30.41 706 THR A N 1
ATOM 5537 C CA . THR A 1 706 ? -31.075 40.635 -14.935 1.00 30.41 706 THR A CA 1
ATOM 5538 C C . THR A 1 706 ? -32.177 39.643 -15.378 1.00 30.41 706 THR A C 1
ATOM 5540 O O . THR A 1 706 ? -33.098 40.084 -16.062 1.00 30.41 706 THR A O 1
ATOM 5543 N N . GLU A 1 707 ? -32.175 38.348 -15.018 1.00 27.19 707 GLU A N 1
ATOM 5544 C CA . GLU A 1 707 ? -33.190 37.374 -15.524 1.00 27.19 707 GLU A CA 1
ATOM 5545 C C . GLU A 1 707 ? -34.185 36.815 -14.479 1.00 27.19 707 GLU A C 1
ATOM 5547 O O . GLU A 1 707 ? -35.000 35.949 -14.794 1.00 27.19 707 GLU A O 1
ATOM 5552 N N . GLU A 1 708 ? -34.210 37.335 -13.248 1.00 28.09 708 GLU A N 1
ATOM 5553 C CA . GLU A 1 708 ? -35.157 36.860 -12.217 1.00 28.09 708 GLU A CA 1
ATOM 5554 C C . GLU A 1 708 ? -36.598 37.389 -12.426 1.00 28.09 708 GLU A C 1
ATOM 5556 O O . GLU A 1 708 ? -37.584 36.704 -12.142 1.00 28.09 708 GLU A O 1
ATOM 5561 N N . ASN A 1 709 ? -36.749 38.559 -13.059 1.00 30.97 709 ASN A N 1
ATOM 5562 C CA . ASN A 1 709 ? -38.041 39.232 -13.277 1.00 30.97 709 ASN A CA 1
ATOM 5563 C C . ASN A 1 709 ? -38.911 38.661 -14.422 1.00 30.97 709 ASN A C 1
ATOM 5565 O O . ASN A 1 709 ? -39.931 39.258 -14.764 1.00 30.97 709 ASN A O 1
ATOM 5569 N N . LYS A 1 710 ? -38.554 37.512 -15.021 1.00 29.81 710 LYS A N 1
ATOM 5570 C CA . LYS A 1 710 ? -39.352 36.861 -16.089 1.00 29.81 710 LYS A CA 1
ATOM 5571 C C . LYS A 1 710 ? -39.972 35.513 -15.715 1.00 29.81 710 LYS A C 1
ATOM 5573 O O . LYS A 1 710 ? -40.846 35.049 -16.445 1.00 29.81 710 LYS A O 1
ATOM 5578 N N . LEU A 1 711 ? -39.584 34.896 -14.594 1.00 28.25 711 LEU A N 1
ATOM 5579 C CA . LEU A 1 711 ? -40.237 33.667 -14.106 1.00 28.25 711 LEU A CA 1
ATOM 5580 C C . LEU A 1 711 ? -41.383 33.947 -13.122 1.00 28.25 711 LEU A C 1
ATOM 5582 O O . LEU A 1 711 ? -42.388 33.239 -13.149 1.00 28.25 711 LEU A O 1
ATOM 5586 N N . ASN A 1 712 ? -41.285 35.015 -12.326 1.00 29.00 712 ASN A N 1
ATOM 5587 C CA . ASN A 1 712 ? -42.289 35.358 -11.307 1.00 29.00 712 ASN A CA 1
ATOM 5588 C C . ASN A 1 712 ? -43.673 35.735 -11.887 1.00 29.00 712 ASN A C 1
ATOM 5590 O O . ASN A 1 712 ? -44.663 35.718 -11.165 1.00 29.00 712 ASN A O 1
ATOM 5594 N N . GLY A 1 713 ? -43.767 36.021 -13.192 1.00 29.06 713 GLY A N 1
ATOM 5595 C CA . GLY A 1 713 ? -45.021 36.356 -13.883 1.00 29.06 713 GLY A CA 1
ATOM 5596 C C . GLY A 1 713 ? -45.812 35.173 -14.465 1.00 29.06 713 GLY A C 1
ATOM 5597 O O . GLY A 1 713 ? -46.766 35.410 -15.199 1.00 29.06 713 GLY A O 1
ATOM 5598 N N . ARG A 1 714 ? -45.414 33.912 -14.220 1.00 27.47 714 ARG A N 1
ATOM 5599 C CA . ARG A 1 714 ? -46.084 32.706 -14.772 1.00 27.47 714 ARG A CA 1
ATOM 5600 C C . ARG A 1 714 ? -46.298 31.566 -13.764 1.00 27.47 714 ARG A C 1
ATOM 5602 O O . ARG A 1 714 ? -46.422 30.408 -14.147 1.00 27.47 714 ARG A O 1
ATOM 5609 N N . LEU A 1 715 ? -46.357 31.911 -12.480 1.00 26.75 715 LEU A N 1
ATOM 5610 C CA . LEU A 1 715 ? -46.674 31.009 -11.361 1.00 26.75 715 LEU A CA 1
ATOM 5611 C C . LEU A 1 715 ? -47.743 31.618 -10.428 1.00 26.75 715 LEU A C 1
ATOM 5613 O O . LEU A 1 715 ? -47.799 31.299 -9.247 1.00 26.75 715 LEU A O 1
ATOM 5617 N N . PHE A 1 716 ? -48.566 32.526 -10.967 1.00 27.09 716 PHE A N 1
ATOM 5618 C CA . PHE A 1 716 ? -49.582 33.297 -10.232 1.00 27.09 716 PHE A CA 1
ATOM 5619 C C . PHE A 1 716 ? -51.027 33.023 -10.698 1.00 27.09 716 PHE A C 1
ATOM 5621 O O . PHE A 1 716 ? -51.957 33.723 -10.309 1.00 27.09 716 PHE A O 1
ATOM 5628 N N . GLU A 1 717 ? -51.216 31.984 -11.513 1.00 27.25 717 GLU A N 1
ATOM 5629 C CA . GLU A 1 717 ? -52.513 31.412 -11.884 1.00 27.25 717 GLU A CA 1
ATOM 5630 C C . GLU A 1 717 ? -52.463 29.918 -11.529 1.00 27.25 717 GLU A C 1
ATOM 5632 O O . GLU A 1 717 ? -51.470 29.261 -11.839 1.00 27.25 717 GLU A O 1
ATOM 5637 N N . MET A 1 718 ? -53.512 29.402 -10.871 1.00 24.16 718 MET A N 1
ATOM 5638 C CA . MET A 1 718 ? -53.481 28.223 -9.977 1.00 24.16 718 MET A CA 1
ATOM 5639 C C . MET A 1 718 ? -52.610 28.445 -8.714 1.00 24.16 718 MET A C 1
ATOM 5641 O O . MET A 1 718 ? -51.400 28.597 -8.803 1.00 24.16 718 MET A O 1
ATOM 5645 N N . GLY A 1 719 ? -53.148 28.428 -7.493 1.00 24.20 719 GLY A N 1
ATOM 5646 C CA . GLY A 1 719 ? -54.549 28.248 -7.110 1.00 24.20 719 GLY A CA 1
ATOM 5647 C C . GLY A 1 719 ? -54.722 28.223 -5.589 1.00 24.20 719 GLY A C 1
ATOM 5648 O O . GLY A 1 719 ? -54.467 27.211 -4.952 1.00 24.20 719 GLY A O 1
ATOM 5649 N N . THR A 1 720 ? -55.160 29.356 -5.047 1.00 26.92 720 THR A N 1
ATOM 5650 C CA . THR A 1 720 ? -55.829 29.556 -3.746 1.00 26.92 720 THR A CA 1
ATOM 5651 C C . THR A 1 720 ? -56.417 28.303 -3.066 1.00 26.92 720 THR A C 1
ATOM 5653 O O . THR A 1 720 ? -57.323 27.704 -3.644 1.00 26.92 720 THR A O 1
ATOM 5656 N N . ASN A 1 721 ? -55.977 27.986 -1.832 1.00 29.17 721 ASN A N 1
ATOM 5657 C CA . ASN A 1 721 ? -56.806 27.525 -0.687 1.00 29.17 721 ASN A CA 1
ATOM 5658 C C . ASN A 1 721 ? -55.964 27.133 0.562 1.00 29.17 721 ASN A C 1
ATOM 5660 O O . ASN A 1 721 ? -56.065 26.022 1.067 1.00 29.17 721 ASN A O 1
ATOM 5664 N N . GLU A 1 722 ? -55.157 28.056 1.102 1.00 26.22 722 GLU A N 1
ATOM 5665 C CA . GLU A 1 722 ? -54.487 27.891 2.413 1.00 26.22 722 GLU A CA 1
ATOM 5666 C C . GLU A 1 722 ? -54.704 29.141 3.288 1.00 26.22 722 GLU A C 1
ATOM 5668 O O . GLU A 1 722 ? -53.797 29.933 3.529 1.00 26.22 722 GLU A O 1
ATOM 5673 N N . ALA A 1 723 ? -55.954 29.356 3.715 1.00 26.34 723 ALA A N 1
ATOM 5674 C CA . ALA A 1 723 ? -56.357 30.480 4.574 1.00 26.34 723 ALA A CA 1
ATOM 5675 C C . ALA A 1 723 ? -57.406 30.080 5.638 1.00 26.34 723 ALA A C 1
ATOM 5677 O O . ALA A 1 723 ? -58.172 30.911 6.114 1.00 26.34 723 ALA A O 1
ATOM 5678 N N . THR A 1 724 ? -57.457 28.791 5.986 1.00 28.36 724 THR A N 1
ATOM 5679 C CA . THR A 1 724 ? -58.467 28.170 6.868 1.00 28.36 724 THR A CA 1
ATOM 5680 C C . THR A 1 724 ? -57.829 27.126 7.795 1.00 28.36 724 THR A C 1
ATOM 5682 O O . THR A 1 724 ? -58.382 26.053 8.001 1.00 28.36 724 THR A O 1
ATOM 5685 N N . LEU A 1 725 ? -56.609 27.393 8.275 1.00 26.55 725 LEU A N 1
ATOM 5686 C CA . LEU A 1 725 ? -55.794 26.429 9.039 1.00 26.55 725 LEU A CA 1
ATOM 5687 C C . LEU A 1 725 ? -54.963 27.098 10.157 1.00 26.55 725 LEU A C 1
ATOM 5689 O O . LEU A 1 725 ? -53.913 26.607 10.557 1.00 26.55 725 LEU A O 1
ATOM 5693 N N . LEU A 1 726 ? -55.443 28.246 10.649 1.00 26.33 726 LEU A N 1
ATOM 5694 C CA . LEU A 1 726 ? -54.863 29.014 11.764 1.00 26.33 726 LEU A CA 1
ATOM 5695 C C . LEU A 1 726 ? -55.905 29.399 12.838 1.00 26.33 726 LEU A C 1
ATOM 5697 O O . LEU A 1 726 ? -55.628 30.248 13.676 1.00 26.33 726 LEU A O 1
ATOM 5701 N N . ASP A 1 727 ? -57.083 28.764 12.814 1.00 26.00 727 ASP A N 1
ATOM 5702 C CA . ASP A 1 727 ? -58.212 29.038 13.728 1.00 26.00 727 ASP A CA 1
ATOM 5703 C C . ASP A 1 727 ? -58.625 27.796 14.561 1.00 26.00 727 ASP A C 1
ATOM 5705 O O . ASP A 1 727 ? -59.437 27.879 15.476 1.00 26.00 727 ASP A O 1
ATOM 5709 N N . GLU A 1 728 ? -58.040 26.617 14.291 1.00 27.98 728 GLU A N 1
ATOM 5710 C CA . GLU A 1 728 ? -58.358 25.367 15.011 1.00 27.98 728 GLU A CA 1
ATOM 5711 C C . GLU A 1 728 ? -57.467 25.103 16.242 1.00 27.98 728 GLU A C 1
ATOM 5713 O O . GLU A 1 728 ? -57.815 24.292 17.101 1.00 27.98 728 GLU A O 1
ATOM 5718 N N . THR A 1 729 ? -56.335 25.799 16.384 1.00 25.83 729 THR A N 1
ATOM 5719 C CA . THR A 1 729 ? -55.340 25.562 17.452 1.00 25.83 729 THR A CA 1
ATOM 5720 C C . THR A 1 729 ? -55.680 26.191 18.810 1.00 25.83 729 THR A C 1
ATOM 5722 O O . THR A 1 729 ? -54.900 26.048 19.749 1.00 25.83 729 THR A O 1
ATOM 5725 N N . MET A 1 730 ? -56.844 26.838 18.957 1.00 25.38 730 MET A N 1
ATOM 5726 C CA . MET A 1 730 ? -57.343 27.368 20.241 1.00 25.38 730 MET A CA 1
ATOM 5727 C C . MET A 1 730 ? -58.610 26.669 20.774 1.00 25.38 730 MET A C 1
ATOM 5729 O O . MET A 1 730 ? -59.243 27.179 21.693 1.00 25.38 730 MET A O 1
ATOM 5733 N N . ASN A 1 731 ? -58.965 25.485 20.254 1.00 27.34 731 ASN A N 1
ATOM 5734 C CA . ASN A 1 731 ? -60.111 24.687 20.736 1.00 27.34 731 ASN A CA 1
ATOM 5735 C C . ASN A 1 731 ? -59.737 23.300 21.306 1.00 27.34 731 ASN A C 1
ATOM 5737 O O . ASN A 1 731 ? -60.607 22.514 21.682 1.00 27.34 731 ASN A O 1
ATOM 5741 N N . THR A 1 732 ? -58.446 22.976 21.404 1.00 27.27 732 THR A N 1
ATOM 5742 C CA . THR A 1 732 ? -57.959 21.630 21.755 1.00 27.27 732 THR A CA 1
ATOM 5743 C C . THR A 1 732 ? -58.187 21.217 23.214 1.00 27.27 732 THR A C 1
ATOM 5745 O O . THR A 1 732 ? -58.137 20.027 23.511 1.00 27.27 732 THR A O 1
ATOM 5748 N N . THR A 1 733 ? -58.487 22.149 24.125 1.00 25.92 733 THR A N 1
ATOM 5749 C CA . THR A 1 733 ? -58.653 21.860 25.565 1.00 25.92 733 THR A CA 1
ATOM 5750 C C . THR A 1 733 ? -60.031 21.295 25.944 1.00 25.92 733 THR A C 1
ATOM 5752 O O . THR A 1 733 ? -60.163 20.712 27.014 1.00 25.92 733 THR A O 1
ATOM 5755 N N . ASN A 1 734 ? -61.048 21.418 25.079 1.00 28.78 734 ASN A N 1
ATOM 5756 C CA . ASN A 1 734 ? -62.408 20.907 25.339 1.00 28.78 734 ASN A CA 1
ATOM 5757 C C . ASN A 1 734 ? -62.686 19.518 24.726 1.00 28.78 734 ASN A C 1
ATOM 5759 O O . ASN A 1 734 ? -63.731 18.928 24.987 1.00 28.78 734 ASN A O 1
ATOM 5763 N N . ARG A 1 735 ? -61.765 18.960 23.926 1.00 29.27 735 ARG A N 1
ATOM 5764 C CA . ARG A 1 735 ? -62.007 17.727 23.146 1.00 29.27 735 ARG A CA 1
ATOM 5765 C C . ARG A 1 735 ? -61.827 16.403 23.894 1.00 29.27 735 ARG A C 1
ATOM 5767 O O . ARG A 1 735 ? -62.053 15.347 23.311 1.00 29.27 735 ARG A O 1
ATOM 5774 N N . ILE A 1 736 ? -61.466 16.432 25.177 1.00 28.92 736 ILE A N 1
ATOM 5775 C CA . ILE A 1 736 ? -61.295 15.204 25.972 1.00 28.92 736 ILE A CA 1
ATOM 5776 C C . ILE A 1 736 ? -62.661 14.559 26.282 1.00 28.92 736 ILE A C 1
ATOM 5778 O O . ILE A 1 736 ? -62.793 13.344 26.154 1.00 28.92 736 ILE A O 1
ATOM 5782 N N . SER A 1 737 ? -63.702 15.355 26.565 1.00 28.88 737 SER A N 1
ATOM 5783 C CA . SER A 1 737 ? -65.064 14.854 26.828 1.00 28.88 737 SER A CA 1
ATOM 5784 C C . SER A 1 737 ? -65.855 14.459 25.574 1.00 28.88 737 SER A C 1
ATOM 5786 O O . SER A 1 737 ? -66.764 13.645 25.671 1.00 28.88 737 SER A O 1
ATOM 5788 N N . GLU A 1 738 ? -65.523 14.988 24.391 1.00 30.64 738 GLU A N 1
ATOM 5789 C CA . GLU A 1 738 ? -66.213 14.618 23.138 1.00 30.64 738 GLU A CA 1
ATOM 5790 C C . GLU A 1 738 ? -65.778 13.240 22.597 1.00 30.64 738 GLU A C 1
ATOM 5792 O O . GLU A 1 738 ? -66.482 12.634 21.787 1.00 30.64 738 GLU A O 1
ATOM 5797 N N . SER A 1 739 ? -64.621 12.727 23.035 1.00 36.56 739 SER A N 1
ATOM 5798 C CA . SER A 1 739 ? -64.064 11.466 22.527 1.00 36.56 739 SER A CA 1
ATOM 5799 C C . SER A 1 739 ? -64.839 10.225 22.992 1.00 36.56 739 SER A C 1
ATOM 5801 O O . SER A 1 739 ? -65.011 9.290 22.207 1.00 36.56 739 SER A O 1
ATOM 5803 N N . GLU A 1 740 ? -65.372 10.234 24.221 1.00 35.97 740 GLU A N 1
ATOM 5804 C CA . GLU A 1 740 ? -66.184 9.133 24.753 1.00 35.97 740 GLU A CA 1
ATOM 5805 C C . GLU A 1 740 ? -67.511 9.007 23.992 1.00 35.97 740 GLU A C 1
ATOM 5807 O O . GLU A 1 740 ? -67.813 7.933 23.469 1.00 35.97 740 GLU A O 1
ATOM 5812 N N . ASP A 1 741 ? -68.266 10.101 23.835 1.00 36.06 741 ASP A N 1
ATOM 5813 C CA . ASP A 1 741 ? -69.548 10.093 23.114 1.00 36.06 741 ASP A CA 1
ATOM 5814 C C . ASP A 1 741 ? -69.384 9.705 21.636 1.00 36.06 741 ASP A C 1
ATOM 5816 O O . ASP A 1 741 ? -70.191 8.941 21.096 1.00 36.06 741 ASP A O 1
ATOM 5820 N N . HIS A 1 742 ? -68.318 10.160 20.969 1.00 38.09 742 HIS A N 1
ATOM 5821 C CA . HIS A 1 742 ? -68.077 9.796 19.571 1.00 38.09 742 HIS A CA 1
ATOM 5822 C C . HIS A 1 742 ? -67.674 8.314 19.412 1.00 38.09 742 HIS A C 1
ATOM 5824 O O . HIS A 1 742 ? -67.992 7.685 18.392 1.00 38.09 742 HIS A O 1
ATOM 5830 N N . MET A 1 743 ? -67.027 7.723 20.425 1.00 37.62 743 MET A N 1
ATOM 5831 C CA . MET A 1 743 ? -66.690 6.297 20.468 1.00 37.62 743 MET A CA 1
ATOM 5832 C C . MET A 1 743 ? -67.916 5.434 20.804 1.00 37.62 743 MET A C 1
ATOM 5834 O O . MET A 1 743 ? -68.184 4.457 20.105 1.00 37.62 743 MET A O 1
ATOM 5838 N N . VAL A 1 744 ? -68.720 5.832 21.796 1.00 41.91 744 VAL A N 1
ATOM 5839 C CA . VAL A 1 744 ? -69.996 5.183 22.151 1.00 41.91 744 VAL A CA 1
ATOM 5840 C C . VAL A 1 744 ? -70.975 5.222 20.975 1.00 41.91 744 VAL A C 1
ATOM 5842 O O . VAL A 1 744 ? -71.568 4.197 20.646 1.00 41.91 744 VAL A O 1
ATOM 5845 N N . SER A 1 745 ? -71.084 6.352 20.272 1.00 41.09 745 SER A N 1
ATOM 5846 C CA . SER A 1 745 ? -71.872 6.485 19.037 1.00 41.09 745 SER A CA 1
ATOM 5847 C C . SER A 1 745 ? -71.415 5.499 17.949 1.00 41.09 745 SER A C 1
ATOM 5849 O O . SER A 1 745 ? -72.232 4.797 17.348 1.00 41.09 745 SER A O 1
ATOM 5851 N N . SER A 1 746 ? -70.099 5.356 17.757 1.00 38.12 746 SER A N 1
ATOM 5852 C CA . SER A 1 746 ? -69.521 4.409 16.792 1.00 38.12 746 SER A CA 1
ATOM 5853 C C . SER A 1 746 ? -69.806 2.946 17.166 1.00 38.12 746 SER A C 1
ATOM 5855 O O . SER A 1 746 ? -70.174 2.145 16.307 1.00 38.12 746 SER A O 1
ATOM 5857 N N . ILE A 1 747 ? -69.713 2.601 18.455 1.00 42.16 747 ILE A N 1
ATOM 5858 C CA . ILE A 1 747 ? -70.043 1.265 18.979 1.00 42.16 747 ILE A CA 1
ATOM 5859 C C . ILE A 1 747 ? -71.543 0.967 18.818 1.00 42.16 747 ILE A C 1
ATOM 5861 O O . ILE A 1 747 ? -71.908 -0.116 18.361 1.00 42.16 747 ILE A O 1
ATOM 5865 N N . LEU A 1 748 ? -72.422 1.929 19.117 1.00 45.00 748 LEU A N 1
ATOM 5866 C CA . LEU A 1 748 ? -73.872 1.797 18.928 1.00 45.00 748 LEU A CA 1
ATOM 5867 C C . LEU A 1 748 ? -74.257 1.631 17.449 1.00 45.00 748 LEU A C 1
ATOM 5869 O O . LEU A 1 748 ? -75.162 0.851 17.145 1.00 45.00 748 LEU A O 1
ATOM 5873 N N . SER A 1 749 ? -73.544 2.292 16.532 1.00 43.81 749 SER A N 1
ATOM 5874 C CA . SER A 1 749 ? -73.699 2.099 15.083 1.00 43.81 749 SER A CA 1
ATOM 5875 C C . SER A 1 749 ? -73.381 0.655 14.668 1.00 43.81 749 SER A C 1
ATOM 5877 O O . SER A 1 749 ? -74.207 -0.014 14.046 1.00 43.81 749 SER A O 1
ATOM 5879 N N . ILE A 1 750 ? -72.245 0.110 15.118 1.00 45.72 750 ILE A N 1
ATOM 5880 C CA . ILE A 1 750 ? -71.838 -1.279 14.834 1.00 45.72 750 ILE A CA 1
ATOM 5881 C C . ILE A 1 750 ? -72.827 -2.290 15.454 1.00 45.72 750 ILE A C 1
ATOM 5883 O O . ILE A 1 750 ? -73.191 -3.284 14.823 1.00 45.72 750 ILE A O 1
ATOM 5887 N N . ILE A 1 751 ? -73.339 -2.021 16.661 1.00 45.22 751 ILE A N 1
ATOM 5888 C CA . ILE A 1 751 ? -74.396 -2.828 17.303 1.00 45.22 751 ILE A CA 1
ATOM 5889 C C . ILE A 1 751 ? -75.718 -2.771 16.511 1.00 45.22 751 ILE A C 1
ATOM 5891 O O . ILE A 1 751 ? -76.489 -3.736 16.536 1.00 45.22 751 ILE A O 1
ATOM 5895 N N . SER A 1 752 ? -75.983 -1.682 15.782 1.00 47.81 752 SER A N 1
ATOM 5896 C CA . SER A 1 752 ? -77.120 -1.581 14.862 1.00 47.81 752 SER A CA 1
ATOM 5897 C C . SER A 1 752 ? -76.950 -2.518 13.661 1.00 47.81 752 SER A C 1
ATOM 5899 O O . SER A 1 752 ? -77.828 -3.342 13.413 1.00 47.81 752 SER A O 1
ATOM 5901 N N . GLU A 1 753 ? -75.804 -2.480 12.972 1.00 47.19 753 GLU A N 1
ATOM 5902 C CA . GLU A 1 753 ? -75.538 -3.322 11.789 1.00 47.19 753 GLU A CA 1
ATOM 5903 C C . GLU A 1 753 ? -75.608 -4.835 12.085 1.00 47.19 753 GLU A C 1
ATOM 5905 O O . GLU A 1 753 ? -76.040 -5.632 11.247 1.00 47.19 753 GLU A O 1
ATOM 5910 N N . VAL A 1 754 ? -75.247 -5.258 13.303 1.00 48.47 754 VAL A N 1
ATOM 5911 C CA . VAL A 1 754 ? -75.320 -6.669 13.730 1.00 48.47 754 VAL A CA 1
ATOM 5912 C C . VAL A 1 754 ? -76.767 -7.196 13.826 1.00 48.47 754 VAL A C 1
ATOM 5914 O O . VAL A 1 754 ? -76.978 -8.415 13.755 1.00 48.47 754 VAL A O 1
ATOM 5917 N N . LYS A 1 755 ? -77.782 -6.321 13.940 1.00 46.38 755 LYS A N 1
ATOM 5918 C CA . LYS A 1 755 ? -79.197 -6.733 14.036 1.00 46.38 755 LYS A CA 1
ATOM 5919 C C . LYS A 1 755 ? -79.770 -7.261 12.716 1.00 46.38 755 LYS A C 1
ATOM 5921 O O . LYS A 1 755 ? -80.535 -8.221 12.770 1.00 46.38 755 LYS A O 1
ATOM 5926 N N . ASP A 1 756 ? -79.347 -6.724 11.570 1.00 46.59 756 ASP A N 1
ATOM 5927 C CA . ASP A 1 756 ? -79.923 -7.054 10.252 1.00 46.59 756 ASP A CA 1
ATOM 5928 C C . ASP A 1 756 ? -79.220 -8.230 9.533 1.00 46.59 756 ASP A C 1
ATOM 5930 O O . ASP A 1 756 ? -79.697 -8.751 8.521 1.00 46.59 756 ASP A O 1
ATOM 5934 N N . ALA A 1 757 ? -78.087 -8.709 10.058 1.00 46.59 757 ALA A N 1
ATOM 5935 C CA . ALA A 1 757 ? -77.282 -9.767 9.445 1.00 46.59 757 ALA A CA 1
ATOM 5936 C C . ALA A 1 757 ? -77.883 -11.183 9.633 1.00 46.59 757 ALA A C 1
ATOM 5938 O O . ALA A 1 757 ? -77.466 -11.942 10.508 1.00 46.59 757 ALA A O 1
ATOM 5939 N N . GLY A 1 758 ? -78.827 -11.572 8.768 1.00 44.91 758 GLY A N 1
ATOM 5940 C CA . GLY A 1 758 ? -79.684 -12.771 8.877 1.00 44.91 758 GLY A CA 1
ATOM 5941 C C . GLY A 1 758 ? -79.062 -14.189 8.875 1.00 44.91 758 GLY A C 1
ATOM 5942 O O . GLY A 1 758 ? -79.766 -15.139 8.534 1.00 44.91 758 GLY A O 1
ATOM 5943 N N . SER A 1 759 ? -77.790 -14.393 9.248 1.00 48.19 759 SER A N 1
ATOM 5944 C CA . SER A 1 759 ? -77.175 -15.732 9.352 1.00 48.19 759 SER A CA 1
ATOM 5945 C C . SER A 1 759 ? -76.287 -15.911 10.593 1.00 48.19 759 SER A C 1
ATOM 5947 O O . SER A 1 759 ? -75.229 -15.292 10.727 1.00 48.19 759 SER A O 1
ATOM 5949 N N . VAL A 1 760 ? -76.686 -16.841 11.469 1.00 51.94 760 VAL A N 1
ATOM 5950 C CA . VAL A 1 760 ? -76.098 -17.097 12.801 1.00 51.94 760 VAL A CA 1
ATOM 5951 C C . VAL A 1 760 ? -74.593 -17.398 12.754 1.00 51.94 760 VAL A C 1
ATOM 5953 O O . VAL A 1 760 ? -73.812 -16.791 13.488 1.00 51.94 760 VAL A O 1
ATOM 5956 N N . LYS A 1 761 ? -74.142 -18.273 11.839 1.00 42.97 761 LYS A N 1
ATOM 5957 C CA . LYS A 1 761 ? -72.705 -18.593 11.674 1.00 42.97 761 LYS A CA 1
ATOM 5958 C C . LYS A 1 761 ? -71.860 -17.386 11.238 1.00 42.97 761 LYS A C 1
ATOM 5960 O O . LYS A 1 761 ? -70.644 -17.409 11.416 1.00 42.97 761 LYS A O 1
ATOM 5965 N N . ARG A 1 762 ? -72.480 -16.338 10.679 1.00 45.28 762 ARG A N 1
ATOM 5966 C CA . ARG A 1 762 ? -71.811 -15.083 10.305 1.00 45.28 762 ARG A CA 1
ATOM 5967 C C . ARG A 1 762 ? -71.793 -14.089 11.470 1.00 45.28 762 ARG A C 1
ATOM 5969 O O . ARG A 1 762 ? -70.763 -13.458 11.683 1.00 45.28 762 ARG A O 1
ATOM 5976 N N . GLN A 1 763 ? -72.865 -14.027 12.266 1.00 47.97 763 GLN A N 1
ATOM 5977 C CA . GLN A 1 763 ? -72.941 -13.199 13.479 1.00 47.97 763 GLN A CA 1
ATOM 5978 C C . GLN A 1 763 ? -71.849 -13.566 14.494 1.00 47.97 763 GLN A C 1
ATOM 5980 O O . GLN A 1 763 ? -71.078 -12.691 14.875 1.00 47.97 763 GLN A O 1
ATOM 5985 N N . MET A 1 764 ? -71.679 -14.848 14.845 1.00 47.25 764 MET A N 1
ATOM 5986 C CA . MET A 1 764 ? -70.638 -15.257 15.809 1.00 47.25 764 MET A CA 1
ATOM 5987 C C . MET A 1 764 ? -69.209 -14.949 15.317 1.00 47.25 764 MET A C 1
ATOM 5989 O O . MET A 1 764 ? -68.329 -14.612 16.106 1.00 47.25 764 MET A O 1
ATOM 5993 N N . LYS A 1 765 ? -68.971 -15.012 13.996 1.00 46.28 765 LYS A N 1
ATOM 5994 C CA . LYS A 1 765 ? -67.682 -14.624 13.399 1.00 46.28 765 LYS A CA 1
ATOM 5995 C C . LYS A 1 765 ? -67.440 -13.113 13.445 1.00 46.28 765 LYS A C 1
ATOM 5997 O O . LYS A 1 765 ? -66.313 -12.714 13.714 1.00 46.28 765 LYS A O 1
ATOM 6002 N N . HIS A 1 766 ? -68.465 -12.285 13.221 1.00 47.59 766 HIS A N 1
ATOM 6003 C CA . HIS A 1 766 ? -68.341 -10.833 13.390 1.00 47.59 766 HIS A CA 1
ATOM 6004 C C . HIS A 1 766 ? -68.167 -10.435 14.857 1.00 47.59 766 HIS A C 1
ATOM 6006 O O . HIS A 1 766 ? -67.297 -9.623 15.138 1.00 47.59 766 HIS A O 1
ATOM 6012 N N . ILE A 1 767 ? -68.904 -11.044 15.792 1.00 48.62 767 ILE A N 1
ATOM 6013 C CA . ILE A 1 767 ? -68.741 -10.779 17.230 1.00 48.62 767 ILE A CA 1
ATOM 6014 C C . ILE A 1 767 ? -67.302 -11.084 17.665 1.00 48.62 767 ILE A C 1
ATOM 6016 O O . ILE A 1 767 ? -66.673 -10.232 18.279 1.00 48.62 767 ILE A O 1
ATOM 6020 N N . ASN A 1 768 ? -66.725 -12.220 17.258 1.00 50.16 768 ASN A N 1
ATOM 6021 C CA . ASN A 1 768 ? -65.324 -12.532 17.566 1.00 50.16 768 ASN A CA 1
ATOM 6022 C C . ASN A 1 768 ? -64.312 -11.590 16.880 1.00 50.16 768 ASN A C 1
ATOM 6024 O O . ASN A 1 768 ? -63.276 -11.290 17.468 1.00 50.16 768 ASN A O 1
ATOM 6028 N N . ALA A 1 769 ? -64.598 -11.086 15.674 1.00 46.97 769 ALA A N 1
ATOM 6029 C CA . ALA A 1 769 ? -63.749 -10.088 15.012 1.00 46.97 769 ALA A CA 1
ATOM 6030 C C . ALA A 1 769 ? -63.816 -8.711 15.704 1.00 46.97 769 ALA A C 1
ATOM 6032 O O . ALA A 1 769 ? -62.788 -8.071 15.901 1.00 46.97 769 ALA A O 1
ATOM 6033 N N . ILE A 1 770 ? -65.005 -8.288 16.141 1.00 49.66 770 ILE A N 1
ATOM 6034 C CA . ILE A 1 770 ? -65.214 -7.068 16.935 1.00 49.66 770 ILE A CA 1
ATOM 6035 C C . ILE A 1 770 ? -64.536 -7.212 18.307 1.00 49.66 770 ILE A C 1
ATOM 6037 O O . ILE A 1 770 ? -63.843 -6.300 18.742 1.00 49.66 770 ILE A O 1
ATOM 6041 N N . LYS A 1 771 ? -64.644 -8.385 18.946 1.00 47.09 771 LYS A N 1
ATOM 6042 C CA . LYS A 1 771 ? -63.951 -8.736 20.198 1.00 47.09 771 LYS A CA 1
ATOM 6043 C C . LYS A 1 771 ? -62.426 -8.643 20.041 1.00 47.09 771 LYS A C 1
ATOM 6045 O O . LYS A 1 771 ? -61.778 -8.095 20.924 1.00 47.09 771 LYS A O 1
ATOM 6050 N N . SER A 1 772 ? -61.868 -9.077 18.903 1.00 46.22 772 SER A N 1
ATOM 6051 C CA . SER A 1 772 ? -60.450 -8.863 18.556 1.00 46.22 772 SER A CA 1
ATOM 6052 C C . SER A 1 772 ? -60.112 -7.379 18.398 1.00 46.22 772 SER A C 1
ATOM 6054 O O . SER A 1 772 ? -59.197 -6.898 19.050 1.00 46.22 772 SER A O 1
ATOM 6056 N N . CYS A 1 773 ? -60.882 -6.632 17.603 1.00 45.28 773 CYS A N 1
ATOM 6057 C CA . CYS A 1 773 ? -60.603 -5.221 17.319 1.00 45.28 773 CYS A CA 1
ATOM 6058 C C . CYS A 1 773 ? -60.712 -4.323 18.568 1.00 45.28 773 CYS A C 1
ATOM 6060 O O . CYS A 1 773 ? -59.927 -3.391 18.729 1.00 45.28 773 CYS A O 1
ATOM 6062 N N . ILE A 1 774 ? -61.661 -4.605 19.469 1.00 45.78 774 ILE A N 1
ATOM 6063 C CA . ILE A 1 774 ? -61.769 -3.925 20.768 1.00 45.78 774 ILE A CA 1
ATOM 6064 C C . ILE A 1 774 ? -60.555 -4.272 21.639 1.00 45.78 774 ILE A C 1
ATOM 6066 O O . ILE A 1 774 ? -59.943 -3.366 22.195 1.00 45.78 774 ILE A O 1
ATOM 6070 N N . MET A 1 775 ? -60.155 -5.547 21.708 1.00 44.78 775 MET A N 1
ATOM 6071 C CA . MET A 1 775 ? -58.962 -5.974 22.454 1.00 44.78 775 MET A CA 1
ATOM 6072 C C . MET A 1 775 ? -57.664 -5.369 21.895 1.00 44.78 775 MET A C 1
ATOM 6074 O O . MET A 1 775 ? -56.798 -4.990 22.674 1.00 44.78 775 MET A O 1
ATOM 6078 N N . GLU A 1 776 ? -57.527 -5.219 20.574 1.00 43.84 776 GLU A N 1
ATOM 6079 C CA . GLU A 1 776 ? -56.370 -4.568 19.943 1.00 43.84 776 GLU A CA 1
ATOM 6080 C C . GLU A 1 776 ? -56.318 -3.062 20.237 1.00 43.84 776 GLU A C 1
ATOM 6082 O O . GLU A 1 776 ? -55.249 -2.546 20.559 1.00 43.84 776 GLU A O 1
ATOM 6087 N N . ASN A 1 777 ? -57.456 -2.361 20.200 1.00 42.12 777 ASN A N 1
ATOM 6088 C CA . ASN A 1 777 ? -57.513 -0.941 20.559 1.00 42.12 777 ASN A CA 1
ATOM 6089 C C . ASN A 1 777 ? -57.254 -0.719 22.060 1.00 42.12 777 ASN A C 1
ATOM 6091 O O . ASN A 1 777 ? -56.506 0.187 22.419 1.00 42.12 777 ASN A O 1
ATOM 6095 N N . VAL A 1 778 ? -57.785 -1.581 22.936 1.00 40.94 778 VAL A N 1
ATOM 6096 C CA . VAL A 1 778 ? -57.453 -1.571 24.372 1.00 40.94 778 VAL A CA 1
ATOM 6097 C C . VAL A 1 778 ? -55.958 -1.843 24.577 1.00 40.94 778 VAL A C 1
ATOM 6099 O O . VAL A 1 778 ? -55.308 -1.089 25.292 1.00 40.94 778 VAL A O 1
ATOM 6102 N N . ALA A 1 779 ? -55.366 -2.820 23.882 1.00 41.69 779 ALA A N 1
ATOM 6103 C CA . ALA A 1 779 ? -53.930 -3.119 23.959 1.00 41.69 779 ALA A CA 1
ATOM 6104 C C . ALA A 1 779 ? -53.012 -1.995 23.426 1.00 41.69 779 ALA A C 1
ATOM 6106 O O . ALA A 1 779 ? -51.828 -1.953 23.773 1.00 41.69 779 ALA A O 1
ATOM 6107 N N . GLN A 1 780 ? -53.529 -1.073 22.605 1.00 41.59 780 GLN A N 1
ATOM 6108 C CA . GLN A 1 780 ? -52.816 0.155 22.230 1.00 41.59 780 GLN A CA 1
ATOM 6109 C C . GLN A 1 780 ? -52.882 1.244 23.313 1.00 41.59 780 GLN A C 1
ATOM 6111 O O . GLN A 1 780 ? -52.008 2.108 23.330 1.00 41.59 780 GLN A O 1
ATOM 6116 N N . MET A 1 781 ? -53.857 1.194 24.228 1.00 43.50 781 MET A N 1
ATOM 6117 C CA . MET A 1 781 ? -53.994 2.145 25.342 1.00 43.50 781 MET A CA 1
ATOM 6118 C C . MET A 1 781 ? -53.369 1.640 26.654 1.00 43.50 781 MET A C 1
ATOM 6120 O O . MET A 1 781 ? -52.778 2.439 27.372 1.00 43.50 781 MET A O 1
ATOM 6124 N N . THR A 1 782 ? -53.414 0.330 26.928 1.00 44.81 782 THR A N 1
ATOM 6125 C CA . THR A 1 782 ? -52.819 -0.311 28.126 1.00 44.81 782 THR A CA 1
ATOM 6126 C C . THR A 1 782 ? -51.317 -0.616 27.980 1.00 44.81 782 THR A C 1
ATOM 6128 O O . THR A 1 782 ? -50.658 -1.113 28.898 1.00 44.81 782 THR A O 1
ATOM 6131 N N . GLY A 1 783 ? -50.743 -0.353 26.803 1.00 55.78 783 GLY A N 1
ATOM 6132 C CA . GLY A 1 783 ? -49.335 -0.597 26.504 1.00 55.78 783 GLY A CA 1
ATOM 6133 C C . GLY A 1 783 ? -48.396 0.387 27.206 1.00 55.78 783 GLY A C 1
ATOM 6134 O O . GLY A 1 783 ? -48.628 1.595 27.212 1.00 55.78 783 GLY A O 1
ATOM 6135 N N . LYS A 1 784 ? -47.267 -0.101 27.740 1.00 64.00 784 LYS A N 1
ATOM 6136 C CA . LYS A 1 784 ? -46.240 0.793 28.304 1.00 64.00 784 LYS A CA 1
ATOM 6137 C C . LYS A 1 784 ? -45.723 1.756 27.224 1.00 64.00 784 LYS A C 1
ATOM 6139 O O . LYS A 1 784 ? -45.417 1.290 26.124 1.00 64.00 784 LYS A O 1
ATOM 6144 N N . PRO A 1 785 ? -45.547 3.061 27.510 1.00 69.19 785 PRO A N 1
ATOM 6145 C CA . PRO A 1 785 ? -45.403 4.085 26.470 1.00 69.19 785 PRO A CA 1
ATOM 6146 C C . PRO A 1 785 ? -44.219 3.862 25.516 1.00 69.19 785 PRO A C 1
ATOM 6148 O O . PRO A 1 785 ? -44.293 4.232 24.348 1.00 69.19 785 PRO A O 1
ATOM 6151 N N . LEU A 1 786 ? -43.142 3.218 25.981 1.00 82.44 786 LEU A N 1
ATOM 6152 C CA . LEU A 1 786 ? -41.937 2.942 25.194 1.00 82.44 786 LEU A CA 1
ATOM 6153 C C . LEU A 1 786 ? -41.772 1.445 24.842 1.00 82.44 786 LEU A C 1
ATOM 6155 O O . LEU A 1 786 ? -40.672 1.013 24.503 1.00 82.44 786 LEU A O 1
ATOM 6159 N N . GLN A 1 787 ? -42.837 0.631 24.912 1.00 78.19 787 GLN A N 1
ATOM 6160 C CA . GLN A 1 787 ? -42.776 -0.838 24.748 1.00 78.19 787 GLN A CA 1
ATOM 6161 C C . GLN A 1 787 ? -42.222 -1.333 23.400 1.00 78.19 787 GLN A C 1
ATOM 6163 O O . GLN A 1 787 ? -41.715 -2.450 23.301 1.00 78.19 787 GLN A O 1
ATOM 6168 N N . HIS A 1 788 ? -42.316 -0.508 22.358 1.00 78.81 788 HIS A N 1
ATOM 6169 C CA . HIS A 1 788 ? -41.813 -0.803 21.016 1.00 78.81 788 HIS A CA 1
ATOM 6170 C C . HIS A 1 788 ? -40.331 -0.419 20.830 1.00 78.81 788 HIS A C 1
ATOM 6172 O O . HIS A 1 788 ? -39.689 -0.908 19.897 1.00 78.81 788 HIS A O 1
ATOM 6178 N N . ILE A 1 789 ? -39.776 0.428 21.707 1.00 87.81 789 ILE A N 1
ATOM 6179 C CA . ILE A 1 789 ? -38.425 0.982 21.563 1.00 87.81 789 ILE A CA 1
ATOM 6180 C C . ILE A 1 789 ? -37.387 -0.060 21.966 1.00 87.81 789 ILE A C 1
ATOM 6182 O O . ILE A 1 789 ? -37.407 -0.587 23.084 1.00 87.81 789 ILE A O 1
ATOM 6186 N N . ARG A 1 790 ? -36.411 -0.307 21.087 1.00 91.19 790 ARG A N 1
ATOM 6187 C CA . ARG A 1 790 ? -35.194 -1.050 21.442 1.00 91.19 790 ARG A CA 1
ATOM 6188 C C . ARG A 1 790 ? -34.063 -0.074 21.721 1.00 91.19 790 ARG A C 1
ATOM 6190 O O . ARG A 1 790 ? -33.822 0.816 20.908 1.00 91.19 790 ARG A O 1
ATOM 6197 N N . TYR A 1 791 ? -33.367 -0.221 22.847 1.00 94.69 791 TYR A N 1
ATOM 6198 C CA . TYR A 1 791 ? -32.374 0.775 23.256 1.00 94.69 791 TYR A CA 1
ATOM 6199 C C . TYR A 1 791 ? -31.084 0.206 23.859 1.00 94.69 791 TYR A C 1
ATOM 6201 O O . TYR A 1 791 ? -31.029 -0.934 24.323 1.00 94.69 791 TYR A O 1
ATOM 6209 N N . SER A 1 792 ? -30.022 1.015 23.861 1.00 96.38 792 SER A N 1
ATOM 6210 C CA . SER A 1 792 ? -28.783 0.742 24.603 1.00 96.38 792 SER A CA 1
ATOM 6211 C C . SER A 1 792 ? -28.141 2.039 25.102 1.00 96.38 792 SER A C 1
ATOM 6213 O O . SER A 1 792 ? -28.326 3.099 24.503 1.00 96.38 792 SER A O 1
ATOM 6215 N N . VAL A 1 793 ? -27.390 1.955 26.204 1.00 96.31 793 VAL A N 1
ATOM 6216 C CA . VAL A 1 793 ? -26.796 3.111 26.890 1.00 96.31 793 VAL A CA 1
ATOM 6217 C C . VAL A 1 793 ? -25.294 2.915 27.082 1.00 96.31 793 VAL A C 1
ATOM 6219 O O . VAL A 1 793 ? -24.854 1.926 27.674 1.00 96.31 793 VAL A O 1
ATOM 6222 N N . PHE A 1 794 ? -24.516 3.898 26.633 1.00 96.75 794 PHE A N 1
ATOM 6223 C CA . PHE A 1 794 ? -23.106 4.062 26.963 1.00 96.75 794 PHE A CA 1
ATOM 6224 C C . PHE A 1 794 ? -22.950 5.191 27.988 1.00 96.75 794 PHE A C 1
ATOM 6226 O O . PHE A 1 794 ? -23.113 6.374 27.672 1.00 96.75 794 PHE A O 1
ATOM 6233 N N . ALA A 1 795 ? -22.654 4.817 29.231 1.00 94.44 795 ALA A N 1
ATOM 6234 C CA . ALA A 1 795 ? -22.510 5.733 30.353 1.00 94.44 795 ALA A CA 1
ATOM 6235 C C . ALA A 1 795 ? -21.042 6.150 30.522 1.00 94.44 795 ALA A C 1
ATOM 6237 O O . ALA A 1 795 ? -20.149 5.308 30.543 1.00 94.44 795 ALA A O 1
ATOM 6238 N N . LEU A 1 796 ? -20.770 7.448 30.648 1.00 90.25 796 LEU A N 1
ATOM 6239 C CA . LEU A 1 796 ? -19.425 8.012 30.794 1.00 90.25 796 LEU A CA 1
ATOM 6240 C C . LEU A 1 796 ? -19.217 8.574 32.206 1.00 90.25 796 LEU A C 1
ATOM 6242 O O . LEU A 1 796 ? -20.025 9.362 32.703 1.00 90.25 796 LEU A O 1
ATOM 6246 N N . GLY A 1 797 ? -18.093 8.225 32.830 1.00 86.19 797 GLY A N 1
ATOM 6247 C CA . GLY A 1 797 ? -17.732 8.697 34.167 1.00 86.19 797 GLY A CA 1
ATOM 6248 C C . GLY A 1 797 ? -16.263 8.445 34.506 1.00 86.19 797 GLY A C 1
ATOM 6249 O O . GLY A 1 797 ? -15.462 8.093 33.641 1.00 86.19 797 GLY A O 1
ATOM 6250 N N . SER A 1 798 ? -15.911 8.598 35.781 1.00 79.38 798 SER A N 1
ATOM 6251 C CA . SER A 1 798 ? -14.577 8.307 36.318 1.00 79.38 798 SER A CA 1
ATOM 6252 C C . SER A 1 798 ? -14.710 7.582 37.654 1.00 79.38 798 SER A C 1
ATOM 6254 O O . SER A 1 798 ? -15.363 8.104 38.558 1.00 79.38 798 SER A O 1
ATOM 6256 N N . SER A 1 799 ? -14.103 6.399 37.811 1.00 77.94 799 SER A N 1
ATOM 6257 C CA . SER A 1 799 ? -14.253 5.592 39.041 1.00 77.94 799 SER A CA 1
ATOM 6258 C C . SER A 1 799 ? -13.480 6.140 40.256 1.00 77.94 799 SER A C 1
ATOM 6260 O O . SER A 1 799 ? -13.252 5.416 41.224 1.00 77.94 799 SER A O 1
ATOM 6262 N N . VAL A 1 800 ? -13.019 7.392 40.187 1.00 69.00 800 VAL A N 1
ATOM 6263 C CA . VAL A 1 800 ? -12.474 8.162 41.318 1.00 69.00 800 VAL A CA 1
ATOM 6264 C C . VAL A 1 800 ? -13.606 8.766 42.162 1.00 69.00 800 VAL A C 1
ATOM 6266 O O . VAL A 1 800 ? -13.411 9.044 43.342 1.00 69.00 800 VAL A O 1
ATOM 6269 N N . TYR A 1 801 ? -14.789 8.952 41.570 1.00 71.19 801 TYR A N 1
ATOM 6270 C CA . TYR A 1 801 ? -15.965 9.528 42.221 1.00 71.19 801 TYR A CA 1
ATOM 6271 C C . TYR A 1 801 ? -16.936 8.418 42.663 1.00 71.19 801 TYR A C 1
ATOM 6273 O O . TYR A 1 801 ? -17.086 7.443 41.923 1.00 71.19 801 TYR A O 1
ATOM 6281 N N . PRO A 1 802 ? -17.617 8.540 43.824 1.00 66.50 802 PRO A N 1
ATOM 6282 C CA . PRO A 1 802 ? -18.466 7.467 44.356 1.00 66.50 802 PRO A CA 1
ATOM 6283 C C . PRO A 1 802 ? -19.613 7.065 43.421 1.00 66.50 802 PRO A C 1
ATOM 6285 O O . PRO A 1 802 ? -19.842 5.882 43.187 1.00 66.50 802 PRO A O 1
ATOM 6288 N N . ASN A 1 803 ? -20.292 8.054 42.836 1.00 78.88 803 ASN A N 1
ATOM 6289 C CA . ASN A 1 803 ? -21.468 7.855 41.988 1.00 78.88 803 ASN A CA 1
ATOM 6290 C C . ASN A 1 803 ? -21.059 7.700 40.513 1.00 78.88 803 ASN A C 1
ATOM 6292 O O . ASN A 1 803 ? -21.451 8.466 39.631 1.00 78.88 803 ASN A O 1
ATOM 6296 N N . PHE A 1 804 ? -20.202 6.710 40.263 1.00 82.12 804 PHE A N 1
ATOM 6297 C CA . PHE A 1 804 ? -19.676 6.382 38.943 1.00 82.12 804 PHE A CA 1
ATOM 6298 C C . PHE A 1 804 ? -20.800 6.049 37.944 1.00 82.12 804 PHE A C 1
ATOM 6300 O O . PHE A 1 804 ? -21.663 5.222 38.223 1.00 82.12 804 PHE A O 1
ATOM 6307 N N . CYS A 1 805 ? -20.779 6.695 36.771 1.00 86.75 805 CYS A N 1
ATOM 6308 C CA . CYS A 1 805 ? -21.743 6.497 35.675 1.00 86.75 805 CYS A CA 1
ATOM 6309 C C . CYS A 1 805 ? -23.236 6.702 36.034 1.00 86.75 805 CYS A C 1
ATOM 6311 O O . CYS A 1 805 ? -24.106 6.336 35.238 1.00 86.75 805 CYS A O 1
ATOM 6313 N N . ALA A 1 806 ? -23.543 7.311 37.187 1.00 86.69 806 ALA A N 1
ATOM 6314 C CA . ALA A 1 806 ? -24.884 7.353 37.771 1.00 86.69 806 ALA A CA 1
ATOM 6315 C C . ALA A 1 806 ? -25.976 7.887 36.827 1.00 86.69 806 ALA A C 1
ATOM 6317 O O . ALA A 1 806 ? -27.022 7.252 36.713 1.00 86.69 806 ALA A O 1
ATOM 6318 N N . PHE A 1 807 ? -25.735 8.981 36.093 1.00 90.31 807 PHE A N 1
ATOM 6319 C CA . PHE A 1 807 ? -26.746 9.536 35.180 1.00 90.31 807 PHE A CA 1
ATOM 6320 C C . PHE A 1 807 ? -27.081 8.589 34.009 1.00 90.31 807 PHE A C 1
ATOM 6322 O O . PHE A 1 807 ? -28.234 8.490 33.593 1.00 90.31 807 PHE A O 1
ATOM 6329 N N . GLY A 1 808 ? -26.099 7.831 33.508 1.00 90.00 808 GLY A N 1
ATOM 6330 C CA . GLY A 1 808 ? -26.328 6.843 32.449 1.00 90.00 808 GLY A CA 1
ATOM 6331 C C . GLY A 1 808 ? -27.118 5.625 32.940 1.00 90.00 808 GLY A C 1
ATOM 6332 O O . GLY A 1 808 ? -28.052 5.187 32.269 1.00 90.00 808 GLY A O 1
ATOM 6333 N N . HIS A 1 809 ? -26.807 5.127 34.142 1.00 90.31 809 HIS A N 1
ATOM 6334 C CA . HIS A 1 809 ? -27.596 4.074 34.798 1.00 90.31 809 HIS A CA 1
ATOM 6335 C C . HIS A 1 809 ? -29.022 4.538 35.117 1.00 90.31 809 HIS A C 1
ATOM 6337 O O . HIS A 1 809 ? -29.978 3.795 34.918 1.00 90.31 809 HIS A O 1
ATOM 6343 N N . TYR A 1 810 ? -29.185 5.787 35.553 1.00 89.38 810 TYR A N 1
ATOM 6344 C CA . TYR A 1 810 ? -30.486 6.403 35.807 1.00 89.38 810 TYR A CA 1
ATOM 6345 C C . TYR A 1 810 ? -31.361 6.460 34.540 1.00 89.38 810 TYR A C 1
ATOM 6347 O O . TYR A 1 810 ? -32.511 6.021 34.581 1.00 89.38 810 TYR A O 1
ATOM 6355 N N . MET A 1 811 ? -30.806 6.887 33.398 1.00 90.31 811 MET A N 1
ATOM 6356 C CA . MET A 1 811 ? -31.500 6.845 32.099 1.00 90.31 811 MET A CA 1
ATOM 6357 C C . MET A 1 811 ? -31.896 5.421 31.679 1.00 90.31 811 MET A C 1
ATOM 6359 O O . MET A 1 811 ? -33.023 5.205 31.233 1.00 90.31 811 MET A O 1
ATOM 6363 N N . ASP A 1 812 ? -31.020 4.430 31.873 1.00 92.25 812 ASP A N 1
ATOM 6364 C CA . ASP A 1 812 ? -31.339 3.022 31.602 1.00 92.25 812 ASP A CA 1
ATOM 6365 C C . ASP A 1 812 ? -32.465 2.478 32.502 1.00 92.25 812 ASP A C 1
ATOM 6367 O O . ASP A 1 812 ? -33.365 1.777 32.034 1.00 92.25 812 ASP A O 1
ATOM 6371 N N . HIS A 1 813 ? -32.463 2.820 33.792 1.00 89.56 813 HIS A N 1
ATOM 6372 C CA . HIS A 1 813 ? -33.550 2.453 34.698 1.00 89.56 813 HIS A CA 1
ATOM 6373 C C . HIS A 1 813 ? -34.877 3.121 34.317 1.00 89.56 813 HIS A C 1
ATOM 6375 O O . HIS A 1 813 ? -35.927 2.483 34.428 1.00 89.56 813 HIS A O 1
ATOM 6381 N N . LEU A 1 814 ? -34.848 4.374 33.860 1.00 87.56 814 LEU A N 1
ATOM 6382 C CA . LEU A 1 814 ? -36.043 5.140 33.514 1.00 87.56 814 LEU A CA 1
ATOM 6383 C C . LEU A 1 814 ? -36.707 4.603 32.233 1.00 87.56 814 LEU A C 1
ATOM 6385 O O . LEU A 1 814 ? -37.894 4.269 32.260 1.00 87.56 814 LEU A O 1
ATOM 6389 N N . LEU A 1 815 ? -35.931 4.389 31.161 1.00 88.31 815 LEU A N 1
ATOM 6390 C CA . LEU A 1 815 ? -36.419 3.794 29.906 1.00 88.31 815 LEU A CA 1
ATOM 6391 C C . LEU A 1 815 ? -36.989 2.381 30.100 1.00 88.31 815 LEU A C 1
ATOM 6393 O O . LEU A 1 815 ? -38.062 2.071 29.582 1.00 88.31 815 LEU A O 1
ATOM 6397 N N . ALA A 1 816 ? -36.319 1.533 30.886 1.00 85.38 816 ALA A N 1
ATOM 6398 C CA . ALA A 1 816 ? -36.799 0.180 31.167 1.00 85.38 816 ALA A CA 1
ATOM 6399 C C . ALA A 1 816 ? -38.127 0.154 31.938 1.00 85.38 816 ALA A C 1
ATOM 6401 O O . ALA A 1 816 ? -38.963 -0.719 31.704 1.00 85.38 816 ALA A O 1
ATOM 6402 N N . ARG A 1 817 ? -38.343 1.096 32.868 1.00 81.25 817 ARG A N 1
ATOM 6403 C CA . ARG A 1 817 ? -39.607 1.187 33.620 1.00 81.25 817 ARG A CA 1
ATOM 6404 C C . ARG A 1 817 ? -40.773 1.561 32.705 1.00 81.25 817 ARG A C 1
ATOM 6406 O O . ARG A 1 817 ? -41.824 0.925 32.806 1.00 81.25 817 ARG A O 1
ATOM 6413 N N . LEU A 1 818 ? -40.529 2.501 31.789 1.00 82.56 818 LEU A N 1
ATOM 6414 C CA . LEU A 1 818 ? -41.441 2.972 30.738 1.00 82.56 818 LEU A CA 1
ATOM 6415 C C . LEU A 1 818 ? -41.651 1.963 29.584 1.00 82.56 818 LEU A C 1
ATOM 6417 O O . LEU A 1 818 ? -42.376 2.258 28.638 1.00 82.56 818 LEU A O 1
ATOM 6421 N N . GLY A 1 819 ? -41.051 0.767 29.658 1.00 80.44 819 GLY A N 1
ATOM 6422 C CA . GLY A 1 819 ? -41.310 -0.361 28.753 1.00 80.44 819 GLY A CA 1
ATOM 6423 C C . GLY A 1 819 ? -40.219 -0.662 27.725 1.00 80.44 819 GLY A C 1
ATOM 6424 O O . GLY A 1 819 ? -40.294 -1.704 27.079 1.00 80.44 819 GLY A O 1
ATOM 6425 N N . GLY A 1 820 ? -39.196 0.187 27.590 1.00 86.94 820 GLY A N 1
ATOM 6426 C CA . GLY A 1 820 ? -38.145 0.014 26.585 1.00 86.94 820 GLY A CA 1
ATOM 6427 C C . GLY A 1 820 ? -37.393 -1.317 26.717 1.00 86.94 820 GLY A C 1
ATOM 6428 O O . GLY A 1 820 ? -37.029 -1.747 27.817 1.00 86.94 820 GLY A O 1
ATOM 6429 N N . LYS A 1 821 ? -37.098 -1.961 25.582 1.00 88.62 821 LYS A N 1
ATOM 6430 C CA . LYS A 1 821 ? -36.361 -3.230 25.529 1.00 88.62 821 LYS A CA 1
ATOM 6431 C C . LYS A 1 821 ? -34.861 -2.987 25.342 1.00 88.62 821 LYS A C 1
ATOM 6433 O O . LYS A 1 821 ? -34.422 -2.534 24.285 1.00 88.62 821 LYS A O 1
ATOM 6438 N N . ARG A 1 822 ? -34.051 -3.345 26.342 1.00 92.12 822 ARG A N 1
ATOM 6439 C CA . ARG A 1 822 ? -32.580 -3.318 26.236 1.00 92.12 822 ARG A CA 1
ATOM 6440 C C . ARG A 1 822 ? -32.089 -4.251 25.120 1.00 92.12 822 ARG A C 1
ATOM 6442 O O . ARG A 1 822 ? -32.449 -5.426 25.111 1.00 92.12 822 ARG A O 1
ATOM 6449 N N . LEU A 1 823 ? -31.220 -3.746 24.244 1.00 89.88 823 LEU A N 1
ATOM 6450 C CA . LEU A 1 823 ? -30.399 -4.550 23.328 1.00 89.88 823 LEU A CA 1
ATOM 6451 C C . LEU A 1 823 ? -29.189 -5.151 24.054 1.00 89.88 823 LEU A C 1
ATOM 6453 O O . LEU A 1 823 ? -28.886 -6.327 23.902 1.00 89.88 823 LEU A O 1
ATOM 6457 N N . LEU A 1 824 ? -28.525 -4.342 24.882 1.00 90.31 824 LEU A N 1
ATOM 6458 C CA . LEU A 1 824 ? -27.387 -4.728 25.719 1.00 90.31 824 LEU A CA 1
ATOM 6459 C C . LEU A 1 824 ? -27.538 -4.122 27.118 1.00 90.31 824 LEU A C 1
ATOM 6461 O O . LEU A 1 824 ? -28.267 -3.147 27.309 1.00 90.31 824 LEU A O 1
ATOM 6465 N N . LYS A 1 825 ? -26.798 -4.668 28.089 1.00 90.69 825 LYS A N 1
ATOM 6466 C CA . LYS A 1 825 ? -26.585 -4.016 29.392 1.00 90.69 825 LYS A CA 1
ATOM 6467 C C . LYS A 1 825 ? -25.837 -2.688 29.205 1.00 90.69 825 LYS A C 1
ATOM 6469 O O . LYS A 1 825 ? -25.083 -2.544 28.243 1.00 90.69 825 LYS A O 1
ATOM 6474 N N . VAL A 1 826 ? -26.021 -1.754 30.142 1.00 92.56 826 VAL A N 1
ATOM 6475 C CA . VAL A 1 826 ? -25.288 -0.475 30.172 1.00 92.56 826 VAL A CA 1
ATOM 6476 C C . VAL A 1 826 ? -23.784 -0.734 30.115 1.00 92.56 826 VAL A C 1
ATOM 6478 O O . VAL A 1 826 ? -23.263 -1.557 30.870 1.00 92.56 826 VAL A O 1
ATOM 6481 N N . ALA A 1 827 ? -23.091 -0.035 29.220 1.00 92.94 827 ALA A N 1
ATOM 6482 C CA . ALA A 1 827 ? -21.643 -0.116 29.085 1.00 92.94 827 ALA A CA 1
ATOM 6483 C C . ALA A 1 827 ? -20.976 1.131 29.680 1.00 92.94 827 ALA A C 1
ATOM 6485 O O . ALA A 1 827 ? -21.372 2.257 29.386 1.00 92.94 827 ALA A O 1
ATOM 6486 N N . GLU A 1 828 ? -19.954 0.922 30.511 1.00 92.44 828 GLU A N 1
ATOM 6487 C CA . GLU A 1 828 ? -19.335 1.975 31.320 1.00 92.44 828 GLU A CA 1
ATOM 6488 C C . GLU A 1 828 ? -17.986 2.438 30.743 1.00 92.44 828 GLU A C 1
ATOM 6490 O O . GLU A 1 828 ? -17.012 1.685 30.650 1.00 92.44 828 GLU A O 1
ATOM 6495 N N . GLY A 1 829 ? -17.909 3.715 30.381 1.00 86.94 829 GLY A N 1
ATOM 6496 C CA . GLY A 1 829 ? -16.703 4.409 29.956 1.00 86.94 829 GLY A CA 1
ATOM 6497 C C . GLY A 1 829 ? -15.999 5.093 31.125 1.00 86.94 829 GLY A C 1
ATOM 6498 O O . GLY A 1 829 ? -16.189 6.290 31.342 1.00 86.94 829 GLY A O 1
ATOM 6499 N N . ASP A 1 830 ? -15.127 4.362 31.823 1.00 81.88 830 ASP A N 1
ATOM 6500 C CA . ASP A 1 830 ? -14.277 4.901 32.894 1.00 81.88 830 ASP A CA 1
ATOM 6501 C C . ASP A 1 830 ? -13.080 5.708 32.362 1.00 81.88 830 ASP A C 1
ATOM 6503 O O . ASP A 1 830 ? -12.253 5.203 31.594 1.00 81.88 830 ASP A O 1
ATOM 6507 N N . GLU A 1 831 ? -12.965 6.964 32.790 1.00 73.88 831 GLU A N 1
ATOM 6508 C CA . GLU A 1 831 ? -11.833 7.850 32.509 1.00 73.88 831 GLU A CA 1
ATOM 6509 C C . GLU A 1 831 ? -10.489 7.234 32.908 1.00 73.88 831 GLU A C 1
ATOM 6511 O O . GLU A 1 831 ? -9.543 7.283 32.122 1.00 73.88 831 GLU A O 1
ATOM 6516 N N . MET A 1 832 ? -10.422 6.563 34.062 1.00 65.50 832 MET A N 1
ATOM 6517 C CA . MET A 1 832 ? -9.167 6.013 34.585 1.00 65.50 832 MET A CA 1
ATOM 6518 C C . MET A 1 832 ? -8.766 4.674 33.953 1.00 65.50 832 MET A C 1
ATOM 6520 O O . MET A 1 832 ? -7.595 4.300 34.007 1.00 65.50 832 MET A O 1
ATOM 6524 N N . LYS A 1 833 ? -9.717 3.941 33.356 1.00 62.25 833 LYS A N 1
ATOM 6525 C CA . LYS A 1 833 ? -9.494 2.605 32.758 1.00 62.25 833 LYS A CA 1
ATOM 6526 C C . LYS A 1 833 ? -9.659 2.578 31.229 1.00 62.25 833 LYS A C 1
ATOM 6528 O O . LYS A 1 833 ? -9.504 1.529 30.605 1.00 62.25 833 LYS A O 1
ATOM 6533 N N . GLY A 1 834 ? -9.893 3.740 30.612 1.00 64.50 834 GLY A N 1
ATOM 6534 C CA . GLY A 1 834 ? -9.800 3.956 29.168 1.00 64.50 834 GLY A CA 1
ATOM 6535 C C . GLY A 1 834 ? -11.135 3.929 28.421 1.00 64.50 834 GLY A C 1
ATOM 6536 O O . GLY A 1 834 ? -11.360 3.039 27.600 1.00 64.50 834 GLY A O 1
ATOM 6537 N N . GLN A 1 835 ? -11.967 4.960 28.619 1.00 74.81 835 GLN A N 1
ATOM 6538 C CA . GLN A 1 835 ? -13.272 5.195 27.957 1.00 74.81 835 GLN A CA 1
ATOM 6539 C C . GLN A 1 835 ? -13.323 4.762 26.484 1.00 74.81 835 GLN A C 1
ATOM 6541 O O . GLN A 1 835 ? -14.240 4.061 26.070 1.00 74.81 835 GLN A O 1
ATOM 6546 N N . ARG A 1 836 ? -12.306 5.118 25.688 1.00 70.00 836 ARG A N 1
ATOM 6547 C CA . ARG A 1 836 ? -12.253 4.819 24.247 1.00 70.00 836 ARG A CA 1
ATOM 6548 C C . ARG A 1 836 ? -12.161 3.318 23.932 1.00 70.00 836 ARG A C 1
ATOM 6550 O O . ARG A 1 836 ? -12.594 2.903 22.860 1.00 70.00 836 ARG A O 1
ATOM 6557 N N . ARG A 1 837 ? -11.602 2.500 24.833 1.00 71.38 837 ARG A N 1
ATOM 6558 C CA . ARG A 1 837 ? -11.585 1.029 24.715 1.00 71.38 837 ARG A CA 1
ATOM 6559 C C . ARG A 1 837 ? -12.959 0.449 25.045 1.00 71.38 837 ARG A C 1
ATOM 6561 O O . ARG A 1 837 ? -13.430 -0.401 24.297 1.00 71.38 837 ARG A O 1
ATOM 6568 N N . ALA A 1 838 ? -13.603 0.944 26.104 1.00 80.94 838 ALA A N 1
ATOM 6569 C CA . ALA A 1 838 ? -14.970 0.563 26.459 1.00 80.94 838 ALA A CA 1
ATOM 6570 C C . ALA A 1 838 ? -15.959 0.918 25.336 1.00 80.94 838 ALA A C 1
ATOM 6572 O O . ALA A 1 838 ? -16.719 0.057 24.909 1.00 80.94 838 ALA A O 1
ATOM 6573 N N . PHE A 1 839 ? -15.868 2.132 24.777 1.00 85.94 839 PHE A N 1
ATOM 6574 C CA . PHE A 1 839 ? -16.689 2.570 23.646 1.00 85.94 839 PHE A CA 1
ATOM 6575 C C . PHE A 1 839 ? -16.471 1.697 22.408 1.00 85.94 839 PHE A C 1
ATOM 6577 O O . PHE A 1 839 ? -17.432 1.189 21.851 1.00 85.94 839 PHE A O 1
ATOM 6584 N N . ARG A 1 840 ? -15.215 1.452 21.999 1.00 80.50 840 ARG A N 1
ATOM 6585 C CA . ARG A 1 840 ? -14.917 0.568 20.854 1.00 80.50 840 ARG A CA 1
ATOM 6586 C C . ARG A 1 840 ? -15.480 -0.841 21.033 1.00 80.50 840 ARG A C 1
ATOM 6588 O O . ARG A 1 840 ? -15.948 -1.409 20.054 1.00 80.50 840 ARG A O 1
ATOM 6595 N N . LYS A 1 841 ? -15.440 -1.387 22.256 1.00 85.38 841 LYS A N 1
ATOM 6596 C CA . LYS A 1 841 ? -16.064 -2.680 22.549 1.00 85.38 841 LYS A CA 1
ATOM 6597 C C . LYS A 1 841 ? -17.588 -2.585 22.429 1.00 85.38 841 LYS A C 1
ATOM 6599 O O . LYS A 1 841 ? -18.163 -3.320 21.646 1.00 85.38 841 LYS A O 1
ATOM 6604 N N . TRP A 1 842 ? -18.220 -1.640 23.125 1.00 92.31 842 TRP A N 1
ATOM 6605 C CA . TRP A 1 842 ? -19.673 -1.463 23.081 1.00 92.31 842 TRP A CA 1
ATOM 6606 C C . TRP A 1 842 ? -20.199 -1.220 21.662 1.00 92.31 842 TRP A C 1
ATOM 6608 O O . TRP A 1 842 ? -21.213 -1.797 21.307 1.00 92.31 842 TRP A O 1
ATOM 6618 N N . VAL A 1 843 ? -19.493 -0.462 20.814 1.00 89.00 843 VAL A N 1
ATOM 6619 C CA . VAL A 1 843 ? -19.857 -0.290 19.395 1.00 89.00 843 VAL A CA 1
ATOM 6620 C C . VAL A 1 843 ? -19.807 -1.614 18.625 1.00 89.00 843 VAL A C 1
ATOM 6622 O O . VAL A 1 843 ? -20.724 -1.903 17.861 1.00 89.00 843 VAL A O 1
ATOM 6625 N N . ALA A 1 844 ? -18.763 -2.421 18.835 1.00 83.88 844 ALA A N 1
ATOM 6626 C CA . ALA A 1 844 ? -18.629 -3.736 18.208 1.00 83.88 844 ALA A CA 1
ATOM 6627 C C . ALA A 1 844 ? -19.650 -4.763 18.738 1.00 83.88 844 ALA A C 1
ATOM 6629 O O . ALA A 1 844 ? -20.040 -5.651 17.992 1.00 83.88 844 ALA A O 1
ATOM 6630 N N . ASP A 1 845 ? -20.102 -4.619 19.988 1.00 88.50 845 ASP A N 1
ATOM 6631 C CA . ASP A 1 845 ? -21.146 -5.457 20.588 1.00 88.50 845 ASP A CA 1
ATOM 6632 C C . ASP A 1 845 ? -22.565 -4.997 20.141 1.00 88.50 845 ASP A C 1
ATOM 6634 O O . ASP A 1 845 ? -23.440 -5.822 19.887 1.00 88.50 845 ASP A O 1
ATOM 6638 N N . VAL A 1 846 ? -22.824 -3.681 20.044 1.00 91.31 846 VAL A N 1
ATOM 6639 C CA . VAL A 1 846 ? -24.177 -3.103 19.855 1.00 91.31 846 VAL A CA 1
ATOM 6640 C C . VAL A 1 846 ? -24.612 -2.996 18.394 1.00 91.31 846 VAL A C 1
ATOM 6642 O O . VAL A 1 846 ? -25.810 -3.040 18.122 1.00 91.31 846 VAL A O 1
ATOM 6645 N N . PHE A 1 847 ? -23.679 -2.862 17.446 1.00 89.38 847 PHE A N 1
ATOM 6646 C CA . PHE A 1 847 ? -24.024 -2.774 16.024 1.00 89.38 847 PHE A CA 1
ATOM 6647 C C . PHE A 1 847 ? -24.562 -4.110 15.471 1.00 89.38 847 PHE A C 1
ATOM 6649 O O . PHE A 1 847 ? -25.667 -4.087 14.922 1.00 89.38 847 PHE A O 1
ATOM 6656 N N . PRO A 1 848 ? -23.916 -5.278 15.690 1.00 85.62 848 PRO A N 1
ATOM 6657 C CA . PRO A 1 848 ? -24.494 -6.571 15.318 1.00 85.62 848 PRO A CA 1
ATOM 6658 C C . PRO A 1 848 ? -25.807 -6.853 16.055 1.00 85.62 848 PRO A C 1
ATOM 6660 O O . PRO A 1 848 ? -26.784 -7.243 15.425 1.00 85.62 848 PRO A O 1
ATOM 6663 N N . ALA A 1 849 ? -25.885 -6.553 17.360 1.00 86.06 849 ALA A N 1
ATOM 6664 C CA . ALA A 1 849 ? -27.112 -6.726 18.144 1.00 86.06 849 ALA A CA 1
ATOM 6665 C C . ALA A 1 849 ? -28.283 -5.861 17.632 1.00 86.06 849 ALA A C 1
ATOM 6667 O O . ALA A 1 849 ? -29.440 -6.265 17.728 1.00 86.06 849 ALA A O 1
ATOM 6668 N N . ALA A 1 850 ? -28.009 -4.680 17.065 1.00 87.19 850 ALA A N 1
ATOM 6669 C CA . ALA A 1 850 ? -29.015 -3.876 16.376 1.00 87.19 850 ALA A CA 1
ATOM 6670 C C . ALA A 1 850 ? -29.386 -4.466 15.002 1.00 87.19 850 ALA A C 1
ATOM 6672 O O . ALA A 1 850 ? -30.565 -4.477 14.652 1.00 87.19 850 ALA A O 1
ATOM 6673 N N . CYS A 1 851 ? -28.417 -4.975 14.236 1.00 85.19 851 CYS A N 1
ATOM 6674 C CA . CYS A 1 851 ? -28.666 -5.606 12.936 1.00 85.19 851 CYS A CA 1
ATOM 6675 C C . CYS A 1 851 ? -29.528 -6.872 13.083 1.00 85.19 851 CYS A C 1
ATOM 6677 O O . CYS A 1 851 ? -30.570 -6.971 12.438 1.00 85.19 851 CYS A O 1
ATOM 6679 N N . GLU A 1 852 ? -29.186 -7.763 14.019 1.00 84.62 852 GLU A N 1
ATOM 6680 C CA . GLU A 1 852 ? -29.993 -8.928 14.408 1.00 84.62 852 GLU A CA 1
ATOM 6681 C C . GLU A 1 852 ? -31.395 -8.505 14.874 1.00 84.62 852 GLU A C 1
ATOM 6683 O O . GLU A 1 852 ? -32.405 -9.004 14.377 1.00 84.62 852 GLU A O 1
ATOM 6688 N N . ALA A 1 853 ? -31.481 -7.528 15.787 1.00 82.25 853 ALA A N 1
ATOM 6689 C CA . ALA A 1 853 ? -32.752 -7.064 16.335 1.00 82.25 853 ALA A CA 1
ATOM 6690 C C . ALA A 1 853 ? -33.745 -6.573 15.267 1.00 82.25 853 ALA A C 1
ATOM 6692 O O . ALA A 1 853 ? -34.958 -6.698 15.470 1.00 82.25 853 ALA A O 1
ATOM 6693 N N . PHE A 1 854 ? -33.245 -6.018 14.165 1.00 83.62 854 PHE A N 1
ATOM 6694 C CA . PHE A 1 854 ? -34.039 -5.411 13.100 1.00 83.62 854 PHE A CA 1
ATOM 6695 C C . PHE A 1 854 ? -33.982 -6.167 11.761 1.00 83.62 854 PHE A C 1
ATOM 6697 O O . PHE A 1 854 ? -34.538 -5.681 10.779 1.00 83.62 854 PHE A O 1
ATOM 6704 N N . ASN A 1 855 ? -33.367 -7.356 11.731 1.00 77.12 855 ASN A N 1
ATOM 6705 C CA . ASN A 1 855 ? -33.162 -8.184 10.536 1.00 77.12 855 ASN A CA 1
ATOM 6706 C C . ASN A 1 855 ? -32.527 -7.396 9.366 1.00 77.12 855 ASN A C 1
ATOM 6708 O O . ASN A 1 855 ? -33.039 -7.373 8.244 1.00 77.12 855 ASN A O 1
ATOM 6712 N N . VAL A 1 856 ? -31.415 -6.723 9.664 1.00 77.31 856 VAL A N 1
ATOM 6713 C CA . VAL A 1 856 ? -30.568 -5.986 8.713 1.00 77.31 856 VAL A CA 1
ATOM 6714 C C . VAL A 1 856 ? -29.246 -6.740 8.541 1.00 77.31 856 VAL A C 1
ATOM 6716 O O . VAL A 1 856 ? -28.779 -7.387 9.475 1.00 77.31 856 VAL A O 1
ATOM 6719 N N . GLU A 1 857 ? -28.642 -6.668 7.356 1.00 72.00 857 GLU A N 1
ATOM 6720 C CA . GLU A 1 857 ? -27.359 -7.316 7.053 1.00 72.00 857 GLU A CA 1
ATOM 6721 C C . GLU A 1 857 ? -26.217 -6.736 7.918 1.00 72.00 857 GLU A C 1
ATOM 6723 O O . GLU A 1 857 ? -26.030 -5.516 7.992 1.00 72.00 857 GLU A O 1
ATOM 6728 N N . ASP A 1 858 ? -25.459 -7.616 8.587 1.00 68.94 858 ASP A N 1
ATOM 6729 C CA . ASP A 1 858 ? -24.309 -7.242 9.419 1.00 68.94 858 ASP A CA 1
ATOM 6730 C C . ASP A 1 858 ? -23.034 -7.111 8.571 1.00 68.94 858 ASP A C 1
ATOM 6732 O O . ASP A 1 858 ? -22.338 -8.085 8.285 1.00 68.94 858 ASP A O 1
ATOM 6736 N N . ASP A 1 859 ? -22.716 -5.871 8.206 1.00 63.84 859 ASP A N 1
ATOM 6737 C CA . ASP A 1 859 ? -21.529 -5.498 7.431 1.00 63.84 859 ASP A CA 1
ATOM 6738 C C . ASP A 1 859 ? -20.342 -5.071 8.334 1.00 63.84 859 ASP A C 1
ATOM 6740 O O . ASP A 1 859 ? -19.466 -4.307 7.930 1.00 63.84 859 ASP A O 1
ATOM 6744 N N . SER A 1 860 ? -20.287 -5.521 9.600 1.00 63.94 860 SER A N 1
ATOM 6745 C CA . SER A 1 860 ? -19.370 -5.021 10.654 1.00 63.94 860 SER A CA 1
ATOM 6746 C C . SER A 1 860 ? -17.854 -5.109 10.383 1.00 63.94 860 SER A C 1
ATOM 6748 O O . SER A 1 860 ? -17.048 -4.668 11.214 1.00 63.94 860 SER A O 1
ATOM 6750 N N . GLN A 1 861 ? -17.420 -5.592 9.215 1.00 61.91 861 GLN A N 1
ATOM 6751 C CA . GLN A 1 861 ? -16.026 -5.506 8.770 1.00 61.91 861 GLN A CA 1
ATOM 6752 C C . GLN A 1 861 ? -15.526 -4.052 8.718 1.00 61.91 861 GLN A C 1
ATOM 6754 O O . GLN A 1 861 ? -14.434 -3.776 9.229 1.00 61.91 861 GLN A O 1
ATOM 6759 N N . PHE A 1 862 ? -16.334 -3.105 8.212 1.00 66.69 862 PHE A N 1
ATOM 6760 C CA . PHE A 1 862 ? -15.921 -1.696 8.092 1.00 66.69 862 PHE A CA 1
ATOM 6761 C C . PHE A 1 862 ? -15.589 -1.062 9.454 1.00 66.69 862 PHE A C 1
ATOM 6763 O O . PHE A 1 862 ? -14.691 -0.228 9.546 1.00 66.69 862 PHE A O 1
ATOM 6770 N N . ILE A 1 863 ? -16.239 -1.498 10.542 1.00 61.81 863 ILE A N 1
ATOM 6771 C CA . ILE A 1 863 ? -16.053 -0.947 11.898 1.00 61.81 863 ILE A CA 1
ATOM 6772 C C . ILE A 1 863 ? -14.592 -1.086 12.357 1.00 61.81 863 ILE A C 1
ATOM 6774 O O . ILE A 1 863 ? -14.051 -0.200 13.030 1.00 61.81 863 ILE A O 1
ATOM 6778 N N . LYS A 1 864 ? -13.916 -2.169 11.951 1.00 53.16 864 LYS A N 1
ATOM 6779 C CA . LYS A 1 864 ? -12.491 -2.395 12.238 1.00 53.16 864 LYS A CA 1
ATOM 6780 C C . LYS A 1 864 ? -11.619 -1.351 11.529 1.00 53.16 864 LYS A C 1
ATOM 6782 O O . LYS A 1 864 ? -10.700 -0.812 12.148 1.00 53.16 864 LYS A O 1
ATOM 6787 N N . GLU A 1 865 ? -11.947 -0.992 10.289 1.00 51.91 865 GLU A N 1
ATOM 6788 C CA . GLU A 1 865 ? -11.250 0.042 9.510 1.00 51.91 865 GLU A CA 1
ATOM 6789 C C . GLU A 1 865 ? -11.533 1.458 10.036 1.00 51.91 865 GLU A C 1
ATOM 6791 O O . GLU A 1 865 ? -10.597 2.227 10.279 1.00 51.91 865 GLU A O 1
ATOM 6796 N N . THR A 1 866 ? -12.798 1.779 10.337 1.00 53.78 866 THR A N 1
ATOM 6797 C CA . THR A 1 866 ? -13.244 3.060 10.923 1.00 53.78 866 THR A CA 1
ATOM 6798 C C . THR A 1 866 ? -12.568 3.368 12.266 1.00 53.78 866 THR A C 1
ATOM 6800 O O . THR A 1 866 ? -12.449 4.533 12.660 1.00 53.78 866 THR A O 1
ATOM 6803 N N . PHE A 1 867 ? -12.078 2.348 12.977 1.00 51.47 867 PHE A N 1
ATOM 6804 C CA . PHE A 1 867 ? -11.275 2.491 14.194 1.00 51.47 867 PHE A CA 1
ATOM 6805 C C . PHE A 1 867 ? -9.754 2.310 13.992 1.00 51.47 867 PHE A C 1
ATOM 6807 O O . PHE A 1 867 ? -8.995 2.515 14.950 1.00 51.47 867 PHE A O 1
ATOM 6814 N N . SER A 1 868 ? -9.291 1.989 12.781 1.00 43.78 868 SER A N 1
ATOM 6815 C CA . SER A 1 868 ? -7.879 1.754 12.435 1.00 43.78 868 SER A CA 1
ATOM 6816 C C . SER A 1 868 ? -7.230 2.872 11.598 1.00 43.78 868 SER A C 1
ATOM 6818 O O . SER A 1 868 ? -6.056 2.761 11.235 1.00 43.78 868 SER A O 1
ATOM 6820 N N . SER A 1 869 ? -7.938 3.971 11.317 1.00 48.84 869 SER A N 1
ATOM 6821 C CA . SER A 1 869 ? -7.406 5.143 10.606 1.00 48.84 869 SER A CA 1
ATOM 6822 C C . SER A 1 869 ? -6.311 5.870 11.415 1.00 48.84 869 SER A C 1
ATOM 6824 O O . SER A 1 869 ? -6.580 6.834 12.137 1.00 48.84 869 SER A O 1
ATOM 6826 N N . LYS A 1 870 ? -5.062 5.396 11.321 1.00 55.59 870 LYS A N 1
ATOM 6827 C CA . LYS A 1 870 ? -3.888 6.050 11.918 1.00 55.59 870 LYS A CA 1
ATOM 6828 C C . LYS A 1 870 ? -3.618 7.378 11.207 1.00 55.59 870 LYS A C 1
ATOM 6830 O O . LYS A 1 870 ? -3.325 7.383 10.015 1.00 55.59 870 LYS A O 1
ATOM 6835 N N . LEU A 1 871 ? -3.680 8.484 11.947 1.00 60.44 871 LEU A N 1
ATOM 6836 C CA . LEU A 1 871 ? -3.225 9.781 11.450 1.00 60.44 871 LEU A CA 1
ATOM 6837 C C . LEU A 1 871 ? -1.697 9.757 11.298 1.00 60.44 871 LEU A C 1
ATOM 6839 O O . LEU A 1 871 ? -0.983 9.417 12.241 1.00 60.44 871 LEU A O 1
ATOM 6843 N N . SER A 1 872 ? -1.211 10.118 10.114 1.00 62.81 872 SER A N 1
ATOM 6844 C CA . SER A 1 872 ? 0.204 10.292 9.789 1.00 62.81 872 SER A CA 1
ATOM 6845 C C . SER A 1 872 ? 0.475 11.719 9.298 1.00 62.81 872 SER A C 1
ATOM 6847 O O . SER A 1 872 ? -0.443 12.518 9.096 1.00 62.81 872 SER A O 1
ATOM 6849 N N . MET A 1 873 ? 1.750 12.044 9.072 1.00 61.69 873 MET A N 1
ATOM 6850 C CA . MET A 1 873 ? 2.159 13.342 8.518 1.00 61.69 873 MET A CA 1
ATOM 6851 C C . MET A 1 873 ? 1.542 13.616 7.131 1.00 61.69 873 MET A C 1
ATOM 6853 O O . MET A 1 873 ? 1.288 14.769 6.795 1.00 61.69 873 MET A O 1
ATOM 6857 N N . ASP A 1 874 ? 1.240 12.567 6.360 1.00 66.31 874 ASP A N 1
ATOM 6858 C CA . ASP A 1 874 ? 0.663 12.662 5.012 1.00 66.31 874 ASP A CA 1
ATOM 6859 C C . ASP A 1 874 ? -0.873 12.758 5.011 1.00 66.31 874 ASP A C 1
ATOM 6861 O O . ASP A 1 874 ? -1.471 13.085 3.986 1.00 66.31 874 ASP A O 1
ATOM 6865 N N . THR A 1 875 ? -1.527 12.504 6.152 1.00 75.00 875 THR A N 1
ATOM 6866 C CA . THR A 1 875 ? -2.989 12.615 6.306 1.00 75.00 875 THR A CA 1
ATOM 6867 C C . THR A 1 875 ? -3.433 13.879 7.042 1.00 75.00 875 THR A C 1
ATOM 6869 O O . THR A 1 875 ? -4.636 14.063 7.210 1.00 75.00 875 THR A O 1
ATOM 6872 N N . VAL A 1 876 ? -2.513 14.736 7.512 1.00 81.00 876 VAL A N 1
ATOM 6873 C CA . VAL A 1 876 ? -2.843 15.949 8.289 1.00 81.00 876 VAL A CA 1
ATOM 6874 C C . VAL A 1 876 ? -2.013 17.161 7.851 1.00 81.00 876 VAL A C 1
ATOM 6876 O O . VAL A 1 876 ? -0.803 17.230 8.083 1.00 81.00 876 VAL A O 1
ATOM 6879 N N . ARG A 1 877 ? -2.676 18.177 7.287 1.00 83.38 877 ARG A N 1
ATOM 6880 C CA . ARG A 1 877 ? -2.041 19.396 6.753 1.00 83.38 877 ARG A CA 1
ATOM 6881 C C . ARG A 1 877 ? -2.557 20.674 7.415 1.00 83.38 877 ARG A C 1
ATOM 6883 O O . ARG A 1 877 ? -3.683 20.714 7.901 1.00 83.38 877 ARG A O 1
ATOM 6890 N N . PHE A 1 878 ? -1.755 21.736 7.363 1.00 86.56 878 PHE A N 1
ATOM 6891 C CA . PHE A 1 878 ? -2.227 23.103 7.598 1.00 86.56 878 PHE A CA 1
ATOM 6892 C C . PHE A 1 878 ? -2.571 23.791 6.273 1.00 86.56 878 PHE A C 1
ATOM 6894 O O . PHE A 1 878 ? -1.857 23.631 5.283 1.00 86.56 878 PHE A O 1
ATOM 6901 N N . VAL A 1 879 ? -3.619 24.612 6.284 1.00 86.50 879 VAL A N 1
ATOM 6902 C CA . VAL A 1 879 ? -3.992 25.543 5.206 1.00 86.50 879 VAL A CA 1
ATOM 6903 C C . VAL A 1 879 ? -4.157 26.941 5.814 1.00 86.50 879 VAL A C 1
ATOM 6905 O O . VAL A 1 879 ? -4.503 27.056 6.987 1.00 86.50 879 VAL A O 1
ATOM 6908 N N . LYS A 1 880 ? -3.885 28.017 5.062 1.00 85.19 880 LYS A N 1
ATOM 6909 C CA . LYS A 1 880 ? -4.093 29.397 5.549 1.00 85.19 880 LYS A CA 1
ATOM 6910 C C . LYS A 1 880 ? -5.576 29.650 5.840 1.00 85.19 880 LYS A C 1
ATOM 6912 O O . LYS A 1 880 ? -6.424 29.233 5.057 1.00 85.19 880 LYS A O 1
ATOM 6917 N N . ALA A 1 881 ? -5.876 30.365 6.922 1.00 85.75 881 ALA A N 1
ATOM 6918 C CA . ALA A 1 881 ? -7.244 30.662 7.347 1.00 85.75 881 ALA A CA 1
ATOM 6919 C C . ALA A 1 881 ? -7.467 32.159 7.631 1.00 85.75 881 ALA A C 1
ATOM 6921 O O . ALA A 1 881 ? -6.524 32.951 7.661 1.00 85.75 881 ALA A O 1
ATOM 6922 N N . LYS A 1 882 ? -8.728 32.548 7.858 1.00 78.88 882 LYS A N 1
ATOM 6923 C CA . LYS A 1 882 ? -9.083 33.869 8.405 1.00 78.88 882 LYS A CA 1
ATOM 6924 C C . LYS A 1 882 ? -8.912 33.852 9.930 1.00 78.88 882 LYS A C 1
ATOM 6926 O O . LYS A 1 882 ? -9.116 32.817 10.560 1.00 78.88 882 LYS A O 1
ATOM 6931 N N . GLN A 1 883 ? -8.533 34.985 10.519 1.00 75.44 883 GLN A N 1
ATOM 6932 C CA . GLN A 1 883 ? -8.416 35.121 11.973 1.00 75.44 883 GLN A CA 1
ATOM 6933 C C . GLN A 1 883 ? -9.789 35.375 12.605 1.00 75.44 883 GLN A C 1
ATOM 6935 O O . GLN A 1 883 ? -10.562 36.187 12.099 1.00 75.44 883 GLN A O 1
ATOM 6940 N N . HIS A 1 884 ? -10.057 34.727 13.737 1.00 78.25 884 HIS A N 1
ATOM 6941 C CA . HIS A 1 884 ? -11.208 35.006 14.598 1.00 78.25 884 HIS A CA 1
ATOM 6942 C C . HIS A 1 884 ? -10.745 35.638 15.921 1.00 78.25 884 HIS A C 1
ATOM 6944 O O . HIS A 1 884 ? -9.590 35.470 16.322 1.00 78.25 884 HIS A O 1
ATOM 6950 N N . GLN A 1 885 ? -11.641 36.358 16.603 1.00 83.12 885 GLN A N 1
ATOM 6951 C CA . GLN A 1 885 ? -11.394 36.859 17.960 1.00 83.12 885 GLN A CA 1
ATOM 6952 C C . GLN A 1 885 ? -11.360 35.694 18.967 1.00 83.12 885 GLN A C 1
ATOM 6954 O O . GLN A 1 885 ? -12.006 34.663 18.760 1.00 83.12 885 GLN A O 1
ATOM 6959 N N . LEU A 1 886 ? -10.557 35.836 20.027 1.00 85.56 886 LEU A N 1
ATOM 6960 C CA . LEU A 1 886 ? -10.224 34.739 20.945 1.00 85.56 886 LEU A CA 1
ATOM 6961 C C . LEU A 1 886 ? -11.433 34.278 21.770 1.00 85.56 886 LEU A C 1
ATOM 6963 O O . LEU A 1 886 ? -11.643 33.081 21.922 1.00 85.56 886 LEU A O 1
ATOM 6967 N N . ASP A 1 887 ? -12.243 35.217 22.245 1.00 84.06 887 ASP A N 1
ATOM 6968 C CA . ASP A 1 887 ? -13.510 34.999 22.946 1.00 84.06 887 ASP A CA 1
ATOM 6969 C C . ASP A 1 887 ? -14.515 34.209 22.089 1.00 84.06 887 ASP A C 1
ATOM 6971 O O . ASP A 1 887 ? -14.993 33.162 22.523 1.00 84.06 887 ASP A O 1
ATOM 6975 N N . HIS A 1 888 ? -14.761 34.627 20.843 1.00 84.62 888 HIS A N 1
ATOM 6976 C CA . HIS A 1 888 ? -15.607 33.901 19.895 1.00 84.62 888 HIS A CA 1
ATOM 6977 C C . HIS A 1 888 ? -15.068 32.492 19.595 1.00 84.62 888 HIS A C 1
ATOM 6979 O O . HIS A 1 888 ? -15.835 31.530 19.533 1.00 84.62 888 HIS A O 1
ATOM 6985 N N . ALA A 1 889 ? -13.747 32.345 19.442 1.00 84.75 889 ALA A N 1
ATOM 6986 C CA . ALA A 1 889 ? -13.113 31.052 19.198 1.00 84.75 889 ALA A CA 1
ATOM 6987 C C . ALA A 1 889 ? -13.208 30.110 20.416 1.00 84.75 889 ALA A C 1
ATOM 6989 O O . ALA A 1 889 ? -13.560 28.945 20.243 1.00 84.75 889 ALA A O 1
ATOM 6990 N N . LEU A 1 890 ? -12.965 30.604 21.637 1.00 84.38 890 LEU A N 1
ATOM 6991 C CA . LEU A 1 890 ? -13.157 29.856 22.887 1.00 84.38 890 LEU A CA 1
ATOM 6992 C C . LEU A 1 890 ? -14.631 29.481 23.090 1.00 84.38 890 LEU A C 1
ATOM 6994 O O . LEU A 1 890 ? -14.928 28.335 23.422 1.00 84.38 890 LEU A O 1
ATOM 6998 N N . SER A 1 891 ? -15.554 30.410 22.829 1.00 84.12 891 SER A N 1
ATOM 6999 C CA . SER A 1 891 ? -16.995 30.182 22.966 1.00 84.12 891 SER A CA 1
ATOM 7000 C C . SER A 1 891 ? -17.491 29.090 22.022 1.00 84.12 891 SER A C 1
ATOM 7002 O O . SER A 1 891 ? -18.185 28.172 22.460 1.00 84.12 891 SER A O 1
ATOM 7004 N N . LYS A 1 892 ? -17.055 29.117 20.756 1.00 81.75 892 LYS A N 1
ATOM 7005 C CA . LYS A 1 892 ? -17.357 28.064 19.778 1.00 81.75 892 LYS A CA 1
ATOM 7006 C C . LYS A 1 892 ? -16.689 26.723 20.112 1.00 81.75 892 LYS A C 1
ATOM 7008 O O . LYS A 1 892 ? -17.284 25.685 19.862 1.00 81.75 892 LYS A O 1
ATOM 7013 N N . TYR A 1 893 ? -15.470 26.726 20.650 1.00 80.44 893 TYR A N 1
ATOM 7014 C CA . TYR A 1 893 ? -14.723 25.499 20.962 1.00 80.44 893 TYR A CA 1
ATOM 7015 C C . TYR A 1 893 ? -15.251 24.776 22.211 1.00 80.44 893 TYR A C 1
ATOM 7017 O O . TYR A 1 893 ? -15.294 23.548 22.242 1.00 80.44 893 TYR A O 1
ATOM 7025 N N . HIS A 1 894 ? -15.685 25.527 23.228 1.00 78.81 894 HIS A N 1
ATOM 7026 C CA . HIS A 1 894 ? -16.198 24.980 24.489 1.00 78.81 894 HIS A CA 1
ATOM 7027 C C . HIS A 1 894 ? -17.729 24.920 24.587 1.00 78.81 894 HIS A C 1
ATOM 7029 O O . HIS A 1 894 ? -18.234 24.375 25.564 1.00 78.81 894 HIS A O 1
ATOM 7035 N N . HIS A 1 895 ? -18.465 25.472 23.617 1.00 77.31 895 HIS A N 1
ATOM 7036 C CA . HIS A 1 895 ? -19.934 25.553 23.614 1.00 77.31 895 HIS A CA 1
ATOM 7037 C C . HIS A 1 895 ? -20.528 26.229 24.873 1.00 77.31 895 HIS A C 1
ATOM 7039 O O . HIS A 1 895 ? -21.609 25.875 25.336 1.00 77.31 895 HIS A O 1
ATOM 7045 N N . LYS A 1 896 ? -19.828 27.227 25.432 1.00 81.56 896 LYS A N 1
ATOM 7046 C CA . LYS A 1 896 ? -20.294 28.065 26.557 1.00 81.56 896 LYS A CA 1
ATOM 7047 C C . LYS A 1 896 ? -20.119 29.551 26.206 1.00 81.56 896 LYS A C 1
ATOM 7049 O O . LYS A 1 896 ? -19.190 29.916 25.478 1.00 81.56 896 LYS A O 1
ATOM 7054 N N . LYS A 1 897 ? -20.998 30.428 26.708 1.00 83.50 897 LYS A N 1
ATOM 7055 C CA . LYS A 1 897 ? -20.909 31.888 26.493 1.00 83.50 897 LYS A CA 1
ATOM 7056 C C . LYS A 1 897 ? -19.703 32.449 27.258 1.00 83.50 897 LYS A C 1
ATOM 7058 O O . LYS A 1 897 ? -19.727 32.497 28.484 1.00 83.50 897 LYS A O 1
ATOM 7063 N N . VAL A 1 898 ? -18.662 32.868 26.539 1.00 88.38 898 VAL A N 1
ATOM 7064 C CA . VAL A 1 898 ? -17.463 33.479 27.135 1.00 88.38 898 VAL A CA 1
ATOM 7065 C C . VAL A 1 898 ? -17.720 34.959 27.402 1.00 88.38 898 VAL A C 1
ATOM 7067 O O . VAL A 1 898 ? -18.111 35.693 26.498 1.00 88.38 898 VAL A O 1
ATOM 7070 N N . SER A 1 899 ? -17.440 35.390 28.627 1.00 89.12 899 SER A N 1
ATOM 7071 C CA . SER A 1 899 ? -17.382 36.791 29.040 1.00 89.12 899 SER A CA 1
ATOM 7072 C C . SER A 1 899 ? -15.933 37.215 29.310 1.00 89.12 899 SER A C 1
ATOM 7074 O O . SER A 1 899 ? -15.036 36.380 29.470 1.00 89.12 899 SER A O 1
ATOM 7076 N N . ILE A 1 900 ? -15.700 38.527 29.357 1.00 90.44 900 ILE A N 1
ATOM 7077 C CA . ILE A 1 900 ? -14.380 39.131 29.563 1.00 90.44 900 ILE A CA 1
ATOM 7078 C C . ILE A 1 900 ? -14.441 40.029 30.804 1.00 90.44 900 ILE A C 1
ATOM 7080 O O . ILE A 1 900 ? -15.268 40.933 30.860 1.00 90.44 900 ILE A O 1
ATOM 7084 N N . CYS A 1 901 ? -13.564 39.786 31.780 1.00 90.69 901 CYS A N 1
ATOM 7085 C CA . CYS A 1 901 ? -13.555 40.467 33.080 1.00 90.69 901 CYS A CA 1
ATOM 7086 C C . CYS A 1 901 ? -12.176 41.057 33.394 1.00 90.69 901 CYS A C 1
ATOM 7088 O O . CYS A 1 901 ? -11.168 40.378 33.198 1.00 90.69 901 CYS A O 1
ATOM 7090 N N . GLN A 1 902 ? -12.094 42.284 33.911 1.00 92.69 902 GLN A N 1
ATOM 7091 C CA . GLN A 1 902 ? -10.803 42.904 34.240 1.00 92.69 902 GLN A CA 1
ATOM 7092 C C . GLN A 1 902 ? -10.349 42.510 35.655 1.00 92.69 902 GLN A C 1
ATOM 7094 O O . GLN A 1 902 ? -11.123 42.605 36.604 1.00 92.69 902 GLN A O 1
ATOM 7099 N N . LEU A 1 903 ? -9.090 42.093 35.836 1.00 92.56 903 LEU A N 1
ATOM 7100 C CA . LEU A 1 903 ? -8.533 41.828 37.170 1.00 92.56 903 LEU A CA 1
ATOM 7101 C C . LEU A 1 903 ? -8.259 43.154 37.897 1.00 92.56 903 LEU A C 1
ATOM 7103 O O . LEU A 1 903 ? -7.235 43.790 37.652 1.00 92.56 903 LEU A O 1
ATOM 7107 N N . LEU A 1 904 ? -9.140 43.554 38.814 1.00 91.94 904 LEU A N 1
ATOM 7108 C CA . LEU A 1 904 ? -9.004 44.783 39.603 1.00 91.94 904 LEU A CA 1
ATOM 7109 C C . LEU A 1 904 ? -7.884 44.664 40.644 1.00 91.94 904 LEU A C 1
ATOM 7111 O O . LEU A 1 904 ? -7.020 45.536 40.742 1.00 91.94 904 LEU A O 1
ATOM 7115 N N . ARG A 1 905 ? -7.883 43.579 41.431 1.00 91.31 905 ARG A N 1
ATOM 7116 C CA . ARG A 1 905 ? -6.939 43.395 42.545 1.00 91.31 905 ARG A CA 1
ATOM 7117 C C . ARG A 1 905 ? -6.572 41.928 42.765 1.00 91.31 905 ARG A C 1
ATOM 7119 O O . ARG A 1 905 ? -7.366 41.021 42.528 1.00 91.31 905 ARG A O 1
ATOM 7126 N N . LYS A 1 906 ? -5.345 41.709 43.245 1.00 92.81 906 LYS A N 1
ATOM 7127 C CA . LYS A 1 906 ? -4.776 40.402 43.604 1.00 92.81 906 LYS A CA 1
ATOM 7128 C C . LYS A 1 906 ? -4.052 40.520 44.945 1.00 92.81 906 LYS A C 1
ATOM 7130 O O . LYS A 1 906 ? -3.154 41.348 45.084 1.00 92.81 906 LYS A O 1
ATOM 7135 N N . THR A 1 907 ? -4.419 39.692 45.918 1.00 90.25 907 THR A N 1
ATOM 7136 C CA . THR A 1 907 ? -3.893 39.740 47.293 1.00 90.25 907 THR A CA 1
ATOM 7137 C C . THR A 1 907 ? -3.588 38.328 47.791 1.00 90.25 907 THR A C 1
ATOM 7139 O O . THR A 1 907 ? -4.467 37.473 47.768 1.00 90.25 907 THR A O 1
ATOM 7142 N N . ASN A 1 908 ? -2.363 38.062 48.258 1.00 87.94 908 ASN A N 1
ATOM 7143 C CA . ASN A 1 908 ? -2.052 36.802 48.945 1.00 87.94 908 ASN A CA 1
ATOM 7144 C C . ASN A 1 908 ? -2.592 36.855 50.383 1.00 87.94 908 ASN A C 1
ATOM 7146 O O . ASN A 1 908 ? -2.387 37.846 51.078 1.00 87.94 908 ASN A O 1
ATOM 7150 N N . LEU A 1 909 ? -3.271 35.794 50.816 1.00 87.00 909 LEU A N 1
ATOM 7151 C CA . LEU A 1 909 ? -3.917 35.692 52.129 1.00 87.00 909 LEU A CA 1
ATOM 7152 C C . LEU A 1 909 ? -3.015 35.085 53.221 1.00 87.00 909 LEU A C 1
ATOM 7154 O O . LEU A 1 909 ? -3.433 35.003 54.372 1.00 87.00 909 LEU A O 1
ATOM 7158 N N . HIS A 1 910 ? -1.795 34.659 52.876 1.00 83.56 910 HIS A N 1
ATOM 7159 C CA . HIS A 1 910 ? -0.784 34.161 53.824 1.00 83.56 910 HIS A CA 1
ATOM 7160 C C . HIS A 1 910 ? 0.363 35.165 53.990 1.00 83.56 910 HIS A C 1
ATOM 7162 O O . HIS A 1 910 ? 0.614 35.976 53.094 1.00 83.56 910 HIS A O 1
ATOM 7168 N N . SER A 1 911 ? 1.092 35.083 55.108 1.00 75.56 911 SER A N 1
ATOM 7169 C CA . SER A 1 911 ? 2.306 35.881 55.327 1.00 75.56 911 SER A CA 1
ATOM 7170 C C . SER A 1 911 ? 3.458 35.455 54.407 1.00 75.56 911 SER A C 1
ATOM 7172 O O . SER A 1 911 ? 3.476 34.346 53.861 1.00 75.56 911 SER A O 1
ATOM 7174 N N . SER A 1 912 ? 4.447 36.345 54.275 1.00 71.44 912 SER A N 1
ATOM 7175 C CA . SER A 1 912 ? 5.688 36.174 53.501 1.00 71.44 912 SER A CA 1
ATOM 7176 C C . SER A 1 912 ? 6.472 34.903 53.824 1.00 71.44 912 SER A C 1
ATOM 7178 O O . SER A 1 912 ? 7.216 34.407 52.982 1.00 71.44 912 SER A O 1
ATOM 7180 N N . ASP A 1 913 ? 6.305 34.383 55.035 1.00 68.62 913 ASP A N 1
ATOM 7181 C CA . ASP A 1 913 ? 7.203 33.396 55.639 1.00 68.62 913 ASP A CA 1
ATOM 7182 C C . ASP A 1 913 ? 6.713 31.955 55.407 1.00 68.62 913 ASP A C 1
ATOM 7184 O O . ASP A 1 913 ? 7.299 30.988 55.895 1.00 68.62 913 ASP A O 1
ATOM 7188 N N . THR A 1 914 ? 5.611 31.800 54.666 1.00 74.31 914 THR A N 1
ATOM 7189 C CA . THR A 1 914 ? 4.948 30.517 54.418 1.00 74.31 914 THR A CA 1
ATOM 7190 C C . THR A 1 914 ? 5.191 30.010 52.996 1.00 74.31 914 THR A C 1
ATOM 7192 O O . THR A 1 914 ? 5.172 30.754 52.020 1.00 74.31 914 THR A O 1
ATOM 7195 N N . SER A 1 915 ? 5.367 28.695 52.850 1.00 67.81 915 SER A N 1
ATOM 7196 C CA . SER A 1 915 ? 5.546 28.031 51.548 1.00 67.81 915 SER A CA 1
ATOM 7197 C C . SER A 1 915 ? 4.235 27.771 50.788 1.00 67.81 915 SER A C 1
ATOM 7199 O O . SER A 1 915 ? 4.248 27.149 49.725 1.00 67.81 915 SER A O 1
ATOM 7201 N N . ARG A 1 916 ? 3.095 28.222 51.327 1.00 73.38 916 ARG A N 1
ATOM 7202 C CA . ARG A 1 916 ? 1.761 28.096 50.728 1.00 73.38 916 ARG A CA 1
ATOM 7203 C C . ARG A 1 916 ? 1.273 29.481 50.319 1.00 73.38 916 ARG A C 1
ATOM 7205 O O . ARG A 1 916 ? 1.388 30.425 51.086 1.00 73.38 916 ARG A O 1
ATOM 7212 N N . SER A 1 917 ? 0.677 29.593 49.136 1.00 82.94 917 SER A N 1
ATOM 7213 C CA . SER A 1 917 ? 0.032 30.830 48.693 1.00 82.94 917 SER A CA 1
ATOM 7214 C C . SER A 1 917 ? -1.434 30.578 48.361 1.00 82.94 917 SER A C 1
ATOM 7216 O O . SER A 1 917 ? -1.822 29.512 47.872 1.00 82.94 917 SER A O 1
ATOM 7218 N N . THR A 1 918 ? -2.279 31.550 48.682 1.00 88.12 918 THR A N 1
ATOM 7219 C CA . THR A 1 918 ? -3.710 31.526 48.385 1.00 88.12 918 THR A CA 1
ATOM 7220 C C . THR A 1 918 ? -4.125 32.943 48.058 1.00 88.12 918 THR A C 1
ATOM 7222 O O . THR A 1 918 ? -4.002 33.837 48.890 1.00 88.12 918 THR A O 1
ATOM 7225 N N . LEU A 1 919 ? -4.566 33.146 46.826 1.00 90.31 919 LEU A N 1
ATOM 7226 C CA . LEU A 1 919 ? -4.844 34.454 46.265 1.00 90.31 919 LEU A CA 1
ATOM 7227 C C . LEU A 1 919 ? -6.335 34.751 46.390 1.00 90.31 919 LEU A C 1
ATOM 7229 O O . LEU A 1 919 ? -7.162 33.957 45.944 1.00 90.31 919 LEU A O 1
ATOM 7233 N N . LEU A 1 920 ? -6.667 35.905 46.959 1.00 92.31 920 LEU A N 1
ATOM 7234 C CA . LEU A 1 920 ? -7.921 36.584 46.673 1.00 92.31 920 LEU A CA 1
ATOM 7235 C C . LEU A 1 920 ? -7.727 37.380 45.380 1.00 92.31 920 LEU A C 1
ATOM 7237 O O . LEU A 1 920 ? -6.806 38.194 45.277 1.00 92.31 920 LEU A O 1
ATOM 7241 N N . LEU A 1 921 ? -8.579 37.109 44.400 1.00 93.44 921 LEU A N 1
ATOM 7242 C CA . LEU A 1 921 ? -8.661 37.822 43.130 1.00 93.44 921 LEU A CA 1
ATOM 7243 C C . LEU A 1 921 ? -9.999 38.546 43.094 1.00 93.44 921 LEU A C 1
ATOM 7245 O O . LEU A 1 921 ? -11.002 37.983 43.529 1.00 93.44 921 LEU A O 1
ATOM 7249 N N . GLU A 1 922 ? -10.011 39.769 42.586 1.00 94.06 922 GLU A N 1
ATOM 7250 C CA . GLU A 1 922 ? -11.203 40.614 42.512 1.00 94.06 922 GLU A CA 1
ATOM 7251 C C . GLU A 1 922 ? -11.344 41.077 41.063 1.00 94.06 922 GLU A C 1
ATOM 7253 O O . GLU A 1 922 ? -10.432 41.709 40.524 1.00 94.06 922 GLU A O 1
ATOM 7258 N N . LEU A 1 923 ? -12.433 40.667 40.412 1.00 93.12 923 LEU A N 1
ATOM 7259 C CA . LEU A 1 923 ? -12.675 40.842 38.983 1.00 93.12 923 LEU A CA 1
ATOM 7260 C C . LEU A 1 923 ? -13.841 41.805 38.762 1.00 93.12 923 LEU A C 1
ATOM 7262 O O . LEU A 1 923 ? -14.890 41.629 39.381 1.00 93.12 923 LEU A O 1
ATOM 7266 N N . ASP A 1 924 ? -13.685 42.754 37.843 1.00 92.12 924 ASP A N 1
ATOM 7267 C CA . ASP A 1 924 ? -14.805 43.514 37.288 1.00 92.12 924 ASP A CA 1
ATOM 7268 C C . ASP A 1 924 ? -15.582 42.622 36.314 1.00 92.12 924 ASP A C 1
ATOM 7270 O O . ASP A 1 924 ? -15.018 42.097 35.349 1.00 92.12 924 ASP A O 1
ATOM 7274 N N . ALA A 1 925 ? -16.864 42.428 36.602 1.00 83.94 925 ALA A N 1
ATOM 7275 C CA . ALA A 1 925 ? -17.803 41.613 35.845 1.00 83.94 925 ALA A CA 1
ATOM 7276 C C . ALA A 1 925 ? -18.866 42.463 35.114 1.00 83.94 925 ALA A C 1
ATOM 7278 O O . ALA A 1 925 ? -19.699 41.915 34.389 1.00 83.94 925 ALA A O 1
ATOM 7279 N N . GLY A 1 926 ? -18.839 43.792 35.282 1.00 80.81 926 GLY A N 1
ATOM 7280 C CA . GLY A 1 926 ? -19.837 44.712 34.745 1.00 80.81 926 GLY A CA 1
ATOM 7281 C C . GLY A 1 926 ? -21.260 44.434 35.249 1.00 80.81 926 GLY A C 1
ATOM 7282 O O . GLY A 1 926 ? -21.473 43.788 36.272 1.00 80.81 926 GLY A O 1
ATOM 7283 N N . GLN A 1 927 ? -22.261 44.927 34.515 1.00 71.81 927 GLN A N 1
ATOM 7284 C CA . GLN A 1 927 ? -23.682 44.656 34.798 1.00 71.81 927 GLN A CA 1
ATOM 7285 C C . GLN A 1 927 ? -24.248 43.463 34.002 1.00 71.81 927 GLN A C 1
ATOM 7287 O O . GLN A 1 927 ? -25.360 43.017 34.273 1.00 71.81 927 GLN A O 1
ATOM 7292 N N . GLU A 1 928 ? -23.500 42.932 33.027 1.00 73.06 928 GLU A N 1
ATOM 7293 C CA . GLU A 1 928 ? -23.968 41.860 32.133 1.00 73.06 928 GLU A CA 1
ATOM 7294 C C . GLU A 1 928 ? -23.848 40.449 32.732 1.00 73.06 928 GLU A C 1
ATOM 7296 O O . GLU A 1 928 ? -24.489 39.516 32.243 1.00 73.06 928 GLU A O 1
ATOM 7301 N N . ILE A 1 929 ? -23.020 40.270 33.766 1.00 83.75 929 ILE A N 1
ATOM 7302 C CA . ILE A 1 929 ? -22.754 38.966 34.381 1.00 83.75 929 ILE A CA 1
ATOM 7303 C C . ILE A 1 929 ? -23.488 38.876 35.719 1.00 83.75 929 ILE A C 1
ATOM 7305 O O . ILE A 1 929 ? -23.058 39.429 36.729 1.00 83.75 929 ILE A O 1
ATOM 7309 N N . GLN A 1 930 ? -24.594 38.138 35.722 1.00 84.06 930 GLN A N 1
ATOM 7310 C CA . GLN A 1 930 ? -25.363 37.828 36.925 1.00 84.06 930 GLN A CA 1
ATOM 7311 C C . GLN A 1 930 ? -24.914 36.480 37.507 1.00 84.06 930 GLN A C 1
ATOM 7313 O O . GLN A 1 930 ? -24.605 35.548 36.765 1.00 84.06 930 GLN A O 1
ATOM 7318 N N . TYR A 1 931 ? -24.866 36.390 38.836 1.00 89.62 931 TYR A N 1
ATOM 7319 C CA . TYR A 1 931 ? -24.559 35.172 39.590 1.00 89.62 931 TYR A CA 1
ATOM 7320 C C . TYR A 1 931 ? -25.225 35.234 40.970 1.00 89.62 931 TYR A C 1
ATOM 7322 O O . TYR A 1 931 ? -25.507 36.323 41.477 1.00 89.62 931 TYR A O 1
ATOM 7330 N N . GLN A 1 932 ? -25.443 34.082 41.597 1.00 87.81 932 GLN A N 1
ATOM 7331 C CA . GLN A 1 932 ? -25.869 33.961 42.991 1.00 87.81 932 GLN A CA 1
ATOM 7332 C C . GLN A 1 932 ? -24.715 33.461 43.880 1.00 87.81 932 GLN A C 1
ATOM 7334 O O . GLN A 1 932 ? -23.825 32.747 43.410 1.00 87.81 932 GLN A O 1
ATOM 7339 N N . PRO A 1 933 ? -24.692 33.796 45.184 1.00 88.06 933 PRO A N 1
ATOM 7340 C CA . PRO A 1 933 ? -23.768 33.171 46.126 1.00 88.06 933 PRO A CA 1
ATOM 7341 C C . PRO A 1 933 ? -23.903 31.640 46.076 1.00 88.06 933 PRO A C 1
ATOM 7343 O O . PRO A 1 933 ? -25.009 31.122 46.208 1.00 88.06 933 PRO A O 1
ATOM 7346 N N . GLY A 1 934 ? -22.782 30.930 45.909 1.00 84.25 934 GLY A N 1
ATOM 7347 C CA . GLY A 1 934 ? -22.743 29.471 45.700 1.00 84.25 934 GLY A CA 1
ATOM 7348 C C . GLY A 1 934 ? -22.416 29.056 44.259 1.00 84.25 934 GLY A C 1
ATOM 7349 O O . GLY A 1 934 ? -21.846 27.982 44.050 1.00 84.25 934 GLY A O 1
ATOM 7350 N N . ASP A 1 935 ? -22.676 29.931 43.282 1.00 89.06 935 ASP A N 1
ATOM 7351 C CA . ASP A 1 935 ? -22.337 29.709 41.874 1.00 89.06 935 ASP A CA 1
ATOM 7352 C C . ASP A 1 935 ? -20.820 29.592 41.637 1.00 89.06 935 ASP A C 1
ATOM 7354 O O . ASP A 1 935 ? -19.972 29.967 42.457 1.00 89.06 935 ASP A O 1
ATOM 7358 N N . HIS A 1 936 ? -20.470 29.053 40.471 1.00 90.00 936 HIS A N 1
ATOM 7359 C CA . HIS A 1 936 ? -19.095 28.794 40.063 1.00 90.00 936 HIS A CA 1
ATOM 7360 C C . HIS A 1 936 ? -18.718 29.638 38.847 1.00 90.00 936 HIS A C 1
ATOM 7362 O O . HIS A 1 936 ? -19.548 29.932 37.991 1.00 90.00 936 HIS A O 1
ATOM 7368 N N . VAL A 1 937 ? -17.436 29.977 38.726 1.00 91.06 937 VAL A N 1
ATOM 7369 C CA . VAL A 1 937 ? -16.869 30.559 37.508 1.00 91.06 937 VAL A CA 1
ATOM 7370 C C . VAL A 1 937 ? -15.881 29.577 36.884 1.00 91.06 937 VAL A C 1
ATOM 7372 O O . VAL A 1 937 ? -15.019 29.025 37.572 1.00 91.06 937 VAL A O 1
ATOM 7375 N N . GLY A 1 938 ? -16.009 29.336 35.582 1.00 90.50 938 GLY A N 1
ATOM 7376 C CA . GLY A 1 938 ? -15.018 28.638 34.773 1.00 90.50 938 GLY A CA 1
ATOM 7377 C C . GLY A 1 938 ? -14.053 29.648 34.163 1.00 90.50 938 GLY A C 1
ATOM 7378 O O . GLY A 1 938 ? -14.439 30.404 33.277 1.00 90.50 938 GLY A O 1
ATOM 7379 N N . VAL A 1 939 ? -12.804 29.674 34.629 1.00 92.06 939 VAL A N 1
ATOM 7380 C CA . VAL A 1 939 ? -11.741 30.521 34.060 1.00 92.06 939 VAL A CA 1
ATOM 7381 C C . VAL A 1 939 ? -11.040 29.762 32.937 1.00 92.06 939 VAL A C 1
ATOM 7383 O O . VAL A 1 939 ? -10.626 28.623 33.152 1.00 92.06 939 VAL A O 1
ATOM 7386 N N . PHE A 1 940 ? -10.849 30.382 31.771 1.00 91.69 940 PHE A N 1
ATOM 7387 C CA . PHE A 1 940 ? -10.005 29.821 30.711 1.00 91.69 940 PHE A CA 1
ATOM 7388 C C . PHE A 1 940 ? -8.535 30.182 30.989 1.00 91.69 940 PHE A C 1
ATOM 7390 O O . PHE A 1 940 ? -8.195 31.367 30.976 1.00 91.69 940 PHE A O 1
ATOM 7397 N N . PRO A 1 941 ? -7.652 29.209 31.284 1.00 91.00 941 PRO A N 1
ATOM 7398 C CA . PRO A 1 941 ? -6.235 29.481 31.482 1.00 91.00 941 PRO A CA 1
ATOM 7399 C C . PRO A 1 941 ? -5.492 29.568 30.147 1.00 91.00 941 PRO A C 1
ATOM 7401 O O . PRO A 1 941 ? -5.936 29.008 29.146 1.00 91.00 941 PRO A O 1
ATOM 7404 N N . CYS A 1 942 ? -4.298 30.160 30.163 1.00 88.94 942 CYS A N 1
ATOM 7405 C CA . CYS A 1 942 ? -3.315 29.954 29.103 1.00 88.94 942 CYS A CA 1
ATOM 7406 C C . CYS A 1 942 ? -2.114 29.135 29.601 1.00 88.94 942 CYS A C 1
ATOM 7408 O O . CYS A 1 942 ? -1.763 29.153 30.785 1.00 88.94 942 CYS A O 1
ATOM 7410 N N . ASN A 1 943 ? -1.450 28.431 28.685 1.00 86.56 943 ASN A N 1
ATOM 7411 C CA . ASN A 1 943 ? -0.166 27.790 28.951 1.00 86.56 943 ASN A CA 1
ATOM 7412 C C . ASN A 1 943 ? 0.938 28.848 29.133 1.00 86.56 943 ASN A C 1
ATOM 7414 O O . ASN A 1 943 ? 0.928 29.893 28.478 1.00 86.56 943 ASN A O 1
ATOM 7418 N N . ARG A 1 944 ? 1.917 28.575 30.009 1.00 83.19 944 ARG A N 1
ATOM 7419 C CA . ARG A 1 944 ? 3.083 29.455 30.211 1.00 83.19 944 ARG A CA 1
ATOM 7420 C C . ARG A 1 944 ? 3.941 29.529 28.943 1.00 83.19 944 ARG A C 1
ATOM 7422 O O . ARG A 1 944 ? 4.189 28.506 28.296 1.00 83.19 944 ARG A O 1
ATOM 7429 N N . LYS A 1 945 ? 4.428 30.731 28.616 1.00 83.94 945 LYS A N 1
ATOM 7430 C CA . LYS A 1 945 ? 5.148 31.020 27.366 1.00 83.94 945 LYS A CA 1
ATOM 7431 C C . LYS A 1 945 ? 6.378 30.131 27.182 1.00 83.94 945 LYS A C 1
ATOM 7433 O O . LYS A 1 945 ? 6.613 29.640 26.086 1.00 83.94 945 LYS A O 1
ATOM 7438 N N . GLU A 1 946 ? 7.115 29.869 28.254 1.00 79.56 946 GLU A N 1
ATOM 7439 C CA . GLU A 1 946 ? 8.349 29.076 28.253 1.00 79.56 946 GLU A CA 1
ATOM 7440 C C . GLU A 1 946 ? 8.079 27.617 27.852 1.00 79.56 946 GLU A C 1
ATOM 7442 O O . GLU A 1 946 ? 8.914 26.976 27.217 1.00 79.56 946 GLU A O 1
ATOM 7447 N N . ILE A 1 947 ? 6.889 27.102 28.185 1.00 79.50 947 ILE A N 1
ATOM 7448 C CA . ILE A 1 947 ? 6.438 25.761 27.799 1.00 79.50 947 ILE A CA 1
ATOM 7449 C C . ILE A 1 947 ? 6.020 25.762 26.324 1.00 79.50 947 ILE A C 1
ATOM 7451 O O . ILE A 1 947 ? 6.426 24.874 25.578 1.00 79.50 947 ILE A O 1
ATOM 7455 N N . VAL A 1 948 ? 5.263 26.774 25.882 1.00 83.56 948 VAL A N 1
ATOM 7456 C CA . VAL A 1 948 ? 4.816 26.901 24.483 1.00 83.56 948 VAL A CA 1
ATOM 7457 C C . VAL A 1 948 ? 6.004 27.078 23.534 1.00 83.56 948 VAL A C 1
ATOM 7459 O O . VAL A 1 948 ? 6.141 26.302 22.592 1.00 83.56 948 VAL A O 1
ATOM 7462 N N . ASP A 1 949 ? 6.907 28.025 23.801 1.00 79.94 949 ASP A N 1
ATOM 7463 C CA . ASP A 1 949 ? 8.130 28.220 23.010 1.00 79.94 949 ASP A CA 1
ATOM 7464 C C . ASP A 1 949 ? 9.062 26.992 23.107 1.00 79.94 949 ASP A C 1
ATOM 7466 O O . ASP A 1 949 ? 9.680 26.599 22.115 1.00 79.94 949 ASP A O 1
ATOM 7470 N N . GLY A 1 950 ? 9.096 26.309 24.260 1.00 74.00 950 GLY A N 1
ATOM 7471 C CA . GLY A 1 950 ? 9.797 25.035 24.440 1.00 74.00 950 GLY A CA 1
ATOM 7472 C C . GLY A 1 950 ? 9.264 23.905 23.548 1.00 74.00 950 GLY A C 1
ATOM 7473 O O . GLY A 1 950 ? 10.060 23.181 22.948 1.00 74.00 950 GLY A O 1
ATOM 7474 N N . VAL A 1 951 ? 7.941 23.777 23.397 1.00 77.25 951 VAL A N 1
ATOM 7475 C CA . VAL A 1 951 ? 7.304 22.842 22.451 1.00 77.25 951 VAL A CA 1
ATOM 7476 C C . VAL A 1 951 ? 7.571 23.265 21.005 1.00 77.25 951 VAL A C 1
ATOM 7478 O O . VAL A 1 951 ? 8.026 22.446 20.207 1.00 77.25 951 VAL A O 1
ATOM 7481 N N . LEU A 1 952 ? 7.360 24.543 20.672 1.00 80.75 952 LEU A N 1
ATOM 7482 C CA . LEU A 1 952 ? 7.594 25.089 19.331 1.00 80.75 952 LEU A CA 1
ATOM 7483 C C . LEU A 1 952 ? 9.037 24.849 18.856 1.00 80.75 952 LEU A C 1
ATOM 7485 O O . LEU A 1 952 ? 9.234 24.449 17.713 1.00 80.75 952 LEU A O 1
ATOM 7489 N N . SER A 1 953 ? 10.033 24.983 19.740 1.00 77.19 953 SER A N 1
ATOM 7490 C CA . SER A 1 953 ? 11.452 24.737 19.426 1.00 77.19 953 SER A CA 1
ATOM 7491 C C . SER A 1 953 ? 11.780 23.306 18.961 1.00 77.19 953 SER A C 1
ATOM 7493 O O . SER A 1 953 ? 12.844 23.078 18.386 1.00 77.19 953 SER A O 1
ATOM 7495 N N . ARG A 1 954 ? 10.880 22.340 19.201 1.00 71.38 954 ARG A N 1
ATOM 7496 C CA . ARG A 1 954 ? 11.045 20.917 18.850 1.00 71.38 954 ARG A CA 1
ATOM 7497 C C . ARG A 1 954 ? 10.196 20.478 17.654 1.00 71.38 954 ARG A C 1
ATOM 7499 O O . ARG A 1 954 ? 10.364 19.361 17.170 1.00 71.38 954 ARG A O 1
ATOM 7506 N N . LEU A 1 955 ? 9.280 21.323 17.182 1.00 75.38 955 LEU A N 1
ATOM 7507 C CA . LEU A 1 955 ? 8.348 20.978 16.111 1.00 75.38 955 LEU A CA 1
ATOM 7508 C C . LEU A 1 955 ? 8.962 21.157 14.721 1.00 75.38 955 LEU A C 1
ATOM 7510 O O . LEU A 1 955 ? 9.602 22.164 14.422 1.00 75.38 955 LEU A O 1
ATOM 7514 N N . THR A 1 956 ? 8.661 20.222 13.817 1.00 73.69 956 THR A N 1
ATOM 7515 C CA . THR A 1 956 ? 8.903 20.423 12.384 1.00 73.69 956 THR A CA 1
ATOM 7516 C C . THR A 1 956 ? 7.835 21.378 11.842 1.00 73.69 956 THR A C 1
ATOM 7518 O O . THR A 1 956 ? 6.720 20.979 11.493 1.00 73.69 956 THR A O 1
ATOM 7521 N N . ILE A 1 957 ? 8.171 22.668 11.827 1.00 72.50 957 ILE A N 1
ATOM 7522 C CA . ILE A 1 957 ? 7.301 23.779 11.428 1.00 72.50 957 ILE A CA 1
ATOM 7523 C C . ILE A 1 957 ? 7.530 24.113 9.944 1.00 72.50 957 ILE A C 1
ATOM 7525 O O . ILE A 1 957 ? 8.659 24.323 9.511 1.00 72.50 957 ILE A O 1
ATOM 7529 N N . ARG A 1 958 ? 6.444 24.163 9.159 1.00 70.69 958 ARG A N 1
ATOM 7530 C CA . ARG A 1 958 ? 6.433 24.556 7.728 1.00 70.69 958 ARG A CA 1
ATOM 7531 C C . ARG A 1 958 ? 5.485 25.730 7.430 1.00 70.69 958 ARG A C 1
ATOM 7533 O O . ARG A 1 958 ? 5.173 26.000 6.275 1.00 70.69 958 ARG A O 1
ATOM 7540 N N . VAL A 1 959 ? 4.997 26.393 8.474 1.00 74.44 959 VAL A N 1
ATOM 7541 C CA . VAL A 1 959 ? 4.081 27.540 8.427 1.00 74.44 959 VAL A CA 1
ATOM 7542 C C . VAL A 1 959 ? 4.599 28.618 9.371 1.00 74.44 959 VAL A C 1
ATOM 7544 O O . VAL A 1 959 ? 5.332 28.307 10.307 1.00 74.44 959 VAL A O 1
ATOM 7547 N N . ASP A 1 960 ? 4.229 29.871 9.138 1.00 79.00 960 ASP A N 1
ATOM 7548 C CA . ASP A 1 960 ? 4.497 30.939 10.101 1.00 79.00 960 ASP A CA 1
ATOM 7549 C C . ASP A 1 960 ? 3.734 30.655 11.414 1.00 79.00 960 ASP A C 1
ATOM 7551 O O . ASP A 1 960 ? 2.594 30.184 11.393 1.00 79.00 960 ASP A O 1
ATOM 7555 N N . LEU A 1 961 ? 4.391 30.884 12.553 1.00 81.88 961 LEU A N 1
ATOM 7556 C CA . LEU A 1 961 ? 3.879 30.572 13.890 1.00 81.88 961 LEU A CA 1
ATOM 7557 C C . LEU A 1 961 ? 2.690 31.439 14.295 1.00 81.88 961 LEU A C 1
ATOM 7559 O O . LEU A 1 961 ? 1.850 30.997 15.087 1.00 81.88 961 LEU A O 1
ATOM 7563 N N . ASP A 1 962 ? 2.652 32.660 13.768 1.00 84.06 962 ASP A N 1
ATOM 7564 C CA . ASP A 1 962 ? 1.769 33.733 14.205 1.00 84.06 962 ASP A CA 1
ATOM 7565 C C . ASP A 1 962 ? 0.713 34.096 13.132 1.00 84.06 962 ASP A C 1
ATOM 7567 O O . ASP A 1 962 ? -0.209 34.866 13.396 1.00 84.06 962 ASP A O 1
ATOM 7571 N N . VAL A 1 963 ? 0.751 33.437 11.963 1.00 85.69 963 VAL A N 1
ATOM 7572 C CA . VAL A 1 963 ? -0.291 33.494 10.915 1.00 85.69 963 VAL A CA 1
ATOM 7573 C C . VAL A 1 963 ? -1.412 32.470 11.184 1.00 85.69 963 VAL A C 1
ATOM 7575 O O . VAL A 1 963 ? -1.112 31.330 11.545 1.00 85.69 963 VAL A O 1
ATOM 7578 N N . PRO A 1 964 ? -2.704 32.806 10.974 1.00 87.50 964 PRO A N 1
ATOM 7579 C CA . PRO A 1 964 ? -3.807 31.864 11.165 1.00 87.50 964 PRO A CA 1
ATOM 7580 C C . PRO A 1 964 ? -3.789 30.676 10.194 1.00 87.50 964 PRO A C 1
ATOM 7582 O O . PRO A 1 964 ? -3.696 30.841 8.971 1.00 87.50 964 PRO A O 1
ATOM 7585 N N . VAL A 1 965 ? -3.970 29.475 10.741 1.00 88.69 965 VAL A N 1
ATOM 7586 C CA . VAL A 1 965 ? -4.049 28.214 9.999 1.00 88.69 965 VAL A CA 1
ATOM 7587 C C . VAL A 1 965 ? -5.281 27.400 10.398 1.00 88.69 965 VAL A C 1
ATOM 7589 O O . VAL A 1 965 ? -5.736 27.436 11.536 1.00 88.69 965 VAL A O 1
ATOM 7592 N N . GLN A 1 966 ? -5.806 26.637 9.444 1.00 88.19 966 GLN A N 1
ATOM 7593 C CA . GLN A 1 966 ? -6.797 25.585 9.643 1.00 88.19 966 GLN A CA 1
ATOM 7594 C C . GLN A 1 966 ? -6.093 24.229 9.518 1.00 88.19 966 GLN A C 1
ATOM 7596 O O . GLN A 1 966 ? -5.321 24.019 8.579 1.00 88.19 966 GLN A O 1
ATOM 7601 N N . VAL A 1 967 ? -6.375 23.299 10.432 1.00 86.88 967 VAL A N 1
ATOM 7602 C CA . VAL A 1 967 ? -5.990 21.889 10.274 1.00 86.88 967 VAL A CA 1
ATOM 7603 C C . VAL A 1 967 ? -6.991 21.203 9.350 1.00 86.88 967 VAL A C 1
ATOM 7605 O O . VAL A 1 967 ? -8.198 21.331 9.548 1.00 86.88 967 VAL A O 1
ATOM 7608 N N . GLN A 1 968 ? -6.496 20.448 8.372 1.00 86.44 968 GLN A N 1
ATOM 7609 C CA . GLN A 1 968 ? -7.302 19.567 7.530 1.00 86.44 968 GLN A CA 1
ATOM 7610 C C . GLN A 1 968 ? -6.792 18.129 7.612 1.00 86.44 968 GLN A C 1
ATOM 7612 O O . GLN A 1 968 ? -5.581 17.894 7.636 1.00 86.44 968 GLN A O 1
ATOM 7617 N N . VAL A 1 969 ? -7.726 17.181 7.618 1.00 82.75 969 VAL A N 1
ATOM 7618 C CA . VAL A 1 969 ? -7.490 15.735 7.669 1.00 82.75 969 VAL A CA 1
ATOM 7619 C C . VAL A 1 969 ? -7.961 15.098 6.364 1.00 82.75 969 VAL A C 1
ATOM 7621 O O . VAL A 1 969 ? -8.977 15.498 5.799 1.00 82.75 969 VAL A O 1
ATOM 7624 N N . LEU A 1 970 ? -7.225 14.100 5.883 1.00 78.00 970 LEU A N 1
ATOM 7625 C CA . LEU A 1 970 ? -7.618 13.285 4.738 1.00 78.00 970 LEU A CA 1
ATOM 7626 C C . LEU A 1 970 ? -8.611 12.197 5.186 1.00 78.00 970 LEU A C 1
ATOM 7628 O O . LEU A 1 970 ? -8.192 11.127 5.633 1.00 78.00 970 LEU A O 1
ATOM 7632 N N . LYS A 1 971 ? -9.919 12.467 5.086 1.00 71.81 971 LYS A N 1
ATOM 7633 C CA . LYS A 1 971 ? -10.968 11.458 5.307 1.00 71.81 971 LYS A CA 1
ATOM 7634 C C . LYS A 1 971 ? -11.110 10.579 4.053 1.00 71.81 971 LYS A C 1
ATOM 7636 O O . LYS A 1 971 ? -10.795 10.998 2.937 1.00 71.81 971 LYS A O 1
ATOM 7641 N N . ALA A 1 972 ? -11.510 9.325 4.243 1.00 58.41 972 ALA A N 1
ATOM 7642 C CA . ALA A 1 972 ? -11.694 8.343 3.177 1.00 58.41 972 ALA A CA 1
ATOM 7643 C C . ALA A 1 972 ? -13.164 7.921 3.166 1.00 58.41 972 ALA A C 1
ATOM 7645 O O . ALA A 1 972 ? -13.616 7.221 4.068 1.00 58.41 972 ALA A O 1
ATOM 7646 N N . ASN A 1 973 ? -13.900 8.396 2.166 1.00 52.59 973 ASN A N 1
ATOM 7647 C CA . ASN A 1 973 ? -15.348 8.288 2.091 1.00 52.59 973 ASN A CA 1
ATOM 7648 C C . ASN A 1 973 ? -15.718 7.222 1.049 1.00 52.59 973 ASN A C 1
ATOM 7650 O O . ASN A 1 973 ? -15.373 7.340 -0.132 1.00 52.59 973 ASN A O 1
ATOM 7654 N N . ASN A 1 974 ? -16.413 6.172 1.486 1.00 43.59 974 ASN A N 1
ATOM 7655 C CA . ASN A 1 974 ? -16.853 5.092 0.605 1.00 43.59 974 ASN A CA 1
ATOM 7656 C C . ASN A 1 974 ? -18.035 5.568 -0.249 1.00 43.59 974 ASN A C 1
ATOM 7658 O O . ASN A 1 974 ? -19.062 5.998 0.271 1.00 43.59 974 ASN A O 1
ATOM 7662 N N . THR A 1 975 ? -17.889 5.485 -1.570 1.00 44.44 975 THR A N 1
ATOM 7663 C CA . THR A 1 975 ? -18.946 5.793 -2.543 1.00 44.44 975 THR A CA 1
ATOM 7664 C C . THR A 1 975 ? -19.292 4.543 -3.350 1.00 44.44 975 THR A C 1
ATOM 7666 O O . THR A 1 975 ? -18.510 3.593 -3.390 1.00 44.44 975 THR A O 1
ATOM 7669 N N . SER A 1 976 ? -20.415 4.559 -4.076 1.00 32.59 976 SER A N 1
ATOM 7670 C CA . SER A 1 976 ? -20.793 3.485 -5.015 1.00 32.59 976 SER A CA 1
ATOM 7671 C C . SER A 1 976 ? -19.741 3.193 -6.093 1.00 32.59 976 SER A C 1
ATOM 7673 O O . SER A 1 976 ? -19.795 2.148 -6.734 1.00 32.59 976 SER A O 1
ATOM 7675 N N . ASN A 1 977 ? -18.793 4.112 -6.298 1.00 36.44 977 ASN A N 1
ATOM 7676 C CA . ASN A 1 977 ? -17.743 4.029 -7.307 1.00 36.44 977 ASN A CA 1
ATOM 7677 C C . ASN A 1 977 ? -16.355 3.783 -6.670 1.00 36.44 977 ASN A C 1
ATOM 7679 O O . ASN A 1 977 ? -15.336 3.967 -7.333 1.00 36.44 977 ASN A O 1
ATOM 7683 N N . GLY A 1 978 ? -16.306 3.394 -5.389 1.00 40.47 978 GLY A N 1
ATOM 7684 C CA . GLY A 1 978 ? -15.080 3.136 -4.629 1.00 40.47 978 GLY A CA 1
ATOM 7685 C C . GLY A 1 978 ? -14.751 4.203 -3.579 1.00 40.47 978 GLY A C 1
ATOM 7686 O O . GLY A 1 978 ? -15.534 5.119 -3.306 1.00 40.47 978 GLY A O 1
ATOM 7687 N N . VAL A 1 979 ? -13.578 4.060 -2.957 1.00 50.19 979 VAL A N 1
ATOM 7688 C CA . VAL A 1 979 ? -13.114 4.902 -1.842 1.00 50.19 979 VAL A CA 1
ATOM 7689 C C . VAL A 1 979 ? -12.531 6.218 -2.363 1.00 50.19 979 VAL A C 1
ATOM 7691 O O . VAL A 1 979 ? -11.454 6.236 -2.960 1.00 50.19 979 VAL A O 1
ATOM 7694 N N . VAL A 1 980 ? -13.207 7.336 -2.098 1.00 53.22 980 VAL A N 1
ATOM 7695 C CA . VAL A 1 980 ? -12.741 8.681 -2.469 1.00 53.22 980 VAL A CA 1
ATOM 7696 C C . VAL A 1 980 ? -12.093 9.340 -1.253 1.00 53.22 980 VAL A C 1
ATOM 7698 O O . VAL A 1 980 ? -12.688 9.390 -0.180 1.00 53.22 980 VAL A O 1
ATOM 7701 N N . LYS A 1 981 ? -10.867 9.857 -1.398 1.00 71.75 981 LYS A N 1
ATOM 7702 C CA . LYS A 1 981 ? -10.147 10.529 -0.303 1.00 71.75 981 LYS A CA 1
ATOM 7703 C C . LYS A 1 981 ? -10.276 12.049 -0.418 1.00 71.75 981 LYS A C 1
ATOM 7705 O O . LYS A 1 981 ? -9.769 12.635 -1.374 1.00 71.75 981 LYS A O 1
ATOM 7710 N N . THR A 1 982 ? -10.931 12.677 0.554 1.00 77.75 982 THR A N 1
ATOM 7711 C CA . THR A 1 982 ? -11.214 14.120 0.612 1.00 77.75 982 THR A CA 1
ATOM 7712 C C . THR A 1 982 ? -10.455 14.789 1.755 1.00 77.75 982 THR A C 1
ATOM 7714 O O . THR A 1 982 ? -10.325 14.245 2.849 1.00 77.75 982 THR A O 1
ATOM 7717 N N . TRP A 1 983 ? -9.927 15.988 1.500 1.00 80.69 983 TRP A N 1
ATOM 7718 C CA . TRP A 1 983 ? -9.333 16.828 2.540 1.00 80.69 983 TRP A CA 1
ATOM 7719 C C . TRP A 1 983 ? -10.421 17.681 3.180 1.00 80.69 983 TRP A C 1
ATOM 7721 O O . TRP A 1 983 ? -10.978 18.554 2.520 1.00 80.69 983 TRP A O 1
ATOM 7731 N N . GLU A 1 984 ? -10.694 17.449 4.457 1.00 80.62 984 GLU A N 1
ATOM 7732 C CA . GLU A 1 984 ? -11.776 18.100 5.199 1.00 80.62 984 GLU A CA 1
ATOM 7733 C C . GLU A 1 984 ? -11.215 18.815 6.442 1.00 80.62 984 GLU A C 1
ATOM 7735 O O . GLU A 1 984 ? -10.205 18.364 6.994 1.00 80.62 984 GLU A O 1
ATOM 7740 N N . PRO A 1 985 ? -11.802 19.939 6.898 1.00 80.62 985 PRO A N 1
ATOM 7741 C CA . PRO A 1 985 ? -11.396 20.595 8.142 1.00 80.62 985 PRO A CA 1
ATOM 7742 C C . PRO A 1 985 ? -11.451 19.643 9.344 1.00 80.62 985 PRO A C 1
ATOM 7744 O O . PRO A 1 985 ? -12.346 18.809 9.441 1.00 80.62 985 PRO A O 1
ATOM 7747 N N . HIS A 1 986 ? -10.507 19.774 10.277 1.00 79.12 986 HIS A N 1
ATOM 7748 C CA . HIS A 1 986 ? -10.523 18.989 11.512 1.00 79.12 986 HIS A CA 1
ATOM 7749 C C . HIS A 1 986 ? -11.683 19.436 12.407 1.00 79.12 986 HIS A C 1
ATOM 7751 O O . HIS A 1 986 ? -11.715 20.587 12.841 1.00 79.12 986 HIS A O 1
ATOM 7757 N N . ASP A 1 987 ? -12.589 18.511 12.726 1.00 64.38 987 ASP A N 1
ATOM 7758 C CA . ASP A 1 987 ? -13.938 18.808 13.227 1.00 64.38 987 ASP A CA 1
ATOM 7759 C C . ASP A 1 987 ? -13.967 19.664 14.515 1.00 64.38 987 ASP A C 1
ATOM 7761 O O . ASP A 1 987 ? -14.907 20.425 14.734 1.00 64.38 987 ASP A O 1
ATOM 7765 N N . THR A 1 988 ? -12.918 19.587 15.345 1.00 67.31 988 THR A N 1
ATOM 7766 C CA . THR A 1 988 ? -12.788 20.355 16.599 1.00 67.31 988 THR A CA 1
ATOM 7767 C C . THR A 1 988 ? -11.741 21.476 16.609 1.00 67.31 988 THR A C 1
ATOM 7769 O O . THR A 1 988 ? -11.806 22.322 17.495 1.00 67.31 988 THR A O 1
ATOM 7772 N N . VAL A 1 989 ? -10.751 21.517 15.706 1.00 79.00 989 VAL A N 1
ATOM 7773 C CA . VAL A 1 989 ? -9.581 22.408 15.897 1.00 79.00 989 VAL A CA 1
ATOM 7774 C C . VAL A 1 989 ? -9.861 23.804 15.321 1.00 79.00 989 VAL A C 1
ATOM 7776 O O . VAL A 1 989 ? -10.100 23.925 14.116 1.00 79.00 989 VAL A O 1
ATOM 7779 N N . PRO A 1 990 ? -9.822 24.879 16.136 1.00 83.25 990 PRO A N 1
ATOM 7780 C CA . PRO A 1 990 ? -10.165 26.220 15.679 1.00 83.25 990 PRO A CA 1
ATOM 7781 C C . PRO A 1 990 ? -9.124 26.785 14.707 1.00 83.25 990 PRO A C 1
ATOM 7783 O O . PRO A 1 990 ? -7.938 26.464 14.755 1.00 83.25 990 PRO A O 1
ATOM 7786 N N . SER A 1 991 ? -9.582 27.677 13.826 1.00 86.50 991 SER A N 1
ATOM 7787 C CA . SER A 1 991 ? -8.722 28.382 12.872 1.00 86.50 991 SER A CA 1
ATOM 7788 C C . SER A 1 991 ? -8.067 29.602 13.529 1.00 86.50 991 SER A C 1
ATOM 7790 O O . SER A 1 991 ? -8.655 30.681 13.599 1.00 86.50 991 SER A O 1
ATOM 7792 N N . CYS A 1 992 ? -6.850 29.420 14.036 1.00 87.81 992 CYS A N 1
ATOM 7793 C CA . CYS A 1 992 ? -6.026 30.457 14.664 1.00 87.81 992 CYS A CA 1
ATOM 7794 C C . CYS A 1 992 ? -4.537 30.221 14.357 1.00 87.81 992 CYS A C 1
ATOM 7796 O O . CYS A 1 992 ? -4.193 29.297 13.621 1.00 87.81 992 CYS A O 1
ATOM 7798 N N . SER A 1 993 ? -3.630 31.056 14.873 1.00 88.38 993 SER A N 1
ATOM 7799 C CA . SER A 1 993 ? -2.193 30.799 14.711 1.00 88.38 993 SER A CA 1
ATOM 7800 C C . SER A 1 993 ? -1.744 29.592 15.541 1.00 88.38 993 SER A C 1
ATOM 7802 O O . SER A 1 993 ? -2.385 29.237 16.538 1.00 88.38 993 SER A O 1
ATOM 7804 N N . LEU A 1 994 ? -0.632 28.957 15.151 1.00 87.38 994 LEU A N 1
ATOM 7805 C CA . LEU A 1 994 ? -0.089 27.805 15.880 1.00 87.38 994 LEU A CA 1
ATOM 7806 C C . LEU A 1 994 ? 0.301 28.185 17.317 1.00 87.38 994 LEU A C 1
ATOM 7808 O O . LEU A 1 994 ? 0.067 27.407 18.245 1.00 87.38 994 LEU A O 1
ATOM 7812 N N . ARG A 1 995 ? 0.835 29.400 17.516 1.00 88.25 995 ARG A N 1
ATOM 7813 C CA . ARG A 1 995 ? 1.114 29.939 18.852 1.00 88.25 995 ARG A CA 1
ATOM 7814 C C . ARG A 1 995 ? -0.161 30.081 19.679 1.00 88.25 995 ARG A C 1
ATOM 7816 O O . ARG A 1 995 ? -0.194 29.584 20.800 1.00 88.25 995 ARG A O 1
ATOM 7823 N N . THR A 1 996 ? -1.212 30.710 19.148 1.00 89.31 996 THR A N 1
ATOM 7824 C CA . THR A 1 996 ? -2.509 30.841 19.840 1.00 89.31 996 THR A CA 1
ATOM 7825 C C . THR A 1 996 ? -3.111 29.480 20.197 1.00 89.31 996 THR A C 1
ATOM 7827 O O . THR A 1 996 ? -3.571 29.305 21.325 1.00 89.31 996 THR A O 1
ATOM 7830 N N . LEU A 1 997 ? -3.046 28.502 19.288 1.00 88.75 997 LEU A N 1
ATOM 7831 C CA . LEU A 1 997 ? -3.591 27.157 19.491 1.00 88.75 997 LEU A CA 1
ATOM 7832 C C . LEU A 1 997 ? -2.918 26.433 20.672 1.00 88.75 997 LEU A C 1
ATOM 7834 O O . LEU A 1 997 ? -3.600 25.957 21.580 1.00 88.75 997 LEU A O 1
ATOM 7838 N N . LEU A 1 998 ? -1.580 26.427 20.708 1.00 88.50 998 LEU A N 1
ATOM 7839 C CA . LEU A 1 998 ? -0.796 25.842 21.806 1.00 88.50 998 LEU A CA 1
ATOM 7840 C C . LEU A 1 998 ? -0.841 26.668 23.103 1.00 88.50 998 LEU A C 1
ATOM 7842 O O . LEU A 1 998 ? -0.479 26.159 24.160 1.00 88.50 998 LEU A O 1
ATOM 7846 N N . THR A 1 999 ? -1.275 27.930 23.048 1.00 89.69 999 THR A N 1
ATOM 7847 C CA . THR A 1 999 ? -1.370 28.810 24.225 1.00 89.69 999 THR A CA 1
ATOM 7848 C C . THR A 1 999 ? -2.724 28.685 24.930 1.00 89.69 999 THR A C 1
ATOM 7850 O O . THR A 1 999 ? -2.743 28.684 26.156 1.00 89.69 999 THR A O 1
ATOM 7853 N N . TRP A 1 1000 ? -3.836 28.557 24.192 1.00 89.00 1000 TRP A N 1
ATOM 7854 C CA . TRP A 1 1000 ? -5.201 28.679 24.741 1.00 89.00 1000 TRP A CA 1
ATOM 7855 C C . TRP A 1 1000 ? -6.114 27.458 24.554 1.00 89.00 1000 TRP A C 1
ATOM 7857 O O . TRP A 1 1000 ? -7.083 27.326 25.292 1.00 89.00 1000 TRP A O 1
ATOM 7867 N N . PHE A 1 1001 ? -5.845 26.575 23.586 1.00 86.50 1001 PHE A N 1
ATOM 7868 C CA . PHE A 1 1001 ? -6.818 25.554 23.161 1.00 86.50 1001 PHE A CA 1
ATOM 7869 C C . PHE A 1 1001 ? -6.382 24.110 23.432 1.00 86.50 1001 PHE A C 1
ATOM 7871 O O . PHE A 1 1001 ? -7.232 23.221 23.509 1.00 86.50 1001 PHE A O 1
ATOM 7878 N N . LEU A 1 1002 ? -5.078 23.862 23.586 1.00 86.44 1002 LEU A N 1
ATOM 7879 C CA . LEU A 1 1002 ? -4.495 22.526 23.739 1.00 86.44 1002 LEU A CA 1
ATOM 7880 C C . LEU A 1 1002 ? -3.658 22.428 25.019 1.00 86.44 1002 LEU A C 1
ATOM 7882 O O . LEU A 1 1002 ? -2.861 23.316 25.320 1.00 86.44 1002 LEU A O 1
ATOM 7886 N N . ASP A 1 1003 ? -3.822 21.344 25.772 1.00 81.19 1003 ASP A N 1
ATOM 7887 C CA . ASP A 1 1003 ? -3.016 21.044 26.954 1.00 81.19 1003 ASP A CA 1
ATOM 7888 C C . ASP A 1 1003 ? -1.679 20.417 26.538 1.00 81.19 1003 ASP A C 1
ATOM 7890 O O . ASP A 1 1003 ? -1.633 19.310 26.002 1.00 81.19 1003 ASP A O 1
ATOM 7894 N N . VAL A 1 1004 ? -0.589 21.142 26.802 1.00 79.38 1004 VAL A N 1
ATOM 7895 C CA . VAL A 1 1004 ? 0.804 20.719 26.559 1.00 79.38 1004 VAL A CA 1
ATOM 7896 C C . VAL A 1 1004 ? 1.522 20.267 27.841 1.00 79.38 1004 VAL A C 1
ATOM 7898 O O . VAL A 1 1004 ? 2.735 20.067 27.836 1.00 79.38 1004 VAL A O 1
ATOM 7901 N N . THR A 1 1005 ? 0.796 20.158 28.957 1.00 74.06 1005 THR A N 1
ATOM 7902 C CA . THR A 1 1005 ? 1.341 19.916 30.304 1.00 74.06 1005 THR A CA 1
ATOM 7903 C C . THR A 1 1005 ? 1.002 18.534 30.863 1.00 74.06 1005 THR A C 1
ATOM 7905 O O . THR A 1 1005 ? 1.807 17.965 31.605 1.00 74.06 1005 THR A O 1
ATOM 7908 N N . THR A 1 1006 ? -0.144 17.965 30.482 1.00 71.69 1006 THR A N 1
ATOM 7909 C CA . THR A 1 1006 ? -0.515 16.580 30.809 1.00 71.69 1006 THR A CA 1
ATOM 7910 C C . THR A 1 1006 ? 0.329 15.579 30.004 1.00 71.69 1006 THR A C 1
ATOM 7912 O O . THR A 1 1006 ? 0.458 15.732 28.787 1.00 71.69 1006 THR A O 1
ATOM 7915 N N . PRO A 1 1007 ? 0.891 14.524 30.632 1.00 62.72 1007 PRO A N 1
ATOM 7916 C CA . PRO A 1 1007 ? 1.579 13.455 29.912 1.00 62.72 1007 PRO A CA 1
ATOM 7917 C C . PRO A 1 1007 ? 0.677 12.774 28.876 1.00 62.72 1007 PRO A C 1
ATOM 7919 O O . PRO A 1 1007 ? -0.466 12.419 29.160 1.00 62.72 1007 PRO A O 1
ATOM 7922 N N . LEU A 1 1008 ? 1.221 12.559 27.679 1.00 62.84 1008 LEU A N 1
ATOM 7923 C CA . LEU A 1 1008 ? 0.523 11.901 26.578 1.00 62.84 1008 LEU A CA 1
ATOM 7924 C C . LEU A 1 1008 ? 0.182 10.437 26.914 1.00 62.84 1008 LEU A C 1
ATOM 7926 O O . LEU A 1 1008 ? 0.990 9.707 27.488 1.00 62.84 1008 LEU A O 1
ATOM 7930 N N . ALA A 1 1009 ? -1.017 10.008 26.526 1.00 57.91 1009 ALA A N 1
ATOM 7931 C CA . ALA A 1 1009 ? -1.514 8.648 26.689 1.00 57.91 1009 ALA A CA 1
ATOM 7932 C C . ALA A 1 1009 ? -0.770 7.655 25.766 1.00 57.91 1009 ALA A C 1
ATOM 7934 O O . ALA A 1 1009 ? -0.258 8.068 24.724 1.00 57.91 1009 ALA A O 1
ATOM 7935 N N . PRO A 1 1010 ? -0.767 6.336 26.061 1.00 54.56 1010 PRO A N 1
ATOM 7936 C CA . PRO A 1 1010 ? 0.042 5.347 25.335 1.00 54.56 1010 PRO A CA 1
ATOM 7937 C C . PRO A 1 1010 ? -0.063 5.408 23.804 1.00 54.56 1010 PRO A C 1
ATOM 7939 O O . PRO A 1 1010 ? 0.955 5.425 23.131 1.00 54.56 1010 PRO A O 1
ATOM 7942 N N . ILE A 1 1011 ? -1.263 5.592 23.244 1.00 54.56 1011 ILE A N 1
ATOM 7943 C CA . ILE A 1 1011 ? -1.468 5.732 21.788 1.00 54.56 1011 ILE A CA 1
ATOM 7944 C C . ILE A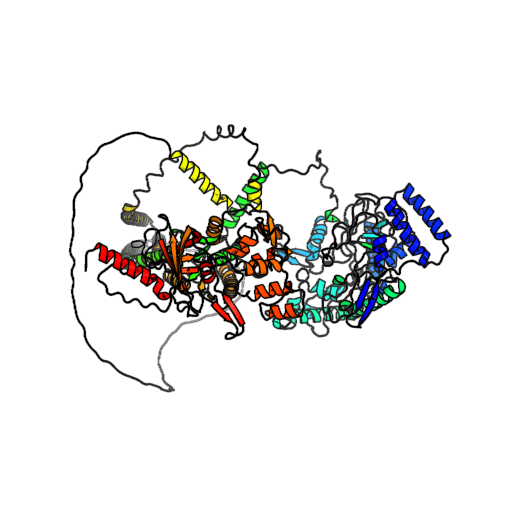 1 1011 ? -0.781 6.968 21.172 1.00 54.56 1011 ILE A C 1
ATOM 7946 O O . ILE A 1 1011 ? -0.335 6.940 20.029 1.00 54.56 1011 ILE A O 1
ATOM 7950 N N . GLN A 1 1012 ? -0.701 8.073 21.915 1.00 62.44 1012 GLN A N 1
ATOM 7951 C CA . GLN A 1 1012 ? -0.010 9.289 21.485 1.00 62.44 1012 GLN A CA 1
ATOM 7952 C C . GLN A 1 1012 ? 1.512 9.078 21.582 1.00 62.44 1012 GLN A C 1
ATOM 7954 O O . GLN A 1 1012 ? 2.252 9.602 20.753 1.00 62.44 1012 GLN A O 1
ATOM 7959 N N . LEU A 1 1013 ? 1.977 8.258 22.534 1.00 63.16 1013 LEU A N 1
ATOM 7960 C CA . LEU A 1 1013 ? 3.378 7.843 22.654 1.00 63.16 1013 LEU A CA 1
ATOM 7961 C C . LEU A 1 1013 ? 3.790 6.831 21.577 1.00 63.16 1013 LEU A C 1
ATOM 7963 O O . LEU A 1 1013 ? 4.863 6.985 21.010 1.00 63.16 1013 LEU A O 1
ATOM 7967 N N . GLU A 1 1014 ? 2.934 5.871 21.217 1.00 60.34 1014 GLU A N 1
ATOM 7968 C CA . GLU A 1 1014 ? 3.108 4.982 20.056 1.00 60.34 1014 GLU A CA 1
ATOM 7969 C C . GLU A 1 1014 ? 3.244 5.794 18.757 1.00 60.34 1014 GLU A C 1
ATOM 7971 O O . GLU A 1 1014 ? 4.168 5.575 17.969 1.00 60.34 1014 GLU A O 1
ATOM 7976 N N . ASN A 1 1015 ? 2.375 6.793 18.558 1.00 63.12 1015 ASN A N 1
ATOM 7977 C CA . ASN A 1 1015 ? 2.450 7.679 17.397 1.00 63.12 1015 ASN A CA 1
ATOM 7978 C C . ASN A 1 1015 ? 3.728 8.544 17.414 1.00 63.12 1015 ASN A C 1
ATOM 7980 O O . ASN A 1 1015 ? 4.351 8.712 16.367 1.00 63.12 1015 ASN A O 1
ATOM 7984 N N . LEU A 1 1016 ? 4.181 9.037 18.575 1.00 63.62 1016 LEU A N 1
ATOM 7985 C CA . LEU A 1 1016 ? 5.458 9.763 18.676 1.00 63.62 1016 LEU A CA 1
ATOM 7986 C C . LEU A 1 1016 ? 6.689 8.857 18.516 1.00 63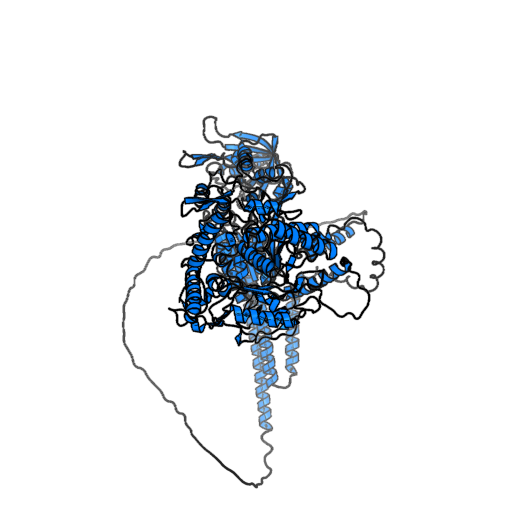.62 1016 LEU A C 1
ATOM 7988 O O . LEU A 1 1016 ? 7.667 9.278 17.904 1.00 63.62 1016 LEU A O 1
ATOM 7992 N N . ALA A 1 1017 ? 6.636 7.608 18.981 1.00 63.25 1017 ALA A N 1
ATOM 7993 C CA . ALA A 1 1017 ? 7.675 6.608 18.747 1.00 63.25 1017 ALA A CA 1
ATOM 7994 C C . ALA A 1 1017 ? 7.822 6.293 17.249 1.00 63.25 1017 ALA A C 1
ATOM 7996 O O . ALA A 1 1017 ? 8.938 6.088 16.775 1.00 63.25 1017 ALA A O 1
ATOM 7997 N N . SER A 1 1018 ? 6.728 6.340 16.477 1.00 64.06 1018 SER A N 1
ATOM 7998 C CA . SER A 1 1018 ? 6.771 6.166 15.016 1.00 64.06 1018 SER A CA 1
ATOM 7999 C C . SER A 1 1018 ? 7.506 7.291 14.264 1.00 64.06 1018 SER A C 1
ATOM 8001 O O . SER A 1 1018 ? 7.869 7.108 13.105 1.00 64.06 1018 SER A O 1
ATOM 8003 N N . VAL A 1 1019 ? 7.766 8.430 14.923 1.00 64.19 1019 VAL A N 1
ATOM 8004 C CA . VAL A 1 1019 ? 8.526 9.575 14.379 1.00 64.19 1019 VAL A CA 1
ATOM 8005 C C . VAL A 1 1019 ? 9.780 9.929 15.200 1.00 64.19 1019 VAL A C 1
ATOM 8007 O O . VAL A 1 1019 ? 10.347 11.009 15.029 1.00 64.19 1019 VAL A O 1
ATOM 8010 N N . ALA A 1 1020 ? 10.228 9.037 16.088 1.00 66.69 1020 ALA A N 1
ATOM 8011 C CA . ALA A 1 1020 ? 11.522 9.148 16.762 1.00 66.69 1020 ALA A CA 1
ATOM 8012 C C . ALA A 1 1020 ? 12.649 8.661 15.839 1.00 66.69 1020 ALA A C 1
ATOM 8014 O O . ALA A 1 1020 ? 12.528 7.605 15.218 1.00 66.69 1020 ALA A O 1
ATOM 8015 N N . THR A 1 1021 ? 13.753 9.410 15.754 1.00 69.06 1021 THR A N 1
ATOM 8016 C CA . THR A 1 1021 ? 14.885 9.052 14.875 1.00 69.06 1021 THR A CA 1
ATOM 8017 C C . THR A 1 1021 ? 15.965 8.216 15.562 1.00 69.06 1021 THR A C 1
ATOM 8019 O O . THR A 1 1021 ? 16.851 7.713 14.878 1.00 69.06 1021 THR A O 1
ATOM 8022 N N . ASP A 1 1022 ? 15.928 8.087 16.891 1.00 70.88 1022 ASP A N 1
ATOM 8023 C CA . ASP A 1 1022 ? 16.852 7.242 17.653 1.00 70.88 1022 ASP A CA 1
ATOM 8024 C C . ASP A 1 1022 ? 16.170 5.926 18.102 1.00 70.88 1022 ASP A C 1
ATOM 8026 O O . ASP A 1 1022 ? 15.084 5.985 18.689 1.00 70.88 1022 ASP A O 1
ATOM 8030 N N . PRO A 1 1023 ? 16.772 4.739 17.870 1.00 71.06 1023 PRO A N 1
ATOM 8031 C CA . PRO A 1 1023 ? 16.165 3.454 18.236 1.00 71.06 1023 PRO A CA 1
ATOM 8032 C C . PRO A 1 1023 ? 16.040 3.174 19.743 1.00 71.06 1023 PRO A C 1
ATOM 8034 O O . PRO A 1 1023 ? 15.146 2.420 20.140 1.00 71.06 1023 PRO A O 1
ATOM 8037 N N . GLU A 1 1024 ? 16.901 3.736 20.601 1.00 67.69 1024 GLU A N 1
ATOM 8038 C CA . GLU A 1 1024 ? 16.709 3.640 22.053 1.00 67.69 1024 GLU A CA 1
ATOM 8039 C C . GLU A 1 1024 ? 15.591 4.575 22.516 1.00 67.69 1024 GLU A C 1
ATOM 8041 O O . GLU A 1 1024 ? 14.757 4.158 23.318 1.00 67.69 1024 GLU A O 1
ATOM 8046 N N . GLU A 1 1025 ? 15.531 5.812 22.017 1.00 62.78 1025 GLU A N 1
ATOM 8047 C CA . GLU A 1 1025 ? 14.443 6.740 22.345 1.00 62.78 1025 GLU A CA 1
ATOM 8048 C C . GLU A 1 1025 ? 13.097 6.224 21.829 1.00 62.78 1025 GLU A C 1
ATOM 8050 O O . GLU A 1 1025 ? 12.124 6.253 22.574 1.00 62.78 1025 GLU A O 1
ATOM 8055 N N . GLN A 1 1026 ? 13.037 5.642 20.626 1.00 64.38 1026 GLN A N 1
ATOM 8056 C CA . GLN A 1 1026 ? 11.852 4.947 20.110 1.00 64.38 1026 GLN A CA 1
ATOM 8057 C C . GLN A 1 1026 ? 11.407 3.810 21.044 1.00 64.38 1026 GLN A C 1
ATOM 8059 O O . GLN A 1 1026 ? 10.232 3.726 21.407 1.00 64.38 1026 GLN A O 1
ATOM 8064 N N . ARG A 1 1027 ? 12.341 2.958 21.489 1.00 62.34 1027 ARG A N 1
ATOM 8065 C CA . ARG A 1 1027 ? 12.045 1.858 22.422 1.00 62.34 1027 ARG A CA 1
ATOM 8066 C C . ARG A 1 1027 ? 11.631 2.363 23.809 1.00 62.34 1027 ARG A C 1
ATOM 8068 O O . ARG A 1 1027 ? 10.782 1.741 24.441 1.00 62.34 1027 ARG A O 1
ATOM 8075 N N . ARG A 1 1028 ? 12.188 3.488 24.273 1.00 59.00 1028 ARG A N 1
ATOM 8076 C CA . ARG A 1 1028 ? 11.823 4.130 25.545 1.00 59.00 1028 ARG A CA 1
ATOM 8077 C C . ARG A 1 1028 ? 10.491 4.875 25.470 1.00 59.00 1028 ARG A C 1
ATOM 8079 O O . ARG A 1 1028 ? 9.756 4.814 26.443 1.00 59.00 1028 ARG A O 1
ATOM 8086 N N . LEU A 1 1029 ? 10.126 5.494 24.347 1.00 60.06 1029 LEU A N 1
ATOM 8087 C CA . LEU A 1 1029 ? 8.815 6.136 24.138 1.00 60.06 1029 LEU A CA 1
ATOM 8088 C C . LEU A 1 1029 ? 7.661 5.132 24.229 1.00 60.06 1029 LEU A C 1
ATOM 8090 O O . LEU A 1 1029 ? 6.618 5.445 24.794 1.00 60.06 1029 LEU A O 1
ATOM 8094 N N . LEU A 1 1030 ? 7.880 3.903 23.752 1.00 57.47 1030 LEU A N 1
ATOM 8095 C CA . LEU A 1 1030 ? 6.954 2.775 23.919 1.00 57.47 1030 LEU A CA 1
ATOM 8096 C C . LEU A 1 1030 ? 6.854 2.265 25.376 1.00 57.47 1030 LEU A C 1
ATOM 8098 O O . LEU A 1 1030 ? 6.044 1.385 25.654 1.00 57.47 1030 LEU A O 1
ATOM 8102 N N . GLN A 1 1031 ? 7.662 2.792 26.304 1.00 52.88 1031 GLN A N 1
ATOM 8103 C CA . GLN A 1 1031 ? 7.685 2.409 27.722 1.00 52.88 1031 GLN A CA 1
ATOM 8104 C C . GLN A 1 1031 ? 7.322 3.569 28.668 1.00 52.88 1031 GLN A C 1
ATOM 8106 O O . GLN A 1 1031 ? 6.649 3.350 29.673 1.00 52.88 1031 GLN A O 1
ATOM 8111 N N . LEU A 1 1032 ? 7.797 4.787 28.388 1.00 51.81 1032 LEU A N 1
ATOM 8112 C CA . LEU A 1 1032 ? 7.781 5.952 29.274 1.00 51.81 1032 LEU A CA 1
ATOM 8113 C C . LEU A 1 1032 ? 7.789 7.263 28.466 1.00 51.81 1032 LEU A C 1
ATOM 8115 O O . LEU A 1 1032 ? 8.547 7.414 27.514 1.00 51.81 1032 LEU A O 1
ATOM 8119 N N . ALA A 1 1033 ? 7.046 8.268 28.930 1.00 42.00 1033 ALA A N 1
ATOM 8120 C CA . ALA A 1 1033 ? 7.265 9.680 28.587 1.00 42.00 1033 ALA A CA 1
ATOM 8121 C C . ALA A 1 1033 ? 8.094 10.348 29.717 1.00 42.00 1033 ALA A C 1
ATOM 8123 O O . ALA A 1 1033 ? 8.070 9.860 30.844 1.00 42.00 1033 ALA A O 1
ATOM 8124 N N . THR A 1 1034 ? 8.860 11.432 29.538 1.00 44.97 1034 THR A N 1
ATOM 8125 C CA . THR A 1 1034 ? 8.617 12.627 28.699 1.00 44.97 1034 THR A CA 1
ATOM 8126 C C . THR A 1 1034 ? 9.910 13.318 28.177 1.00 44.97 1034 THR A C 1
ATOM 8128 O O . THR A 1 1034 ? 9.892 14.518 27.905 1.00 44.97 1034 THR A O 1
ATOM 8131 N N . SER A 1 1035 ? 11.048 12.619 28.028 1.00 49.25 1035 SER A N 1
ATOM 8132 C CA . SER A 1 1035 ? 12.388 13.265 27.994 1.00 49.25 1035 SER A CA 1
ATOM 8133 C C . SER A 1 1035 ? 13.264 13.014 26.746 1.00 49.25 1035 SER A C 1
ATOM 8135 O O . SER A 1 1035 ? 14.459 12.775 26.891 1.00 49.25 1035 SER A O 1
ATOM 8137 N N . PHE A 1 1036 ? 12.719 13.097 25.525 1.00 55.91 1036 PHE A N 1
ATOM 8138 C CA . PHE A 1 1036 ? 13.414 12.658 24.293 1.00 55.91 1036 PHE A CA 1
ATOM 8139 C C . PHE A 1 1036 ? 13.661 13.801 23.280 1.00 55.91 1036 PHE A C 1
ATOM 8141 O O . PHE A 1 1036 ? 12.692 14.417 22.822 1.00 55.91 1036 PHE A O 1
ATOM 8148 N N . PRO A 1 1037 ? 14.922 14.153 22.942 1.00 55.22 1037 PRO A N 1
ATOM 8149 C CA . PRO A 1 1037 ? 15.241 15.191 21.953 1.00 55.22 1037 PRO A CA 1
ATOM 8150 C C . PRO A 1 1037 ? 15.165 14.762 20.476 1.00 55.22 1037 PRO A C 1
ATOM 8152 O O . PRO A 1 1037 ? 15.133 15.647 19.617 1.00 55.22 1037 PRO A O 1
ATOM 8155 N N . SER A 1 1038 ? 15.144 13.461 20.147 1.00 59.50 1038 SER A N 1
ATOM 8156 C CA . SER A 1 1038 ? 15.052 12.995 18.744 1.00 59.50 1038 SER A CA 1
ATOM 8157 C C . SER A 1 1038 ? 13.659 13.173 18.120 1.00 59.50 1038 SER A C 1
ATOM 8159 O O . SER A 1 1038 ? 13.513 13.192 16.898 1.00 59.50 1038 SER A O 1
ATOM 8161 N N . VAL A 1 1039 ? 12.627 13.331 18.952 1.00 60.00 1039 VAL A N 1
ATOM 8162 C CA . VAL A 1 1039 ? 11.216 13.416 18.549 1.00 60.00 1039 VAL A CA 1
ATOM 8163 C C . VAL A 1 1039 ? 10.908 14.792 17.950 1.00 60.00 1039 VAL A C 1
ATOM 8165 O O . VAL A 1 1039 ? 10.833 15.785 18.673 1.00 60.00 1039 VAL A O 1
ATOM 8168 N N . ARG A 1 1040 ? 10.701 14.849 16.625 1.00 64.00 1040 ARG A N 1
ATOM 8169 C CA . ARG A 1 1040 ? 10.423 16.092 15.868 1.00 64.00 1040 ARG A CA 1
ATOM 8170 C C . ARG A 1 1040 ? 9.146 16.022 15.009 1.00 64.00 1040 ARG A C 1
ATOM 8172 O O . ARG A 1 1040 ? 9.219 16.208 13.789 1.00 64.00 1040 ARG A O 1
ATOM 8179 N N . PRO A 1 1041 ? 7.964 15.757 15.599 1.00 70.00 1041 PRO A N 1
ATOM 8180 C CA . PRO A 1 1041 ? 6.712 15.648 14.855 1.00 70.00 1041 PRO A CA 1
ATOM 8181 C C . PRO A 1 1041 ? 6.411 16.927 14.067 1.00 70.00 1041 PRO A C 1
ATOM 8183 O O . PRO A 1 1041 ? 6.799 18.035 14.453 1.00 70.00 1041 PRO A O 1
ATOM 8186 N N . THR A 1 1042 ? 5.680 16.790 12.961 1.00 75.50 1042 THR A N 1
ATOM 8187 C CA . THR A 1 1042 ? 5.112 17.953 12.273 1.00 75.50 1042 THR A CA 1
ATOM 8188 C C . THR A 1 1042 ? 4.119 18.646 13.194 1.00 75.50 1042 THR A C 1
ATOM 8190 O O . THR A 1 1042 ? 3.320 17.988 13.864 1.00 75.50 1042 THR A O 1
ATOM 8193 N N . ALA A 1 1043 ? 4.122 19.978 13.188 1.00 74.44 1043 ALA A N 1
ATOM 8194 C CA . ALA A 1 1043 ? 3.187 20.754 13.996 1.00 74.44 1043 ALA A CA 1
ATOM 8195 C C . ALA A 1 1043 ? 1.707 20.407 13.710 1.00 74.44 1043 ALA A C 1
ATOM 8197 O O . ALA A 1 1043 ? 0.905 20.426 14.637 1.00 74.44 1043 ALA A O 1
ATOM 8198 N N . SER A 1 1044 ? 1.356 20.024 12.473 1.00 78.06 1044 SER A N 1
ATOM 8199 C CA . SER A 1 1044 ? -0.001 19.590 12.102 1.00 78.06 1044 SER A CA 1
ATOM 8200 C C . SER A 1 1044 ? -0.405 18.269 12.762 1.00 78.06 1044 SER A C 1
ATOM 8202 O O . SER A 1 1044 ? -1.531 18.144 13.232 1.00 78.06 1044 SER A O 1
ATOM 8204 N N . LEU A 1 1045 ? 0.513 17.303 12.857 1.00 75.94 1045 LEU A N 1
ATOM 8205 C CA . LEU A 1 1045 ? 0.242 16.007 13.479 1.00 75.94 1045 LEU A CA 1
ATOM 8206 C C . LEU A 1 1045 ? 0.076 16.143 15.000 1.00 75.94 1045 LEU A C 1
ATOM 8208 O O . LEU A 1 1045 ? -0.896 15.627 15.551 1.00 75.94 1045 LEU A O 1
ATOM 8212 N N . LEU A 1 1046 ? 0.963 16.892 15.678 1.00 75.88 1046 LEU A N 1
ATOM 8213 C CA . LEU A 1 1046 ? 0.886 17.050 17.138 1.00 75.88 1046 LEU A CA 1
ATOM 8214 C C . LEU A 1 1046 ? -0.439 17.693 17.582 1.00 75.88 1046 LEU A C 1
ATOM 8216 O O . LEU A 1 1046 ? -1.037 17.235 18.552 1.00 75.88 1046 LEU A O 1
ATOM 8220 N N . VAL A 1 1047 ? -0.934 18.715 16.876 1.00 78.50 1047 VAL A N 1
ATOM 8221 C CA . VAL A 1 1047 ? -2.167 19.414 17.289 1.00 78.50 1047 VAL A CA 1
ATOM 8222 C C . VAL A 1 1047 ? -3.432 18.559 17.142 1.00 78.50 1047 VAL A C 1
ATOM 8224 O O . VAL A 1 1047 ? -4.390 18.791 17.867 1.00 78.50 1047 VAL A O 1
ATOM 8227 N N . THR A 1 1048 ? -3.418 17.519 16.297 1.00 75.25 1048 THR A N 1
ATOM 8228 C CA . THR A 1 1048 ? -4.491 16.495 16.240 1.00 75.25 1048 THR A CA 1
ATOM 8229 C C . THR A 1 1048 ? -4.374 15.410 17.315 1.00 75.25 1048 THR A C 1
ATOM 8231 O O . THR A 1 1048 ? -5.157 14.458 17.347 1.00 75.25 1048 THR A O 1
ATOM 8234 N N . HIS A 1 1049 ? -3.364 15.503 18.181 1.00 72.38 1049 HIS A N 1
ATOM 8235 C CA . HIS A 1 1049 ? -3.053 14.508 19.205 1.00 72.38 1049 HIS A CA 1
ATOM 8236 C C . HIS A 1 1049 ? -2.984 15.075 20.624 1.00 72.38 1049 HIS A C 1
ATOM 8238 O O . HIS A 1 1049 ? -2.972 14.282 21.560 1.00 72.38 1049 HIS A O 1
ATOM 8244 N N . LEU A 1 1050 ? -2.969 16.396 20.813 1.00 74.25 1050 LEU A N 1
ATOM 8245 C CA . LEU A 1 1050 ? -3.070 17.017 22.136 1.00 74.25 1050 LEU A CA 1
ATOM 8246 C C . LEU A 1 1050 ? -4.528 17.040 22.626 1.00 74.25 1050 LEU A C 1
ATOM 8248 O O . LEU A 1 1050 ? -5.466 17.104 21.833 1.00 74.25 1050 LEU A O 1
ATOM 8252 N N . ASN A 1 1051 ? -4.718 17.001 23.945 1.00 76.94 1051 ASN A N 1
ATOM 8253 C CA . ASN A 1 1051 ? -6.045 17.107 24.556 1.00 76.94 1051 ASN A CA 1
ATOM 8254 C C . ASN A 1 1051 ? -6.512 18.579 24.577 1.00 76.94 1051 ASN A C 1
ATOM 8256 O O . ASN A 1 1051 ? -5.671 19.466 24.739 1.00 76.94 1051 ASN A O 1
ATOM 8260 N N . PRO A 1 1052 ? -7.824 18.874 24.494 1.00 76.94 1052 PRO A N 1
ATOM 8261 C CA . PRO A 1 1052 ? -8.337 20.230 24.687 1.00 76.94 1052 PRO A CA 1
ATOM 8262 C C . PRO A 1 1052 ? -8.034 20.782 26.088 1.00 76.94 1052 PRO A C 1
ATOM 8264 O O . PRO A 1 1052 ? -8.370 20.139 27.088 1.00 76.94 1052 PRO A O 1
ATOM 8267 N N . LEU A 1 1053 ? -7.454 21.984 26.165 1.00 82.31 1053 LEU A N 1
ATOM 8268 C CA . LEU A 1 1053 ? -7.193 22.683 27.428 1.00 82.31 1053 LEU A CA 1
ATOM 8269 C C . LEU A 1 1053 ? -8.526 23.047 28.096 1.00 82.31 1053 LEU A C 1
ATOM 8271 O O . LEU A 1 1053 ? -9.320 23.788 27.529 1.00 82.31 1053 LEU A O 1
ATOM 8275 N N . GLN A 1 1054 ? -8.798 22.502 29.283 1.00 83.44 1054 GLN A N 1
ATOM 8276 C CA . GLN A 1 1054 ? -10.087 22.697 29.957 1.00 83.44 1054 GLN A CA 1
ATOM 8277 C C . GLN A 1 1054 ? -10.116 23.987 30.796 1.00 83.44 1054 GLN A C 1
ATOM 8279 O O . GLN A 1 1054 ? -9.123 24.294 31.467 1.00 83.44 1054 GLN A O 1
ATOM 8284 N N . PRO A 1 1055 ? -11.255 24.708 30.849 1.00 86.38 1055 PRO A N 1
ATOM 8285 C CA . PRO A 1 1055 ? -11.453 25.771 31.826 1.00 86.38 1055 PRO A CA 1
ATOM 8286 C C . PRO A 1 1055 ? -11.406 25.213 33.252 1.00 86.38 1055 PRO A C 1
ATOM 8288 O O . PRO A 1 1055 ? -11.849 24.093 33.521 1.00 86.38 1055 PRO A O 1
ATOM 8291 N N . ARG A 1 1056 ? -10.894 26.005 34.198 1.00 87.31 1056 ARG A N 1
ATOM 8292 C CA . ARG A 1 1056 ? -10.863 25.628 35.613 1.00 87.31 1056 ARG A CA 1
ATOM 8293 C C . ARG A 1 1056 ? -12.010 26.283 36.369 1.00 87.31 1056 ARG A C 1
ATOM 8295 O O . ARG A 1 1056 ? -12.069 27.505 36.477 1.00 87.31 1056 ARG A O 1
ATOM 8302 N N . PHE A 1 1057 ? -12.867 25.449 36.950 1.00 86.88 1057 PHE A N 1
ATOM 8303 C CA . PHE A 1 1057 ? -13.917 25.893 37.859 1.00 86.88 1057 PHE A CA 1
ATOM 8304 C C . PHE A 1 1057 ? -13.358 26.316 39.225 1.00 86.88 1057 PHE A C 1
ATOM 8306 O O . PHE A 1 1057 ? -12.528 25.617 39.819 1.00 86.88 1057 PHE A O 1
ATOM 8313 N N . TYR A 1 1058 ? -13.877 27.435 39.726 1.00 89.81 1058 TYR A N 1
ATOM 8314 C CA . TYR A 1 1058 ? -13.711 27.948 41.083 1.00 89.81 1058 TYR A CA 1
ATOM 8315 C C . TYR A 1 1058 ? -15.074 28.429 41.596 1.00 89.81 1058 TYR A C 1
ATOM 8317 O O . TYR A 1 1058 ? -15.801 29.089 40.857 1.00 89.81 1058 TYR A O 1
ATOM 8325 N N . SER A 1 1059 ? -15.431 28.132 42.845 1.00 89.88 1059 SER A N 1
ATOM 8326 C CA . SER A 1 1059 ? -16.628 28.707 43.474 1.00 89.88 1059 SER A CA 1
ATOM 8327 C C . SER A 1 1059 ? -16.427 30.207 43.708 1.00 89.88 1059 SER A C 1
ATOM 8329 O O . SER A 1 1059 ? -15.348 30.624 44.146 1.00 89.88 1059 SER A O 1
ATOM 8331 N N . ILE A 1 1060 ? -17.449 31.017 43.430 1.00 92.50 1060 ILE A N 1
ATOM 8332 C CA . ILE A 1 1060 ? -17.386 32.471 43.606 1.00 92.50 1060 ILE A CA 1
ATOM 8333 C C . ILE A 1 1060 ? -17.396 32.794 45.107 1.00 92.50 1060 ILE A C 1
ATOM 8335 O O . ILE A 1 1060 ? -18.202 32.257 45.865 1.00 92.50 1060 ILE A O 1
ATOM 8339 N N . SER A 1 1061 ? -16.475 33.655 45.553 1.00 92.12 1061 SER A N 1
ATOM 8340 C CA . SER A 1 1061 ? -16.268 33.973 46.973 1.00 92.12 1061 SER A CA 1
ATOM 8341 C C . SER A 1 1061 ? -16.795 35.342 47.405 1.00 92.12 1061 SER A C 1
ATOM 8343 O O . SER A 1 1061 ? -16.458 35.823 48.489 1.00 92.12 1061 SER A O 1
ATOM 8345 N N . SER A 1 1062 ? -17.633 35.970 46.581 1.00 92.69 1062 SER A N 1
ATOM 8346 C CA . SER A 1 1062 ? -18.344 37.225 46.855 1.00 92.69 1062 SER A CA 1
ATOM 8347 C C . SER A 1 1062 ? -19.862 37.054 46.890 1.00 92.69 1062 SER A C 1
ATOM 8349 O O . SER A 1 1062 ? -20.395 36.075 46.374 1.00 92.69 1062 SER A O 1
ATOM 8351 N N . SER A 1 1063 ? -20.554 38.027 47.486 1.00 90.94 1063 SER A N 1
ATOM 8352 C CA . SER A 1 1063 ? -21.977 38.280 47.227 1.00 90.94 1063 SER A CA 1
ATOM 8353 C C . SER A 1 1063 ? -22.133 39.491 46.297 1.00 90.94 1063 SER A C 1
ATOM 8355 O O . SER A 1 1063 ? -21.489 40.514 46.566 1.00 90.94 1063 SER A O 1
ATOM 8357 N N . PRO A 1 1064 ? -23.010 39.437 45.273 1.00 89.19 1064 PRO A N 1
ATOM 8358 C CA . PRO A 1 1064 ? -23.281 40.577 44.395 1.00 89.19 1064 PRO A CA 1
ATOM 8359 C C . PRO A 1 1064 ? -23.962 41.743 45.132 1.00 89.19 1064 PRO A C 1
ATOM 8361 O O . PRO A 1 1064 ? -23.938 42.866 44.646 1.00 89.19 1064 PRO A O 1
ATOM 8364 N N . GLU A 1 1065 ? -24.535 41.510 46.317 1.00 87.19 1065 GLU A N 1
ATOM 8365 C CA . GLU A 1 1065 ? -25.126 42.564 47.154 1.00 87.19 1065 GLU A CA 1
ATOM 8366 C C . GLU A 1 1065 ? -24.079 43.393 47.910 1.00 87.19 1065 GLU A C 1
ATOM 8368 O O . GLU A 1 1065 ? -24.332 44.547 48.241 1.00 87.19 1065 GLU A O 1
ATOM 8373 N N . VAL A 1 1066 ? -22.910 42.807 48.202 1.00 88.81 1066 VAL A N 1
ATOM 8374 C CA . VAL A 1 1066 ? -21.808 43.499 48.899 1.00 88.81 1066 VAL A CA 1
ATOM 8375 C C . VAL A 1 1066 ? -20.809 44.077 47.902 1.00 88.81 1066 VAL A C 1
ATOM 8377 O O . VAL A 1 1066 ? -20.265 45.151 48.145 1.00 88.81 1066 VAL A O 1
ATOM 8380 N N . HIS A 1 1067 ? -20.594 43.397 46.771 1.00 89.44 1067 HIS A N 1
ATOM 8381 C CA . HIS A 1 1067 ? -19.723 43.861 45.687 1.00 89.44 1067 HIS A CA 1
ATOM 8382 C C . HIS A 1 1067 ? -20.474 43.823 44.340 1.00 89.44 1067 HIS A C 1
ATOM 8384 O O . HIS A 1 1067 ? -20.247 42.913 43.536 1.00 89.44 1067 HIS A O 1
ATOM 8390 N N . PRO A 1 1068 ? -21.395 44.778 44.084 1.00 87.56 1068 PRO A N 1
ATOM 8391 C CA . PRO A 1 1068 ? -22.145 44.841 42.832 1.00 87.56 1068 PRO A CA 1
ATOM 8392 C C . PRO A 1 1068 ? -21.225 44.921 41.614 1.00 87.56 1068 PRO A C 1
ATOM 8394 O O . PRO A 1 1068 ? -20.277 45.706 41.588 1.00 87.56 1068 PRO A O 1
ATOM 8397 N N . GLY A 1 1069 ? -21.509 44.097 40.604 1.00 87.50 1069 GLY A N 1
ATOM 8398 C CA . GLY A 1 1069 ? -20.712 44.012 39.380 1.00 87.50 1069 GLY A CA 1
ATOM 8399 C C . GLY A 1 1069 ? -19.308 43.422 39.552 1.00 87.50 1069 GLY A C 1
ATOM 8400 O O . GLY A 1 1069 ? -18.504 43.528 38.632 1.00 87.50 1069 GLY A O 1
ATOM 8401 N N . GLN A 1 1070 ? -18.986 42.795 40.691 1.00 92.12 1070 GLN A N 1
ATOM 8402 C CA . GLN A 1 1070 ? -17.688 42.144 40.906 1.00 92.12 1070 GLN A CA 1
ATOM 8403 C C . GLN A 1 1070 ? -17.816 40.650 41.214 1.00 92.12 1070 GLN A C 1
ATOM 8405 O O . GLN A 1 1070 ? -18.746 40.200 41.888 1.00 92.12 1070 GLN A O 1
ATOM 8410 N N . ILE A 1 1071 ? -16.823 39.883 40.761 1.00 93.88 1071 ILE A N 1
ATOM 8411 C CA . ILE A 1 1071 ? -16.646 38.458 41.062 1.00 93.88 1071 ILE A CA 1
ATOM 8412 C C . ILE A 1 1071 ? -15.320 38.288 41.806 1.00 93.88 1071 ILE A C 1
ATOM 8414 O O . ILE A 1 1071 ? -14.252 38.591 41.274 1.00 93.88 1071 ILE A O 1
ATOM 8418 N N . HIS A 1 1072 ? -15.372 37.783 43.039 1.00 93.94 1072 HIS A N 1
ATOM 8419 C CA . HIS A 1 1072 ? -14.177 37.452 43.813 1.00 93.94 1072 HIS A CA 1
ATOM 8420 C C . HIS A 1 1072 ? -13.893 35.951 43.724 1.00 93.94 1072 HIS A C 1
ATOM 8422 O O . HIS A 1 1072 ? -14.813 35.137 43.801 1.00 93.94 1072 HIS A O 1
ATOM 8428 N N . LEU A 1 1073 ? -12.617 35.577 43.613 1.00 92.88 1073 LEU A N 1
ATOM 8429 C CA . LEU A 1 1073 ? -12.164 34.183 43.596 1.00 92.88 1073 LEU A CA 1
ATOM 8430 C C . LEU A 1 1073 ? -11.106 33.950 44.673 1.00 92.88 1073 LEU A C 1
ATOM 8432 O O . LEU A 1 1073 ? -10.283 34.821 44.951 1.00 92.88 1073 LEU A O 1
ATOM 8436 N N . THR A 1 1074 ? -11.097 32.754 45.261 1.00 91.12 1074 THR A N 1
ATOM 8437 C CA . THR A 1 1074 ? -10.122 32.365 46.292 1.00 91.12 1074 THR A CA 1
ATOM 8438 C C . THR A 1 1074 ? -9.359 31.122 45.838 1.00 91.12 1074 THR A C 1
ATOM 8440 O O . THR A 1 1074 ? -9.869 30.005 45.876 1.00 91.12 1074 THR A O 1
ATOM 8443 N N . VAL A 1 1075 ? -8.131 31.333 45.360 1.00 90.75 1075 VAL A N 1
ATOM 8444 C CA . VAL A 1 1075 ? -7.363 30.369 44.557 1.00 90.75 1075 VAL A CA 1
ATOM 8445 C C . VAL A 1 1075 ? -6.108 29.921 45.305 1.00 90.75 1075 VAL A C 1
ATOM 8447 O O . VAL A 1 1075 ? -5.207 30.723 45.539 1.00 90.75 1075 VAL A O 1
ATOM 8450 N N . ALA A 1 1076 ? -6.002 28.634 45.644 1.00 88.12 1076 ALA A N 1
ATOM 8451 C CA . ALA A 1 1076 ? -4.736 28.057 46.099 1.00 88.12 1076 ALA A CA 1
ATOM 8452 C C . ALA A 1 1076 ? -3.749 27.949 44.928 1.00 88.12 1076 ALA A C 1
ATOM 8454 O O . ALA A 1 1076 ? -4.101 27.440 43.862 1.00 88.12 1076 ALA A O 1
ATOM 8455 N N . VAL A 1 1077 ? -2.504 28.375 45.145 1.00 87.38 1077 VAL A N 1
ATOM 8456 C CA . VAL A 1 1077 ? -1.406 28.153 44.196 1.00 87.38 1077 VAL A CA 1
ATOM 8457 C C . VAL A 1 1077 ? -0.935 26.705 44.321 1.00 87.38 1077 VAL A C 1
ATOM 8459 O O . VAL A 1 1077 ? -0.413 26.306 45.363 1.00 87.38 1077 VAL A O 1
ATOM 8462 N N . VAL A 1 1078 ? -1.111 25.910 43.263 1.00 83.19 1078 VAL A N 1
ATOM 8463 C CA . VAL A 1 1078 ? -0.731 24.491 43.253 1.00 83.19 1078 VAL A CA 1
ATOM 8464 C C . VAL A 1 1078 ? 0.641 24.326 42.610 1.00 83.19 1078 VAL A C 1
ATOM 8466 O O . VAL A 1 1078 ? 0.758 24.344 41.388 1.00 83.19 1078 VAL A O 1
ATOM 8469 N N . ASN A 1 1079 ? 1.667 24.110 43.434 1.00 82.31 1079 ASN A N 1
ATOM 8470 C CA . ASN A 1 1079 ? 3.028 23.775 43.007 1.00 82.31 1079 ASN A CA 1
ATOM 8471 C C . ASN A 1 1079 ? 3.468 22.492 43.726 1.00 82.31 1079 ASN A C 1
ATOM 8473 O O . ASN A 1 1079 ? 3.343 22.403 44.946 1.00 82.31 1079 ASN A O 1
ATOM 8477 N N . TYR A 1 1080 ? 3.981 21.500 42.997 1.00 75.81 1080 TYR A N 1
ATOM 8478 C CA . TYR A 1 1080 ? 4.417 20.219 43.570 1.00 75.81 1080 TYR A CA 1
ATOM 8479 C C . TYR A 1 1080 ? 5.668 19.684 42.870 1.00 75.81 1080 TYR A C 1
ATOM 8481 O O . TYR A 1 1080 ? 5.998 20.107 41.769 1.00 75.81 1080 TYR A O 1
ATOM 8489 N N . LYS A 1 1081 ? 6.379 18.742 43.497 1.00 71.12 1081 LYS A N 1
ATOM 8490 C CA . LYS A 1 1081 ? 7.522 18.047 42.887 1.00 71.12 1081 LYS A CA 1
ATOM 8491 C C . LYS A 1 1081 ? 7.223 16.566 42.717 1.00 71.12 1081 LYS A C 1
ATOM 8493 O O . LYS A 1 1081 ? 6.679 15.934 43.620 1.00 71.12 1081 LYS A O 1
ATOM 8498 N N . THR A 1 1082 ? 7.618 16.009 41.579 1.00 64.06 1082 THR A N 1
ATOM 8499 C CA . THR A 1 1082 ? 7.547 14.565 41.317 1.00 64.06 1082 THR A CA 1
ATOM 8500 C C . THR A 1 1082 ? 8.644 13.800 42.078 1.00 64.06 1082 THR A C 1
ATOM 8502 O O . THR A 1 1082 ? 9.470 14.393 42.778 1.00 64.06 1082 THR A O 1
ATOM 8505 N N . GLN A 1 1083 ? 8.635 12.462 41.996 1.00 62.31 1083 GLN A N 1
ATOM 8506 C CA . GLN A 1 1083 ? 9.653 11.577 42.594 1.00 62.31 1083 GLN A CA 1
ATOM 8507 C C . GLN A 1 1083 ? 9.930 11.854 44.091 1.00 62.31 1083 GLN A C 1
ATOM 8509 O O . GLN A 1 1083 ? 11.077 12.021 44.507 1.00 62.31 1083 GLN A O 1
ATOM 8514 N N . GLY A 1 1084 ? 8.874 11.974 44.906 1.00 59.16 1084 GLY A N 1
ATOM 8515 C CA . GLY A 1 1084 ? 9.007 12.181 46.356 1.00 59.16 1084 GLY A CA 1
ATOM 8516 C C . GLY A 1 1084 ? 9.747 13.467 46.750 1.00 59.16 1084 GLY A C 1
ATOM 8517 O O . GLY A 1 1084 ? 10.444 13.487 47.759 1.00 59.16 1084 GLY A O 1
ATOM 8518 N N . GLY A 1 1085 ? 9.652 14.525 45.935 1.00 65.88 1085 GLY A N 1
ATOM 8519 C CA . GLY A 1 1085 ? 10.309 15.813 46.187 1.00 65.88 1085 GLY A CA 1
ATOM 8520 C C . GLY A 1 1085 ? 11.665 16.006 45.499 1.00 65.88 1085 GLY A C 1
ATOM 8521 O O . GLY A 1 1085 ? 12.208 17.111 45.555 1.00 65.88 1085 GLY A O 1
ATOM 8522 N N . LYS A 1 1086 ? 12.204 14.973 44.832 1.00 62.50 1086 LYS A N 1
ATOM 8523 C CA . LYS A 1 1086 ? 13.484 15.038 44.098 1.00 62.50 1086 LYS A CA 1
ATOM 8524 C C . LYS A 1 1086 ? 13.338 15.400 42.616 1.00 62.50 1086 LYS A C 1
ATOM 8526 O O . LYS A 1 1086 ? 14.304 15.865 42.020 1.00 62.50 1086 LYS A O 1
ATOM 8531 N N . GLY A 1 1087 ? 12.156 15.198 42.035 1.00 66.12 1087 GLY A N 1
ATOM 8532 C CA . GLY A 1 1087 ? 11.866 15.518 40.639 1.00 66.12 1087 GLY A CA 1
ATOM 8533 C C . GLY A 1 1087 ? 11.688 17.022 40.376 1.00 66.12 1087 GLY A C 1
ATOM 8534 O O . GLY A 1 1087 ? 11.712 17.830 41.314 1.00 66.12 1087 GLY A O 1
ATOM 8535 N N . PRO A 1 1088 ? 11.492 17.415 39.103 1.00 66.56 1088 PRO A N 1
ATOM 8536 C CA . PRO A 1 1088 ? 11.194 18.795 38.731 1.00 66.56 1088 PRO A CA 1
ATOM 8537 C C . PRO A 1 1088 ? 9.927 19.323 39.420 1.00 66.56 1088 PRO A C 1
ATOM 8539 O O . PRO A 1 1088 ? 9.026 18.565 39.792 1.00 66.56 1088 PRO A O 1
ATOM 8542 N N . THR A 1 1089 ? 9.857 20.646 39.578 1.00 74.31 1089 THR A N 1
ATOM 8543 C CA . THR A 1 1089 ? 8.657 21.331 40.072 1.00 74.31 1089 THR A CA 1
ATOM 8544 C C . THR A 1 1089 ? 7.634 21.442 38.945 1.00 74.31 1089 THR A C 1
ATOM 8546 O O . THR A 1 1089 ? 7.903 22.062 37.918 1.00 74.31 1089 THR A O 1
ATOM 8549 N N . HIS A 1 1090 ? 6.456 20.866 39.152 1.00 74.19 1090 HIS A N 1
ATOM 8550 C CA . HIS A 1 1090 ? 5.283 21.026 38.304 1.00 74.19 1090 HIS A CA 1
ATOM 8551 C C . HIS A 1 1090 ? 4.374 22.119 38.880 1.00 74.19 1090 HIS A C 1
ATOM 8553 O O . HIS A 1 1090 ? 4.206 22.246 40.097 1.00 74.19 1090 HIS A O 1
ATOM 8559 N N . TYR A 1 1091 ? 3.782 22.897 37.980 1.00 80.94 1091 TYR A N 1
ATOM 8560 C CA . TYR A 1 1091 ? 2.992 24.087 38.277 1.00 80.94 1091 TYR A CA 1
ATOM 8561 C C . TYR A 1 1091 ? 1.562 23.876 37.769 1.00 80.94 1091 TYR A C 1
ATOM 8563 O O . TYR A 1 1091 ? 1.360 23.546 36.602 1.00 80.94 1091 TYR A O 1
ATOM 8571 N N . GLY A 1 1092 ? 0.558 24.048 38.629 1.00 81.12 1092 GLY A N 1
ATOM 8572 C CA . GLY A 1 1092 ? -0.849 23.896 38.262 1.00 81.12 1092 GLY A CA 1
ATOM 8573 C C . GLY A 1 1092 ? -1.305 25.042 37.363 1.00 81.12 1092 GLY A C 1
ATOM 8574 O O . GLY A 1 1092 ? -1.389 26.178 37.842 1.00 81.12 1092 GLY A O 1
ATOM 8575 N N . VAL A 1 1093 ? -1.622 24.726 36.099 1.00 85.00 1093 VAL A N 1
ATOM 8576 C CA . VAL A 1 1093 ? -1.789 25.667 34.972 1.00 85.00 1093 VAL A CA 1
ATOM 8577 C C . VAL A 1 1093 ? -2.601 26.910 35.346 1.00 85.00 1093 VAL A C 1
ATOM 8579 O O . VAL A 1 1093 ? -2.034 27.994 35.439 1.00 85.00 1093 VAL A O 1
ATOM 8582 N N . CYS A 1 1094 ? -3.894 26.768 35.665 1.00 88.81 1094 CYS A N 1
ATOM 8583 C CA . CYS A 1 1094 ? -4.749 27.927 35.954 1.00 88.81 1094 CYS A CA 1
ATOM 8584 C C . CYS A 1 1094 ? -4.360 28.682 37.239 1.00 88.81 1094 CYS A C 1
ATOM 8586 O O . CYS A 1 1094 ? -4.452 29.906 37.285 1.00 88.81 1094 CYS A O 1
ATOM 8588 N N . SER A 1 1095 ? -3.896 27.984 38.282 1.00 89.00 1095 SER A N 1
ATOM 8589 C CA . SER A 1 1095 ? -3.502 28.642 39.540 1.00 89.00 1095 SER A CA 1
ATOM 8590 C C . SER A 1 1095 ? -2.233 29.486 39.395 1.00 89.00 1095 SER A C 1
ATOM 8592 O O . SER A 1 1095 ? -2.118 30.531 40.027 1.00 89.00 1095 SER A O 1
ATOM 8594 N N . ASN A 1 1096 ? -1.308 29.057 38.531 1.00 88.94 1096 ASN A N 1
ATOM 8595 C CA . ASN A 1 1096 ? -0.086 29.790 38.219 1.00 88.94 1096 ASN A CA 1
ATOM 8596 C C . ASN A 1 1096 ? -0.338 30.895 37.191 1.00 88.94 1096 ASN A C 1
ATOM 8598 O O . ASN A 1 1096 ? 0.137 32.003 37.391 1.00 88.94 1096 ASN A O 1
ATOM 8602 N N . PHE A 1 1097 ? -1.158 30.635 36.166 1.00 89.38 1097 PHE A N 1
ATOM 8603 C CA . PHE A 1 1097 ? -1.664 31.665 35.256 1.00 89.38 1097 PHE A CA 1
ATOM 8604 C C . PHE A 1 1097 ? -2.226 32.855 36.047 1.00 89.38 1097 PHE A C 1
ATOM 8606 O O . PHE A 1 1097 ? -1.741 33.966 35.886 1.00 89.38 1097 PHE A O 1
ATOM 8613 N N . LEU A 1 1098 ? -3.146 32.616 36.990 1.00 90.38 1098 LEU A N 1
ATOM 8614 C CA . LEU A 1 1098 ? -3.728 33.663 37.841 1.00 90.38 1098 LEU A CA 1
ATOM 8615 C C . LEU A 1 1098 ? -2.742 34.267 38.865 1.00 90.38 1098 LEU A C 1
ATOM 8617 O O . LEU A 1 1098 ? -2.896 35.427 39.254 1.00 90.38 1098 LEU A O 1
ATOM 8621 N N . GLN A 1 1099 ? -1.717 33.521 39.296 1.00 88.44 1099 GLN A N 1
ATOM 8622 C CA . GLN A 1 1099 ? -0.632 34.067 40.120 1.00 88.44 1099 GLN A CA 1
ATOM 8623 C C . GLN A 1 1099 ? 0.229 35.060 39.335 1.00 88.44 1099 GLN A C 1
ATOM 8625 O O . GLN A 1 1099 ? 0.577 36.110 39.877 1.00 88.44 1099 GLN A O 1
ATOM 8630 N N . ASP A 1 1100 ? 0.536 34.761 38.077 1.00 87.31 1100 ASP A N 1
ATOM 8631 C CA . ASP A 1 1100 ? 1.396 35.582 37.228 1.00 87.31 1100 ASP A CA 1
ATOM 8632 C C . ASP A 1 1100 ? 0.611 36.748 36.588 1.00 87.31 1100 ASP A C 1
ATOM 8634 O O . ASP A 1 1100 ? 1.167 37.824 36.374 1.00 87.31 1100 ASP A O 1
ATOM 8638 N N . PHE A 1 1101 ? -0.701 36.582 36.361 1.00 88.62 1101 PHE A N 1
ATOM 8639 C CA . PHE A 1 1101 ? -1.558 37.537 35.646 1.00 88.62 1101 PHE A CA 1
ATOM 8640 C C . PHE A 1 1101 ? -1.570 38.941 36.285 1.00 88.62 1101 PHE A C 1
ATOM 8642 O O . PHE A 1 1101 ? -1.897 39.065 37.472 1.00 88.62 1101 PHE A O 1
ATOM 8649 N N . PRO A 1 1102 ? -1.227 40.018 35.558 1.00 87.81 1102 PRO A N 1
ATOM 8650 C CA . PRO A 1 1102 ? -1.143 41.356 36.135 1.00 87.81 1102 PRO A CA 1
ATOM 8651 C C . PRO A 1 1102 ? -2.538 41.982 36.347 1.00 87.81 1102 PRO A C 1
ATOM 8653 O O . PRO A 1 1102 ? -3.419 41.821 35.499 1.00 87.81 1102 PRO A O 1
ATOM 8656 N N . PRO A 1 1103 ? -2.755 42.739 37.440 1.00 90.00 1103 PRO A N 1
ATOM 8657 C CA . PRO A 1 1103 ? -3.931 43.596 37.571 1.00 90.00 1103 PRO A CA 1
ATOM 8658 C C . PRO A 1 1103 ? -4.039 44.602 36.414 1.00 90.00 1103 PRO A C 1
ATOM 8660 O O . PRO A 1 1103 ? -3.029 45.029 35.853 1.00 90.00 1103 PRO A O 1
ATOM 8663 N N . GLY A 1 1104 ? -5.266 44.974 36.059 1.00 85.62 1104 GLY A N 1
ATOM 8664 C CA . GLY A 1 1104 ? -5.583 45.845 34.926 1.00 85.62 1104 GLY A CA 1
ATOM 8665 C C . GLY A 1 1104 ? -5.699 45.135 33.569 1.00 85.62 1104 GLY A C 1
ATOM 8666 O O . GLY A 1 1104 ? -6.056 45.791 32.592 1.00 85.62 1104 GLY A O 1
ATOM 8667 N N . GLN A 1 1105 ? -5.445 43.824 33.478 1.00 89.31 1105 GLN A N 1
ATOM 8668 C CA . GLN A 1 1105 ? -5.668 43.036 32.256 1.00 89.31 1105 GLN A CA 1
ATOM 8669 C C . GLN A 1 1105 ? -6.960 42.203 32.305 1.00 89.31 1105 GLN A C 1
ATOM 8671 O O . GLN A 1 1105 ? -7.549 41.995 33.367 1.00 89.31 1105 GLN A O 1
ATOM 8676 N N . ASN A 1 1106 ? -7.381 41.725 31.133 1.00 91.06 1106 ASN A N 1
ATOM 8677 C CA . ASN A 1 1106 ? -8.665 41.066 30.902 1.00 91.06 1106 ASN A CA 1
ATOM 8678 C C . ASN A 1 1106 ? -8.548 39.533 30.904 1.00 91.06 1106 ASN A C 1
ATOM 8680 O O . ASN A 1 1106 ? -7.748 38.964 30.164 1.00 91.06 1106 ASN A O 1
ATOM 8684 N N . ILE A 1 1107 ? -9.388 38.872 31.697 1.00 91.12 1107 ILE A N 1
ATOM 8685 C CA . ILE A 1 1107 ? -9.489 37.418 31.849 1.00 91.12 1107 ILE A CA 1
ATOM 8686 C C . ILE A 1 1107 ? -10.744 36.920 31.123 1.00 91.12 1107 ILE A C 1
ATOM 8688 O O . ILE A 1 1107 ? -11.823 37.491 31.277 1.00 91.12 1107 ILE A O 1
ATOM 8692 N N . HIS A 1 1108 ? -10.612 35.827 30.369 1.00 92.88 1108 HIS A N 1
ATOM 8693 C CA . HIS A 1 1108 ? -11.739 35.118 29.763 1.00 92.88 1108 HIS A CA 1
ATOM 8694 C C . HIS A 1 1108 ? -12.339 34.118 30.764 1.00 92.88 1108 HIS A C 1
ATOM 8696 O O . HIS A 1 1108 ? -11.617 33.288 31.327 1.00 92.88 1108 HIS A O 1
ATOM 8702 N N . LEU A 1 1109 ? -13.656 34.167 30.972 1.00 93.12 1109 LEU A N 1
ATOM 8703 C CA . LEU A 1 1109 ? -14.368 33.272 31.892 1.00 93.12 1109 LEU A CA 1
ATOM 8704 C C . LEU A 1 1109 ? -15.838 33.058 31.498 1.00 93.12 1109 LEU A C 1
ATOM 8706 O O . LEU A 1 1109 ? -16.335 33.685 30.568 1.00 93.12 1109 LEU A O 1
ATOM 8710 N N . PHE A 1 1110 ? -16.545 32.191 32.220 1.00 91.56 1110 PHE A N 1
ATOM 8711 C CA . PHE A 1 1110 ? -18.008 32.078 32.190 1.00 91.56 1110 PHE A CA 1
ATOM 8712 C C . PHE A 1 1110 ? -18.552 31.714 33.578 1.00 91.56 1110 PHE A C 1
ATOM 8714 O O . PHE A 1 1110 ? -17.858 31.057 34.355 1.00 91.56 1110 PHE A O 1
ATOM 8721 N N . VAL A 1 1111 ? -19.783 32.118 33.897 1.00 89.31 1111 VAL A N 1
ATOM 8722 C CA . VAL A 1 1111 ? -20.487 31.695 35.123 1.00 89.31 1111 VAL A CA 1
ATOM 8723 C C . VAL A 1 1111 ? -21.262 30.402 34.851 1.00 89.31 1111 VAL A C 1
ATOM 8725 O O . VAL A 1 1111 ? -21.815 30.220 33.769 1.00 89.31 1111 VAL A O 1
ATOM 8728 N N . ARG A 1 1112 ? -21.300 29.511 35.844 1.00 84.00 1112 ARG A N 1
ATOM 8729 C CA . ARG A 1 1112 ? -22.139 28.310 35.914 1.00 84.00 1112 ARG A CA 1
ATOM 8730 C C . ARG A 1 1112 ? -22.950 28.376 37.208 1.00 84.00 1112 ARG A C 1
ATOM 8732 O O . ARG A 1 1112 ? -22.351 28.475 38.283 1.00 84.00 1112 ARG A O 1
ATOM 8739 N N . SER A 1 1113 ? -24.275 28.265 37.115 1.00 82.25 1113 SER A N 1
ATOM 8740 C CA . SER A 1 1113 ? -25.110 28.238 38.318 1.00 82.25 1113 SER A CA 1
ATOM 8741 C C . SER A 1 1113 ? -25.020 26.900 39.065 1.00 82.25 1113 SER A C 1
ATOM 8743 O O . SER A 1 1113 ? -24.698 25.865 38.476 1.00 82.25 1113 SER A O 1
ATOM 8745 N N . ALA A 1 1114 ? -25.245 26.928 40.379 1.00 79.25 1114 ALA A N 1
ATOM 8746 C CA . ALA A 1 1114 ? -25.121 25.776 41.268 1.00 79.25 1114 ALA A CA 1
ATOM 8747 C C . ALA A 1 1114 ? -26.390 25.571 42.115 1.00 79.25 1114 ALA A C 1
ATOM 8749 O O . ALA A 1 1114 ? -26.371 25.727 43.335 1.00 79.25 1114 ALA A O 1
ATOM 8750 N N . HIS A 1 1115 ? -27.494 25.185 41.466 1.00 68.56 1115 HIS A N 1
ATOM 8751 C CA . HIS A 1 1115 ? -28.827 25.049 42.078 1.00 68.56 1115 HIS A CA 1
ATOM 8752 C C . HIS A 1 1115 ? -28.856 24.193 43.361 1.00 68.56 1115 HIS A C 1
ATOM 8754 O O . HIS A 1 1115 ? -29.533 24.547 44.321 1.00 68.56 1115 HIS A O 1
ATOM 8760 N N . ASN A 1 1116 ? -28.057 23.121 43.422 1.00 71.62 1116 ASN A N 1
ATOM 8761 C CA . ASN A 1 1116 ? -27.962 22.226 44.585 1.00 71.62 1116 ASN A CA 1
ATOM 8762 C C . ASN A 1 1116 ? -27.019 22.734 45.702 1.00 71.62 1116 ASN A C 1
ATOM 8764 O O . ASN A 1 1116 ? -26.761 22.010 46.664 1.00 71.62 1116 ASN A O 1
ATOM 8768 N N . PHE A 1 1117 ? -26.459 23.946 45.587 1.00 82.00 1117 PHE A N 1
ATOM 8769 C CA . PHE A 1 1117 ? -25.466 24.492 46.521 1.00 82.00 1117 PHE A CA 1
ATOM 8770 C C . PHE A 1 1117 ? -25.674 25.994 46.800 1.00 82.00 1117 PHE A C 1
ATOM 8772 O O . PHE A 1 1117 ? -24.752 26.807 46.714 1.00 82.00 1117 PHE A O 1
ATOM 8779 N N . SER A 1 1118 ? -26.904 26.361 47.161 1.00 82.56 1118 SER A N 1
ATOM 8780 C CA . SER A 1 1118 ? -27.295 27.711 47.585 1.00 82.56 1118 SER A CA 1
ATOM 8781 C C . SER A 1 1118 ? -27.473 27.819 49.110 1.00 82.56 1118 SER A C 1
ATOM 8783 O O . SER A 1 1118 ? -27.408 26.833 49.848 1.00 82.56 1118 SER A O 1
ATOM 8785 N N . LEU A 1 1119 ? -27.754 29.029 49.606 1.00 82.06 1119 LEU A N 1
ATOM 8786 C CA . LEU A 1 1119 ? -28.306 29.205 50.954 1.00 82.06 1119 LEU A CA 1
ATOM 8787 C C . LEU A 1 1119 ? -29.796 28.796 51.001 1.00 82.06 1119 LEU A C 1
ATOM 8789 O O . LEU A 1 1119 ? -30.501 28.968 50.003 1.00 82.06 1119 LEU A O 1
ATOM 8793 N N . PRO A 1 1120 ? -30.312 28.306 52.149 1.00 81.31 1120 PRO A N 1
ATOM 8794 C CA . PRO A 1 1120 ? -31.740 28.044 52.319 1.00 81.31 1120 PRO A CA 1
ATOM 8795 C C . PRO A 1 1120 ? -32.585 29.319 52.197 1.00 81.31 1120 PRO A C 1
ATOM 8797 O O . PRO A 1 1120 ? -32.244 30.350 52.779 1.00 81.31 1120 PRO A O 1
ATOM 8800 N N . LEU A 1 1121 ? -33.734 29.220 51.518 1.00 73.81 1121 LEU A N 1
ATOM 8801 C CA . LEU A 1 1121 ? -34.691 30.327 51.350 1.00 73.81 1121 LEU A CA 1
ATOM 8802 C C . LEU A 1 1121 ? -35.196 30.884 52.696 1.00 73.81 1121 LEU A C 1
ATOM 8804 O O . LEU A 1 1121 ? -35.388 32.091 52.846 1.00 73.81 1121 LEU A O 1
ATOM 8808 N N . SER A 1 1122 ? -35.382 30.014 53.696 1.00 77.12 1122 SER A N 1
ATOM 8809 C CA . SER A 1 1122 ? -35.767 30.427 55.047 1.00 77.12 1122 SER A CA 1
ATOM 8810 C C . SER A 1 1122 ? -34.559 30.956 55.827 1.00 77.12 1122 SER A C 1
ATOM 8812 O O . SER A 1 1122 ? -33.680 30.210 56.266 1.00 77.12 1122 SER A O 1
ATOM 8814 N N . ARG A 1 1123 ? -34.535 32.280 56.018 1.00 70.94 1123 ARG A N 1
ATOM 8815 C CA . ARG A 1 1123 ? -33.406 33.032 56.596 1.00 70.94 1123 ARG A CA 1
ATOM 8816 C C . ARG A 1 1123 ? -33.108 32.686 58.062 1.00 70.94 1123 ARG A C 1
ATOM 8818 O O . ARG A 1 1123 ? -31.969 32.871 58.498 1.00 70.94 1123 ARG A O 1
ATOM 8825 N N . THR A 1 1124 ? -34.102 32.175 58.792 1.00 75.69 1124 THR A N 1
ATOM 8826 C CA . THR A 1 1124 ? -34.021 31.798 60.215 1.00 75.69 1124 THR A CA 1
ATOM 8827 C C . THR A 1 1124 ? -33.378 30.433 60.460 1.00 75.69 1124 THR A C 1
ATOM 8829 O O . THR A 1 1124 ? -33.046 30.126 61.603 1.00 75.69 1124 THR A O 1
ATOM 8832 N N . LEU A 1 1125 ? -33.173 29.611 59.423 1.00 80.56 1125 LEU A N 1
ATOM 8833 C CA . LEU A 1 1125 ? -32.567 28.291 59.593 1.00 80.56 1125 LEU A CA 1
ATOM 8834 C C . LEU A 1 1125 ? -31.086 28.395 60.019 1.00 80.56 1125 LEU A C 1
ATOM 8836 O O . LEU A 1 1125 ? -30.329 29.189 59.436 1.00 80.56 1125 LEU A O 1
ATOM 8840 N N . PRO A 1 1126 ? -30.641 27.582 61.000 1.00 80.50 1126 PRO A N 1
ATOM 8841 C CA . PRO A 1 1126 ? -29.229 27.456 61.335 1.00 80.50 1126 PRO A CA 1
ATOM 8842 C C . PRO A 1 1126 ? -28.481 26.784 60.176 1.00 80.50 1126 PRO A C 1
ATOM 8844 O O . PRO A 1 1126 ? -28.942 25.794 59.614 1.00 80.50 1126 PRO A O 1
ATOM 8847 N N . VAL A 1 1127 ? -27.312 27.319 59.818 1.00 82.88 1127 VAL A N 1
ATOM 8848 C CA . VAL A 1 1127 ? -26.483 26.810 58.713 1.00 82.88 1127 VAL A CA 1
ATOM 8849 C C . VAL A 1 1127 ? -25.084 26.518 59.240 1.00 82.88 1127 VAL A C 1
ATOM 8851 O O . VAL A 1 1127 ? -24.411 27.419 59.738 1.00 82.88 1127 VAL A O 1
ATOM 8854 N N . ILE A 1 1128 ? -24.640 25.268 59.112 1.00 85.19 1128 ILE A N 1
ATOM 8855 C CA . ILE A 1 1128 ? -23.282 24.835 59.461 1.00 85.19 1128 ILE A CA 1
ATOM 8856 C C . ILE A 1 1128 ? -22.464 24.763 58.168 1.00 85.19 1128 ILE A C 1
ATOM 8858 O O . ILE A 1 1128 ? -22.815 24.029 57.249 1.00 85.19 1128 ILE A O 1
ATOM 8862 N N . MET A 1 1129 ? -21.372 25.526 58.092 1.00 85.38 1129 MET A N 1
ATOM 8863 C CA . MET A 1 1129 ? -20.488 25.591 56.922 1.00 85.38 1129 MET A CA 1
ATOM 8864 C C . MET A 1 1129 ? -19.133 24.959 57.257 1.00 85.38 1129 MET A C 1
ATOM 8866 O O . MET A 1 1129 ? -18.432 25.435 58.149 1.00 85.38 1129 MET A O 1
ATOM 8870 N N . VAL A 1 1130 ? -18.753 23.891 56.547 1.00 83.06 1130 VAL A N 1
ATOM 8871 C CA . VAL A 1 1130 ? -17.525 23.117 56.811 1.00 83.06 1130 VAL A CA 1
ATOM 8872 C C . VAL A 1 1130 ? -16.565 23.253 55.627 1.00 83.06 1130 VAL A C 1
ATOM 8874 O O . VAL A 1 1130 ? -16.698 22.558 54.624 1.00 83.06 1130 VAL A O 1
ATOM 8877 N N . GLY A 1 1131 ? -15.607 24.180 55.727 1.00 78.44 1131 GLY A N 1
ATOM 8878 C CA . GLY A 1 1131 ? -14.679 24.528 54.642 1.00 78.44 1131 GLY A CA 1
ATOM 8879 C C . GLY A 1 1131 ? -13.238 24.061 54.876 1.00 78.44 1131 GLY A C 1
ATOM 8880 O O . GLY A 1 1131 ? -12.455 24.822 55.445 1.00 78.44 1131 GLY A O 1
ATOM 8881 N N . PRO A 1 1132 ? -12.832 22.862 54.418 1.00 74.06 1132 PRO A N 1
ATOM 8882 C CA . PRO A 1 1132 ? -11.436 22.437 54.474 1.00 74.06 1132 PRO A CA 1
ATOM 8883 C C . PRO A 1 1132 ? -10.580 23.208 53.452 1.00 74.06 1132 PRO A C 1
ATOM 8885 O O . PRO A 1 1132 ? -10.807 23.148 52.241 1.00 74.06 1132 PRO A O 1
ATOM 8888 N N . GLY A 1 1133 ? -9.562 23.930 53.929 1.00 74.44 1133 GLY A N 1
ATOM 8889 C CA . GLY A 1 1133 ? -8.635 24.681 53.073 1.00 74.44 1133 GLY A CA 1
ATOM 8890 C C . GLY A 1 1133 ? -9.342 25.754 52.236 1.00 74.44 1133 GLY A C 1
ATOM 8891 O O . GLY A 1 1133 ? -10.089 26.572 52.765 1.00 74.44 1133 GLY A O 1
ATOM 8892 N N . THR A 1 1134 ? -9.139 25.755 50.915 1.00 73.31 1134 THR A N 1
ATOM 8893 C CA . THR A 1 1134 ? -9.839 26.688 50.008 1.00 73.31 1134 THR A CA 1
ATOM 8894 C C . THR A 1 1134 ? -11.327 26.391 49.815 1.00 73.31 1134 THR A C 1
ATOM 8896 O O . THR A 1 1134 ? -12.010 27.194 49.187 1.00 73.31 1134 THR A O 1
ATOM 8899 N N . GLY A 1 1135 ? -11.868 25.321 50.415 1.00 76.56 1135 GLY A N 1
ATOM 8900 C CA . GLY A 1 1135 ? -13.316 25.096 50.516 1.00 76.56 1135 GLY A CA 1
ATOM 8901 C C . GLY A 1 1135 ? -14.076 26.206 51.262 1.00 76.56 1135 GLY A C 1
ATOM 8902 O O . GLY A 1 1135 ? -15.297 26.239 51.220 1.00 76.56 1135 GLY A O 1
ATOM 8903 N N . ILE A 1 1136 ? -13.372 27.149 51.901 1.00 85.38 1136 ILE A N 1
ATOM 8904 C CA . ILE A 1 1136 ? -13.944 28.381 52.467 1.00 85.38 1136 ILE A CA 1
ATOM 8905 C C . ILE A 1 1136 ? -14.504 29.358 51.410 1.00 85.38 1136 ILE A C 1
ATOM 8907 O O . ILE A 1 1136 ? -15.279 30.246 51.760 1.00 85.38 1136 ILE A O 1
ATOM 8911 N N . ALA A 1 1137 ? -14.127 29.217 50.130 1.00 87.31 1137 ALA A N 1
ATOM 8912 C CA . ALA A 1 1137 ? -14.461 30.167 49.064 1.00 87.31 1137 ALA A CA 1
ATOM 8913 C C . ALA A 1 1137 ? -15.965 30.532 48.979 1.00 87.31 1137 ALA A C 1
ATOM 8915 O O . ALA A 1 1137 ? -16.276 31.699 49.221 1.00 87.31 1137 ALA A O 1
ATOM 8916 N N . PRO A 1 1138 ? -16.911 29.603 48.730 1.00 87.69 1138 PRO A N 1
ATOM 8917 C CA . PRO A 1 1138 ? -18.334 29.951 48.623 1.00 87.69 1138 PRO A CA 1
ATOM 8918 C C . PRO A 1 1138 ? -18.919 30.451 49.950 1.00 87.69 1138 PRO A C 1
ATOM 8920 O O . PRO A 1 1138 ? -19.780 31.329 49.966 1.00 87.69 1138 PRO A O 1
ATOM 8923 N N . PHE A 1 1139 ? -18.403 29.962 51.081 1.00 90.50 1139 PHE A N 1
ATOM 8924 C CA . PHE A 1 1139 ? -18.851 30.371 52.412 1.00 90.50 1139 PHE A CA 1
ATOM 8925 C C . PHE A 1 1139 ? -18.517 31.840 52.725 1.00 90.50 1139 PHE A C 1
ATOM 8927 O O . PHE A 1 1139 ? -19.266 32.482 53.459 1.00 90.50 1139 PHE A O 1
ATOM 8934 N N . ARG A 1 1140 ? -17.476 32.425 52.107 1.00 89.69 1140 ARG A N 1
ATOM 8935 C CA . ARG A 1 1140 ? -17.248 33.887 52.122 1.00 89.69 1140 ARG A CA 1
ATOM 8936 C C . ARG A 1 1140 ? -18.381 34.639 51.413 1.00 89.69 1140 ARG A C 1
ATOM 8938 O O . ARG A 1 1140 ? -18.827 35.664 51.925 1.00 89.69 1140 ARG A O 1
ATOM 8945 N N . GLY A 1 1141 ? -18.871 34.119 50.285 1.00 89.62 1141 GLY A N 1
ATOM 8946 C CA . GLY A 1 1141 ? -20.024 34.669 49.564 1.00 89.62 1141 GLY A CA 1
ATOM 8947 C C . GLY A 1 1141 ? -21.316 34.564 50.378 1.00 89.62 1141 GLY A C 1
ATOM 8948 O O . GLY A 1 1141 ? -21.999 35.568 50.577 1.00 89.62 1141 GLY A O 1
ATOM 8949 N N . PHE A 1 1142 ? -21.603 33.388 50.948 1.00 90.50 1142 PHE A N 1
ATOM 8950 C CA . PHE A 1 1142 ? -22.743 33.179 51.855 1.00 90.50 1142 PHE A CA 1
ATOM 8951 C C . PHE A 1 1142 ? -22.699 34.099 53.086 1.00 90.50 1142 PHE A C 1
ATOM 8953 O O . PHE A 1 1142 ? -23.724 34.669 53.462 1.00 90.50 1142 PHE A O 1
ATOM 8960 N N . TRP A 1 1143 ? -21.524 34.281 53.701 1.00 88.19 1143 TRP A N 1
ATOM 8961 C CA . TRP A 1 1143 ? -21.352 35.191 54.837 1.00 88.19 1143 TRP A CA 1
ATOM 8962 C C . TRP A 1 1143 ? -21.609 36.646 54.436 1.00 88.19 1143 TRP A C 1
ATOM 8964 O O . TRP A 1 1143 ? -22.338 37.351 55.129 1.00 88.19 1143 TRP A O 1
ATOM 8974 N N . GLN A 1 1144 ? -21.065 37.093 53.299 1.00 90.12 1144 GLN A N 1
ATOM 8975 C CA . GLN A 1 1144 ? -21.327 38.433 52.765 1.00 90.12 1144 GLN A CA 1
ATOM 8976 C C . GLN A 1 1144 ? -22.818 38.660 52.477 1.00 90.12 1144 GLN A C 1
ATOM 8978 O O . GLN A 1 1144 ? -23.345 39.702 52.848 1.00 90.12 1144 GLN A O 1
ATOM 8983 N N . HIS A 1 1145 ? -23.510 37.681 51.891 1.00 87.62 1145 HIS A N 1
ATOM 8984 C CA . HIS A 1 1145 ? -24.949 37.746 51.615 1.00 87.62 1145 HIS A CA 1
ATOM 8985 C C . HIS A 1 1145 ? -25.785 37.827 52.905 1.00 87.62 1145 HIS A C 1
ATOM 8987 O O . HIS A 1 1145 ? -26.599 38.737 53.060 1.00 87.62 1145 HIS A O 1
ATOM 8993 N N . LYS A 1 1146 ? -25.525 36.960 53.901 1.00 85.50 1146 LYS A N 1
ATOM 8994 C CA . LYS A 1 1146 ? -26.194 37.063 55.213 1.00 85.50 1146 LYS A CA 1
ATOM 8995 C C . LYS A 1 1146 ? -25.883 38.387 55.928 1.00 85.50 1146 LYS A C 1
ATOM 8997 O O . LYS A 1 1146 ? -26.779 38.940 56.558 1.00 85.50 1146 LYS A O 1
ATOM 9002 N N . MET A 1 1147 ? -24.663 38.917 55.810 1.00 84.12 1147 MET A N 1
ATOM 9003 C CA . MET A 1 1147 ? -24.280 40.207 56.397 1.00 84.12 1147 MET A CA 1
ATOM 9004 C C . MET A 1 1147 ? -25.005 41.389 55.732 1.00 84.12 1147 MET A C 1
ATOM 9006 O O . MET A 1 1147 ? -25.526 42.243 56.445 1.00 84.12 1147 MET A O 1
ATOM 9010 N N . ALA A 1 1148 ? -25.093 41.414 54.396 1.00 84.19 1148 ALA A N 1
ATOM 9011 C CA . ALA A 1 1148 ? -25.833 42.436 53.653 1.00 84.19 1148 ALA A CA 1
ATOM 9012 C C . ALA A 1 1148 ? -27.316 42.446 54.041 1.00 84.19 1148 ALA A C 1
ATOM 9014 O O . ALA A 1 1148 ? -27.864 43.494 54.374 1.00 84.19 1148 ALA A O 1
ATOM 9015 N N . HIS A 1 1149 ? -27.951 41.271 54.079 1.00 78.62 1149 HIS A N 1
ATOM 9016 C CA . HIS A 1 1149 ? -29.335 41.144 54.527 1.00 78.62 1149 HIS A CA 1
ATOM 9017 C C . HIS A 1 1149 ? -29.538 41.571 55.987 1.00 78.62 1149 HIS A C 1
ATOM 9019 O O . HIS A 1 1149 ? -30.505 42.278 56.261 1.00 78.62 1149 HIS A O 1
ATOM 9025 N N . ALA A 1 1150 ? -28.640 41.204 56.909 1.00 75.19 1150 ALA A N 1
ATOM 9026 C CA . ALA A 1 1150 ? -28.724 41.637 58.306 1.00 75.19 1150 ALA A CA 1
ATOM 9027 C C . ALA A 1 1150 ? -28.681 43.172 58.419 1.00 75.19 1150 ALA A C 1
ATOM 9029 O O . ALA A 1 1150 ? -29.580 43.771 59.013 1.00 75.19 1150 ALA A O 1
ATOM 9030 N N . GLN A 1 1151 ? -27.708 43.805 57.753 1.00 73.00 1151 GLN A N 1
ATOM 9031 C CA . GLN A 1 1151 ? -27.542 45.262 57.707 1.00 73.00 1151 GLN A CA 1
ATOM 9032 C C . GLN A 1 1151 ? -28.745 45.967 57.058 1.00 73.00 1151 GLN A C 1
ATOM 9034 O O . GLN A 1 1151 ? -29.234 46.956 57.597 1.00 73.00 1151 GLN A O 1
ATOM 9039 N N . ALA A 1 1152 ? -29.281 45.426 55.959 1.00 66.12 1152 ALA A N 1
ATOM 9040 C CA . ALA A 1 1152 ? -30.484 45.945 55.302 1.00 66.12 1152 ALA A CA 1
ATOM 9041 C C . ALA A 1 1152 ? -31.765 45.781 56.146 1.00 66.12 1152 ALA A C 1
ATOM 9043 O O . ALA A 1 1152 ? -32.718 46.535 55.963 1.00 66.12 1152 ALA A O 1
ATOM 9044 N N . SER A 1 1153 ? -31.795 44.818 57.075 1.00 60.66 1153 SER A N 1
ATOM 9045 C CA . SER A 1 1153 ? -32.918 44.587 57.998 1.00 60.66 1153 SER A CA 1
ATOM 9046 C C . SER A 1 1153 ? -32.826 45.347 59.332 1.00 60.66 1153 SER A C 1
ATOM 9048 O O . SER A 1 1153 ? -33.731 45.232 60.153 1.00 60.66 1153 SER A O 1
ATOM 9050 N N . GLY A 1 1154 ? -31.764 46.133 59.556 1.00 51.31 1154 GLY A N 1
ATOM 9051 C CA . GLY A 1 1154 ? -31.639 47.024 60.720 1.00 51.31 1154 GLY A CA 1
ATOM 9052 C C . GLY A 1 1154 ? -31.438 46.335 62.078 1.00 51.31 1154 GLY A C 1
ATOM 9053 O O . GLY A 1 1154 ? -31.650 46.971 63.109 1.00 51.31 1154 GLY A O 1
ATOM 9054 N N . GLY A 1 1155 ? -31.048 45.056 62.097 1.00 44.78 1155 GLY A N 1
ATOM 9055 C CA . GLY A 1 1155 ? -30.779 44.302 63.325 1.00 44.78 1155 GLY A CA 1
ATOM 9056 C C . GLY A 1 1155 ? -29.357 44.510 63.860 1.00 44.78 1155 GLY A C 1
ATOM 9057 O O . GLY A 1 1155 ? -28.394 44.427 63.095 1.00 44.78 1155 GLY A O 1
ATOM 9058 N N . THR A 1 1156 ? -29.247 44.753 65.169 1.00 35.16 1156 THR A N 1
ATOM 9059 C CA . THR A 1 1156 ? -27.998 44.746 65.961 1.00 35.16 1156 THR A CA 1
ATOM 9060 C C . THR A 1 1156 ? -27.539 43.333 66.296 1.00 35.16 1156 THR A C 1
ATOM 9062 O O . THR A 1 1156 ? -28.411 42.576 66.782 1.00 35.16 1156 THR A O 1
#

Foldseek 3Di:
DDPPDFFCWWAFQVVRDIAGFPCLVQLVVLPDDDDDPLADPPGDPLVPPARPDPDDLAADALVNLLVLLLVLLVVQVVVVPDDPVVSVVVSVVQVVCCVVQVHDDDDPSSVLSQQLVQLQQAQLDLQNLCSNQEAEAEAQVDADQVSVVVVVLVVLQVQPVQQPGGKYKYFYHFRRGGQFAKAFLDQWQWAWAWDQDPVRDIAAWLVRPVVNVVCVVLPDDFPRHNGTIFFTFTAGRPGDTDTHHHDVVSFDKFQFDFPPARCSSVVRDIDTFWGKGFQWWWARSSIIGRGMIITDGAALLCCLPPQCCPPNHVNCQVVQLVSVVHDPPDCPVVSSLVSSVRSSNRSVVRSVVSSHDYHYLQRSLVSSVVSQVVCCVPPNGGAHSLSSNQGPPPRVVHSSNSIGHHHGGDPRHIHGDDRCVVVNDDDPDPPDDDDDDDDDPDDPVRVVVVVVVVLVVVVVVQVVFAEAEEEEFDQFCPLVVLSVLLQVVLVVRHNYDYDQLQGDDPVCLLVHQEYEYRYEADDQQHGHPSNVVSLVVLVVLVVVLVVLVVVVVVVVVVVVVVLVVVVVVLVVVVVVVVVVVVVVPPDDDDDDDDDDDDDDDDDDDDDDDDDDDDDDDDDDDDDDDDDDDDDDDDDDDDDDDDDDDDDDDDDDDDDDDDDDDDDDDDDDDPVPVVVVVVVVVVVVSPPPDPPVVVVVVPVPDDDDPDPPVPPVVPPPPDDDDDDPPPPPVPPVPPCPVVVVVVVVVVVVVVVVVLVPPPDSVVSVVVSVVVVVVVVVVVCVSNDQSAQSYEYEFEFEAAPVRPNASNVRVSVVVSSVVSNYHYLDHYFYQHPVVHNPVSSLVCSLSVSVSVCVVVVIDDPCPVSVVSVVPDDDPVFKDKDADDDDDPQVQCCVLSVHRKDKKFFADWDWPDDPVDPWTKIKTKIQQDQPADAAQQWKKFFQFWFDPCLLVVVVVQAPEPDDQFGWIFMWGFDWDQDPVGTDTDTGTDPRQDTGGLSSCNTGWFDSQDDFDLVLLQNQLVQFPDPVVSVVSNPDDDDDSRRHYHSRRVSVRTDTRGTDMFRFQAACLQVPSMTIGIAIWDWDAPPVRPHDIDGDGRRVRVVPDDGRDMTMMHIDYDPVGHDDPPLPDDDDQDADDSNCRSVNHVVNVNVSVCVVVVHD

pLDDT: mean 73.2, std 24.46, range [20.61, 98.75]

InterPro domains:
  IPR001094 Flavodoxin-like [PR00369] (469-482)
  IPR001094 Flavodoxin-like [PR00369] (516-527)
  IPR001709 Flavoprotein pyridine nucleotide cytochrome reductase [PR00371] (931-941)
  IPR001709 Flavoprotein pyridine nucleotide cytochrome reductase [PR00371] (1056-1063)
  IPR001709 Flavoprotein pyridine nucleotide cytochrome reductase [PR00371] (1092-1101)
  IPR001709 Flavoprotein pyridine nucleotide cytochrome reductase [PR00371] (1128-1147)
  IPR003097 Sulfite reductase [NADPH] flavoprotein alpha-component-like, FAD-binding [PF00667] (893-1034)
  IPR004030 Nitric oxide synthase, N-terminal [PF02898] (63-422)
  IPR004030 Nitric oxide synthase, N-terminal [PS60001] (124-131)
  IPR008254 Flavodoxin/nitric oxide synthase [PF00258] (470-543)
  IPR008254 Flavodoxin/nitric oxide synthase [PF00258] (782-842)
  IPR008254 Flavodoxin/nitric oxide synthase [PS50902] (468-847)
  IPR012144 Nitric-oxide synthase, eukaryote [PIRSF000333] (9-1152)
  IPR017927 FAD-binding domain, ferredoxin reductase-type [PS51384] (896-1120)
  IPR017938 Riboflavin synthase-like beta-barrel [SSF63380] (880-1114)
  IPR023173 NADPH-cytochrome p450 reductase, FAD-binding, alpha-helical domain superfamily [G3DSA:1.20.990.10] (940-1035)
  IPR029039 Flavoprotein-like superfamily [G3DSA:3.40.50.360] (426-561)
  IPR029039 Flavoprotein-like superfamily [G3DSA:3.40.50.360] (701-862)
  IPR029039 Flavoprotein-like superfamily [SSF52218] (464-544)
  IPR02903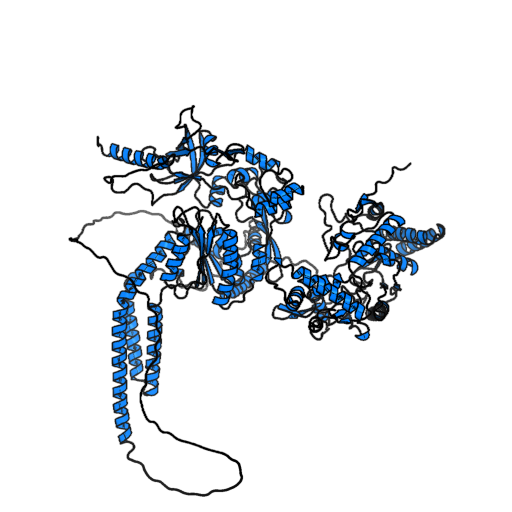9 Flavoprotein-like superfamily [SSF52218] (768-859)

Radius of gyration: 44.03 Å; chains: 1; bounding box: 139×112×114 Å

Secondary structure (DSSP, 8-state):
-PPPP--EEEEBTTT--EEEE-THHHHHTT--SS---SS-TT---TT-SS-TT---SSPPPHHHHHHHHHHHHHHHHHHHT--HHHHHHHHHHHHHHHHHHSS----HHHHHHHHHHHHHH-TT-GGGGGTT--EEEE-TT--SHHHHHHHHHHHHHHHHGGGS---EEEE-PPP-STT---EE-SSBSS-B-EEEPTTS-EEE-GGGHHHHHHHHHTT------TTPBPPEEEE-SSS--EEEPPPGGG--EEEP--SS-TTSGGG--EEES--EE-SPEEEETTEEES---EE--EEHHIIIIIISSSTTTT-THHHHHHHTT---S-GGG-HHHHHHHHHHHHHHHHHHHTT--EE-HHHHHHHHHHHHHHHHHHHS-----HHHHS-SSSGGGSTTTTB-------SSEEE----HHHH--------S-----------HHHHHHHHHHHHHHHHHHHTTSPEEEEEEE-SSSHHHHHHHHHHHHHTTTSEEEEEETTTS-GGGGGG-SEEEEEEEPBTTTBPPTTTHHHHHHHHHHHHHHHHHHHHHHHHHHHHHHHHHHHHHHHHHHHHHHHHHHHHGGGS----------------------------------------------------------------------------------GGGHHHHHHHHHHHTTTTTS-HHHHHHHHS--SS-TTSGGGTTTSSSSS----SSSSSSTTSGGGTTTHHHHHHHHHHHHHHHHHHH---HHHHHHHHHHHHHHHHHHHHHHSS-TTTT-EEEEEEEE-TTSSSTTHHHHHHHHHHHHTT-EESS--EEEETTTTHHHHHHHHHHHHHHHHHHHHT----THHHHHHTT----TTTEEEEE-----HHHHHHHHHTS--EEEEEEEEEESS-TT-S--EEEEEEE-TTT----TT-EEEE-----HHHHHHHHTTSB--S-SSSEEEEEEEEEEEETTEEEEEEEE-TT--SEEHHHHHHHTEESSSPPPHHHHHHHHTT-SSHHHHHHHTT--S--SS---BHHHHHTTSEEPPPEEEEB-S-TTTSTTEEEEEEE--EEESGGGTSPEEE-HHHHHHHHPPTTSEEEEEEE--TTSS--SSTTS-------GGGGHHHHHHHHHHHHHHHHTT--